Protein 3G4D (pdb70)

Solvent-accessible surface area: 44054 Å² total; per-residue (Å²): 18,104,82,24,55,14,18,15,50,104,87,3,21,111,105,22,180,137,68,124,39,107,134,88,11,126,103,2,47,70,64,0,60,134,53,0,91,44,122,76,85,75,60,34,78,11,1,32,14,0,6,12,0,34,33,4,5,1,31,48,38,0,93,142,29,3,48,55,24,0,77,82,13,72,121,99,65,108,76,78,126,28,80,11,29,8,7,0,2,19,0,6,0,0,9,46,46,1,17,82,10,58,24,77,22,2,82,61,18,50,45,165,130,34,93,22,89,94,78,8,54,91,51,25,131,0,0,6,9,1,4,8,0,0,33,5,17,13,94,71,15,92,14,0,48,71,0,32,76,38,0,55,103,45,0,55,118,21,43,103,98,34,119,113,26,43,22,55,34,0,36,32,2,53,126,19,5,37,10,19,2,4,43,14,33,23,0,57,46,13,3,69,4,10,91,58,53,159,104,24,40,159,26,0,10,74,0,1,28,8,3,4,35,73,8,15,81,39,3,43,83,5,0,5,90,0,20,107,43,23,97,103,35,49,4,91,174,92,0,16,26,2,79,15,33,5,6,6,0,0,3,46,0,11,8,0,1,18,21,52,131,8,32,66,1,0,45,6,1,0,19,0,16,5,0,7,17,0,0,39,14,0,9,106,25,64,2,34,52,125,51,0,79,37,1,2,61,0,0,71,115,31,62,103,159,2,34,104,103,10,33,123,23,0,50,26,0,1,90,3,0,20,61,4,3,90,67,2,41,112,72,6,42,140,115,48,44,73,78,3,4,84,62,0,40,77,14,1,22,105,5,1,63,4,19,33,37,61,7,62,20,44,57,95,85,92,124,12,66,42,131,69,17,134,76,42,15,63,39,24,24,12,15,37,8,12,0,12,3,0,0,1,11,2,33,124,86,4,45,63,99,1,1,128,30,4,67,79,81,1,88,0,1,83,4,1,16,42,0,10,26,41,17,35,12,10,18,136,61,111,167,158,35,38,11,1,71,16,38,40,116,96,122,62,43,73,25,108,78,0,14,62,41,11,61,142,89,10,61,37,3,3,32,53,0,7,81,26,14,13,104,136,53,75,28,52,82,55,1,1,29,3,1,4,10,3,0,24,4,4,7,26,28,74,106,125,197,14,31,153,45,9,45,38,5,0,37,30,10,3,55,96,92,15,95,128,132,94,31,118,25,61,101,82,4,32,102,85,22,136,96,139,8,81,134,35,76,135,86,13,128,107,8,58,75,72,0,51,122,62,0,81,49,119,52,72,78,44,33,75,11,0,31,4,0,5,8,0,38,34,1,4,0,35,47,36,0,86,146,21,4,58,69,22,0,81,78,7,68,138,127,117,85,9,54,12,1,0,2,40,0,7,0,0,16,48,37,1,20,82,9,58,24,90,42,1,78,112,15,68,39,165,57,36,54,3,82,67,88,10,37,94,47,28,156,0,1,4,8,2,5,5,0,0,36,7,22,16,86,74,12,112,11,0,55,42,0,33,28,6,0,29,1,24,0,44,48,22,36,89,98,41,120,110,22,29,24,60,34,0,36,34,2,50,142,22,5,33,8,20,2,5,38,17,37,20,0,72,38,15,7,61,5,7,3,98,60,66,115,67,25,140,31,0,9,70,0,1,37,4,2,3,14,69,6,9,49,36,8,41,72,0,0,0,78,2,16,90,43,36,122,104,31,39,9,124,193,79,0,71,39,5,122,42,45,8,10,32,2,0,3,44,0,18,9,0,1,22,22,52,131,8,21,65,1,0,54,4,0,0,26,0,9,8,0,6,19,2,0,34,12,0,8,101,27,137,1,60,48,123,52,0,80,34,0,7,60,0,1,66,114,32,56,116,150,2,39,106,96,10,34,129,41,0,45,26,0,0,105,3,0,17,67,6,3,107,62,2,42,117,76,7,42,142,116,47,42,74,72,2,3,92,66,0,43,76,13,1,25,103,5,0,64,1,16,27,34,47,7,64,15,52,86,104,118,87,87,15,44,40,143,66,14,64,68,36,3,29,38,15,27,6,14,38,6,12,0,11,3,0,1,1,10,1,34,120,83,4,41,62,96,2,1,124,30,3,66,82,75,3,84,2,1,79,4,0,15,28,0,7,25,0,15,25,5,10,5,76,46,120,152,201,169,31,47,7,0,88,18,14,41,124,94,132,46,35,24,26,30,27,0,21,53,38,0,57,138,51,10,67,44,2,2,32,52,0,9,71,30,13,18,89,134,48,84,29,56,85,57,1,3,30,3,1,4,10,4,0,24,4,6,9,25,0,24,121,135,21,47,30,68,147,23,5,84,38,6,0,31,37,19,5,43,102,88,14,97,111

Organism: Gossypium arboreum (NCBI:txid29729)

Sequence (1028 aa):
ADFQPSIWGDLFLNCPDDAETEKRHQQLKEEVRKMIVAPMANSTQKLAFIDSVQRLGVSYHFTKEIEDELENIYHNNNDAENDLYTTSIRFRLLREHGYNVSCDVFNKFKDEQGNFKSSVTSDVRGLLELYQASYLRVHGEDILDEAISFTTHHLSLAVASLDHPLSEEVSHALKQSIRRGLPRVEARHYLSVYQDIESHNKALLEFAKIDFNMLQFLHRKELSEICRWWKDLDFQRKLPYARDRVVEGYFWISGVYFEPQYSLGRKMLTKVIAMASIVDDTYDSYATYEELIPYTNAIERWDIKCIDEIPEYMKPSYKALLDVYEEMVQLVAEHGRQYRVEYAKNAMIRLAQSYLVEAKWTLQNYKPSFEEFKANALPTCGYAMLAITSFVGMGDIVTPETFKWAASDPKIIQASTIICRFMDDVAEHKFDCSAIECYMEEYGVTAQEAYDVFNKHVESAWKDLNQEFLKPTEMPTEVLNRSLNLARVMDVLYREYVGKAAKGGITSLLIEPIALQPSIWGDLFLNCPDKNIAETEKRHQQLKEEVRKMIVAPMANSTQKLAFIDSVQRLGVSYHFTKEIEDELENIYHNNDLYTTSIRFRLLREHGYNVSCDVFNKFKDEQGNFKSSVTSDVRGLLELYQASYLRVHGEDILDEAISFTTHHLSLAVASLDHPLSEEVSHALKQSIRRGLPRVEARHYLSVYQDIESHNKALLEFAKIDFNMLQFLHRKELSEICRWWKDLDFQRKLPYARDRVVEGYFWISGVYFEPQYSLGRKMLTKVIAMASIVDDTYDSYATYEELIPYTNAIERWDIKCIDEIPEYMKPSYKALLDVYEEMVQLVAEHGRQYRVEYAKNAMIRLAQSYLVEAKWTLQNYKPSFEEFKANALPTCGYAMLAITSFVGMGDIVTPETFKWAASDPKIIQASTIICRFMDDVAEHKFKDCSAIECYMEEYGVTAQEAYDVFNKHVESAWKDLNQEFLKPTEMPTEVLNRSLNLARVMDVLYREGDGGKAAKGGITSLLIEPIAL

InterPro domains:
  IPR001906 Terpene synthase, N-terminal domain [PF01397] (31-201)
  IPR005630 Terpene synthase, metal-binding domain [PF03936] (258-497)
  IPR008930 Terpenoid cyclases/protein prenyltransferase alpha-alpha toroid [SSF48239] (28-226)
  IPR008949 Isoprenoid synthase domain superfamily [G3DSA:1.10.600.10] (49-528)
  IPR008949 Isoprenoid synthase domain superfamily [SSF48576] (227-552)
  IPR034741 Terpene cyclase-like 1, C-terminal domain [SFLDG01019] (227-553)
  IPR036965 Terpene synthase, N-terminal domain superfamily [G3DSA:1.50.10.130] (67-226)
  IPR044814 Terpene cyclases, class 1, plant [cd00684] (22-551)
  IPR050148 Terpene synthase-like [PTHR31225] (21-535)

Structure (mmCIF, N/CA/C/O backbone):
data_3G4D
#
_entry.id   3G4D
#
_cell.length_a   158.195
_cell.length_b   158.195
_cell.length_c   158.195
_cell.angle_alpha   90.00
_cell.angle_beta   90.00
_cell.angle_gamma   90.00
#
_symmetry.space_group_name_H-M   'P 21 3'
#
loop_
_entity.id
_entity.type
_entity.pdbx_description
1 polymer '(+)-delta-cadinene synthase isozyme XC1'
2 non-polymer BETA-MERCAPTOETHANOL
3 non-polymer GLYCEROL
4 water water
#
loop_
_atom_site.group_PDB
_atom_site.id
_atom_site.type_symbol
_atom_site.label_atom_id
_atom_site.label_alt_id
_atom_site.label_comp_id
_atom_site.label_asym_id
_atom_site.label_entity_id
_atom_site.label_seq_id
_atom_site.pdbx_PDB_ins_code
_atom_site.Cartn_x
_atom_site.Cartn_y
_atom_site.Cartn_z
_atom_site.occupancy
_atom_site.B_iso_or_equiv
_atom_site.auth_seq_id
_atom_site.auth_comp_id
_atom_site.auth_asym_id
_atom_site.auth_atom_id
_atom_site.pdbx_PDB_model_num
ATOM 1 N N . ALA A 1 25 ? -9.570 -23.708 28.611 1.00 99.59 25 ALA A N 1
ATOM 2 C CA . ALA A 1 25 ? -9.694 -23.937 30.047 1.00 98.23 25 ALA A CA 1
ATOM 3 C C . ALA A 1 25 ? -9.019 -25.243 30.471 1.00 99.93 25 ALA A C 1
ATOM 4 O O . ALA A 1 25 ? -9.066 -25.631 31.639 1.00 105.13 25 ALA A O 1
ATOM 6 N N . ASP A 1 26 ? -8.382 -25.904 29.511 1.00 100.00 26 ASP A N 1
ATOM 7 C CA . ASP A 1 26 ? -7.803 -27.227 29.716 1.00 98.02 26 ASP A CA 1
ATOM 8 C C . ASP A 1 26 ? -7.068 -27.652 28.448 1.00 101.47 26 ASP A C 1
ATOM 9 O O . ASP A 1 26 ? -7.428 -28.636 27.797 1.00 105.82 26 ASP A O 1
ATOM 14 N N . PHE A 1 27 ? -6.027 -26.893 28.124 1.00 96.80 27 PHE A N 1
ATOM 15 C CA . PHE A 1 27 ? -5.293 -26.981 26.860 1.00 97.07 27 PHE A CA 1
ATOM 16 C C . PHE A 1 27 ? -4.799 -28.366 26.464 1.00 90.76 27 PHE A C 1
ATOM 17 O O . PHE A 1 27 ? -4.618 -29.241 27.310 1.00 91.37 27 PHE A O 1
ATOM 25 N N . GLN A 1 28 ? -4.567 -28.542 25.165 1.00 90.66 28 GLN A N 1
ATOM 26 C CA . GLN A 1 28 ? -3.844 -29.705 24.666 1.00 88.54 28 GLN A CA 1
ATOM 27 C C . GLN A 1 28 ? -4.513 -30.972 25.204 1.00 73.59 28 GLN A C 1
ATOM 28 O O . GLN A 1 28 ? -5.728 -30.975 25.413 1.00 78.98 28 GLN A O 1
ATOM 34 N N . PRO A 1 29 ? -3.751 -32.064 25.396 1.00 69.68 29 PRO A N 1
ATOM 35 C CA . PRO A 1 29 ? -2.422 -32.405 24.883 1.00 60.03 29 PRO A CA 1
ATOM 36 C C . PRO A 1 29 ? -2.580 -33.461 23.815 1.00 56.79 29 PRO A C 1
ATOM 37 O O . PRO A 1 29 ? -3.601 -34.157 23.786 1.00 54.41 29 PRO A O 1
ATOM 41 N N . SER A 1 30 ? -1.591 -33.579 22.942 1.00 54.18 30 SER A N 1
ATOM 42 C CA . SER A 1 30 ? -1.603 -34.630 21.937 1.00 49.15 30 SER A CA 1
ATOM 43 C C . SER A 1 30 ? -1.709 -36.001 22.622 1.00 48.24 30 SER A C 1
ATOM 44 O O . SER A 1 30 ? -1.069 -36.248 23.647 1.00 53.69 30 SER A O 1
ATOM 47 N N . ILE A 1 31 ? -2.535 -36.883 22.078 1.00 42.84 31 ILE A N 1
ATOM 48 C CA . ILE A 1 31 ? -2.608 -38.240 22.603 1.00 52.10 31 ILE A CA 1
ATOM 49 C C . ILE A 1 31 ? -1.309 -38.986 22.332 1.00 47.34 31 ILE A C 1
ATOM 50 O O . ILE A 1 31 ? -1.018 -39.990 22.975 1.00 45.71 31 ILE A O 1
ATOM 55 N N . TRP A 1 32 ? -0.525 -38.473 21.390 1.00 46.25 32 TRP A N 1
ATOM 56 C CA . TRP A 1 32 ? 0.700 -39.135 20.955 1.00 44.54 32 TRP A CA 1
ATOM 57 C C . TRP A 1 32 ? 1.897 -38.792 21.831 1.00 46.29 32 TRP A C 1
ATOM 58 O O . TRP A 1 32 ? 2.962 -39.388 21.692 1.00 49.18 32 TRP A O 1
ATOM 69 N N . GLY A 1 33 ? 1.717 -37.837 22.736 1.00 45.57 33 GLY A N 1
ATOM 70 C CA . GLY A 1 33 ? 2.791 -37.422 23.618 1.00 35.46 33 GLY A CA 1
ATOM 71 C C . GLY A 1 33 ? 3.982 -36.922 22.830 1.00 52.74 33 GLY A C 1
ATOM 72 O O . GLY A 1 33 ? 3.830 -36.095 21.926 1.00 50.14 33 GLY A O 1
ATOM 73 N N . ASP A 1 34 ? 5.162 -37.435 23.171 1.00 46.48 34 ASP A N 1
ATOM 74 C CA . ASP A 1 34 ? 6.403 -37.059 22.504 1.00 51.99 34 ASP A CA 1
ATOM 75 C C . ASP A 1 34 ? 6.871 -38.167 21.580 1.00 43.15 34 ASP A C 1
ATOM 76 O O . ASP A 1 34 ? 8.029 -38.209 21.163 1.00 48.59 34 ASP A O 1
ATOM 81 N N . LEU A 1 35 ? 5.959 -39.070 21.259 1.00 42.41 35 LEU A N 1
ATOM 82 C CA . LEU A 1 35 ? 6.299 -40.202 20.418 1.00 46.26 35 LEU A CA 1
ATOM 83 C C . LEU A 1 35 ? 7.023 -39.810 19.114 1.00 55.42 35 LEU A C 1
ATOM 84 O O . LEU A 1 35 ? 7.891 -40.545 18.643 1.00 57.53 35 LEU A O 1
ATOM 89 N N . PHE A 1 36 ? 6.694 -38.643 18.557 1.00 44.37 36 PHE A N 1
ATOM 90 C CA . PHE A 1 36 ? 7.185 -38.253 17.231 1.00 48.34 36 PHE A CA 1
ATOM 91 C C . PHE A 1 36 ? 8.229 -37.143 17.274 1.00 44.36 36 PHE A C 1
ATOM 92 O O . PHE A 1 36 ? 8.764 -36.730 16.238 1.00 40.12 36 PHE A O 1
ATOM 100 N N . LEU A 1 37 ? 8.501 -36.656 18.477 1.00 35.08 37 LEU A N 1
ATOM 101 C CA . LEU A 1 37 ? 9.352 -35.491 18.673 1.00 41.45 37 LEU A CA 1
ATOM 102 C C . LEU A 1 37 ? 10.785 -35.677 18.149 1.00 48.45 37 LEU A C 1
ATOM 103 O O . LEU A 1 37 ? 11.329 -34.799 17.479 1.00 48.41 37 LEU A O 1
ATOM 108 N N . ASN A 1 38 ? 11.400 -36.811 18.465 1.00 47.15 38 ASN A N 1
ATOM 109 C CA . ASN A 1 38 ? 12.798 -37.034 18.101 1.00 51.83 38 ASN A CA 1
ATOM 110 C C . ASN A 1 38 ? 12.984 -37.462 16.655 1.00 48.05 38 ASN A C 1
ATOM 111 O O . ASN A 1 38 ? 12.121 -38.109 16.068 1.00 55.99 38 ASN A O 1
ATOM 116 N N . CYS A 1 39 ? 14.130 -37.106 16.093 1.00 50.36 39 CYS A N 1
ATOM 117 C CA . CYS A 1 39 ? 14.518 -37.598 14.781 1.00 54.90 39 CYS A CA 1
ATOM 118 C C . CYS A 1 39 ? 14.541 -39.122 14.795 1.00 58.89 39 CYS A C 1
ATOM 119 O O . CYS A 1 39 ? 15.064 -39.735 15.727 1.00 57.01 39 CYS A O 1
ATOM 122 N N . PRO A 1 40 ? 13.951 -39.733 13.763 1.00 60.06 40 PRO A N 1
ATOM 123 C CA . PRO A 1 40 ? 13.815 -41.185 13.590 1.00 64.07 40 PRO A CA 1
ATOM 124 C C . PRO A 1 40 ? 15.168 -41.899 13.561 1.00 73.50 40 PRO A C 1
ATOM 125 O O . PRO A 1 40 ? 16.155 -41.303 13.114 1.00 49.98 40 PRO A O 1
ATOM 129 N N . ASP A 1 41 ? 15.175 -43.158 14.014 1.00 77.26 41 ASP A N 1
ATOM 130 C CA . ASP A 1 41 ? 16.369 -44.005 14.159 1.00 72.46 41 ASP A CA 1
ATOM 131 C C . ASP A 1 41 ? 16.725 -44.228 15.627 1.00 80.80 41 ASP A C 1
ATOM 132 O O . ASP A 1 41 ? 16.213 -45.148 16.268 1.00 86.35 41 ASP A O 1
ATOM 137 N N . ASP A 1 45 ? 20.402 -49.173 6.004 1.00 64.53 45 ASP A N 1
ATOM 138 C CA . ASP A 1 45 ? 21.148 -50.233 5.334 1.00 52.78 45 ASP A CA 1
ATOM 139 C C . ASP A 1 45 ? 21.293 -49.916 3.848 1.00 60.90 45 ASP A C 1
ATOM 140 O O . ASP A 1 45 ? 20.301 -49.790 3.128 1.00 68.12 45 ASP A O 1
ATOM 145 N N . ALA A 1 46 ? 22.536 -49.787 3.396 1.00 58.20 46 ALA A N 1
ATOM 146 C CA . ALA A 1 46 ? 22.829 -49.368 2.028 1.00 60.93 46 ALA A CA 1
ATOM 147 C C . ALA A 1 46 ? 22.590 -50.471 0.999 1.00 56.56 46 ALA A C 1
ATOM 148 O O . ALA A 1 46 ? 22.426 -50.194 -0.191 1.00 58.50 46 ALA A O 1
ATOM 150 N N . GLU A 1 47 ? 22.585 -51.718 1.455 1.00 50.00 47 GLU A N 1
ATOM 151 C CA . GLU A 1 47 ? 22.275 -52.838 0.580 1.00 51.78 47 GLU A CA 1
ATOM 152 C C . GLU A 1 47 ? 20.837 -52.692 0.081 1.00 56.56 47 GLU A C 1
ATOM 153 O O . GLU A 1 47 ? 20.574 -52.721 -1.127 1.00 50.75 47 GLU A O 1
ATOM 159 N N . THR A 1 48 ? 19.907 -52.505 1.012 1.00 48.46 48 THR A N 1
ATOM 160 C CA . THR A 1 48 ? 18.501 -52.382 0.640 1.00 49.40 48 THR A CA 1
ATOM 161 C C . THR A 1 48 ? 18.208 -51.130 -0.200 1.00 54.64 48 THR A C 1
ATOM 162 O O . THR A 1 48 ? 17.258 -51.105 -0.980 1.00 49.18 48 THR A O 1
ATOM 166 N N . GLU A 1 49 ? 19.042 -50.106 -0.076 1.00 44.25 49 GLU A N 1
ATOM 167 C CA . GLU A 1 49 ? 18.882 -48.943 -0.932 1.00 48.11 49 GLU A CA 1
ATOM 168 C C . GLU A 1 49 ? 19.265 -49.258 -2.373 1.00 57.13 49 GLU A C 1
ATOM 169 O O . GLU A 1 49 ? 18.626 -48.777 -3.315 1.00 60.93 49 GLU A O 1
ATOM 175 N N . LYS A 1 50 ? 20.309 -50.064 -2.545 1.00 60.78 50 LYS A N 1
ATOM 176 C CA . LYS A 1 50 ? 20.715 -50.501 -3.877 1.00 51.73 50 LYS A CA 1
ATOM 177 C C . LYS A 1 50 ? 19.647 -51.418 -4.458 1.00 41.34 50 LYS A C 1
ATOM 178 O O . LYS A 1 50 ? 19.312 -51.324 -5.632 1.00 44.17 50 LYS A O 1
ATOM 184 N N . ARG A 1 51 ? 19.122 -52.307 -3.619 1.00 42.77 51 ARG A N 1
ATOM 185 C CA . ARG A 1 51 ? 18.032 -53.195 -4.007 1.00 50.48 51 ARG A CA 1
ATOM 186 C C . ARG A 1 51 ? 16.888 -52.362 -4.584 1.00 53.49 51 ARG A C 1
ATOM 187 O O . ARG A 1 51 ? 16.412 -52.614 -5.693 1.00 50.07 51 ARG A O 1
ATOM 195 N N . HIS A 1 52 ? 16.476 -51.358 -3.817 1.00 46.67 52 HIS A N 1
ATOM 196 C CA . HIS A 1 52 ? 15.386 -50.472 -4.189 1.00 46.18 52 HIS A CA 1
ATOM 197 C C . HIS A 1 52 ? 15.668 -49.831 -5.536 1.00 44.44 52 HIS A C 1
ATOM 198 O O . HIS A 1 52 ? 14.824 -49.859 -6.432 1.00 45.28 52 HIS A O 1
ATOM 205 N N . GLN A 1 53 ? 16.859 -49.264 -5.682 1.00 37.61 53 GLN A N 1
ATOM 206 C CA . GLN A 1 53 ? 17.236 -48.631 -6.943 1.00 44.71 53 GLN A CA 1
ATOM 207 C C . GLN A 1 53 ? 17.159 -49.597 -8.128 1.00 49.01 53 GLN A C 1
ATOM 208 O O . GLN A 1 53 ? 16.776 -49.212 -9.237 1.00 50.13 53 GLN A O 1
ATOM 214 N N . GLN A 1 54 ? 17.520 -50.853 -7.896 1.00 47.06 54 GLN A N 1
ATOM 215 C CA . GLN A 1 54 ? 17.492 -51.847 -8.964 1.00 50.63 54 GLN A CA 1
ATOM 216 C C . GLN A 1 54 ? 16.069 -52.335 -9.236 1.00 46.94 54 GLN A C 1
ATOM 217 O O . GLN A 1 54 ? 15.668 -52.496 -10.387 1.00 49.11 54 GLN A O 1
ATOM 223 N N . LEU A 1 55 ? 15.314 -52.570 -8.169 1.00 44.50 55 LEU A N 1
ATOM 224 C CA . LEU A 1 55 ? 13.929 -53.002 -8.295 1.00 48.54 55 LEU A CA 1
ATOM 225 C C . LEU A 1 55 ? 13.089 -51.990 -9.066 1.00 50.50 55 LEU A C 1
ATOM 226 O O . LEU A 1 55 ? 12.235 -52.365 -9.872 1.00 49.04 55 LEU A O 1
ATOM 231 N N . LYS A 1 56 ? 13.342 -50.709 -8.828 1.00 40.29 56 LYS A N 1
ATOM 232 C CA . LYS A 1 56 ? 12.577 -49.666 -9.487 1.00 46.60 56 LYS A CA 1
ATOM 233 C C . LYS A 1 56 ? 12.665 -49.809 -11.003 1.00 44.93 56 LYS A C 1
ATOM 234 O O . LYS A 1 56 ? 11.655 -49.691 -11.703 1.00 38.91 56 LYS A O 1
ATOM 240 N N . GLU A 1 57 ? 13.870 -50.069 -11.508 1.00 45.92 57 GLU A N 1
ATOM 241 C CA . GLU A 1 57 ? 14.076 -50.222 -12.950 1.00 47.76 57 GLU A CA 1
ATOM 242 C C . GLU A 1 57 ? 13.420 -51.486 -13.507 1.00 42.73 57 GLU A C 1
ATOM 243 O O . GLU A 1 57 ? 12.883 -51.476 -14.612 1.00 44.62 57 GLU A O 1
ATOM 249 N N . GLU A 1 58 ? 13.474 -52.571 -12.738 1.00 40.75 58 GLU A N 1
ATOM 250 C CA . GLU A 1 58 ? 12.845 -53.826 -13.131 1.00 48.13 58 GLU A CA 1
ATOM 251 C C . GLU A 1 58 ? 11.339 -53.653 -13.252 1.00 46.92 58 GLU A C 1
ATOM 252 O O . GLU A 1 58 ? 10.735 -54.117 -14.220 1.00 55.24 58 GLU A O 1
ATOM 258 N N . VAL A 1 59 ? 10.738 -52.991 -12.264 1.00 51.12 59 VAL A N 1
ATOM 259 C CA . VAL A 1 59 ? 9.304 -52.724 -12.291 1.00 41.77 59 VAL A CA 1
ATOM 260 C C . VAL A 1 59 ? 8.968 -51.831 -13.482 1.00 40.42 59 VAL A C 1
ATOM 261 O O . VAL A 1 59 ? 8.004 -52.089 -14.206 1.00 40.14 59 VAL A O 1
ATOM 265 N N . ARG A 1 60 ? 9.787 -50.805 -13.700 1.00 39.53 60 ARG A N 1
ATOM 266 C CA . ARG A 1 60 ? 9.621 -49.921 -14.850 1.00 38.69 60 ARG A CA 1
ATOM 267 C C . ARG A 1 60 ? 9.562 -50.727 -16.149 1.00 51.42 60 ARG A C 1
ATOM 268 O O . ARG A 1 60 ? 8.633 -50.569 -16.951 1.00 44.80 60 ARG A O 1
ATOM 276 N N . LYS A 1 61 ? 10.553 -51.595 -16.346 1.00 46.37 61 LYS A N 1
ATOM 277 C CA . LYS A 1 61 ? 10.620 -52.428 -17.547 1.00 52.61 61 LYS A CA 1
ATOM 278 C C . LYS A 1 61 ? 9.406 -53.340 -17.694 1.00 43.21 61 LYS A C 1
ATOM 279 O O . LYS A 1 61 ? 8.933 -53.565 -18.800 1.00 42.94 61 LYS A O 1
ATOM 285 N N . MET A 1 62 ? 8.909 -53.873 -16.582 1.00 35.68 62 MET A N 1
ATOM 286 C CA . MET A 1 62 ? 7.733 -54.733 -16.641 1.00 47.08 62 MET A CA 1
ATOM 287 C C . MET A 1 62 ? 6.490 -53.969 -17.087 1.00 51.13 62 MET A C 1
ATOM 288 O O . MET A 1 62 ? 5.586 -54.553 -17.672 1.00 41.36 62 MET A O 1
ATOM 293 N N . ILE A 1 63 ? 6.441 -52.667 -16.810 1.00 41.33 63 ILE A N 1
ATOM 294 C CA . ILE A 1 63 ? 5.294 -51.872 -17.231 1.00 48.15 63 ILE A CA 1
ATOM 295 C C . ILE A 1 63 ? 5.317 -51.704 -18.746 1.00 40.49 63 ILE A C 1
ATOM 296 O O . ILE A 1 63 ? 4.295 -51.843 -19.411 1.00 44.50 63 ILE A O 1
ATOM 301 N N . VAL A 1 64 ? 6.497 -51.420 -19.281 1.00 48.18 64 VAL A N 1
ATOM 302 C CA . VAL A 1 64 ? 6.670 -51.166 -20.708 1.00 53.26 64 VAL A CA 1
ATOM 303 C C . VAL A 1 64 ? 6.655 -52.447 -21.541 1.00 57.48 64 VAL A C 1
ATOM 304 O O . VAL A 1 64 ? 6.208 -52.448 -22.691 1.00 48.14 64 VAL A O 1
ATOM 308 N N . ALA A 1 65 ? 7.157 -53.532 -20.958 1.00 43.69 65 ALA A N 1
ATOM 309 C CA . ALA A 1 65 ? 7.213 -54.814 -21.647 1.00 52.56 65 ALA A CA 1
ATOM 310 C C . ALA A 1 65 ? 5.833 -55.460 -21.671 1.00 51.22 65 ALA A C 1
ATOM 311 O O . ALA A 1 65 ? 5.033 -55.257 -20.756 1.00 48.03 65 ALA A O 1
ATOM 313 N N . PRO A 1 66 ? 5.556 -56.249 -22.720 1.00 50.42 66 PRO A N 1
ATOM 314 C CA . PRO A 1 66 ? 4.253 -56.886 -22.916 1.00 44.67 66 PRO A CA 1
ATOM 315 C C . PRO A 1 66 ? 3.936 -57.871 -21.810 1.00 49.77 66 PRO A C 1
ATOM 316 O O . PRO A 1 66 ? 4.841 -58.413 -21.174 1.00 48.94 66 PRO A O 1
ATOM 320 N N . MET A 1 67 ? 2.648 -58.095 -21.592 1.00 44.61 67 MET A N 1
ATOM 321 C CA . MET A 1 67 ? 2.192 -59.211 -20.782 1.00 55.98 67 MET A CA 1
ATOM 322 C C . MET A 1 67 ? 1.240 -60.067 -21.625 1.00 51.03 67 MET A C 1
ATOM 323 O O . MET A 1 67 ? 1.079 -59.807 -22.816 1.00 46.81 67 MET A O 1
ATOM 328 N N . ALA A 1 68 ? 0.637 -61.096 -21.038 1.00 54.47 68 ALA A N 1
ATOM 329 C CA . ALA A 1 68 ? -0.094 -62.075 -21.849 1.00 54.72 68 ALA A CA 1
ATOM 330 C C . ALA A 1 68 ? -1.231 -61.457 -22.673 1.00 54.44 68 ALA A C 1
ATOM 331 O O . ALA A 1 68 ? -1.476 -61.861 -23.809 1.00 48.05 68 ALA A O 1
ATOM 333 N N . ASN A 1 69 ? -1.910 -60.470 -22.099 1.00 56.93 69 ASN A N 1
ATOM 334 C CA . ASN A 1 69 ? -2.946 -59.724 -22.812 1.00 56.58 69 ASN A CA 1
ATOM 335 C C . ASN A 1 69 ? -3.159 -58.337 -22.196 1.00 53.69 69 ASN A C 1
ATOM 336 O O . ASN A 1 69 ? -2.475 -57.970 -21.237 1.00 53.47 69 ASN A O 1
ATOM 341 N N . SER A 1 70 ? -4.104 -57.573 -22.735 1.00 46.76 70 SER A N 1
ATOM 342 C CA . SER A 1 70 ? -4.374 -56.227 -22.228 1.00 45.15 70 SER A CA 1
ATOM 343 C C . SER A 1 70 ? -4.924 -56.260 -20.809 1.00 49.83 70 SER A C 1
ATOM 344 O O . SER A 1 70 ? -4.647 -55.375 -19.997 1.00 51.48 70 SER A O 1
ATOM 347 N N . THR A 1 71 ? -5.701 -57.294 -20.514 1.00 46.01 71 THR A N 1
ATOM 348 C CA . THR A 1 71 ? -6.280 -57.458 -19.190 1.00 45.59 71 THR A CA 1
ATOM 349 C C . THR A 1 71 ? -5.205 -57.634 -18.120 1.00 45.04 71 THR A C 1
ATOM 350 O O . THR A 1 71 ? -5.345 -57.133 -17.005 1.00 52.64 71 THR A O 1
ATOM 354 N N . GLN A 1 72 ? -4.133 -58.341 -18.457 1.00 45.46 72 GLN A N 1
ATOM 355 C CA . GLN A 1 72 ? -3.050 -58.558 -17.503 1.00 51.36 72 GLN A CA 1
ATOM 356 C C . GLN A 1 72 ? -2.232 -57.288 -17.295 1.00 46.44 72 GLN A C 1
ATOM 357 O O . GLN A 1 72 ? -1.879 -56.955 -16.170 1.00 45.02 72 GLN A O 1
ATOM 363 N N . LYS A 1 73 ? -1.925 -56.591 -18.384 1.00 41.39 73 LYS A N 1
ATOM 364 C CA . LYS A 1 73 ? -1.230 -55.313 -18.298 1.00 48.38 73 LYS A CA 1
ATOM 365 C C . LYS A 1 73 ? -2.053 -54.319 -17.463 1.00 54.10 73 LYS A C 1
ATOM 366 O O . LYS A 1 73 ? -1.510 -53.612 -16.612 1.00 42.47 73 LYS A O 1
ATOM 372 N N . LEU A 1 74 ? -3.366 -54.289 -17.688 1.00 44.53 74 LEU A N 1
ATOM 373 C CA . LEU A 1 74 ? -4.251 -53.432 -16.900 1.00 48.70 74 LEU A CA 1
ATOM 374 C C . LEU A 1 74 ? -4.221 -53.821 -15.418 1.00 46.37 74 LEU A C 1
ATOM 375 O O . LEU A 1 74 ? -4.054 -52.977 -14.538 1.00 42.62 74 LEU A O 1
ATOM 380 N N . ALA A 1 75 ? -4.368 -55.110 -15.151 1.00 51.40 75 ALA A N 1
ATOM 381 C CA . ALA A 1 75 ? -4.330 -55.616 -13.789 1.00 41.70 75 ALA A CA 1
ATOM 382 C C . ALA A 1 75 ? -3.015 -55.257 -13.100 1.00 46.22 75 ALA A C 1
ATOM 383 O O . ALA A 1 75 ? -2.986 -54.962 -11.900 1.00 43.26 75 ALA A O 1
ATOM 385 N N . PHE A 1 76 ? -1.928 -55.278 -13.866 1.00 41.70 76 PHE A N 1
ATOM 386 C CA . PHE A 1 76 ? -0.605 -55.023 -13.312 1.00 44.13 76 PHE A CA 1
ATOM 387 C C . PHE A 1 76 ? -0.445 -53.555 -12.951 1.00 42.43 76 PHE A C 1
ATOM 388 O O . PHE A 1 76 ? 0.089 -53.228 -11.893 1.00 46.05 76 PHE A O 1
ATOM 396 N N . ILE A 1 77 ? -0.910 -52.681 -13.840 1.00 41.00 77 ILE A N 1
ATOM 397 C CA . ILE A 1 77 ? -0.913 -51.244 -13.596 1.00 38.93 77 ILE A CA 1
ATOM 398 C C . ILE A 1 77 ? -1.726 -50.929 -12.345 1.00 36.26 77 ILE A C 1
ATOM 399 O O . ILE A 1 77 ? -1.296 -50.164 -11.483 1.00 41.35 77 ILE A O 1
ATOM 404 N N . ASP A 1 78 ? -2.901 -51.538 -12.244 1.00 41.80 78 ASP A N 1
ATOM 405 C CA . ASP A 1 78 ? -3.728 -51.386 -11.057 1.00 41.30 78 ASP A CA 1
ATOM 406 C C . ASP A 1 78 ? -2.920 -51.718 -9.801 1.00 43.60 78 ASP A C 1
ATOM 407 O O . ASP A 1 78 ? -2.964 -50.989 -8.807 1.00 45.35 78 ASP A O 1
ATOM 412 N N . SER A 1 79 ? -2.173 -52.815 -9.855 1.00 37.53 79 SER A N 1
ATOM 413 C CA . SER A 1 79 ? -1.388 -53.252 -8.707 1.00 40.49 79 SER A CA 1
ATOM 414 C C . SER A 1 79 ? -0.278 -52.263 -8.364 1.00 40.79 79 SER A C 1
ATOM 415 O O . SER A 1 79 ? -0.048 -51.959 -7.190 1.00 43.83 79 SER A O 1
ATOM 418 N N . VAL A 1 80 ? 0.405 -51.759 -9.386 1.00 35.89 80 VAL A N 1
ATOM 419 C CA . VAL A 1 80 ? 1.416 -50.728 -9.189 1.00 38.93 80 VAL A CA 1
ATOM 420 C C . VAL A 1 80 ? 0.814 -49.494 -8.509 1.00 41.05 80 VAL A C 1
ATOM 421 O O . VAL A 1 80 ? 1.419 -48.919 -7.599 1.00 42.47 80 VAL A O 1
ATOM 425 N N . GLN A 1 81 ? -0.379 -49.092 -8.943 1.00 34.98 81 GLN A N 1
ATOM 426 C CA . GLN A 1 81 ? -1.050 -47.945 -8.330 1.00 37.89 81 GLN A CA 1
ATOM 427 C C . GLN A 1 81 ? -1.499 -48.260 -6.909 1.00 40.04 81 GLN A C 1
ATOM 428 O O . GLN A 1 81 ? -1.311 -47.468 -5.988 1.00 36.53 81 GLN A O 1
ATOM 434 N N . ARG A 1 82 ? -2.083 -49.432 -6.720 1.00 40.41 82 ARG A N 1
ATOM 435 C CA . ARG A 1 82 ? -2.618 -49.772 -5.411 1.00 41.87 82 ARG A CA 1
ATOM 436 C C . ARG A 1 82 ? -1.551 -50.065 -4.353 1.00 40.61 82 ARG A C 1
ATOM 437 O O . ARG A 1 82 ? -1.817 -49.977 -3.158 1.00 43.74 82 ARG A O 1
ATOM 445 N N . LEU A 1 83 ? -0.346 -50.412 -4.791 1.00 38.28 83 LEU A N 1
ATOM 446 C CA . LEU A 1 83 ? 0.764 -50.609 -3.859 1.00 40.34 83 LEU A CA 1
ATOM 447 C C . LEU A 1 83 ? 1.437 -49.284 -3.490 1.00 48.49 83 LEU A C 1
ATOM 448 O O . LEU A 1 83 ? 2.312 -49.234 -2.618 1.00 45.39 83 LEU A O 1
ATOM 453 N N . GLY A 1 84 ? 1.018 -48.214 -4.158 1.00 37.88 84 GLY A N 1
ATOM 454 C CA . GLY A 1 84 ? 1.447 -46.877 -3.803 1.00 37.08 84 GLY A CA 1
ATOM 455 C C . GLY A 1 84 ? 2.752 -46.407 -4.420 1.00 39.11 84 GLY A C 1
ATOM 456 O O . GLY A 1 84 ? 3.337 -45.438 -3.940 1.00 35.98 84 GLY A O 1
ATOM 457 N N . VAL A 1 85 ? 3.206 -47.069 -5.483 1.00 36.99 85 VAL A N 1
ATOM 458 C CA . VAL A 1 85 ? 4.472 -46.694 -6.109 1.00 35.97 85 VAL A CA 1
ATOM 459 C C . VAL A 1 85 ? 4.328 -46.202 -7.545 1.00 38.34 85 VAL A C 1
ATOM 460 O O . VAL A 1 85 ? 5.321 -46.077 -8.255 1.00 39.00 85 VAL A O 1
ATOM 464 N N . SER A 1 86 ? 3.104 -45.926 -7.982 1.00 33.83 86 SER A N 1
ATOM 465 C CA . SER A 1 86 ? 2.905 -45.485 -9.359 1.00 40.73 86 SER A CA 1
ATOM 466 C C . SER A 1 86 ? 3.593 -44.141 -9.639 1.00 39.26 86 SER A C 1
ATOM 467 O O . SER A 1 86 ? 3.918 -43.821 -10.784 1.00 38.34 86 SER A O 1
ATOM 470 N N . TYR A 1 87 ? 3.845 -43.366 -8.590 1.00 34.82 87 TYR A N 1
ATOM 471 C CA . TYR A 1 87 ? 4.503 -42.070 -8.766 1.00 34.62 87 TYR A CA 1
ATOM 472 C C . TYR A 1 87 ? 5.912 -42.172 -9.391 1.00 43.92 87 TYR A C 1
ATOM 473 O O . TYR A 1 87 ? 6.427 -41.198 -9.935 1.00 35.45 87 TYR A O 1
ATOM 482 N N . HIS A 1 88 ? 6.524 -43.352 -9.327 1.00 35.11 88 HIS A N 1
ATOM 483 C CA . HIS A 1 88 ? 7.823 -43.561 -9.963 1.00 35.68 88 HIS A CA 1
ATOM 484 C C . HIS A 1 88 ? 7.689 -43.767 -11.468 1.00 39.72 88 HIS A C 1
ATOM 485 O O . HIS A 1 88 ? 8.667 -43.637 -12.201 1.00 36.36 88 HIS A O 1
ATOM 492 N N . PHE A 1 89 ? 6.483 -44.081 -11.930 1.00 37.53 89 PHE A N 1
ATOM 493 C CA . PHE A 1 89 ? 6.312 -44.601 -13.287 1.00 39.52 89 PHE A CA 1
ATOM 494 C C . PHE A 1 89 ? 5.188 -43.915 -14.055 1.00 38.36 89 PHE A C 1
ATOM 495 O O . PHE A 1 89 ? 4.454 -44.562 -14.800 1.00 43.49 89 PHE A O 1
ATOM 503 N N . THR A 1 90 ? 5.061 -42.608 -13.877 1.00 39.29 90 THR A N 1
ATOM 504 C CA . THR A 1 90 ? 3.937 -41.854 -14.436 1.00 39.85 90 THR A CA 1
ATOM 505 C C . THR A 1 90 ? 3.834 -41.909 -15.963 1.00 40.39 90 THR A C 1
ATOM 506 O O . THR A 1 90 ? 2.767 -42.175 -16.513 1.00 41.79 90 THR A O 1
ATOM 510 N N . LYS A 1 91 ? 4.939 -41.640 -16.648 1.00 34.33 91 LYS A N 1
ATOM 511 C CA . LYS A 1 91 ? 4.941 -41.643 -18.108 1.00 38.55 91 LYS A CA 1
ATOM 512 C C . LYS A 1 91 ? 4.737 -43.047 -18.691 1.00 39.67 91 LYS A C 1
ATOM 513 O O . LYS A 1 91 ? 4.053 -43.208 -19.703 1.00 45.93 91 LYS A O 1
ATOM 519 N N . GLU A 1 92 ? 5.329 -44.054 -18.049 1.00 29.45 92 GLU A N 1
ATOM 520 C CA . GLU A 1 92 ? 5.209 -45.441 -18.498 1.00 44.33 92 GLU A CA 1
ATOM 521 C C . GLU A 1 92 ? 3.784 -45.967 -18.353 1.00 42.81 92 GLU A C 1
ATOM 522 O O . GLU A 1 92 ? 3.261 -46.623 -19.250 1.00 39.59 92 GLU A O 1
ATOM 528 N N . ILE A 1 93 ? 3.164 -45.684 -17.216 1.00 43.13 93 ILE A N 1
ATOM 529 C CA . ILE A 1 93 ? 1.770 -46.047 -17.018 1.00 35.82 93 ILE A CA 1
ATOM 530 C C . ILE A 1 93 ? 0.889 -45.327 -18.029 1.00 44.46 93 ILE A C 1
ATOM 531 O O . ILE A 1 93 ? 0.004 -45.930 -18.643 1.00 44.95 93 ILE A O 1
ATOM 536 N N . GLU A 1 94 ? 1.155 -44.041 -18.217 1.00 36.05 94 GLU A N 1
ATOM 537 C CA . GLU A 1 94 ? 0.377 -43.237 -19.147 1.00 48.08 94 GLU A CA 1
ATOM 538 C C . GLU A 1 94 ? 0.479 -43.770 -20.579 1.00 47.10 94 GLU A C 1
ATOM 539 O O . GLU A 1 94 ? -0.540 -43.984 -21.242 1.00 46.00 94 GLU A O 1
ATOM 545 N N . ASP A 1 95 ? 1.703 -43.993 -21.048 1.00 43.15 95 ASP A N 1
ATOM 546 C CA . ASP A 1 95 ? 1.922 -44.565 -22.379 1.00 45.39 95 ASP A CA 1
ATOM 547 C C . ASP A 1 95 ? 1.122 -45.847 -22.610 1.00 49.95 95 ASP A C 1
ATOM 548 O O . ASP A 1 95 ? 0.578 -46.068 -23.691 1.00 49.87 95 ASP A O 1
ATOM 553 N N . GLU A 1 96 ? 1.054 -46.688 -21.588 1.00 48.01 96 GLU A N 1
ATOM 554 C CA . GLU A 1 96 ? 0.382 -47.972 -21.706 1.00 49.23 96 GLU A CA 1
ATOM 555 C C . GLU A 1 96 ? -1.138 -47.790 -21.748 1.00 52.95 96 GLU A C 1
ATOM 556 O O . GLU A 1 96 ? -1.835 -48.475 -22.497 1.00 51.07 96 GLU A O 1
ATOM 562 N N . LEU A 1 97 ? -1.648 -46.854 -20.952 1.00 50.68 97 LEU A N 1
ATOM 563 C CA . LEU A 1 97 ? -3.082 -46.592 -20.933 1.00 49.08 97 LEU A CA 1
ATOM 564 C C . LEU A 1 97 ? -3.539 -45.938 -22.226 1.00 45.86 97 LEU A C 1
ATOM 565 O O . LEU A 1 97 ? -4.661 -46.150 -22.666 1.00 49.11 97 LEU A O 1
ATOM 570 N N . GLU A 1 98 ? -2.670 -45.154 -22.848 1.00 52.20 98 GLU A N 1
ATOM 571 C CA . GLU A 1 98 ? -3.021 -44.563 -24.130 1.00 54.51 98 GLU A CA 1
ATOM 572 C C . GLU A 1 98 ? -3.148 -45.624 -25.223 1.00 54.03 98 GLU A C 1
ATOM 573 O O . GLU A 1 98 ? -4.072 -45.573 -26.029 1.00 59.26 98 GLU A O 1
ATOM 579 N N . ASN A 1 99 ? -2.219 -46.577 -25.253 1.00 54.12 99 ASN A N 1
ATOM 580 C CA . ASN A 1 99 ? -2.305 -47.691 -26.200 1.00 62.02 99 ASN A CA 1
ATOM 581 C C . ASN A 1 99 ? -3.621 -48.446 -26.058 1.00 53.74 99 ASN A C 1
ATOM 582 O O . ASN A 1 99 ? -4.292 -48.739 -27.042 1.00 53.76 99 ASN A O 1
ATOM 587 N N . ILE A 1 100 ? -3.974 -48.752 -24.815 1.00 50.08 100 ILE A N 1
ATOM 588 C CA . ILE A 1 100 ? -5.188 -49.492 -24.486 1.00 47.34 100 ILE A CA 1
ATOM 589 C C . ILE A 1 100 ? -6.484 -48.717 -24.791 1.00 53.74 100 ILE A C 1
ATOM 590 O O . ILE A 1 100 ? -7.552 -49.309 -24.956 1.00 54.62 100 ILE A O 1
ATOM 595 N N . TYR A 1 101 ? -6.390 -47.395 -24.865 1.00 44.19 101 TYR A N 1
ATOM 596 C CA . TYR A 1 101 ? -7.551 -46.585 -25.196 1.00 58.92 101 TYR A CA 1
ATOM 597 C C . TYR A 1 101 ? -7.853 -46.669 -26.688 1.00 59.77 101 TYR A C 1
ATOM 598 O O . TYR A 1 101 ? -8.975 -46.980 -27.086 1.00 55.43 101 TYR A O 1
ATOM 607 N N . HIS A 1 102 ? -6.842 -46.397 -27.505 1.00 56.02 102 HIS A N 1
ATOM 608 C CA . HIS A 1 102 ? -7.009 -46.366 -28.956 1.00 70.02 102 HIS A CA 1
ATOM 609 C C . HIS A 1 102 ? -7.062 -47.747 -29.578 1.00 67.11 102 HIS A C 1
ATOM 610 O O . HIS A 1 102 ? -7.471 -47.901 -30.726 1.00 80.20 102 HIS A O 1
ATOM 617 N N . ASN A 1 103 ? -6.643 -48.751 -28.821 1.00 65.41 103 ASN A N 1
ATOM 618 C CA . ASN A 1 103 ? -6.568 -50.103 -29.348 1.00 65.74 103 ASN A CA 1
ATOM 619 C C . ASN A 1 103 ? -7.359 -51.072 -28.489 1.00 77.27 103 ASN A C 1
ATOM 620 O O . ASN A 1 103 ? -6.835 -51.653 -27.536 1.00 84.00 103 ASN A O 1
ATOM 625 N N . ASN A 1 104 ? -8.631 -51.234 -28.829 1.00 71.18 104 ASN A N 1
ATOM 626 C CA . ASN A 1 104 ? -9.509 -52.102 -28.061 1.00 75.62 104 ASN A CA 1
ATOM 627 C C . ASN A 1 104 ? -10.660 -52.682 -28.875 1.00 78.52 104 ASN A C 1
ATOM 628 O O . ASN A 1 104 ? -11.285 -51.990 -29.680 1.00 79.99 104 ASN A O 1
ATOM 633 N N . ASN A 1 105 ? -10.927 -53.964 -28.652 1.00 71.55 105 ASN A N 1
ATOM 634 C CA . ASN A 1 105 ? -12.097 -54.618 -29.203 1.00 86.83 105 ASN A CA 1
ATOM 635 C C . ASN A 1 105 ? -13.107 -54.823 -28.082 1.00 79.23 105 ASN A C 1
ATOM 636 O O . ASN A 1 105 ? -13.036 -55.799 -27.338 1.00 81.68 105 ASN A O 1
ATOM 641 N N . ASP A 1 106 ? -14.041 -53.891 -27.958 1.00 80.02 106 ASP A N 1
ATOM 642 C CA . ASP A 1 106 ? -15.028 -53.931 -26.886 1.00 78.77 106 ASP A CA 1
ATOM 643 C C . ASP A 1 106 ? -15.990 -55.101 -27.067 1.00 65.78 106 ASP A C 1
ATOM 644 O O . ASP A 1 106 ? -16.692 -55.467 -26.119 1.00 86.00 106 ASP A O 1
ATOM 649 N N . ALA A 1 107 ? -16.017 -55.671 -28.263 1.00 97.33 107 ALA A N 1
ATOM 650 C CA . ALA A 1 107 ? -16.914 -56.784 -28.584 1.00 100.53 107 ALA A CA 1
ATOM 651 C C . ALA A 1 107 ? -16.166 -58.099 -28.833 1.00 115.07 107 ALA A C 1
ATOM 652 O O . ALA A 1 107 ? -16.018 -58.539 -29.975 1.00 130.46 107 ALA A O 1
ATOM 654 N N . GLU A 1 108 ? -15.706 -58.722 -27.754 1.00 93.53 108 GLU A N 1
ATOM 655 C CA . GLU A 1 108 ? -15.919 -58.155 -26.436 1.00 91.08 108 GLU A CA 1
ATOM 656 C C . GLU A 1 108 ? -14.860 -58.538 -25.422 1.00 86.19 108 GLU A C 1
ATOM 657 O O . GLU A 1 108 ? -13.999 -59.381 -25.680 1.00 73.53 108 GLU A O 1
ATOM 663 N N . ASN A 1 109 ? -14.943 -57.888 -24.266 1.00 74.89 109 ASN A N 1
ATOM 664 C CA . ASN A 1 109 ? -14.115 -58.207 -23.123 1.00 72.63 109 ASN A CA 1
ATOM 665 C C . ASN A 1 109 ? -15.007 -58.767 -22.023 1.00 58.36 109 ASN A C 1
ATOM 666 O O . ASN A 1 109 ? -16.225 -58.639 -22.090 1.00 59.66 109 ASN A O 1
ATOM 671 N N . ASP A 1 110 ? -14.398 -59.386 -21.016 1.00 71.77 110 ASP A N 1
ATOM 672 C CA . ASP A 1 110 ? -15.105 -59.800 -19.809 1.00 67.64 110 ASP A CA 1
ATOM 673 C C . ASP A 1 110 ? -15.951 -58.662 -19.256 1.00 61.93 110 ASP A C 1
ATOM 674 O O . ASP A 1 110 ? -15.904 -57.538 -19.752 1.00 62.68 110 ASP A O 1
ATOM 679 N N . LEU A 1 111 ? -16.700 -58.945 -18.197 1.00 53.95 111 LEU A N 1
ATOM 680 C CA . LEU A 1 111 ? -17.190 -57.872 -17.352 1.00 61.63 111 LEU A CA 1
ATOM 681 C C . LEU A 1 111 ? -15.980 -57.313 -16.608 1.00 58.62 111 LEU A C 1
ATOM 682 O O . LEU A 1 111 ? -15.827 -56.103 -16.471 1.00 57.93 111 LEU A O 1
ATOM 687 N N . TYR A 1 112 ? -15.117 -58.213 -16.145 1.00 58.52 112 TYR A N 1
ATOM 688 C CA . TYR A 1 112 ? -13.897 -57.835 -15.440 1.00 56.45 112 TYR A CA 1
ATOM 689 C C . TYR A 1 112 ? -13.037 -56.900 -16.296 1.00 56.18 112 TYR A C 1
ATOM 690 O O . TYR A 1 112 ? -12.716 -55.786 -15.889 1.00 51.87 112 TYR A O 1
ATOM 699 N N . THR A 1 113 ? -12.679 -57.356 -17.488 1.00 51.55 113 THR A N 1
ATOM 700 C CA . THR A 1 113 ? -11.857 -56.557 -18.387 1.00 53.01 113 THR A CA 1
ATOM 701 C C . THR A 1 113 ? -12.500 -55.218 -18.763 1.00 61.64 113 THR A C 1
ATOM 702 O O . THR A 1 113 ? -11.826 -54.187 -18.782 1.00 53.49 113 THR A O 1
ATOM 706 N N . THR A 1 114 ? -13.797 -55.229 -19.058 1.00 58.03 114 THR A N 1
ATOM 707 C CA . THR A 1 114 ? -14.496 -53.994 -19.420 1.00 61.55 114 THR A CA 1
ATOM 708 C C . THR A 1 114 ? -14.440 -52.971 -18.281 1.00 60.78 114 THR A C 1
ATOM 709 O O . THR A 1 114 ? -14.166 -51.781 -18.496 1.00 50.03 114 THR A O 1
ATOM 713 N N . SER A 1 115 ? -14.704 -53.454 -17.071 1.00 47.52 115 SER A N 1
ATOM 714 C CA . SER A 1 115 ? -14.787 -52.615 -15.884 1.00 45.13 115 SER A CA 1
ATOM 715 C C . SER A 1 115 ? -13.447 -52.003 -15.494 1.00 56.77 115 SER A C 1
ATOM 716 O O . SER A 1 115 ? -13.351 -50.801 -15.263 1.00 52.47 115 SER A O 1
ATOM 719 N N . ILE A 1 116 ? -12.414 -52.832 -15.402 1.00 50.77 116 ILE A N 1
ATOM 720 C CA . ILE A 1 116 ? -11.109 -52.338 -14.991 1.00 45.83 116 ILE A CA 1
ATOM 721 C C . ILE A 1 116 ? -10.529 -51.395 -16.045 1.00 51.12 116 ILE A C 1
ATOM 722 O O . ILE A 1 116 ? -9.821 -50.446 -15.713 1.00 47.98 116 ILE A O 1
ATOM 727 N N . ARG A 1 117 ? -10.848 -51.645 -17.311 1.00 44.23 117 ARG A N 1
ATOM 728 C CA . ARG A 1 117 ? -10.391 -50.774 -18.381 1.00 41.47 117 ARG A CA 1
ATOM 729 C C . ARG A 1 117 ? -11.063 -49.414 -18.266 1.00 50.39 117 ARG A C 1
ATOM 730 O O . ARG A 1 117 ? -10.414 -48.370 -18.372 1.00 51.17 117 ARG A O 1
ATOM 738 N N . PHE A 1 118 ? -12.370 -49.437 -18.041 1.00 51.87 118 PHE A N 1
ATOM 739 C CA . PHE A 1 118 ? -13.139 -48.219 -17.839 1.00 48.12 118 PHE A CA 1
ATOM 740 C C . PHE A 1 118 ? -12.603 -47.444 -16.628 1.00 45.93 118 PHE A C 1
ATOM 741 O O . PHE A 1 118 ? -12.406 -46.232 -16.697 1.00 39.89 118 PHE A O 1
ATOM 749 N N . ARG A 1 119 ? -12.360 -48.148 -15.526 1.00 42.70 119 ARG A N 1
ATOM 750 C CA . ARG A 1 119 ? -11.930 -47.498 -14.292 1.00 45.11 119 ARG A CA 1
ATOM 751 C C . ARG A 1 119 ? -10.589 -46.793 -14.446 1.00 47.14 119 ARG A C 1
ATOM 752 O O . ARG A 1 119 ? -10.471 -45.605 -14.152 1.00 44.93 119 ARG A O 1
ATOM 760 N N . LEU A 1 120 ? -9.582 -47.529 -14.897 1.00 41.48 120 LEU A N 1
ATOM 761 C CA . LEU A 1 120 ? -8.248 -46.967 -15.038 1.00 41.81 120 LEU A CA 1
ATOM 762 C C . LEU A 1 120 ? -8.189 -45.847 -16.064 1.00 43.40 120 LEU A C 1
ATOM 763 O O . LEU A 1 120 ? -7.596 -44.795 -15.797 1.00 44.94 120 LEU A O 1
ATOM 768 N N . LEU A 1 121 ? -8.806 -46.062 -17.225 1.00 41.04 121 LEU A N 1
ATOM 769 C CA . LEU A 1 121 ? -8.788 -45.055 -18.289 1.00 41.15 121 LEU A CA 1
ATOM 770 C C . LEU A 1 121 ? -9.496 -43.763 -17.869 1.00 43.18 121 LEU A C 1
ATOM 771 O O . LEU A 1 121 ? -9.001 -42.659 -18.120 1.00 41.43 121 LEU A O 1
ATOM 776 N N . ARG A 1 122 ? -10.644 -43.901 -17.215 1.00 44.74 122 ARG A N 1
ATOM 777 C CA . ARG A 1 122 ? -11.418 -42.736 -16.784 1.00 49.15 122 ARG A CA 1
ATOM 778 C C . ARG A 1 122 ? -10.721 -42.003 -15.636 1.00 44.20 122 ARG A C 1
ATOM 779 O O . ARG A 1 122 ? -10.757 -40.776 -15.556 1.00 43.56 122 ARG A O 1
ATOM 787 N N . GLU A 1 123 ? -10.082 -42.760 -14.751 1.00 42.07 123 GLU A N 1
ATOM 788 C CA . GLU A 1 123 ? -9.265 -42.162 -13.700 1.00 40.66 123 GLU A CA 1
ATOM 789 C C . GLU A 1 123 ? -8.221 -41.252 -14.324 1.00 47.10 123 GLU A C 1
ATOM 790 O O . GLU A 1 123 ? -7.955 -40.158 -13.825 1.00 41.34 123 GLU A O 1
ATOM 796 N N . HIS A 1 124 ? -7.646 -41.716 -15.429 1.00 39.04 124 HIS A N 1
ATOM 797 C CA . HIS A 1 124 ? -6.585 -40.993 -16.116 1.00 32.16 124 HIS A CA 1
ATOM 798 C C . HIS A 1 124 ? -7.085 -40.039 -17.200 1.00 36.38 124 HIS A C 1
ATOM 799 O O . HIS A 1 124 ? -6.288 -39.480 -17.947 1.00 40.72 124 HIS A O 1
ATOM 806 N N . GLY A 1 125 ? -8.401 -39.852 -17.274 1.00 40.12 125 GLY A N 1
ATOM 807 C CA . GLY A 1 125 ? -8.965 -38.771 -18.061 1.00 42.82 125 GLY A CA 1
ATOM 808 C C . GLY A 1 125 ? -9.515 -39.110 -19.433 1.00 45.78 125 GLY A C 1
ATOM 809 O O . GLY A 1 125 ? -10.037 -38.229 -20.111 1.00 51.70 125 GLY A O 1
ATOM 810 N N . TYR A 1 126 ? -9.407 -40.369 -19.850 1.00 39.18 126 TYR A N 1
ATOM 811 C CA . TYR A 1 126 ? -9.910 -40.783 -21.160 1.00 43.98 126 TYR A CA 1
ATOM 812 C C . TYR A 1 126 ? -11.435 -40.880 -21.172 1.00 52.40 126 TYR A C 1
ATOM 813 O O . TYR A 1 126 ? -12.037 -41.443 -20.254 1.00 47.34 126 TYR A O 1
ATOM 822 N N . ASN A 1 127 ? -12.052 -40.331 -22.216 1.00 47.40 127 ASN A N 1
ATOM 823 C CA . ASN A 1 127 ? -13.510 -40.266 -22.302 1.00 50.56 127 ASN A CA 1
ATOM 824 C C . ASN A 1 127 ? -14.157 -41.554 -22.795 1.00 52.21 127 ASN A C 1
ATOM 825 O O . ASN A 1 127 ? -14.731 -41.591 -23.879 1.00 56.52 127 ASN A O 1
ATOM 830 N N . VAL A 1 128 ? -14.056 -42.605 -21.989 1.00 43.28 128 VAL A N 1
ATOM 831 C CA . VAL A 1 128 ? -14.723 -43.866 -22.271 1.00 53.54 128 VAL A CA 1
ATOM 832 C C . VAL A 1 128 ? -16.204 -43.758 -21.916 1.00 57.97 128 VAL A C 1
ATOM 833 O O . VAL A 1 128 ? -16.562 -43.348 -20.811 1.00 58.07 128 VAL A O 1
ATOM 837 N N . SER A 1 129 ? -17.062 -44.126 -22.858 1.00 49.61 129 SER A N 1
ATOM 838 C CA . SER A 1 129 ? -18.496 -44.094 -22.628 1.00 58.39 129 SER A CA 1
ATOM 839 C C . SER A 1 129 ? -18.934 -45.242 -21.732 1.00 50.51 129 SER A C 1
ATOM 840 O O . SER A 1 129 ? -18.398 -46.348 -21.813 1.00 48.06 129 SER A O 1
ATOM 843 N N . CYS A 1 130 ? -19.916 -44.970 -20.883 1.00 52.36 130 CYS A N 1
ATOM 844 C CA . CYS A 1 130 ? -20.486 -45.994 -20.020 1.00 56.51 130 CYS A CA 1
ATOM 845 C C . CYS A 1 130 ? -21.254 -47.026 -20.845 1.00 60.43 130 CYS A C 1
ATOM 846 O O . CYS A 1 130 ? -21.767 -48.003 -20.305 1.00 55.35 130 CYS A O 1
ATOM 849 N N . ASP A 1 131 ? -21.326 -46.807 -22.156 1.00 59.68 131 ASP A N 1
ATOM 850 C CA . ASP A 1 131 ? -22.051 -47.713 -23.041 1.00 64.09 131 ASP A CA 1
ATOM 851 C C . ASP A 1 131 ? -21.378 -49.081 -23.114 1.00 72.80 131 ASP A C 1
ATOM 852 O O . ASP A 1 131 ? -22.005 -50.075 -23.492 1.00 74.08 131 ASP A O 1
ATOM 857 N N . VAL A 1 132 ? -20.098 -49.123 -22.755 1.00 60.98 132 VAL A N 1
ATOM 858 C CA . VAL A 1 132 ? -19.336 -50.365 -22.772 1.00 49.26 132 VAL A CA 1
ATOM 859 C C . VAL A 1 132 ? -19.945 -51.364 -21.796 1.00 53.80 132 VAL A C 1
ATOM 860 O O . VAL A 1 132 ? -19.555 -52.533 -21.755 1.00 67.92 132 VAL A O 1
ATOM 864 N N . PHE A 1 133 ? -20.904 -50.898 -21.006 1.00 50.27 133 PHE A N 1
ATOM 865 C CA . PHE A 1 133 ? -21.605 -51.767 -20.072 1.00 62.60 133 PHE A CA 1
ATOM 866 C C . PHE A 1 133 ? -22.979 -52.215 -20.582 1.00 62.42 133 PHE A C 1
ATOM 867 O O . PHE A 1 133 ? -23.673 -52.983 -19.911 1.00 61.93 133 PHE A O 1
ATOM 875 N N . ASN A 1 134 ? -23.370 -51.737 -21.760 1.00 63.21 134 ASN A N 1
ATOM 876 C CA . ASN A 1 134 ? -24.685 -52.074 -22.311 1.00 73.64 134 ASN A CA 1
ATOM 877 C C . ASN A 1 134 ? -24.831 -53.554 -22.651 1.00 70.78 134 ASN A C 1
ATOM 878 O O . ASN A 1 134 ? -25.847 -54.171 -22.337 1.00 78.92 134 ASN A O 1
ATOM 883 N N . LYS A 1 135 ? -23.807 -54.114 -23.283 1.00 67.91 135 LYS A N 1
ATOM 884 C CA . LYS A 1 135 ? -23.774 -55.535 -23.616 1.00 64.70 135 LYS A CA 1
ATOM 885 C C . LYS A 1 135 ? -24.070 -56.453 -22.429 1.00 71.35 135 LYS A C 1
ATOM 886 O O . LYS A 1 135 ? -24.363 -57.630 -22.616 1.00 84.00 135 LYS A O 1
ATOM 892 N N . PHE A 1 136 ? -23.994 -55.927 -21.211 1.00 65.43 136 PHE A N 1
ATOM 893 C CA . PHE A 1 136 ? -24.206 -56.756 -20.026 1.00 67.61 136 PHE A CA 1
ATOM 894 C C . PHE A 1 136 ? -25.645 -56.702 -19.500 1.00 75.42 136 PHE A C 1
ATOM 895 O O . PHE A 1 136 ? -25.955 -57.282 -18.456 1.00 68.56 136 PHE A O 1
ATOM 903 N N . LYS A 1 137 ? -26.520 -56.013 -20.230 1.00 77.79 137 LYS A N 1
ATOM 904 C CA . LYS A 1 137 ? -27.939 -55.949 -19.876 1.00 86.18 137 LYS A CA 1
ATOM 905 C C . LYS A 1 137 ? -28.818 -56.751 -20.834 1.00 91.70 137 LYS A C 1
ATOM 906 O O . LYS A 1 137 ? -28.652 -56.672 -22.053 1.00 90.12 137 LYS A O 1
ATOM 912 N N . ASP A 1 138 ? -29.758 -57.515 -20.278 1.00 99.93 138 ASP A N 1
ATOM 913 C CA . ASP A 1 138 ? -30.727 -58.254 -21.088 1.00 102.66 138 ASP A CA 1
ATOM 914 C C . ASP A 1 138 ? -31.735 -57.309 -21.744 1.00 100.28 138 ASP A C 1
ATOM 915 O O . ASP A 1 138 ? -31.882 -56.161 -21.324 1.00 97.24 138 ASP A O 1
ATOM 920 N N . GLU A 1 139 ? -32.419 -57.794 -22.777 1.00 107.65 139 GLU A N 1
ATOM 921 C CA . GLU A 1 139 ? -33.414 -56.996 -23.493 1.00 112.39 139 GLU A CA 1
ATOM 922 C C . GLU A 1 139 ? -34.391 -56.309 -22.536 1.00 105.67 139 GLU A C 1
ATOM 923 O O . GLU A 1 139 ? -34.843 -55.188 -22.783 1.00 90.14 139 GLU A O 1
ATOM 929 N N . GLN A 1 140 ? -34.703 -56.992 -21.440 1.00 110.61 140 GLN A N 1
ATOM 930 C CA . GLN A 1 140 ? -35.637 -56.479 -20.444 1.00 111.47 140 GLN A CA 1
ATOM 931 C C . GLN A 1 140 ? -35.102 -55.231 -19.747 1.00 105.32 140 GLN A C 1
ATOM 932 O O . GLN A 1 140 ? -35.870 -54.444 -19.189 1.00 98.02 140 GLN A O 1
ATOM 938 N N . GLY A 1 141 ? -33.785 -55.054 -19.784 1.00 102.47 141 GLY A N 1
ATOM 939 C CA . GLY A 1 141 ? -33.150 -53.901 -19.172 1.00 93.56 141 GLY A CA 1
ATOM 940 C C . GLY A 1 141 ? -32.476 -54.240 -17.857 1.00 85.30 141 GLY A C 1
ATOM 941 O O . GLY A 1 141 ? -32.009 -53.357 -17.141 1.00 90.20 141 GLY A O 1
ATOM 942 N N . ASN A 1 142 ? -32.427 -55.527 -17.538 1.00 83.99 142 ASN A N 1
ATOM 943 C CA . ASN A 1 142 ? -31.804 -55.980 -16.303 1.00 86.97 142 ASN A CA 1
ATOM 944 C C . ASN A 1 142 ? -30.424 -56.578 -16.554 1.00 89.39 142 ASN A C 1
ATOM 945 O O . ASN A 1 142 ? -30.131 -57.053 -17.650 1.00 85.63 142 ASN A O 1
ATOM 950 N N . PHE A 1 143 ? -29.576 -56.555 -15.533 1.00 83.11 143 PHE A N 1
ATOM 951 C CA . PHE A 1 143 ? -28.271 -57.188 -15.637 1.00 88.42 143 PHE A CA 1
ATOM 952 C C . PHE A 1 143 ? -28.438 -58.693 -15.824 1.00 85.25 143 PHE A C 1
ATOM 953 O O . PHE A 1 143 ? -29.119 -59.353 -15.037 1.00 81.45 143 PHE A O 1
ATOM 961 N N . LYS A 1 144 ? -27.817 -59.227 -16.871 1.00 77.41 144 LYS A N 1
ATOM 962 C CA . LYS A 1 144 ? -27.875 -60.656 -17.153 1.00 75.11 144 LYS A CA 1
ATOM 963 C C . LYS A 1 144 ? -27.603 -61.494 -15.906 1.00 84.76 144 LYS A C 1
ATOM 964 O O . LYS A 1 144 ? -26.981 -61.027 -14.954 1.00 83.23 144 LYS A O 1
ATOM 970 N N . SER A 1 145 ? -28.078 -62.734 -15.919 1.00 83.72 145 SER A N 1
ATOM 971 C CA . SER A 1 145 ? -27.936 -63.620 -14.771 1.00 88.29 145 SER A CA 1
ATOM 972 C C . SER A 1 145 ? -26.507 -64.120 -14.632 1.00 78.79 145 SER A C 1
ATOM 973 O O . SER A 1 145 ? -26.034 -64.379 -13.526 1.00 84.77 145 SER A O 1
ATOM 976 N N . SER A 1 146 ? -25.828 -64.263 -15.763 1.00 81.15 146 SER A N 1
ATOM 977 C CA . SER A 1 146 ? -24.430 -64.668 -15.765 1.00 74.30 146 SER A CA 1
ATOM 978 C C . SER A 1 146 ? -23.612 -63.738 -14.878 1.00 85.54 146 SER A C 1
ATOM 979 O O . SER A 1 146 ? -22.738 -64.184 -14.132 1.00 89.37 146 SER A O 1
ATOM 982 N N . VAL A 1 147 ? -23.918 -62.445 -14.963 1.00 76.32 147 VAL A N 1
ATOM 983 C CA . VAL A 1 147 ? -23.230 -61.407 -14.203 1.00 70.65 147 VAL A CA 1
ATOM 984 C C . VAL A 1 147 ? -23.174 -61.692 -12.703 1.00 77.72 147 VAL A C 1
ATOM 985 O O . VAL A 1 147 ? -22.134 -61.507 -12.069 1.00 81.63 147 VAL A O 1
ATOM 989 N N . THR A 1 148 ? -24.289 -62.144 -12.139 1.00 68.96 148 THR A N 1
ATOM 990 C CA . THR A 1 148 ? -24.389 -62.323 -10.692 1.00 72.27 148 THR A CA 1
ATOM 991 C C . THR A 1 148 ? -23.485 -63.440 -10.177 1.00 75.10 148 THR A C 1
ATOM 992 O O . THR A 1 148 ? -23.191 -63.512 -8.981 1.00 71.89 148 THR A O 1
ATOM 996 N N . SER A 1 149 ? -23.043 -64.302 -11.088 1.00 78.86 149 SER A N 1
ATOM 997 C CA . SER A 1 149 ? -22.207 -65.448 -10.740 1.00 82.70 149 SER A CA 1
ATOM 998 C C . SER A 1 149 ? -20.733 -65.075 -10.784 1.00 81.35 149 SER A C 1
ATOM 999 O O . SER A 1 149 ? -19.878 -65.815 -10.299 1.00 78.84 149 SER A O 1
ATOM 1002 N N . ASP A 1 150 ? -20.442 -63.928 -11.383 1.00 72.54 150 ASP A N 1
ATOM 1003 C CA . ASP A 1 150 ? -19.068 -63.500 -11.586 1.00 68.94 150 ASP A CA 1
ATOM 1004 C C . ASP A 1 150 ? -18.636 -62.519 -10.506 1.00 63.47 150 ASP A C 1
ATOM 1005 O O . ASP A 1 150 ? -18.739 -61.309 -10.688 1.00 61.42 150 ASP A O 1
ATOM 1010 N N . VAL A 1 151 ? -18.153 -63.045 -9.387 1.00 66.95 151 VAL A N 1
ATOM 1011 C CA . VAL A 1 151 ? -17.766 -62.204 -8.262 1.00 69.35 151 VAL A CA 1
ATOM 1012 C C . VAL A 1 151 ? -16.656 -61.244 -8.672 1.00 72.35 151 VAL A C 1
ATOM 1013 O O . VAL A 1 151 ? -16.744 -60.043 -8.415 1.00 66.23 151 VAL A O 1
ATOM 1017 N N . ARG A 1 152 ? -15.620 -6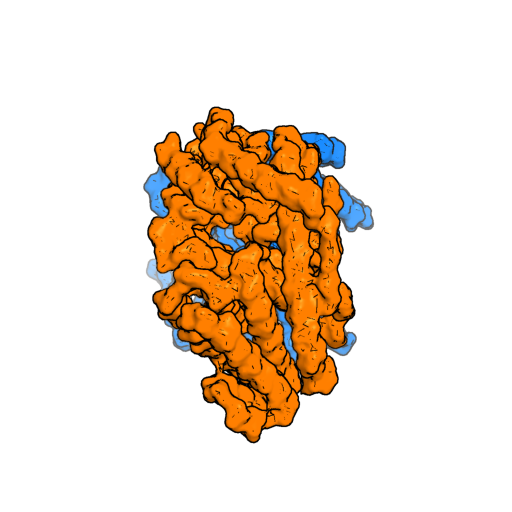1.776 -9.315 1.00 70.32 152 ARG A N 1
ATOM 1018 C CA . ARG A 1 152 ? -14.504 -60.957 -9.782 1.00 64.39 152 ARG A CA 1
ATOM 1019 C C . ARG A 1 152 ? -14.998 -59.830 -10.678 1.00 62.40 152 ARG A C 1
ATOM 1020 O O . ARG A 1 152 ? -14.611 -58.676 -10.515 1.00 59.30 152 ARG A O 1
ATOM 1028 N N . GLY A 1 153 ? -15.858 -60.178 -11.628 1.00 61.86 153 GLY A N 1
ATOM 1029 C CA . GLY A 1 153 ? -16.440 -59.198 -12.521 1.00 55.75 153 GLY A CA 1
ATOM 1030 C C . GLY A 1 153 ? -17.269 -58.187 -11.758 1.00 58.04 153 GLY A C 1
ATOM 1031 O O . GLY A 1 153 ? -17.232 -56.991 -12.051 1.00 57.33 153 GLY A O 1
ATOM 1032 N N . LEU A 1 154 ? -18.012 -58.673 -10.768 1.00 60.89 154 LEU A N 1
ATOM 1033 C CA . LEU A 1 154 ? -18.866 -57.818 -9.956 1.00 58.98 154 LEU A CA 1
ATOM 1034 C C . LEU A 1 154 ? -18.038 -56.817 -9.157 1.00 53.96 154 LEU A C 1
ATOM 1035 O O . LEU A 1 154 ? -18.446 -55.673 -8.965 1.00 57.92 154 LEU A O 1
ATOM 1040 N N . LEU A 1 155 ? -16.877 -57.260 -8.690 1.00 53.51 155 LEU A N 1
ATOM 1041 C CA . LEU A 1 155 ? -15.984 -56.403 -7.924 1.00 57.67 155 LEU A CA 1
ATOM 1042 C C . LEU A 1 155 ? -15.453 -55.255 -8.790 1.00 58.42 155 LEU A C 1
ATOM 1043 O O . LEU A 1 155 ? -15.507 -54.091 -8.395 1.00 50.13 155 LEU A O 1
ATOM 1048 N N . GLU A 1 156 ? -14.956 -55.582 -9.978 1.00 46.58 156 GLU A N 1
ATOM 1049 C CA . GLU A 1 156 ? -14.445 -54.554 -10.872 1.00 46.70 156 GLU A CA 1
ATOM 1050 C C . GLU A 1 156 ? -15.541 -53.589 -11.314 1.00 52.30 156 GLU A C 1
ATOM 1051 O O . GLU A 1 156 ? -15.297 -52.390 -11.434 1.00 49.70 156 GLU A O 1
ATOM 1057 N N . LEU A 1 157 ? -16.746 -54.107 -11.543 1.00 55.54 157 LEU A N 1
ATOM 1058 C CA . LEU A 1 157 ? -17.883 -53.255 -11.891 1.00 46.44 157 LEU A CA 1
ATOM 1059 C C . LEU A 1 157 ? -18.208 -52.297 -10.747 1.00 49.34 157 LEU A C 1
ATOM 1060 O O . LEU A 1 157 ? -18.457 -51.116 -10.970 1.00 46.54 157 LEU A O 1
ATOM 1065 N N . TYR A 1 158 ? -18.213 -52.821 -9.524 1.00 40.24 158 TYR A N 1
ATOM 1066 C CA . TYR A 1 158 ? -18.425 -52.005 -8.335 1.00 42.28 158 TYR A CA 1
ATOM 1067 C C . TYR A 1 158 ? -17.385 -50.875 -8.242 1.00 59.57 158 TYR A C 1
ATOM 1068 O O . TYR A 1 158 ? -17.746 -49.717 -8.024 1.00 53.84 158 TYR A O 1
ATOM 1077 N N . GLN A 1 159 ? -16.103 -51.204 -8.423 1.00 50.71 159 GLN A N 1
ATOM 1078 C CA . GLN A 1 159 ? -15.047 -50.188 -8.363 1.00 52.78 159 GLN A CA 1
ATOM 1079 C C . GLN A 1 159 ? -15.182 -49.170 -9.494 1.00 45.38 159 GLN A C 1
ATOM 1080 O O . GLN A 1 159 ? -14.994 -47.972 -9.287 1.00 46.08 159 GLN A O 1
ATOM 1086 N N . ALA A 1 160 ? -15.513 -49.645 -10.690 1.00 41.03 160 ALA A N 1
ATOM 1087 C CA . ALA A 1 160 ? -15.614 -48.758 -11.847 1.00 35.20 160 ALA A CA 1
ATOM 1088 C C . ALA A 1 160 ? -16.766 -47.778 -11.711 1.00 46.29 160 ALA A C 1
ATOM 1089 O O . ALA A 1 160 ? -16.717 -46.683 -12.264 1.00 52.91 160 ALA A O 1
ATOM 1091 N N . SER A 1 161 ? -17.800 -48.169 -10.972 1.00 49.24 161 SER A N 1
ATOM 1092 C CA . SER A 1 161 ? -18.973 -47.320 -10.812 1.00 47.36 161 SER A CA 1
ATOM 1093 C C . SER A 1 161 ? -18.646 -46.078 -9.984 1.00 48.25 161 SER A C 1
ATOM 1094 O O . SER A 1 161 ? -19.328 -45.060 -10.086 1.00 50.03 161 SER A O 1
ATOM 1097 N N . TYR A 1 162 ? -17.596 -46.152 -9.171 1.00 45.14 162 TYR A N 1
ATOM 1098 C CA . TYR A 1 162 ? -17.157 -44.968 -8.430 1.00 49.30 162 TYR A CA 1
ATOM 1099 C C . TYR A 1 162 ? -16.482 -43.942 -9.345 1.00 46.02 162 TYR A C 1
ATOM 1100 O O . TYR A 1 162 ? -16.077 -42.869 -8.904 1.00 45.97 162 TYR A O 1
ATOM 1109 N N . LEU A 1 163 ? -16.361 -44.273 -10.624 1.00 44.05 163 LEU A N 1
ATOM 1110 C CA . LEU A 1 163 ? -15.826 -43.317 -11.575 1.00 41.74 163 LEU A CA 1
ATOM 1111 C C . LEU A 1 163 ? -16.880 -42.644 -12.448 1.00 42.81 163 LEU A C 1
ATOM 1112 O O . LEU A 1 163 ? -16.544 -41.870 -13.347 1.00 43.29 163 LEU A O 1
ATOM 1117 N N . ARG A 1 164 ? -18.148 -42.926 -12.168 1.00 45.35 164 ARG A N 1
ATOM 1118 C CA . ARG A 1 164 ? -19.241 -42.392 -12.971 1.00 48.50 164 ARG A CA 1
ATOM 1119 C C . ARG A 1 164 ? -19.394 -40.873 -12.812 1.00 46.52 164 ARG A C 1
ATOM 1120 O O . ARG A 1 164 ? -19.105 -40.308 -11.753 1.00 42.62 164 ARG A O 1
ATOM 1128 N N . VAL A 1 165 ? -19.834 -40.219 -13.881 1.00 52.24 165 VAL A N 1
ATOM 1129 C CA . VAL A 1 165 ? -20.203 -38.805 -13.833 1.00 49.17 165 VAL A CA 1
ATOM 1130 C C . VAL A 1 165 ? -21.714 -38.688 -14.040 1.00 50.62 165 VAL A C 1
ATOM 1131 O O . VAL A 1 165 ? -22.434 -39.682 -13.938 1.00 52.23 165 VAL A O 1
ATOM 1135 N N . HIS A 1 166 ? -22.198 -37.484 -14.330 1.00 53.65 166 HIS A N 1
ATOM 1136 C CA . HIS A 1 166 ? -23.632 -37.284 -14.528 1.00 52.87 166 HIS A CA 1
ATOM 1137 C C . HIS A 1 166 ? -24.117 -37.899 -15.835 1.00 56.37 166 HIS A C 1
ATOM 1138 O O . HIS A 1 166 ? -23.397 -37.899 -16.837 1.00 53.09 166 HIS A O 1
ATOM 1145 N N . GLY A 1 167 ? -25.341 -38.425 -15.812 1.00 57.93 167 GLY A N 1
ATOM 1146 C CA . GLY A 1 167 ? -25.990 -38.921 -17.015 1.00 57.13 167 GLY A CA 1
ATOM 1147 C C . GLY A 1 167 ? -25.537 -40.310 -17.413 1.00 51.45 167 GLY A C 1
ATOM 1148 O O . GLY A 1 167 ? -25.551 -40.671 -18.588 1.00 64.06 167 GLY A O 1
ATOM 1149 N N . GLU A 1 168 ? -25.131 -41.091 -16.422 1.00 56.24 168 GLU A N 1
ATOM 1150 C CA . GLU A 1 168 ? -24.658 -42.443 -16.663 1.00 61.45 168 GLU A CA 1
ATOM 1151 C C . GLU A 1 168 ? -25.441 -43.405 -15.782 1.00 56.62 168 GLU A C 1
ATOM 1152 O O . GLU A 1 168 ? -24.881 -44.044 -14.890 1.00 57.22 168 GLU A O 1
ATOM 1158 N N . ASP A 1 169 ? -26.744 -43.505 -16.039 1.00 59.31 169 ASP A N 1
ATOM 1159 C CA . ASP A 1 169 ? -27.633 -44.251 -15.150 1.00 59.13 169 ASP A CA 1
ATOM 1160 C C . ASP A 1 169 ? -27.306 -45.739 -15.044 1.00 59.93 169 ASP A C 1
ATOM 1161 O O . ASP A 1 169 ? -27.581 -46.367 -14.018 1.00 53.22 169 ASP A O 1
ATOM 1166 N N . ILE A 1 170 ? -26.697 -46.299 -16.082 1.00 54.45 170 ILE A N 1
ATOM 1167 C CA . ILE A 1 170 ? -26.279 -47.693 -16.017 1.00 60.52 170 ILE A CA 1
ATOM 1168 C C . ILE A 1 170 ? -25.325 -47.929 -14.845 1.00 60.96 170 ILE A C 1
ATOM 1169 O O . ILE A 1 170 ? -25.371 -48.980 -14.203 1.00 63.70 170 ILE A O 1
ATOM 1174 N N . LEU A 1 171 ? -24.480 -46.943 -14.550 1.00 62.16 171 LEU A N 1
ATOM 1175 C CA . LEU A 1 171 ? -23.560 -47.047 -13.414 1.00 53.71 171 LEU A CA 1
ATOM 1176 C C . LEU A 1 171 ? -24.242 -46.657 -12.103 1.00 54.78 171 LEU A C 1
ATOM 1177 O O . LEU A 1 171 ? -23.871 -47.140 -11.030 1.00 52.46 171 LEU A O 1
ATOM 1182 N N . ASP A 1 172 ? -25.238 -45.778 -12.190 1.00 53.94 172 ASP A N 1
ATOM 1183 C CA . ASP A 1 172 ? -26.089 -45.488 -11.037 1.00 57.55 172 ASP A CA 1
ATOM 1184 C C . ASP A 1 172 ? -26.761 -46.777 -10.563 1.00 59.09 172 ASP A C 1
ATOM 1185 O O . ASP A 1 172 ? -26.948 -46.998 -9.367 1.00 59.75 172 ASP A O 1
ATOM 1190 N N . GLU A 1 173 ? -27.120 -47.629 -11.516 1.00 47.19 173 GLU A N 1
ATOM 1191 C CA . GLU A 1 173 ? -27.690 -48.929 -11.197 1.00 65.50 173 GLU A CA 1
ATOM 1192 C C . GLU A 1 173 ? -26.603 -49.881 -10.713 1.00 62.94 173 GLU A C 1
ATOM 1193 O O . GLU A 1 173 ? -26.778 -50.581 -9.716 1.00 59.01 173 GLU A O 1
ATOM 1199 N N . ALA A 1 174 ? -25.474 -49.895 -11.415 1.00 61.10 174 ALA A N 1
ATOM 1200 C CA . ALA A 1 174 ? -24.401 -50.835 -11.102 1.00 55.07 174 ALA A CA 1
ATOM 1201 C C . ALA A 1 174 ? -23.942 -50.745 -9.646 1.00 55.08 174 ALA A C 1
ATOM 1202 O O . ALA A 1 174 ? -23.661 -51.767 -9.020 1.00 57.25 174 ALA A O 1
ATOM 1204 N N . ILE A 1 175 ? -23.875 -49.531 -9.105 1.00 54.42 175 ILE A N 1
ATOM 1205 C CA . ILE A 1 175 ? -23.442 -49.350 -7.715 1.00 58.39 175 ILE A CA 1
ATOM 1206 C C . ILE A 1 175 ? -24.392 -50.032 -6.730 1.00 60.66 175 ILE A C 1
ATOM 1207 O O . ILE A 1 175 ? -23.951 -50.662 -5.768 1.00 57.55 175 ILE A O 1
ATOM 1212 N N . SER A 1 176 ? -25.693 -49.916 -6.979 1.00 64.63 176 SER A N 1
ATOM 1213 C CA . SER A 1 176 ? -26.696 -50.589 -6.153 1.00 63.81 176 SER A CA 1
ATOM 1214 C C . SER A 1 176 ? -26.686 -52.098 -6.408 1.00 59.14 176 SER A C 1
ATOM 1215 O O . SER A 1 176 ? -26.615 -52.901 -5.476 1.00 55.19 176 SER A O 1
ATOM 1218 N N . PHE A 1 177 ? -26.762 -52.471 -7.681 1.00 54.90 177 PHE A N 1
ATOM 1219 C CA . PHE A 1 177 ? -26.722 -53.870 -8.087 1.00 55.95 177 PHE A CA 1
ATOM 1220 C C . PHE A 1 177 ? -25.558 -54.613 -7.435 1.00 67.05 177 PHE A C 1
ATOM 1221 O O . PHE A 1 177 ? -25.760 -55.599 -6.721 1.00 66.43 177 PHE A O 1
ATOM 1229 N N . THR A 1 178 ? -24.341 -54.131 -7.681 1.00 58.17 178 THR A N 1
ATOM 1230 C CA . THR A 1 178 ? -23.138 -54.821 -7.221 1.00 60.89 178 THR A CA 1
ATOM 1231 C C . THR A 1 178 ? -23.021 -54.853 -5.699 1.00 58.59 178 THR A C 1
ATOM 1232 O O . THR A 1 178 ? -22.623 -55.868 -5.128 1.00 59.71 178 THR A O 1
ATOM 1236 N N . THR A 1 179 ? -23.363 -53.747 -5.044 1.00 56.72 179 THR A N 1
ATOM 1237 C CA . THR A 1 179 ? -23.292 -53.692 -3.585 1.00 64.28 179 THR A CA 1
ATOM 1238 C C . THR A 1 179 ? -24.090 -54.840 -3.000 1.00 63.24 179 THR A C 1
ATOM 1239 O O . THR A 1 179 ? -23.701 -55.439 -1.999 1.00 64.01 179 THR A O 1
ATOM 1243 N N . HIS A 1 180 ? -25.209 -55.148 -3.648 1.00 64.75 180 HIS A N 1
ATOM 1244 C CA . HIS A 1 180 ? -26.125 -56.170 -3.163 1.00 70.77 180 HIS A CA 1
ATOM 1245 C C . HIS A 1 180 ? -25.552 -57.574 -3.298 1.00 68.58 180 HIS A C 1
ATOM 1246 O O . HIS A 1 180 ? -25.406 -58.295 -2.311 1.00 73.17 180 HIS A O 1
ATOM 1253 N N . HIS A 1 181 ? -25.226 -57.960 -4.525 1.00 66.39 181 HIS A N 1
ATOM 1254 C CA . HIS A 1 181 ? -24.752 -59.312 -4.778 1.00 68.86 181 HIS A CA 1
ATOM 1255 C C . HIS A 1 181 ? -23.375 -59.598 -4.177 1.00 80.90 181 HIS A C 1
ATOM 1256 O O . HIS A 1 181 ? -23.075 -60.739 -3.825 1.00 74.23 181 HIS A O 1
ATOM 1263 N N . LEU A 1 182 ? -22.546 -58.565 -4.044 1.00 77.85 182 LEU A N 1
ATOM 1264 C CA . LEU A 1 182 ? -21.239 -58.733 -3.418 1.00 67.26 182 LEU A CA 1
ATOM 1265 C C . LEU A 1 182 ? -21.383 -59.031 -1.930 1.00 69.55 182 LEU A C 1
ATOM 1266 O O . LEU A 1 182 ? -20.629 -59.830 -1.376 1.00 65.44 182 LEU A O 1
ATOM 1271 N N . SER A 1 183 ? -22.350 -58.386 -1.286 1.00 70.18 183 SER A N 1
ATOM 1272 C CA . SER A 1 183 ? -22.611 -58.633 0.130 1.00 76.26 183 SER A CA 1
ATOM 1273 C C . SER A 1 183 ? -23.010 -60.088 0.385 1.00 83.69 183 SER A C 1
ATOM 1274 O O . SER A 1 183 ? -22.520 -60.723 1.320 1.00 91.72 183 SER A O 1
ATOM 1277 N N . LEU A 1 184 ? -23.897 -60.610 -0.458 1.00 78.54 184 LEU A N 1
ATOM 1278 C CA . LEU A 1 184 ? -24.403 -61.973 -0.313 1.00 77.34 184 LEU A CA 1
ATOM 1279 C C . LEU A 1 184 ? -23.334 -63.021 -0.602 1.00 81.01 184 LEU A C 1
ATOM 1280 O O . LEU A 1 184 ? -23.378 -64.129 -0.066 1.00 83.43 184 LEU A O 1
ATOM 1285 N N . ALA A 1 185 ? -22.376 -62.670 -1.453 1.00 77.39 185 ALA A N 1
ATOM 1286 C CA . ALA A 1 185 ? -21.367 -63.623 -1.903 1.00 67.13 185 ALA A CA 1
ATOM 1287 C C . ALA A 1 185 ? -20.173 -63.728 -0.958 1.00 77.58 185 ALA A C 1
ATOM 1288 O O . ALA A 1 185 ? -19.334 -64.615 -1.109 1.00 79.34 185 ALA A O 1
ATOM 1290 N N . VAL A 1 186 ? -20.101 -62.826 0.015 1.00 74.26 186 VAL A N 1
ATOM 1291 C CA . VAL A 1 186 ? -18.940 -62.760 0.898 1.00 84.50 186 VAL A CA 1
ATOM 1292 C C . VAL A 1 186 ? -18.707 -64.063 1.657 1.00 86.27 186 VAL A C 1
ATOM 1293 O O . VAL A 1 186 ? -17.616 -64.633 1.603 1.00 87.70 186 VAL A O 1
ATOM 1297 N N . ALA A 1 187 ? -19.739 -64.525 2.358 1.00 92.50 187 ALA A N 1
ATOM 1298 C CA . ALA A 1 187 ? -19.644 -65.711 3.209 1.00 87.77 187 ALA A CA 1
ATOM 1299 C C . ALA A 1 187 ? -18.973 -66.902 2.529 1.00 81.12 187 ALA A C 1
ATOM 1300 O O . ALA A 1 187 ? -18.197 -67.624 3.152 1.00 84.66 187 ALA A O 1
ATOM 1302 N N . SER A 1 188 ? -19.270 -67.102 1.250 1.00 78.06 188 SER A N 1
ATOM 1303 C CA . SER A 1 188 ? -18.817 -68.293 0.540 1.00 85.35 188 SER A CA 1
ATOM 1304 C C . SER A 1 188 ? -17.522 -68.090 -0.246 1.00 88.35 188 SER A C 1
ATOM 1305 O O . SER A 1 188 ? -17.132 -68.949 -1.040 1.00 88.31 188 SER A O 1
ATOM 1308 N N . LEU A 1 189 ? -16.857 -66.961 -0.026 1.00 88.32 189 LEU A N 1
ATOM 1309 C CA . LEU A 1 189 ? -15.657 -66.634 -0.793 1.00 86.52 189 LEU A CA 1
ATOM 1310 C C . LEU A 1 189 ? -14.373 -67.037 -0.082 1.00 79.83 189 LEU A C 1
ATOM 1311 O O . LEU A 1 189 ? -14.318 -67.089 1.145 1.00 80.32 189 LEU A O 1
ATOM 1316 N N . ASP A 1 190 ? -13.338 -67.313 -0.870 1.00 86.17 190 ASP A N 1
ATOM 1317 C CA . ASP A 1 190 ? -12.044 -67.713 -0.332 1.00 83.43 190 ASP A CA 1
ATOM 1318 C C . ASP A 1 190 ? -11.022 -66.583 -0.368 1.00 76.70 190 ASP A C 1
ATOM 1319 O O . ASP A 1 190 ? -11.011 -65.767 -1.289 1.00 71.97 190 ASP A O 1
ATOM 1324 N N . HIS A 1 191 ? -10.162 -66.558 0.643 1.00 74.72 191 HIS A N 1
ATOM 1325 C CA . HIS A 1 191 ? -9.099 -65.570 0.752 1.00 72.62 191 HIS A CA 1
ATOM 1326 C C . HIS A 1 191 ? -8.134 -65.697 -0.421 1.00 72.62 191 HIS A C 1
ATOM 1327 O O . HIS A 1 191 ? -7.823 -66.807 -0.847 1.00 80.34 191 HIS A O 1
ATOM 1334 N N . PRO A 1 192 ? -7.638 -64.562 -0.941 1.00 80.45 192 PRO A N 1
ATOM 1335 C CA . PRO A 1 192 ? -7.865 -63.193 -0.461 1.00 73.57 192 PRO A CA 1
ATOM 1336 C C . PRO A 1 192 ? -9.077 -62.497 -1.081 1.00 64.87 192 PRO A C 1
ATOM 1337 O O . PRO A 1 192 ? -9.410 -61.394 -0.651 1.00 73.09 192 PRO A O 1
ATOM 1341 N N . LEU A 1 193 ? -9.715 -63.111 -2.073 1.00 66.24 193 LEU A N 1
ATOM 1342 C CA . LEU A 1 193 ? -10.825 -62.456 -2.766 1.00 72.37 193 LEU A CA 1
ATOM 1343 C C . LEU A 1 193 ? -11.918 -62.024 -1.797 1.00 60.77 193 LEU A C 1
ATOM 1344 O O . LEU A 1 193 ? -12.544 -60.980 -1.974 1.00 69.85 193 LEU A O 1
ATOM 1349 N N . SER A 1 194 ? -12.141 -62.833 -0.770 1.00 66.03 194 SER A N 1
ATOM 1350 C CA . SER A 1 194 ? -13.117 -62.504 0.256 1.00 66.68 194 SER A CA 1
ATOM 1351 C C . SER A 1 194 ? -12.756 -61.174 0.903 1.00 58.99 194 SER A C 1
ATOM 1352 O O . SER A 1 194 ? -13.584 -60.271 0.994 1.00 60.29 194 SER A O 1
ATOM 1355 N N . GLU A 1 195 ? -11.510 -61.071 1.354 1.00 63.68 195 GLU A N 1
ATOM 1356 C CA . GLU A 1 195 ? -11.022 -59.873 2.018 1.00 64.83 195 GLU A CA 1
ATOM 1357 C C . GLU A 1 195 ? -11.146 -58.655 1.108 1.00 58.17 195 GLU A C 1
ATOM 1358 O O . GLU A 1 195 ? -11.633 -57.606 1.524 1.00 58.34 195 GLU A O 1
ATOM 1364 N N . GLU A 1 196 ? -10.720 -58.805 -0.140 1.00 51.50 196 GLU A N 1
ATOM 1365 C CA . GLU A 1 196 ? -10.791 -57.707 -1.089 1.00 56.88 196 GLU A CA 1
ATOM 1366 C C . GLU A 1 196 ? -12.218 -57.192 -1.214 1.00 54.34 196 GLU A C 1
ATOM 1367 O O . GLU A 1 196 ? -12.449 -55.988 -1.207 1.00 61.36 196 GLU A O 1
ATOM 1373 N N . VAL A 1 197 ? -13.172 -58.111 -1.316 1.00 63.95 197 VAL A N 1
ATOM 1374 C CA . VAL A 1 197 ? -14.582 -57.747 -1.444 1.00 62.19 197 VAL A CA 1
ATOM 1375 C C . VAL A 1 197 ? -15.111 -56.992 -0.228 1.00 57.11 197 VAL A C 1
ATOM 1376 O O . VAL A 1 197 ? -15.695 -55.919 -0.367 1.00 57.58 197 VAL A O 1
ATOM 1380 N N . SER A 1 198 ? -14.918 -57.547 0.964 1.00 54.73 198 SER A N 1
ATOM 1381 C CA . SER A 1 198 ? -15.448 -56.905 2.163 1.00 61.06 198 SER A CA 1
ATOM 1382 C C . SER A 1 198 ? -14.850 -55.510 2.353 1.00 55.73 198 SER A C 1
ATOM 1383 O O . SER A 1 198 ? -15.543 -54.573 2.754 1.00 54.30 198 SER A O 1
ATOM 1386 N N . HIS A 1 199 ? -13.564 -55.376 2.046 1.00 56.65 199 HIS A N 1
ATOM 1387 C CA . HIS A 1 199 ? -12.880 -54.095 2.155 1.00 56.83 199 HIS A CA 1
ATOM 1388 C C . HIS A 1 199 ? -13.440 -53.093 1.146 1.00 51.39 199 HIS A C 1
ATOM 1389 O O . HIS A 1 199 ? -13.713 -51.948 1.490 1.00 46.48 199 HIS A O 1
ATOM 1396 N N . ALA A 1 200 ? -13.610 -53.533 -0.097 1.00 46.75 200 ALA A N 1
ATOM 1397 C CA . ALA A 1 200 ? -14.218 -52.700 -1.129 1.00 49.44 200 ALA A CA 1
ATOM 1398 C C . ALA A 1 200 ? -15.551 -52.140 -0.654 1.00 61.49 200 ALA A C 1
ATOM 1399 O O . ALA A 1 200 ? -15.836 -50.953 -0.817 1.00 58.89 200 ALA A O 1
ATOM 1401 N N . LEU A 1 201 ? -16.368 -53.006 -0.064 1.00 56.69 201 LEU A N 1
ATOM 1402 C CA . LEU A 1 201 ? -17.677 -52.602 0.427 1.00 55.77 201 LEU A CA 1
ATOM 1403 C C . LEU A 1 201 ? -17.568 -51.467 1.436 1.00 43.48 201 LEU A C 1
ATOM 1404 O O . LEU A 1 201 ? -18.435 -50.603 1.496 1.00 46.75 201 LEU A O 1
ATOM 1409 N N . LYS A 1 202 ? -16.496 -51.466 2.222 1.00 48.90 202 LYS A N 1
ATOM 1410 C CA . LYS A 1 202 ? -16.288 -50.420 3.219 1.00 47.81 202 LYS A CA 1
ATOM 1411 C C . LYS A 1 202 ? -15.564 -49.200 2.639 1.00 51.85 202 LYS A C 1
ATOM 1412 O O . LYS A 1 202 ? -15.752 -48.078 3.103 1.00 48.84 202 LYS A O 1
ATOM 1418 N N . GLN A 1 203 ? -14.731 -49.425 1.628 1.00 54.54 203 GLN A N 1
ATOM 1419 C CA . GLN A 1 203 ? -13.875 -48.370 1.099 1.00 50.68 203 GLN A CA 1
ATOM 1420 C C . GLN A 1 203 ? -13.497 -48.640 -0.350 1.00 44.84 203 GLN A C 1
ATOM 1421 O O . GLN A 1 203 ? -12.756 -49.579 -0.645 1.00 52.26 203 GLN A O 1
ATOM 1427 N N . SER A 1 204 ? -14.014 -47.818 -1.253 1.00 35.60 204 SER A N 1
ATOM 1428 C CA . SER A 1 204 ? -13.685 -47.932 -2.665 1.00 47.24 204 SER A CA 1
ATOM 1429 C C . SER A 1 204 ? -12.256 -47.466 -2.916 1.00 40.34 204 SER A C 1
ATOM 1430 O O . SER A 1 204 ? -11.691 -46.707 -2.135 1.00 41.27 204 SER A O 1
ATOM 1433 N N . ILE A 1 205 ? -11.684 -47.926 -4.017 1.00 40.69 205 ILE A N 1
ATOM 1434 C CA . ILE A 1 205 ? -10.371 -47.480 -4.435 1.00 44.13 205 ILE A CA 1
ATOM 1435 C C . ILE A 1 205 ? -10.377 -45.986 -4.780 1.00 48.09 205 ILE A C 1
ATOM 1436 O O . ILE A 1 205 ? -9.497 -45.254 -4.334 1.00 43.78 205 ILE A O 1
ATOM 1441 N N . ARG A 1 206 ? -11.366 -45.539 -5.563 1.00 42.50 206 ARG A N 1
ATOM 1442 C CA . ARG A 1 206 ? -11.422 -44.140 -6.017 1.00 45.52 206 ARG A CA 1
ATOM 1443 C C . ARG A 1 206 ? -11.465 -43.113 -4.874 1.00 41.30 206 ARG A C 1
ATOM 1444 O O . ARG A 1 206 ? -10.909 -42.023 -4.990 1.00 43.87 206 ARG A O 1
ATOM 1452 N N . ARG A 1 207 ? -12.114 -43.462 -3.770 1.00 38.91 207 ARG A N 1
ATOM 1453 C CA . ARG A 1 207 ? -12.322 -42.502 -2.693 1.00 38.08 207 ARG A CA 1
ATOM 1454 C C . ARG A 1 207 ? -11.381 -42.707 -1.517 1.00 39.73 207 ARG A C 1
ATOM 1455 O O . ARG A 1 207 ? -11.408 -41.936 -0.558 1.00 41.75 207 ARG A O 1
ATOM 1463 N N . GLY A 1 208 ? -10.544 -43.739 -1.595 1.00 39.82 208 GLY A N 1
ATOM 1464 C CA . GLY A 1 208 ? -9.577 -44.005 -0.547 1.00 40.58 208 GLY A CA 1
ATOM 1465 C C . GLY A 1 208 ? -8.337 -43.140 -0.683 1.00 36.97 208 GLY A C 1
ATOM 1466 O O . GLY A 1 208 ? -7.991 -42.715 -1.784 1.00 37.55 208 GLY A O 1
ATOM 1467 N N . LEU A 1 209 ? -7.691 -42.852 0.443 1.00 33.99 209 LEU A N 1
ATOM 1468 C CA . LEU A 1 209 ? -6.389 -42.196 0.428 1.00 42.11 209 LEU A CA 1
ATOM 1469 C C . LEU A 1 209 ? -5.346 -43.193 -0.066 1.00 41.64 209 LEU A C 1
ATOM 1470 O O . LEU A 1 209 ? -5.249 -44.310 0.449 1.00 42.46 209 LEU A O 1
ATOM 1475 N N . PRO A 1 210 ? -4.564 -42.790 -1.076 1.00 46.62 210 PRO A N 1
ATOM 1476 C CA . PRO A 1 210 ? -3.586 -43.645 -1.756 1.00 43.17 210 PRO A CA 1
ATOM 1477 C C . PRO A 1 210 ? -2.719 -44.432 -0.782 1.00 42.24 210 PRO A C 1
ATOM 1478 O O . PRO A 1 210 ? -2.535 -45.634 -0.940 1.00 41.72 210 PRO A O 1
ATOM 1482 N N . ARG A 1 211 ? -2.196 -43.749 0.222 1.00 39.67 211 ARG A N 1
ATOM 1483 C CA . ARG A 1 211 ? -1.263 -44.374 1.137 1.00 49.28 211 ARG A CA 1
ATOM 1484 C C . ARG A 1 211 ? -1.923 -45.264 2.180 1.00 46.22 211 ARG A C 1
ATOM 1485 O O . ARG A 1 211 ? -1.325 -46.241 2.616 1.00 44.59 211 ARG A O 1
ATOM 1493 N N . VAL A 1 212 ? -3.145 -44.930 2.586 1.00 45.38 212 VAL A N 1
ATOM 1494 C CA . VAL A 1 212 ? -3.865 -45.769 3.537 1.00 44.10 212 VAL A CA 1
ATOM 1495 C C . VAL A 1 212 ? -4.293 -47.058 2.843 1.00 43.40 212 VAL A C 1
ATOM 1496 O O . VAL A 1 212 ? -4.163 -48.145 3.401 1.00 48.73 212 VAL A O 1
ATOM 1500 N N . GLU A 1 213 ? -4.789 -46.932 1.616 1.00 40.96 213 GLU A N 1
ATOM 1501 C CA . GLU A 1 213 ? -5.114 -48.105 0.810 1.00 42.97 213 GLU A CA 1
ATOM 1502 C C . GLU A 1 213 ? -3.869 -48.918 0.440 1.00 44.01 213 GLU A C 1
ATOM 1503 O O . GLU A 1 213 ? -3.927 -50.145 0.372 1.00 48.56 213 GLU A O 1
ATOM 1509 N N . ALA A 1 214 ? -2.751 -48.235 0.193 1.00 39.54 214 ALA A N 1
ATOM 1510 C CA . ALA A 1 214 ? -1.511 -48.918 -0.163 1.00 38.54 214 ALA A CA 1
ATOM 1511 C C . ALA A 1 214 ? -1.072 -49.848 0.954 1.00 43.51 214 ALA A C 1
ATOM 1512 O O . ALA A 1 214 ? -0.778 -51.007 0.705 1.00 41.76 214 ALA A O 1
ATOM 1514 N N . ARG A 1 215 ? -1.023 -49.338 2.182 1.00 38.63 215 ARG A N 1
ATOM 1515 C CA . ARG A 1 215 ? -0.633 -50.156 3.325 1.00 49.09 215 ARG A CA 1
ATOM 1516 C C . ARG A 1 215 ? -1.496 -51.421 3.426 1.00 56.47 215 ARG A C 1
ATOM 1517 O O . ARG A 1 215 ? -0.981 -52.532 3.596 1.00 54.05 215 ARG A O 1
ATOM 1525 N N . HIS A 1 216 ? -2.807 -51.252 3.297 1.00 44.74 216 HIS A N 1
ATOM 1526 C CA . HIS A 1 216 ? -3.716 -52.389 3.329 1.00 52.34 216 HIS A CA 1
ATOM 1527 C C . HIS A 1 216 ? -3.467 -53.345 2.169 1.00 46.27 216 HIS A C 1
ATOM 1528 O O . HIS A 1 216 ? -3.396 -54.552 2.356 1.00 52.59 216 HIS A O 1
ATOM 1535 N N . TYR A 1 217 ? -3.340 -52.800 0.968 1.00 41.76 217 TYR A N 1
ATOM 1536 C CA . TYR A 1 217 ? -3.180 -53.637 -0.206 1.00 48.42 217 TYR A CA 1
ATOM 1537 C C . TYR A 1 217 ? -1.862 -54.407 -0.174 1.00 52.36 217 TYR A C 1
ATOM 1538 O O . TYR A 1 217 ? -1.746 -55.463 -0.789 1.00 59.06 217 TYR A O 1
ATOM 1547 N N . LEU A 1 218 ? -0.874 -53.869 0.537 1.00 47.94 218 LEU A N 1
ATOM 1548 C CA . LEU A 1 218 ? 0.414 -54.533 0.702 1.00 59.66 218 LEU A CA 1
ATOM 1549 C C . LEU A 1 218 ? 0.270 -55.855 1.446 1.00 65.08 218 LEU A C 1
ATOM 1550 O O . LEU A 1 218 ? 1.118 -56.742 1.313 1.00 64.68 218 LEU A O 1
ATOM 1555 N N . SER A 1 219 ? -0.798 -55.983 2.232 1.00 53.16 219 SER A N 1
ATOM 1556 C CA . SER A 1 219 ? -1.085 -57.238 2.931 1.00 65.42 219 SER A CA 1
ATOM 1557 C C . SER A 1 219 ? -1.741 -58.264 2.011 1.00 62.13 219 SER A C 1
ATOM 1558 O O . SER A 1 219 ? -1.232 -59.369 1.827 1.00 78.79 219 SER A O 1
ATOM 1561 N N . VAL A 1 220 ? -2.870 -57.892 1.428 1.00 54.05 220 VAL A N 1
ATOM 1562 C CA . VAL A 1 220 ? -3.607 -58.807 0.576 1.00 64.85 220 VAL A CA 1
ATOM 1563 C C . VAL A 1 220 ? -2.783 -59.245 -0.633 1.00 66.06 220 VAL A C 1
ATOM 1564 O O . VAL A 1 220 ? -2.877 -60.390 -1.079 1.00 64.66 220 VAL A O 1
ATOM 1568 N N . TYR A 1 221 ? -1.959 -58.341 -1.147 1.00 56.81 221 TYR A N 1
ATOM 1569 C CA . TYR A 1 221 ? -1.203 -58.627 -2.356 1.00 52.40 221 TYR A CA 1
ATOM 1570 C C . TYR A 1 221 ? -0.280 -59.831 -2.204 1.00 60.61 221 TYR A C 1
ATOM 1571 O O . TYR A 1 221 ? -0.138 -60.617 -3.141 1.00 53.51 221 TYR A O 1
ATOM 1580 N N . GLN A 1 222 ? 0.353 -59.961 -1.039 1.00 55.33 222 GLN A N 1
ATOM 1581 C CA . GLN A 1 222 ? 1.295 -61.051 -0.799 1.00 62.70 222 GLN A CA 1
ATOM 1582 C C . GLN A 1 222 ? 0.619 -62.412 -0.895 1.00 65.30 222 GLN A C 1
ATOM 1583 O O . GLN A 1 222 ? 1.204 -63.381 -1.384 1.00 63.26 222 GLN A O 1
ATOM 1589 N N . ASP A 1 223 ? -0.614 -62.487 -0.414 1.00 66.90 223 ASP A N 1
ATOM 1590 C CA . ASP A 1 223 ? -1.454 -63.614 -0.749 1.00 63.57 223 ASP A CA 1
ATOM 1591 C C . ASP A 1 223 ? -1.628 -63.478 -2.252 1.00 66.32 223 ASP A C 1
ATOM 1592 O O . ASP A 1 223 ? -0.681 -63.102 -2.932 1.00 78.76 223 ASP A O 1
ATOM 1597 N N . ILE A 1 224 ? -2.801 -63.746 -2.801 1.00 58.43 224 ILE A N 1
ATOM 1598 C CA . ILE A 1 224 ? -2.895 -63.716 -4.256 1.00 71.17 224 ILE A CA 1
ATOM 1599 C C . ILE A 1 224 ? -1.696 -64.446 -4.849 1.00 72.34 224 ILE A C 1
ATOM 1600 O O . ILE A 1 224 ? -0.706 -63.813 -5.244 1.00 65.89 224 ILE A O 1
ATOM 1605 N N . GLU A 1 225 ? -1.754 -65.771 -4.893 1.00 81.80 225 GLU A N 1
ATOM 1606 C CA . GLU A 1 225 ? -0.711 -66.506 -5.591 1.00 81.22 225 GLU A CA 1
ATOM 1607 C C . GLU A 1 225 ? -0.671 -65.994 -7.030 1.00 72.93 225 GLU A C 1
ATOM 1608 O O . GLU A 1 225 ? -1.723 -65.743 -7.625 1.00 71.92 225 GLU A O 1
ATOM 1614 N N . SER A 1 226 ? 0.538 -65.815 -7.561 1.00 57.58 226 SER A N 1
ATOM 1615 C CA . SER A 1 226 ? 0.766 -65.196 -8.876 1.00 68.54 226 SER A CA 1
ATOM 1616 C C . SER A 1 226 ? 1.046 -63.684 -8.795 1.00 61.45 226 SER A C 1
ATOM 1617 O O . SER A 1 226 ? 1.272 -63.031 -9.818 1.00 58.56 226 SER A O 1
ATOM 1620 N N . HIS A 1 227 ? 1.034 -63.132 -7.585 1.00 52.63 227 HIS A N 1
ATOM 1621 C CA . HIS A 1 227 ? 1.427 -61.740 -7.387 1.00 64.36 227 HIS A CA 1
ATOM 1622 C C . HIS A 1 227 ? 2.892 -61.569 -7.771 1.00 57.41 227 HIS A C 1
ATOM 1623 O O . HIS A 1 227 ? 3.704 -62.456 -7.515 1.00 63.69 227 HIS A O 1
ATOM 1630 N N . ASN A 1 228 ? 3.233 -60.441 -8.386 1.00 55.82 228 ASN A N 1
ATOM 1631 C CA . ASN A 1 228 ? 4.622 -60.190 -8.772 1.00 53.47 228 ASN A CA 1
ATOM 1632 C C . ASN A 1 228 ? 5.545 -59.975 -7.570 1.00 50.94 228 ASN A C 1
ATOM 1633 O O . ASN A 1 228 ? 5.369 -59.038 -6.794 1.00 57.79 228 ASN A O 1
ATOM 1638 N N . LYS A 1 229 ? 6.537 -60.849 -7.439 1.00 63.30 229 LYS A N 1
ATOM 1639 C CA . LYS A 1 229 ? 7.434 -60.873 -6.287 1.00 54.48 229 LYS A CA 1
ATOM 1640 C C . LYS A 1 229 ? 8.230 -59.579 -6.172 1.00 52.31 229 LYS A C 1
ATOM 1641 O O . LYS A 1 229 ? 8.299 -58.963 -5.109 1.00 57.76 229 LYS A O 1
ATOM 1647 N N . ALA A 1 230 ? 8.838 -59.179 -7.281 1.00 45.82 230 ALA A N 1
ATOM 1648 C CA . ALA A 1 230 ? 9.664 -57.986 -7.324 1.00 51.49 230 ALA A CA 1
ATOM 1649 C C . ALA A 1 230 ? 8.856 -56.714 -7.013 1.00 53.68 230 ALA A C 1
ATOM 1650 O O . ALA A 1 230 ? 9.293 -55.859 -6.240 1.00 47.59 230 ALA A O 1
ATOM 1652 N N . LEU A 1 231 ? 7.673 -56.602 -7.606 1.00 51.65 231 LEU A N 1
ATOM 1653 C CA . LEU A 1 231 ? 6.790 -55.477 -7.331 1.00 48.76 231 LEU A CA 1
ATOM 1654 C C . LEU A 1 231 ? 6.553 -55.373 -5.833 1.00 44.76 231 LEU A C 1
ATOM 1655 O O . LEU A 1 231 ? 6.713 -54.298 -5.255 1.00 43.77 231 LEU A O 1
ATOM 1660 N N . LEU A 1 232 ? 6.177 -56.490 -5.206 1.00 41.77 232 LEU A N 1
ATOM 1661 C CA . LEU A 1 232 ? 5.824 -56.487 -3.780 1.00 42.48 232 LEU A CA 1
ATOM 1662 C C . LEU A 1 232 ? 6.993 -56.085 -2.877 1.00 49.02 232 LEU A C 1
ATOM 1663 O O . LEU A 1 232 ? 6.815 -55.339 -1.910 1.00 53.15 232 LEU A O 1
ATOM 1668 N N . GLU A 1 233 ? 8.187 -56.569 -3.203 1.00 43.98 233 GLU A N 1
ATOM 1669 C CA . GLU A 1 233 ? 9.401 -56.203 -2.469 1.00 44.27 233 GLU A CA 1
ATOM 1670 C C . GLU A 1 233 ? 9.754 -54.721 -2.650 1.00 40.95 233 GLU A C 1
ATOM 1671 O O . GLU A 1 233 ? 10.107 -54.033 -1.687 1.00 41.67 233 GLU A O 1
ATOM 1677 N N . PHE A 1 234 ? 9.662 -54.235 -3.887 1.00 37.52 234 PHE A N 1
ATOM 1678 C CA . PHE A 1 234 ? 9.935 -52.830 -4.169 1.00 41.17 234 PHE A CA 1
ATOM 1679 C C . PHE A 1 234 ? 8.978 -51.942 -3.381 1.00 42.26 234 PHE A C 1
ATOM 1680 O O . PHE A 1 234 ? 9.399 -50.963 -2.768 1.00 38.71 234 PHE A O 1
ATOM 1688 N N . ALA A 1 235 ? 7.698 -52.307 -3.375 1.00 37.50 235 ALA A N 1
ATOM 1689 C CA . ALA A 1 235 ? 6.684 -51.518 -2.679 1.00 40.63 235 ALA A CA 1
ATOM 1690 C C . ALA A 1 235 ? 6.927 -51.465 -1.167 1.00 41.18 235 ALA A C 1
ATOM 1691 O O . ALA A 1 235 ? 6.816 -50.399 -0.559 1.00 44.34 235 ALA A O 1
ATOM 1693 N N . LYS A 1 236 ? 7.270 -52.603 -0.562 1.00 41.03 236 LYS A N 1
ATOM 1694 C CA . LYS A 1 236 ? 7.570 -52.633 0.874 1.00 38.73 236 LYS A CA 1
ATOM 1695 C C . LYS A 1 236 ? 8.740 -51.709 1.198 1.00 42.64 236 LYS A C 1
ATOM 1696 O O . LYS A 1 236 ? 8.664 -50.884 2.104 1.00 50.97 236 LYS A O 1
ATOM 1702 N N . ILE A 1 237 ? 9.830 -51.855 0.457 1.00 44.74 237 ILE A N 1
ATOM 1703 C CA . ILE A 1 237 ? 11.011 -51.029 0.688 1.00 43.37 237 ILE A CA 1
ATOM 1704 C C . ILE A 1 237 ? 10.684 -49.559 0.479 1.00 42.05 237 ILE A C 1
ATOM 1705 O O . ILE A 1 237 ? 11.106 -48.705 1.261 1.00 44.49 237 ILE A O 1
ATOM 1710 N N . ASP A 1 238 ? 9.947 -49.266 -0.590 1.00 38.80 238 ASP A N 1
ATOM 1711 C CA . ASP A 1 238 ? 9.556 -47.894 -0.867 1.00 44.81 238 ASP A CA 1
ATOM 1712 C C . ASP A 1 238 ? 8.759 -47.335 0.300 1.00 41.20 238 ASP A C 1
ATOM 1713 O O . ASP A 1 238 ? 9.020 -46.224 0.768 1.00 37.16 238 ASP A O 1
ATOM 1718 N N . PHE A 1 239 ? 7.800 -48.120 0.780 1.00 32.45 239 PHE A N 1
ATOM 1719 C CA . PHE A 1 239 ? 6.942 -47.673 1.870 1.00 38.97 239 PHE A CA 1
ATOM 1720 C C . PHE A 1 239 ? 7.764 -47.253 3.092 1.00 46.63 239 PHE A C 1
ATOM 1721 O O . PHE A 1 239 ? 7.479 -46.228 3.720 1.00 44.40 239 PHE A O 1
ATOM 1729 N N . ASN A 1 240 ? 8.782 -48.043 3.426 1.00 37.44 240 ASN A N 1
ATOM 1730 C CA . ASN A 1 240 ? 9.614 -47.759 4.595 1.00 35.72 240 ASN A CA 1
ATOM 1731 C C . ASN A 1 240 ? 10.478 -46.527 4.391 1.00 32.77 240 ASN A C 1
ATOM 1732 O O . ASN A 1 240 ? 10.697 -45.765 5.322 1.00 39.51 240 ASN A O 1
ATOM 1737 N N . MET A 1 241 ? 10.979 -46.344 3.173 1.00 33.56 241 MET A N 1
ATOM 1738 C CA . MET A 1 241 ? 11.771 -45.162 2.853 1.00 41.90 241 MET A CA 1
ATOM 1739 C C . MET A 1 241 ? 10.923 -43.901 3.019 1.00 43.22 241 MET A C 1
ATOM 1740 O O . MET A 1 241 ? 11.379 -42.914 3.592 1.00 39.15 241 MET A O 1
ATOM 1745 N N . LEU A 1 242 ? 9.688 -43.940 2.520 1.00 37.35 242 LEU A N 1
ATOM 1746 C CA . LEU A 1 242 ? 8.791 -42.791 2.627 1.00 45.07 242 LEU A CA 1
ATOM 1747 C C . LEU A 1 242 ? 8.407 -42.533 4.080 1.00 44.19 242 LEU A C 1
ATOM 1748 O O . LEU A 1 242 ? 8.370 -41.385 4.533 1.00 35.18 242 LEU A O 1
ATOM 1753 N N . GLN A 1 243 ? 8.133 -43.605 4.814 1.00 40.48 243 GLN A N 1
ATOM 1754 C CA . GLN A 1 243 ? 7.826 -43.475 6.235 1.00 39.18 243 GLN A CA 1
ATOM 1755 C C . GLN A 1 243 ? 8.953 -42.730 6.951 1.00 47.43 243 GLN A C 1
ATOM 1756 O O . GLN A 1 243 ? 8.713 -41.823 7.756 1.00 42.45 243 GLN A O 1
ATOM 1762 N N . PHE A 1 244 ? 10.186 -43.117 6.646 1.00 37.69 244 PHE A N 1
ATOM 1763 C CA . PHE A 1 244 ? 11.345 -42.486 7.250 1.00 36.84 244 PHE A CA 1
ATOM 1764 C C . PHE A 1 244 ? 11.369 -40.992 6.953 1.00 38.02 244 PHE A C 1
ATOM 1765 O O . PHE A 1 244 ? 11.608 -40.180 7.847 1.00 41.21 244 PHE A O 1
ATOM 1773 N N . LEU A 1 245 ? 11.120 -40.637 5.694 1.00 37.10 245 LEU A N 1
ATOM 1774 C CA . LEU A 1 245 ? 11.061 -39.234 5.286 1.00 39.13 245 LEU A CA 1
ATOM 1775 C C . LEU A 1 245 ? 9.974 -38.484 6.059 1.00 36.95 245 LEU A C 1
ATOM 1776 O O . LEU A 1 245 ? 10.199 -37.377 6.555 1.00 40.26 245 LEU A O 1
ATOM 1781 N N . HIS A 1 246 ? 8.802 -39.101 6.171 1.00 37.20 246 HIS A N 1
ATOM 1782 C CA . HIS A 1 246 ? 7.664 -38.477 6.832 1.00 31.43 246 HIS A CA 1
ATOM 1783 C C . HIS A 1 246 ? 7.940 -38.272 8.316 1.00 45.99 246 HIS A C 1
ATOM 1784 O O . HIS A 1 246 ? 7.595 -37.229 8.882 1.00 42.75 246 HIS A O 1
ATOM 1791 N N . ARG A 1 247 ? 8.565 -39.266 8.944 1.00 36.30 247 ARG A N 1
ATOM 1792 C CA . ARG A 1 247 ? 8.912 -39.172 10.361 1.00 38.93 247 ARG A CA 1
ATOM 1793 C C . ARG A 1 247 ? 9.910 -38.041 10.615 1.00 34.24 247 ARG A C 1
ATOM 1794 O O . ARG A 1 247 ? 9.811 -37.329 11.615 1.00 40.08 247 ARG A O 1
ATOM 1802 N N . LYS A 1 248 ? 10.857 -37.864 9.701 1.00 33.82 248 LYS A N 1
ATOM 1803 C CA . LYS A 1 248 ? 11.771 -36.728 9.787 1.00 44.12 248 LYS A CA 1
ATOM 1804 C C . LYS A 1 248 ? 11.009 -35.397 9.723 1.00 43.93 248 LYS A C 1
ATOM 1805 O O . LYS A 1 248 ? 11.229 -34.506 10.538 1.00 43.60 248 LYS A O 1
ATOM 1811 N N . GLU A 1 249 ? 10.110 -35.281 8.748 1.00 36.72 249 GLU A N 1
ATOM 1812 C CA . GLU A 1 249 ? 9.306 -34.076 8.558 1.00 37.19 249 GLU A CA 1
ATOM 1813 C C . GLU A 1 249 ? 8.494 -33.760 9.801 1.00 34.80 249 GLU A C 1
ATOM 1814 O O . GLU A 1 249 ? 8.444 -32.613 10.240 1.00 38.47 249 GLU A O 1
ATOM 1820 N N . LEU A 1 250 ? 7.850 -34.786 10.352 1.00 35.71 250 LEU A N 1
ATOM 1821 C CA . LEU A 1 250 ? 6.936 -34.613 11.476 1.00 34.44 250 LEU A CA 1
ATOM 1822 C C . LEU A 1 250 ? 7.714 -34.233 12.731 1.00 40.52 250 LEU A C 1
ATOM 1823 O O . LEU A 1 250 ? 7.237 -33.463 13.561 1.00 43.51 250 LEU A O 1
ATOM 1828 N N . SER A 1 251 ? 8.926 -34.759 12.845 1.00 39.45 251 SER A N 1
ATOM 1829 C CA . SER A 1 251 ? 9.808 -34.404 13.945 1.00 46.37 251 SER A CA 1
ATOM 1830 C C . SER A 1 251 ? 10.117 -32.904 13.955 1.00 36.25 251 SER A C 1
ATOM 1831 O O . SER A 1 251 ? 10.034 -32.257 14.995 1.00 36.05 251 SER A O 1
ATOM 1834 N N . GLU A 1 252 ? 10.466 -32.352 12.797 1.00 37.54 252 GLU A N 1
ATOM 1835 C CA . GLU A 1 252 ? 10.775 -30.922 12.703 1.00 42.12 252 GLU A CA 1
ATOM 1836 C C . GLU A 1 252 ? 9.561 -30.048 13.040 1.00 38.12 252 GLU A C 1
ATOM 1837 O O . GLU A 1 252 ? 9.681 -29.033 13.721 1.00 49.99 252 GLU A O 1
ATOM 1843 N N . ILE A 1 253 ? 8.391 -30.460 12.566 1.00 35.02 253 ILE A N 1
ATOM 1844 C CA . ILE A 1 253 ? 7.147 -29.772 12.873 1.00 41.12 253 ILE A CA 1
ATOM 1845 C C . ILE A 1 253 ? 6.844 -29.818 14.368 1.00 42.35 253 ILE A C 1
ATOM 1846 O O . ILE A 1 253 ? 6.472 -28.810 14.967 1.00 42.15 253 ILE A O 1
ATOM 1851 N N . CYS A 1 254 ? 7.000 -30.997 14.961 1.00 41.76 254 CYS A N 1
ATOM 1852 C CA . CYS A 1 254 ? 6.743 -31.182 16.385 1.00 40.14 254 CYS A CA 1
ATOM 1853 C C . CYS A 1 254 ? 7.641 -30.289 17.222 1.00 43.62 254 CYS A C 1
ATOM 1854 O O . CYS A 1 254 ? 7.191 -29.675 18.187 1.00 47.00 254 CYS A O 1
ATOM 1857 N N . ARG A 1 255 ? 8.911 -30.202 16.838 1.00 42.20 255 ARG A N 1
ATOM 1858 C CA . ARG A 1 255 ? 9.836 -29.303 17.508 1.00 42.84 255 ARG A CA 1
ATOM 1859 C C . ARG A 1 255 ? 9.390 -27.845 17.348 1.00 52.68 255 ARG A C 1
ATOM 1860 O O . ARG A 1 255 ? 9.422 -27.069 18.305 1.00 44.38 255 ARG A O 1
ATOM 1868 N N . TRP A 1 256 ? 8.970 -27.478 16.138 1.00 49.68 256 TRP A N 1
ATOM 1869 C CA . TRP A 1 256 ? 8.413 -26.146 15.893 1.00 50.22 256 TRP A CA 1
ATOM 1870 C C . TRP A 1 256 ? 7.231 -25.866 16.810 1.00 46.55 256 TRP A C 1
ATOM 1871 O O . TRP A 1 256 ? 7.127 -24.787 17.388 1.00 42.78 256 TRP A O 1
ATOM 1882 N N . TRP A 1 257 ? 6.338 -26.843 16.926 1.00 38.58 257 TRP A N 1
ATOM 1883 C CA . TRP A 1 257 ? 5.127 -26.697 17.725 1.00 49.30 257 TRP A CA 1
ATOM 1884 C C . TRP A 1 257 ? 5.472 -26.676 19.208 1.00 51.76 257 TRP A C 1
ATOM 1885 O O . TRP A 1 257 ? 4.856 -25.958 19.998 1.00 46.70 257 TRP A O 1
ATOM 1896 N N . LYS A 1 258 ? 6.465 -27.474 19.580 1.00 49.34 258 LYS A N 1
ATOM 1897 C CA . LYS A 1 258 ? 6.881 -27.561 20.968 1.00 53.36 258 LYS A CA 1
ATOM 1898 C C . LYS A 1 258 ? 7.337 -26.186 21.439 1.00 52.61 258 LYS A C 1
ATOM 1899 O O . LYS A 1 258 ? 7.024 -25.764 22.550 1.00 45.27 258 LYS A O 1
ATOM 1905 N N . ASP A 1 259 ? 8.052 -25.478 20.572 1.00 46.50 259 ASP A N 1
ATOM 1906 C CA . ASP A 1 259 ? 8.570 -24.160 20.916 1.00 47.43 259 ASP A CA 1
ATOM 1907 C C . ASP A 1 259 ? 7.496 -23.075 21.017 1.00 57.46 259 ASP A C 1
ATOM 1908 O O . ASP A 1 259 ? 7.682 -22.102 21.741 1.00 65.42 259 ASP A O 1
ATOM 1913 N N . LEU A 1 260 ? 6.384 -23.234 20.299 1.00 56.25 260 LEU A N 1
ATOM 1914 C CA . LEU A 1 260 ? 5.267 -22.296 20.419 1.00 51.49 260 LEU A CA 1
ATOM 1915 C C . LEU A 1 260 ? 4.755 -22.286 21.851 1.00 52.41 260 LEU A C 1
ATOM 1916 O O . LEU A 1 260 ? 4.326 -21.252 22.366 1.00 49.35 260 LEU A O 1
ATOM 1921 N N . ASP A 1 261 ? 4.796 -23.455 22.482 1.00 52.05 261 ASP A N 1
ATOM 1922 C CA . ASP A 1 261 ? 4.416 -23.600 23.883 1.00 53.62 261 ASP A CA 1
ATOM 1923 C C . ASP A 1 261 ? 2.984 -23.147 24.146 1.00 54.12 261 ASP A C 1
ATOM 1924 O O . ASP A 1 261 ? 2.683 -22.583 25.203 1.00 54.86 261 ASP A O 1
ATOM 1929 N N . PHE A 1 262 ? 2.105 -23.404 23.180 1.00 53.41 262 PHE A N 1
ATOM 1930 C CA . PHE A 1 262 ? 0.686 -23.105 23.332 1.00 58.89 262 PHE A CA 1
ATOM 1931 C C . PHE A 1 262 ? 0.095 -23.865 24.520 1.00 66.80 262 PHE A C 1
ATOM 1932 O O . PHE A 1 262 ? -0.952 -23.493 25.051 1.00 52.84 262 PHE A O 1
ATOM 1940 N N . GLN A 1 263 ? 0.780 -24.926 24.938 1.00 67.99 263 GLN A N 1
ATOM 1941 C CA . GLN A 1 263 ? 0.309 -25.754 26.043 1.00 68.79 263 GLN A CA 1
ATOM 1942 C C . GLN A 1 263 ? 0.108 -24.942 27.324 1.00 67.16 263 GLN A C 1
ATOM 1943 O O . GLN A 1 263 ? -0.863 -25.142 28.040 1.00 63.28 263 GLN A O 1
ATOM 1949 N N . ARG A 1 264 ? 1.020 -24.026 27.619 1.00 55.36 264 ARG A N 1
ATOM 1950 C CA . ARG A 1 264 ? 0.833 -23.164 28.777 1.00 75.65 264 ARG A CA 1
ATOM 1951 C C . ARG A 1 264 ? 0.253 -21.805 28.391 1.00 74.96 264 ARG A C 1
ATOM 1952 O O . ARG A 1 264 ? -0.467 -21.187 29.174 1.00 76.04 264 ARG A O 1
ATOM 1960 N N . LYS A 1 265 ? 0.562 -21.349 27.182 1.00 67.31 265 LYS A N 1
ATOM 1961 C CA . LYS A 1 265 ? 0.128 -20.027 26.741 1.00 64.46 265 LYS A CA 1
ATOM 1962 C C . LYS A 1 265 ? -1.328 -19.993 26.259 1.00 61.44 265 LYS A C 1
ATOM 1963 O O . LYS A 1 265 ? -1.987 -18.962 26.352 1.00 68.20 265 LYS A O 1
ATOM 1969 N N . LEU A 1 266 ? -1.830 -21.122 25.764 1.00 67.14 266 LEU A N 1
ATOM 1970 C CA . LEU A 1 266 ? -3.198 -21.195 25.248 1.00 58.38 266 LEU A CA 1
ATOM 1971 C C . LEU A 1 266 ? -4.020 -22.293 25.914 1.00 70.13 266 LEU A C 1
ATOM 1972 O O . LEU A 1 266 ? -4.059 -23.426 25.434 1.00 82.72 266 LEU A O 1
ATOM 1977 N N . PRO A 1 267 ? -4.704 -21.948 27.009 1.00 75.99 267 PRO A N 1
ATOM 1978 C CA . PRO A 1 267 ? -5.544 -22.856 27.798 1.00 81.99 267 PRO A CA 1
ATOM 1979 C C . PRO A 1 267 ? -6.638 -23.535 26.981 1.00 80.58 267 PRO A C 1
ATOM 1980 O O . PRO A 1 267 ? -6.978 -24.681 27.256 1.00 79.59 267 PRO A O 1
ATOM 1984 N N . TYR A 1 268 ? -7.185 -22.836 25.992 1.00 75.58 268 TYR A N 1
ATOM 1985 C CA . TYR A 1 268 ? -8.385 -23.305 25.300 1.00 70.99 268 TYR A CA 1
ATOM 1986 C C . TYR A 1 268 ? -8.111 -24.198 24.093 1.00 63.34 268 TYR A C 1
ATOM 1987 O O . TYR A 1 268 ? -9.009 -24.882 23.607 1.00 66.73 268 TYR A O 1
ATOM 1996 N N . ALA A 1 269 ? -6.878 -24.192 23.606 1.00 59.09 269 ALA A N 1
ATOM 1997 C CA . ALA A 1 269 ? -6.578 -24.868 22.349 1.00 62.89 269 ALA A CA 1
ATOM 1998 C C . ALA A 1 269 ? -6.348 -26.378 22.506 1.00 65.14 269 ALA A C 1
ATOM 1999 O O . ALA A 1 269 ? -5.999 -26.860 23.585 1.00 61.97 269 ALA A O 1
ATOM 2001 N N . ARG A 1 270 ? -6.566 -27.115 21.421 1.00 56.94 270 ARG A N 1
ATOM 2002 C CA . ARG A 1 270 ? -6.254 -28.538 21.366 1.00 63.08 270 ARG A CA 1
ATOM 2003 C C . ARG A 1 270 ? -4.951 -28.748 20.609 1.00 64.92 270 ARG A C 1
ATOM 2004 O O . ARG A 1 270 ? -4.561 -27.923 19.784 1.00 60.18 270 ARG A O 1
ATOM 2012 N N . ASP A 1 271 ? -4.288 -29.865 20.873 1.00 59.53 271 ASP A N 1
ATOM 2013 C CA . ASP A 1 271 ? -3.125 -30.236 20.088 1.00 52.03 271 ASP A CA 1
ATOM 2014 C C . ASP A 1 271 ? -3.512 -31.261 19.033 1.00 49.45 271 ASP A C 1
ATOM 2015 O O . ASP A 1 271 ? -3.805 -32.412 19.344 1.00 54.85 271 ASP A O 1
ATOM 2020 N N . ARG A 1 272 ? -3.501 -30.837 17.779 1.00 51.77 272 ARG A N 1
ATOM 2021 C CA . ARG A 1 272 ? -3.857 -31.715 16.674 1.00 43.47 272 ARG A CA 1
ATOM 2022 C C . ARG A 1 272 ? -2.801 -31.685 15.573 1.00 41.63 272 ARG A C 1
ATOM 2023 O O . ARG A 1 272 ? -3.125 -31.868 14.403 1.00 46.99 272 ARG A O 1
ATOM 2031 N N . VAL A 1 273 ? -1.545 -31.452 15.947 1.00 39.32 273 VAL A N 1
ATOM 2032 C CA . VAL A 1 273 ? -0.461 -31.366 14.976 1.00 43.43 273 VAL A CA 1
ATOM 2033 C C . VAL A 1 273 ? -0.309 -32.657 14.187 1.00 44.38 273 VAL A C 1
ATOM 2034 O O . VAL A 1 273 ? -0.230 -32.638 12.963 1.00 39.85 273 VAL A O 1
ATOM 2038 N N . VAL A 1 274 ? -0.262 -33.774 14.899 1.00 35.50 274 VAL A N 1
ATOM 2039 C CA . VAL A 1 274 ? -0.058 -35.075 14.279 1.00 39.04 274 VAL A CA 1
ATOM 2040 C C . VAL A 1 274 ? -1.233 -35.408 13.365 1.00 48.15 274 VAL A C 1
ATOM 2041 O O . VAL A 1 274 ? -1.051 -35.854 12.227 1.00 40.64 274 VAL A O 1
ATOM 2045 N N . GLU A 1 275 ? -2.440 -35.181 13.873 1.00 35.29 275 GLU A N 1
ATOM 2046 C CA . GLU A 1 275 ? -3.649 -35.378 13.085 1.00 41.38 275 GLU A CA 1
ATOM 2047 C C . GLU A 1 275 ? -3.646 -34.458 11.862 1.00 44.58 275 GLU A C 1
ATOM 2048 O O . GLU A 1 275 ? -4.010 -34.871 10.765 1.00 34.69 275 GLU A O 1
ATOM 2054 N N . GLY A 1 276 ? -3.225 -33.212 12.058 1.00 37.47 276 GLY A N 1
ATOM 2055 C CA . GLY A 1 276 ? -3.047 -32.287 10.959 1.00 32.50 276 GLY A CA 1
ATOM 2056 C C . GLY A 1 276 ? -2.059 -32.823 9.942 1.00 41.28 276 GLY A C 1
ATOM 2057 O O . GLY A 1 276 ? -2.351 -32.883 8.745 1.00 35.84 276 GLY A O 1
ATOM 2058 N N . TYR A 1 277 ? -0.886 -33.229 10.418 1.00 36.78 277 TYR A N 1
ATOM 2059 C CA . TYR A 1 277 ? 0.134 -33.758 9.526 1.00 38.24 277 TYR A CA 1
ATOM 2060 C C . TYR A 1 277 ? -0.438 -34.922 8.722 1.00 38.26 277 TYR A C 1
ATOM 2061 O O . TYR A 1 277 ? -0.235 -35.026 7.514 1.00 37.80 277 TYR A O 1
ATOM 2070 N N . PHE A 1 278 ? -1.174 -35.793 9.397 1.00 39.03 278 PHE A N 1
ATOM 2071 C CA . PHE A 1 278 ? -1.782 -36.925 8.724 1.00 43.84 278 PHE A CA 1
ATOM 2072 C C . PHE A 1 278 ? -2.752 -36.517 7.599 1.00 45.74 278 PHE A C 1
ATOM 2073 O O . PHE A 1 278 ? -2.729 -37.108 6.521 1.00 38.82 278 PHE A O 1
ATOM 2081 N N . TRP A 1 279 ? -3.605 -35.523 7.856 1.00 40.89 279 TRP A N 1
ATOM 2082 C CA . TRP A 1 279 ? -4.464 -34.956 6.812 1.00 42.73 279 TRP A CA 1
ATOM 2083 C C . TRP A 1 279 ? -3.603 -34.495 5.627 1.00 44.81 279 TRP A C 1
ATOM 2084 O O . TRP A 1 279 ? -3.880 -34.815 4.467 1.00 39.22 279 TRP A O 1
ATOM 2095 N N . ILE A 1 280 ? -2.557 -33.732 5.943 1.00 36.66 280 ILE A N 1
ATOM 2096 C CA . ILE A 1 280 ? -1.701 -33.108 4.943 1.00 32.59 280 ILE A CA 1
ATOM 2097 C C . ILE A 1 280 ? -0.932 -34.118 4.090 1.00 41.52 280 ILE A C 1
ATOM 2098 O O . ILE A 1 280 ? -0.727 -33.896 2.898 1.00 34.96 280 ILE A O 1
ATOM 2103 N N . SER A 1 281 ? -0.512 -35.222 4.703 1.00 32.51 281 SER A N 1
ATOM 2104 C CA . SER A 1 281 ? 0.165 -36.283 3.976 1.00 43.34 281 SER A CA 1
ATOM 2105 C C . SER A 1 281 ? -0.840 -36.979 3.070 1.00 38.33 281 SER A C 1
ATOM 2106 O O . SER A 1 281 ? -0.455 -37.654 2.115 1.00 34.43 281 SER A O 1
ATOM 2109 N N . GLY A 1 282 ? -2.125 -36.804 3.381 1.00 31.94 282 GLY A N 1
ATOM 2110 C CA . GLY A 1 282 ? -3.201 -37.201 2.488 1.00 29.00 282 GLY A CA 1
ATOM 2111 C C . GLY A 1 282 ? -3.271 -36.296 1.259 1.00 32.91 282 GLY A C 1
ATOM 2112 O O . GLY A 1 282 ? -3.505 -36.764 0.140 1.00 34.38 282 GLY A O 1
ATOM 2113 N N . VAL A 1 283 ? -3.063 -34.996 1.448 1.00 35.63 283 VAL A N 1
ATOM 2114 C CA . VAL A 1 283 ? -3.007 -34.092 0.295 1.00 38.97 283 VAL A CA 1
ATOM 2115 C C . VAL A 1 283 ? -1.854 -34.481 -0.639 1.00 32.89 283 VAL A C 1
ATOM 2116 O O . VAL A 1 283 ? -2.011 -34.531 -1.862 1.00 33.30 283 VAL A O 1
ATOM 2120 N N . TYR A 1 284 ? -0.695 -34.770 -0.064 1.00 32.34 284 TYR A N 1
ATOM 2121 C CA . TYR A 1 284 ? 0.366 -35.432 -0.832 1.00 33.14 284 TYR A CA 1
ATOM 2122 C C . TYR A 1 284 ? 1.379 -36.144 0.035 1.00 37.66 284 TYR A C 1
ATOM 2123 O O . TYR A 1 284 ? 1.834 -35.610 1.051 1.00 39.19 284 TYR A O 1
ATOM 2132 N N . PHE A 1 285 ? 1.734 -37.355 -0.381 1.00 38.85 285 PHE A N 1
ATOM 2133 C CA . PHE A 1 285 ? 2.671 -38.177 0.373 1.00 37.01 285 PHE A CA 1
ATOM 2134 C C . PHE A 1 285 ? 4.040 -38.245 -0.310 1.00 42.04 285 PHE A C 1
ATOM 2135 O O . PHE A 1 285 ? 5.040 -38.593 0.322 1.00 34.17 285 PHE A O 1
ATOM 2143 N N . GLU A 1 286 ? 4.083 -37.926 -1.601 1.00 35.19 286 GLU A N 1
ATOM 2144 C CA . GLU A 1 286 ? 5.299 -38.142 -2.390 1.00 34.91 286 GLU A CA 1
ATOM 2145 C C . GLU A 1 286 ? 6.485 -37.338 -1.871 1.00 30.86 286 GLU A C 1
ATOM 2146 O O . GLU A 1 286 ? 6.310 -36.242 -1.337 1.00 37.36 286 GLU A O 1
ATOM 2152 N N . PRO A 1 287 ? 7.699 -37.888 -2.028 1.00 34.61 287 PRO A N 1
ATOM 2153 C CA . PRO A 1 287 ? 8.964 -37.234 -1.651 1.00 40.44 287 PRO A CA 1
ATOM 2154 C C . PRO A 1 287 ? 9.114 -35.800 -2.187 1.00 33.42 287 PRO A C 1
ATOM 2155 O O . PRO A 1 287 ? 9.592 -34.931 -1.460 1.00 36.27 287 PRO A O 1
ATOM 2159 N N . GLN A 1 288 ? 8.726 -35.561 -3.438 1.00 32.93 288 GLN A N 1
ATOM 2160 C CA . GLN A 1 288 ? 8.876 -34.231 -4.050 1.00 37.42 288 GLN A CA 1
ATOM 2161 C C . GLN A 1 288 ? 8.034 -33.151 -3.359 1.00 30.21 288 GLN A C 1
ATOM 2162 O O . GLN A 1 288 ? 8.252 -31.948 -3.545 1.00 36.21 288 GLN A O 1
ATOM 2168 N N . TYR A 1 289 ? 7.073 -33.582 -2.554 1.00 31.55 289 TYR A N 1
ATOM 2169 C CA . TYR A 1 289 ? 6.177 -32.640 -1.903 1.00 38.93 289 TYR A CA 1
ATOM 2170 C C . TYR A 1 289 ? 6.524 -32.419 -0.433 1.00 40.90 289 TYR A C 1
ATOM 2171 O O . TYR A 1 289 ? 5.673 -32.012 0.349 1.00 40.18 289 TYR A O 1
ATOM 2180 N N . SER A 1 290 ? 7.781 -32.673 -0.071 1.00 38.80 290 SER A N 1
ATOM 2181 C CA . SER A 1 290 ? 8.244 -32.531 1.311 1.00 43.97 290 SER A CA 1
ATOM 2182 C C . SER A 1 290 ? 8.144 -31.106 1.877 1.00 34.69 290 SER A C 1
ATOM 2183 O O . SER A 1 290 ? 7.623 -30.905 2.976 1.00 34.63 290 SER A O 1
ATOM 2186 N N . LEU A 1 291 ? 8.670 -30.126 1.149 1.00 33.70 291 LEU A N 1
ATOM 2187 C CA . LEU A 1 291 ? 8.550 -28.736 1.583 1.00 36.44 291 LEU A CA 1
ATOM 2188 C C . LEU A 1 291 ? 7.070 -28.427 1.766 1.00 35.71 291 LEU A C 1
ATOM 2189 O O . LEU A 1 291 ? 6.670 -27.809 2.753 1.00 34.00 291 LEU A O 1
ATOM 2194 N N . GLY A 1 292 ? 6.266 -28.877 0.804 1.00 37.57 292 GLY A N 1
ATOM 2195 C CA . GLY A 1 292 ? 4.831 -28.656 0.819 1.00 37.79 292 GLY A CA 1
ATOM 2196 C C . GLY A 1 292 ? 4.127 -29.176 2.060 1.00 32.65 292 GLY A C 1
ATOM 2197 O O . GLY A 1 292 ? 3.287 -28.486 2.641 1.00 34.42 292 GLY A O 1
ATOM 2198 N N . ARG A 1 293 ? 4.455 -30.395 2.470 1.00 32.45 293 ARG A N 1
ATOM 2199 C CA . ARG A 1 293 ? 3.811 -30.974 3.646 1.00 32.58 293 ARG A CA 1
ATOM 2200 C C . ARG A 1 293 ? 4.193 -30.159 4.868 1.00 37.85 293 ARG A C 1
ATOM 2201 O O . ARG A 1 293 ? 3.392 -29.965 5.771 1.00 38.04 293 ARG A O 1
ATOM 2209 N N . LYS A 1 294 ? 5.432 -29.681 4.877 1.00 35.64 294 LYS A N 1
ATOM 2210 C CA . LYS A 1 294 ? 5.955 -28.907 5.987 1.00 39.27 294 LYS A CA 1
ATOM 2211 C C . LYS A 1 294 ? 5.158 -27.615 6.191 1.00 41.52 294 LYS A C 1
ATOM 2212 O O . LYS A 1 294 ? 4.666 -27.334 7.285 1.00 41.23 294 LYS A O 1
ATOM 2218 N N . MET A 1 295 ? 5.044 -26.829 5.127 1.00 35.26 295 MET A N 1
ATOM 2219 C CA . MET A 1 295 ? 4.365 -25.542 5.191 1.00 39.54 295 MET A CA 1
ATOM 2220 C C . MET A 1 295 ? 2.874 -25.744 5.448 1.00 36.75 295 MET A C 1
ATOM 2221 O O . MET A 1 295 ? 2.297 -25.125 6.340 1.00 36.95 295 MET A O 1
ATOM 2226 N N . LEU A 1 296 ? 2.266 -26.638 4.679 1.00 33.77 296 LEU A N 1
ATOM 2227 C CA . LEU A 1 296 ? 0.845 -26.940 4.816 1.00 38.57 296 LEU A CA 1
ATOM 2228 C C . LEU A 1 296 ? 0.462 -27.453 6.219 1.00 40.64 296 LEU A C 1
ATOM 2229 O O . LEU A 1 296 ? -0.636 -27.165 6.717 1.00 38.99 296 LEU A O 1
ATOM 2234 N N . THR A 1 297 ? 1.362 -28.206 6.852 1.00 34.46 297 THR A N 1
ATOM 2235 C CA . THR A 1 297 ? 1.088 -28.742 8.184 1.00 32.49 297 THR A CA 1
ATOM 2236 C C . THR A 1 297 ? 1.054 -27.620 9.215 1.00 32.41 297 THR A C 1
ATOM 2237 O O . THR A 1 297 ? 0.172 -27.579 10.065 1.00 35.64 297 THR A O 1
ATOM 2241 N N . LYS A 1 298 ? 2.013 -26.706 9.127 1.00 32.21 298 LYS A N 1
ATOM 2242 C CA . LYS A 1 298 ? 2.025 -25.536 9.994 1.00 36.26 298 LYS A CA 1
ATOM 2243 C C . LYS A 1 298 ? 0.774 -24.709 9.753 1.00 40.48 298 LYS A C 1
ATOM 2244 O O . LYS A 1 298 ? 0.175 -24.180 10.689 1.00 37.94 298 LYS A O 1
ATOM 2250 N N . VAL A 1 299 ? 0.376 -24.607 8.491 1.00 34.14 299 VAL A N 1
ATOM 2251 C CA . VAL A 1 299 ? -0.826 -23.871 8.153 1.00 33.82 299 VAL A CA 1
ATOM 2252 C C . VAL A 1 299 ? -2.059 -24.506 8.788 1.00 36.17 299 VAL A C 1
ATOM 2253 O O . VAL A 1 299 ? -2.855 -23.813 9.415 1.00 33.04 299 VAL A O 1
ATOM 2257 N N . ILE A 1 300 ? -2.224 -25.820 8.639 1.00 32.74 300 ILE A N 1
ATOM 2258 C CA . ILE A 1 300 ? -3.412 -26.460 9.206 1.00 35.83 300 ILE A CA 1
ATOM 2259 C C . ILE A 1 300 ? -3.393 -26.428 10.738 1.00 41.25 300 ILE A C 1
ATOM 2260 O O . ILE A 1 300 ? -4.440 -26.270 11.368 1.00 39.52 300 ILE A O 1
ATOM 2265 N N . ALA A 1 301 ? -2.206 -26.546 11.332 1.00 35.15 301 ALA A N 1
ATOM 2266 C CA . ALA A 1 301 ? -2.081 -26.437 12.787 1.00 40.10 301 ALA A CA 1
ATOM 2267 C C . ALA A 1 301 ? -2.546 -25.069 13.270 1.00 36.49 301 ALA A C 1
ATOM 2268 O O . ALA A 1 301 ? -3.411 -24.979 14.141 1.00 42.96 301 ALA A O 1
ATOM 2270 N N . MET A 1 302 ? -1.983 -24.007 12.697 1.00 37.10 302 MET A N 1
ATOM 2271 C CA . MET A 1 302 ? -2.405 -22.647 13.047 1.00 38.27 302 MET A CA 1
ATOM 2272 C C . MET A 1 302 ? -3.879 -22.379 12.742 1.00 42.04 302 MET A C 1
ATOM 2273 O O . MET A 1 302 ? -4.547 -21.657 13.480 1.00 40.07 302 MET A O 1
ATOM 2278 N N . ALA A 1 303 ? -4.390 -22.972 11.668 1.00 34.60 303 ALA A N 1
ATOM 2279 C CA . ALA A 1 303 ? -5.802 -22.814 11.331 1.00 39.26 303 ALA A CA 1
ATOM 2280 C C . ALA A 1 303 ? -6.691 -23.423 12.421 1.00 38.93 303 ALA A C 1
ATOM 2281 O O . ALA A 1 303 ? -7.750 -22.893 12.730 1.00 36.34 303 ALA A O 1
ATOM 2283 N N . SER A 1 304 ? -6.241 -24.521 13.019 1.00 39.15 304 SER A N 1
ATOM 2284 C CA . SER A 1 304 ? -6.987 -25.168 14.100 1.00 35.95 304 SER A CA 1
ATOM 2285 C C . SER A 1 304 ? -6.935 -24.347 15.384 1.00 37.70 304 SER A C 1
ATOM 2286 O O . SER A 1 304 ? -7.909 -24.278 16.123 1.00 36.98 304 SER A O 1
ATOM 2289 N N . ILE A 1 305 ? -5.784 -23.746 15.662 1.00 33.54 305 ILE A N 1
ATOM 2290 C CA . ILE A 1 305 ? -5.683 -22.817 16.783 1.00 42.91 305 ILE A CA 1
ATOM 2291 C C . ILE A 1 305 ? -6.624 -21.616 16.594 1.00 45.70 305 ILE A C 1
ATOM 2292 O O . ILE A 1 305 ? -7.332 -21.224 17.526 1.00 42.40 305 ILE A O 1
ATOM 2297 N N . VAL A 1 306 ? -6.635 -21.038 15.391 1.00 40.48 306 VAL A N 1
ATOM 2298 C CA . VAL A 1 306 ? -7.539 -19.925 15.104 1.00 39.82 306 VAL A CA 1
ATOM 2299 C C . VAL A 1 306 ? -8.978 -20.362 15.313 1.00 41.45 306 VAL A C 1
ATOM 2300 O O . VAL A 1 306 ? -9.763 -19.680 15.980 1.00 42.29 306 VAL A O 1
ATOM 2304 N N . ASP A 1 307 ? -9.299 -21.526 14.762 1.00 37.82 307 ASP A N 1
ATOM 2305 C CA . ASP A 1 307 ? -10.625 -22.109 14.878 1.00 39.72 307 ASP A CA 1
ATOM 2306 C C . ASP A 1 307 ? -11.045 -22.279 16.344 1.00 50.36 307 ASP A C 1
ATOM 2307 O O . ASP A 1 307 ? -12.163 -21.917 16.722 1.00 46.81 307 ASP A O 1
ATOM 2312 N N . ASP A 1 308 ? -10.147 -22.833 17.156 1.00 39.19 308 ASP A N 1
ATOM 2313 C CA . ASP A 1 308 ? -10.413 -23.053 18.574 1.00 42.80 308 ASP A CA 1
ATOM 2314 C C . ASP A 1 308 ? -10.686 -21.734 19.280 1.00 54.69 308 ASP A C 1
ATOM 2315 O O . ASP A 1 308 ? -11.531 -21.674 20.164 1.00 50.44 308 ASP A O 1
ATOM 2320 N N . THR A 1 309 ? -9.954 -20.687 18.902 1.00 42.75 309 THR A N 1
ATOM 2321 C CA . THR A 1 309 ? -10.152 -19.372 19.500 1.00 42.95 309 THR A CA 1
ATOM 2322 C C . THR A 1 309 ? -11.570 -18.852 19.234 1.00 42.90 309 THR A C 1
ATOM 2323 O O . THR A 1 309 ? -12.173 -18.212 20.085 1.00 44.74 309 THR A O 1
ATOM 2327 N N . TYR A 1 310 ? -12.101 -19.128 18.049 1.00 38.32 310 TYR A N 1
ATOM 2328 C CA . TYR A 1 310 ? -13.473 -18.740 17.742 1.00 52.43 310 TYR A CA 1
ATOM 2329 C C . TYR A 1 310 ? -14.486 -19.587 18.514 1.00 52.32 310 TYR A C 1
ATOM 2330 O O . TYR A 1 310 ? -15.576 -19.118 18.827 1.00 53.55 310 TYR A O 1
ATOM 2339 N N . ASP A 1 311 ? -14.109 -20.827 18.821 1.00 52.25 311 ASP A N 1
ATOM 2340 C CA . ASP A 1 311 ? -14.976 -21.763 19.536 1.00 47.80 311 ASP A CA 1
ATOM 2341 C C . ASP A 1 311 ? -14.718 -21.779 21.047 1.00 58.09 311 ASP A C 1
ATOM 2342 O O . ASP A 1 311 ? -15.174 -22.685 21.745 1.00 51.90 311 ASP A O 1
ATOM 2347 N N . SER A 1 312 ? -13.978 -20.799 21.552 1.00 47.51 312 SER A N 1
ATOM 2348 C CA . SER A 1 312 ? -13.640 -20.772 22.965 1.00 51.68 312 SER A CA 1
ATOM 2349 C C . SER A 1 312 ? -14.627 -19.916 23.760 1.00 56.88 312 SER A C 1
ATOM 2350 O O . SER A 1 312 ? -15.767 -19.691 23.342 1.00 65.61 312 SER A O 1
ATOM 2353 N N . TYR A 1 313 ? -14.181 -19.442 24.914 1.00 44.99 313 TYR A N 1
ATOM 2354 C CA . TYR A 1 313 ? -15.013 -18.581 25.741 1.00 66.73 313 TYR A CA 1
ATOM 2355 C C . TYR A 1 313 ? -14.841 -17.128 25.319 1.00 60.70 313 TYR A C 1
ATOM 2356 O O . TYR A 1 313 ? -15.250 -16.203 26.026 1.00 53.55 313 TYR A O 1
ATOM 2365 N N . ALA A 1 314 ? -14.226 -16.941 24.156 1.00 58.05 314 ALA A N 1
ATOM 2366 C CA . ALA A 1 314 ? -14.118 -15.621 23.557 1.00 53.17 314 ALA A CA 1
ATOM 2367 C C . ALA A 1 314 ? -15.517 -15.042 23.387 1.00 47.18 314 ALA A C 1
ATOM 2368 O O . ALA A 1 314 ? -16.460 -15.761 23.066 1.00 48.89 314 ALA A O 1
ATOM 2370 N N . THR A 1 315 ? -15.654 -13.745 23.628 1.00 44.53 315 THR A N 1
ATOM 2371 C CA . THR A 1 315 ? -16.910 -13.065 23.369 1.00 46.69 315 THR A CA 1
ATOM 2372 C C . THR A 1 315 ? -16.866 -12.456 21.975 1.00 49.56 315 THR A C 1
ATOM 2373 O O . THR A 1 315 ? -15.792 -12.205 21.433 1.00 43.24 315 THR A O 1
ATOM 2377 N N . TYR A 1 316 ? -18.037 -12.236 21.393 1.00 50.23 316 TYR A N 1
ATOM 2378 C CA . TYR A 1 316 ? -18.127 -11.607 20.089 1.00 49.09 316 TYR A CA 1
ATOM 2379 C C . TYR A 1 316 ? -17.255 -10.361 20.055 1.00 50.47 316 TYR A C 1
ATOM 2380 O O . TYR A 1 316 ? -16.518 -10.126 19.095 1.00 49.75 316 TYR A O 1
ATOM 2389 N N . GLU A 1 317 ? -17.331 -9.573 21.119 1.00 44.91 317 GLU A N 1
ATOM 2390 C CA . GLU A 1 317 ? -16.662 -8.280 21.151 1.00 44.92 317 GLU A CA 1
ATOM 2391 C C . GLU A 1 317 ? -15.145 -8.420 21.167 1.00 45.67 317 GLU A C 1
ATOM 2392 O O . GLU A 1 317 ? -14.429 -7.468 20.864 1.00 47.15 317 GLU A O 1
ATOM 2398 N N . GLU A 1 318 ? -14.655 -9.604 21.523 1.00 45.19 318 GLU A N 1
ATOM 2399 C CA . GLU A 1 318 ? -13.220 -9.889 21.431 1.00 49.88 318 GLU A CA 1
ATOM 2400 C C . GLU A 1 318 ? -12.885 -10.474 20.065 1.00 40.36 318 GLU A C 1
ATOM 2401 O O . GLU A 1 318 ? -11.793 -10.274 19.542 1.00 43.22 318 GLU A O 1
ATOM 2407 N N . LEU A 1 319 ? -13.842 -11.190 19.492 1.00 38.96 319 LEU A N 1
ATOM 2408 C CA . LEU A 1 319 ? -13.629 -11.864 18.229 1.00 43.22 319 LEU A CA 1
ATOM 2409 C C . LEU A 1 319 ? -13.553 -10.883 17.061 1.00 47.78 319 LEU A C 1
ATOM 2410 O O . LEU A 1 319 ? -12.783 -11.101 16.128 1.00 42.27 319 LEU A O 1
ATOM 2415 N N . ILE A 1 320 ? -14.311 -9.790 17.113 1.00 36.38 320 ILE A N 1
ATOM 2416 C CA . ILE A 1 320 ? -14.242 -8.844 16.002 1.00 41.00 320 ILE A CA 1
ATOM 2417 C C . ILE A 1 320 ? -12.847 -8.197 15.839 1.00 42.75 320 ILE A C 1
ATOM 2418 O O . ILE A 1 320 ? -12.303 -8.202 14.735 1.00 46.65 320 ILE A O 1
ATOM 2423 N N . PRO A 1 321 ? -12.246 -7.685 16.934 1.00 46.90 321 PRO A N 1
ATOM 2424 C CA . PRO A 1 321 ? -10.876 -7.157 16.829 1.00 44.12 321 PRO A CA 1
ATOM 2425 C C . PRO A 1 321 ? -9.900 -8.225 16.336 1.00 41.06 321 PRO A C 1
ATOM 2426 O O . PRO A 1 321 ? -8.947 -7.925 15.620 1.00 44.42 321 PRO A O 1
ATOM 2430 N N . TYR A 1 322 ? -10.145 -9.467 16.732 1.00 43.12 322 TYR A N 1
ATOM 2431 C CA . TYR A 1 322 ? -9.324 -10.590 16.303 1.00 37.96 322 TYR A CA 1
ATOM 2432 C C . TYR A 1 322 ? -9.420 -10.778 14.798 1.00 37.54 322 TYR A C 1
ATOM 2433 O O . TYR A 1 322 ? -8.407 -10.867 14.104 1.00 40.76 322 TYR A O 1
ATOM 2442 N N . THR A 1 323 ? -10.651 -10.854 14.309 1.00 39.01 323 THR A N 1
ATOM 2443 C CA . THR A 1 323 ? -10.920 -11.009 12.891 1.00 37.24 323 THR A CA 1
ATOM 2444 C C . THR A 1 323 ? -10.366 -9.825 12.105 1.00 44.91 323 THR A C 1
ATOM 2445 O O . THR A 1 323 ? -9.790 -9.989 11.027 1.00 41.64 323 THR A O 1
ATOM 2449 N N . ASN A 1 324 ? -10.546 -8.628 12.652 1.00 42.48 324 ASN A N 1
ATOM 2450 C CA . ASN A 1 324 ? -10.047 -7.426 12.008 1.00 41.08 324 ASN A CA 1
ATOM 2451 C C . ASN A 1 324 ? -8.522 -7.423 11.878 1.00 40.87 324 ASN A C 1
ATOM 2452 O O . ASN A 1 324 ? -7.978 -7.003 10.854 1.00 40.77 324 ASN A O 1
ATOM 2457 N N . ALA A 1 325 ? -7.834 -7.895 12.914 1.00 37.82 325 ALA A N 1
ATOM 2458 C CA . ALA A 1 325 ? -6.381 -7.957 12.873 1.00 39.26 325 ALA A CA 1
ATOM 2459 C C . ALA A 1 325 ? -5.939 -8.971 11.819 1.00 48.35 325 ALA A C 1
ATOM 2460 O O . ALA A 1 325 ? -4.964 -8.750 11.095 1.00 35.42 325 ALA A O 1
ATOM 2462 N N . ILE A 1 326 ? -6.661 -10.084 11.732 1.00 36.64 326 ILE A N 1
ATOM 2463 C CA . ILE A 1 326 ? -6.352 -11.087 10.727 1.00 36.55 326 ILE A CA 1
ATOM 2464 C C . ILE A 1 326 ? -6.565 -10.528 9.316 1.00 38.84 326 ILE A C 1
ATOM 2465 O O . ILE A 1 326 ? -5.747 -10.745 8.422 1.00 36.10 326 ILE A O 1
ATOM 2470 N N . GLU A 1 327 ? -7.654 -9.794 9.121 1.00 40.07 327 GLU A N 1
ATOM 2471 C CA . GLU A 1 327 ? -7.909 -9.170 7.826 1.00 45.00 327 GLU A CA 1
ATOM 2472 C C . GLU A 1 327 ? -6.814 -8.175 7.419 1.00 41.41 327 GLU A C 1
ATOM 2473 O O . GLU A 1 327 ? -6.383 -8.184 6.267 1.00 46.36 327 GLU A O 1
ATOM 2479 N N . ARG A 1 328 ? -6.376 -7.323 8.349 1.00 35.35 328 ARG A N 1
ATOM 2480 C CA . ARG A 1 328 ? -5.324 -6.343 8.049 1.00 44.41 328 ARG A CA 1
ATOM 2481 C C . ARG A 1 328 ? -3.952 -7.005 7.923 1.00 42.37 328 ARG A C 1
ATOM 2482 O O . ARG A 1 328 ? -3.118 -6.565 7.138 1.00 45.21 328 ARG A O 1
ATOM 2490 N N . TRP A 1 329 ? -3.721 -8.046 8.717 1.00 45.81 329 TRP A N 1
ATOM 2491 C CA . TRP A 1 329 ? -2.516 -8.873 8.617 1.00 36.84 329 TRP A CA 1
ATOM 2492 C C . TRP A 1 329 ? -1.190 -8.096 8.658 1.00 39.55 329 TRP A C 1
ATOM 2493 O O . TRP A 1 329 ? -0.536 -7.907 7.632 1.00 43.49 329 TRP A O 1
ATOM 2504 N N . ASP A 1 330 ? -0.788 -7.670 9.848 1.00 47.63 330 ASP A N 1
ATOM 2505 C CA . ASP A 1 330 ? 0.474 -6.954 10.034 1.00 43.78 330 ASP A CA 1
ATOM 2506 C C . ASP A 1 330 ? 0.841 -7.039 11.508 1.00 47.02 330 ASP A C 1
ATOM 2507 O O . ASP A 1 330 ? -0.037 -6.996 12.372 1.00 44.56 330 ASP A O 1
ATOM 2512 N N . ILE A 1 331 ? 2.132 -7.158 11.799 1.00 50.68 331 ILE A N 1
ATOM 2513 C CA . ILE A 1 331 ? 2.580 -7.291 13.177 1.00 52.11 331 ILE A CA 1
ATOM 2514 C C . ILE A 1 331 ? 2.104 -6.139 14.074 1.00 49.43 331 ILE A C 1
ATOM 2515 O O . ILE A 1 331 ? 1.946 -6.314 15.282 1.00 59.89 331 ILE A O 1
ATOM 2520 N N . LYS A 1 332 ? 1.856 -4.976 13.481 1.00 51.16 332 LYS A N 1
ATOM 2521 C CA . LYS A 1 332 ? 1.326 -3.829 14.224 1.00 56.14 332 LYS A CA 1
ATOM 2522 C C . LYS A 1 332 ? -0.072 -4.064 14.799 1.00 62.16 332 LYS A C 1
ATOM 2523 O O . LYS A 1 332 ? -0.490 -3.373 15.728 1.00 59.94 332 LYS A O 1
ATOM 2529 N N . CYS A 1 333 ? -0.797 -5.029 14.243 1.00 54.69 333 CYS A N 1
ATOM 2530 C CA . CYS A 1 333 ? -2.144 -5.330 14.722 1.00 47.70 333 CYS A CA 1
ATOM 2531 C C . CYS A 1 333 ? -2.121 -6.103 16.031 1.00 48.78 333 CYS A C 1
ATOM 2532 O O . CYS A 1 333 ? -3.138 -6.206 16.719 1.00 49.84 333 CYS A O 1
ATOM 2535 N N . ILE A 1 334 ? -0.960 -6.652 16.371 1.00 39.15 334 ILE A N 1
ATOM 2536 C CA . ILE A 1 334 ? -0.842 -7.473 17.563 1.00 47.41 334 ILE A CA 1
ATOM 2537 C C . ILE A 1 334 ? -1.167 -6.651 18.802 1.00 53.12 334 ILE A C 1
ATOM 2538 O O . ILE A 1 334 ? -1.632 -7.189 19.802 1.00 63.73 334 ILE A O 1
ATOM 2543 N N . ASP A 1 335 ? -0.947 -5.344 18.717 1.00 49.02 335 ASP A N 1
ATOM 2544 C CA . ASP A 1 335 ? -1.257 -4.444 19.822 1.00 64.44 335 ASP A CA 1
ATOM 2545 C C . ASP A 1 335 ? -2.748 -4.120 19.889 1.00 65.65 335 ASP A C 1
ATOM 2546 O O . ASP A 1 335 ? -3.223 -3.571 20.880 1.00 60.11 335 ASP A O 1
ATOM 2551 N N . GLU A 1 336 ? -3.488 -4.465 18.840 1.00 57.90 336 GLU A N 1
ATOM 2552 C CA . GLU A 1 336 ? -4.902 -4.105 18.778 1.00 60.93 336 GLU A CA 1
ATOM 2553 C C . GLU A 1 336 ? -5.848 -5.212 19.238 1.00 58.33 336 GLU A C 1
ATOM 2554 O O . GLU A 1 336 ? -7.061 -5.063 19.134 1.00 61.82 336 GLU A O 1
ATOM 2560 N N . ILE A 1 337 ? -5.304 -6.315 19.747 1.00 51.84 337 ILE A N 1
ATOM 2561 C CA . ILE A 1 337 ? -6.142 -7.456 20.126 1.00 54.15 337 ILE A CA 1
ATOM 2562 C C . ILE A 1 337 ? -5.980 -7.852 21.597 1.00 45.92 337 ILE A C 1
ATOM 2563 O O . ILE A 1 337 ? -4.952 -7.566 22.206 1.00 46.30 337 ILE A O 1
ATOM 2568 N N . PRO A 1 338 ? -7.003 -8.510 22.169 1.00 46.88 338 PRO A N 1
ATOM 2569 C CA . PRO A 1 338 ? -6.922 -8.984 23.559 1.00 41.69 338 PRO A CA 1
ATOM 2570 C C . PRO A 1 338 ? -5.640 -9.767 23.792 1.00 48.09 338 PRO A C 1
ATOM 2571 O O . PRO A 1 338 ? -5.241 -10.563 22.939 1.00 55.79 338 PRO A O 1
ATOM 2575 N N . GLU A 1 339 ? -5.014 -9.536 24.940 1.00 45.77 339 GLU A N 1
ATOM 2576 C CA . GLU A 1 339 ? -3.702 -10.087 25.254 1.00 45.44 339 GLU A CA 1
ATOM 2577 C C . GLU A 1 339 ? -3.598 -11.585 25.004 1.00 43.55 339 GLU A C 1
ATOM 2578 O O . GLU A 1 339 ? -2.598 -12.074 24.484 1.00 50.44 339 GLU A O 1
ATOM 2584 N N . TYR A 1 340 ? -4.632 -12.316 25.388 1.00 46.17 340 TYR A N 1
ATOM 2585 C CA . TYR A 1 340 ? -4.575 -13.764 25.317 1.00 52.25 340 TYR A CA 1
ATOM 2586 C C . TYR A 1 340 ? -4.643 -14.296 23.881 1.00 49.49 340 TYR A C 1
ATOM 2587 O O . TYR A 1 340 ? -4.452 -15.484 23.648 1.00 45.85 340 TYR A O 1
ATOM 2596 N N . MET A 1 341 ? -4.896 -13.414 22.921 1.00 48.36 341 MET A N 1
ATOM 2597 C CA . MET A 1 341 ? -4.954 -13.817 21.516 1.00 47.84 341 MET A CA 1
ATOM 2598 C C . MET A 1 341 ? -3.639 -13.563 20.779 1.00 43.54 341 MET A C 1
ATOM 2599 O O . MET A 1 341 ? -3.401 -14.108 19.697 1.00 44.73 341 MET A O 1
ATOM 2604 N N . LYS A 1 342 ? -2.787 -12.739 21.377 1.00 41.23 342 LYS A N 1
ATOM 2605 C CA . LYS A 1 342 ? -1.518 -12.369 20.766 1.00 42.06 342 LYS A CA 1
ATOM 2606 C C . LYS A 1 342 ? -0.640 -13.559 20.361 1.00 45.89 342 LYS A C 1
ATOM 2607 O O . LYS A 1 342 ? -0.057 -13.554 19.286 1.00 48.78 342 LYS A O 1
ATOM 2613 N N . PRO A 1 343 ? -0.536 -14.580 21.221 1.00 50.94 343 PRO A N 1
ATOM 2614 C CA . PRO A 1 343 ? 0.306 -15.719 20.852 1.00 42.33 343 PRO A CA 1
ATOM 2615 C C . PRO A 1 343 ? -0.110 -16.405 19.549 1.00 49.18 343 PRO A C 1
ATOM 2616 O O . PRO A 1 343 ? 0.768 -16.815 18.778 1.00 42.15 343 PRO A O 1
ATOM 2620 N N . SER A 1 344 ? -1.410 -16.543 19.301 1.00 39.07 344 SER A N 1
ATOM 2621 C CA . SER A 1 344 ? -1.835 -17.212 18.078 1.00 37.34 344 SER A CA 1
ATOM 2622 C C . SER A 1 344 ? -1.599 -16.299 16.892 1.00 43.15 344 SER A C 1
ATOM 2623 O O . SER A 1 344 ? -1.213 -16.753 15.812 1.00 40.79 344 SER A O 1
ATOM 2626 N N . TYR A 1 345 ? -1.810 -15.005 17.102 1.00 37.45 345 TYR A N 1
ATOM 2627 C CA . TYR A 1 345 ? -1.680 -14.044 16.020 1.00 43.16 345 TYR A CA 1
ATOM 2628 C C . TYR A 1 345 ? -0.233 -13.974 15.542 1.00 47.23 345 TYR A C 1
ATOM 2629 O O . TYR A 1 345 ? 0.048 -14.087 14.340 1.00 44.23 345 TYR A O 1
ATOM 2638 N N . LYS A 1 346 ? 0.680 -13.807 16.493 1.00 35.02 346 LYS A N 1
ATOM 2639 C CA . LYS A 1 346 ? 2.103 -13.750 16.189 1.00 41.27 346 LYS A CA 1
ATOM 2640 C C . LYS A 1 346 ? 2.564 -15.036 15.500 1.00 42.34 346 LYS A C 1
ATOM 2641 O O . LYS A 1 346 ? 3.248 -14.985 14.479 1.00 45.63 346 LYS A O 1
ATOM 2647 N N . ALA A 1 347 ? 2.171 -16.186 16.045 1.00 39.56 347 ALA A N 1
ATOM 2648 C CA . ALA A 1 347 ? 2.510 -17.465 15.426 1.00 43.28 347 ALA A CA 1
ATOM 2649 C C . ALA A 1 347 ? 1.911 -17.606 14.022 1.00 45.39 347 ALA A C 1
ATOM 2650 O O . ALA A 1 347 ? 2.545 -18.182 13.138 1.00 42.28 347 ALA A O 1
ATOM 2652 N N . LEU A 1 348 ? 0.696 -17.093 13.823 1.00 36.47 348 LEU A N 1
ATOM 2653 C CA . LEU A 1 348 ? 0.067 -17.112 12.499 1.00 40.51 348 LEU A CA 1
ATOM 2654 C C . LEU A 1 348 ? 0.900 -16.321 11.486 1.00 39.94 348 LEU A C 1
ATOM 2655 O O . LEU A 1 348 ? 1.296 -16.856 10.452 1.00 42.13 348 LEU A O 1
ATOM 2660 N N . LEU A 1 349 ? 1.178 -15.057 11.791 1.00 36.89 349 LEU A N 1
ATOM 2661 C CA . LEU A 1 349 ? 1.997 -14.245 10.899 1.00 40.82 349 LEU A CA 1
ATOM 2662 C C . LEU A 1 349 ? 3.340 -14.909 10.608 1.00 46.07 349 LEU A C 1
ATOM 2663 O O . LEU A 1 349 ? 3.821 -14.867 9.477 1.00 46.87 349 LEU A O 1
ATOM 2668 N N . ASP A 1 350 ? 3.940 -15.523 11.625 1.00 36.43 350 ASP A N 1
ATOM 2669 C CA . ASP A 1 350 ? 5.255 -16.145 11.464 1.00 38.52 350 ASP A CA 1
ATOM 2670 C C . ASP A 1 350 ? 5.268 -17.285 10.447 1.00 37.42 350 ASP A C 1
ATOM 2671 O O . ASP A 1 350 ? 6.203 -17.409 9.654 1.00 37.66 350 ASP A O 1
ATOM 2676 N N . VAL A 1 351 ? 4.230 -18.118 10.476 1.00 33.23 351 VAL A N 1
ATOM 2677 C CA . VAL A 1 351 ? 4.119 -19.213 9.527 1.00 39.63 351 VAL A CA 1
ATOM 2678 C C . VAL A 1 351 ? 4.127 -18.733 8.065 1.00 39.74 351 VAL A C 1
ATOM 2679 O O . VAL A 1 351 ? 4.841 -19.289 7.226 1.00 44.01 351 VAL A O 1
ATOM 2683 N N . TYR A 1 352 ? 3.358 -17.692 7.761 1.00 34.51 352 TYR A N 1
ATOM 2684 C CA . TYR A 1 352 ? 3.285 -17.200 6.379 1.00 36.87 352 TYR A CA 1
ATOM 2685 C C . TYR A 1 352 ? 4.524 -16.412 5.962 1.00 36.95 352 TYR A C 1
ATOM 2686 O O . TYR A 1 352 ? 4.930 -16.436 4.800 1.00 41.54 352 TYR A O 1
ATOM 2695 N N . GLU A 1 353 ? 5.131 -15.719 6.916 1.00 37.91 353 GLU A N 1
ATOM 2696 C CA . GLU A 1 353 ? 6.409 -15.079 6.668 1.00 35.10 353 GLU A CA 1
ATOM 2697 C C . GLU A 1 353 ? 7.477 -16.127 6.384 1.00 42.47 353 GLU A C 1
ATOM 2698 O O . GLU A 1 353 ? 8.321 -15.931 5.517 1.00 42.25 353 GLU A O 1
ATOM 2704 N N . GLU A 1 354 ? 7.441 -17.245 7.107 1.00 41.51 354 GLU A N 1
ATOM 2705 C CA . GLU A 1 354 ? 8.408 -18.315 6.854 1.00 48.29 354 GLU A CA 1
ATOM 2706 C C . GLU A 1 354 ? 8.206 -18.919 5.464 1.00 40.85 354 GLU A C 1
ATOM 2707 O O . GLU A 1 354 ? 9.176 -19.234 4.770 1.00 34.95 354 GLU A O 1
ATOM 2713 N N . MET A 1 355 ? 6.946 -19.068 5.063 1.00 42.16 355 MET A N 1
ATOM 2714 C CA . MET A 1 355 ? 6.623 -19.589 3.739 1.00 40.09 355 MET A CA 1
ATOM 2715 C C . MET A 1 355 ? 7.276 -18.718 2.673 1.00 40.75 355 MET A C 1
ATOM 2716 O O . MET A 1 355 ? 7.859 -19.224 1.719 1.00 38.53 355 MET A O 1
ATOM 2721 N N . VAL A 1 356 ? 7.173 -17.404 2.837 1.00 37.84 356 VAL A N 1
ATOM 2722 C CA . VAL A 1 356 ? 7.765 -16.479 1.876 1.00 33.51 356 VAL A CA 1
ATOM 2723 C C . VAL A 1 356 ? 9.275 -16.701 1.739 1.00 40.49 356 VAL A C 1
ATOM 2724 O O . VAL A 1 356 ? 9.798 -16.761 0.626 1.00 42.43 356 VAL A O 1
ATOM 2728 N N . GLN A 1 357 ? 9.972 -16.827 2.867 1.00 41.36 357 GLN A N 1
ATOM 2729 C CA . GLN A 1 357 ? 11.412 -17.101 2.847 1.00 43.18 357 GLN A CA 1
ATOM 2730 C C . GLN A 1 357 ? 11.789 -18.453 2.237 1.00 40.92 357 GLN A C 1
ATOM 2731 O O . GLN A 1 357 ? 12.748 -18.543 1.472 1.00 46.32 357 GLN A O 1
ATOM 2737 N N . LEU A 1 358 ? 11.031 -19.498 2.573 1.00 44.23 358 LEU A N 1
ATOM 2738 C CA . LEU A 1 358 ? 11.330 -20.861 2.118 1.00 39.32 358 LEU A CA 1
ATOM 2739 C C . LEU A 1 358 ? 11.140 -21.017 0.624 1.00 48.64 358 LEU A C 1
ATOM 2740 O O . LEU A 1 358 ? 11.675 -21.933 0.012 1.00 50.57 358 LEU A O 1
ATOM 2745 N N . VAL A 1 359 ? 10.371 -20.111 0.040 1.00 43.96 359 VAL A N 1
ATOM 2746 C CA . VAL A 1 359 ? 9.926 -20.259 -1.330 1.00 34.37 359 VAL A CA 1
ATOM 2747 C C . VAL A 1 359 ? 10.594 -19.194 -2.220 1.00 47.09 359 VAL A C 1
ATOM 2748 O O . VAL A 1 359 ? 10.493 -19.216 -3.449 1.00 38.76 359 VAL A O 1
ATOM 2752 N N . ALA A 1 360 ? 11.308 -18.278 -1.576 1.00 37.15 360 ALA A N 1
ATOM 2753 C CA . ALA A 1 360 ? 12.035 -17.217 -2.275 1.00 43.93 360 ALA A CA 1
ATOM 2754 C C . ALA A 1 360 ? 13.232 -17.693 -3.109 1.00 45.23 360 ALA A C 1
ATOM 2755 O O . ALA A 1 360 ? 13.650 -17.005 -4.046 1.00 50.85 360 ALA A O 1
ATOM 2757 N N . GLU A 1 361 ? 13.789 -18.856 -2.782 1.00 42.16 361 GLU A N 1
ATOM 2758 C CA . GLU A 1 361 ? 14.924 -19.365 -3.548 1.00 43.28 361 GLU A CA 1
ATOM 2759 C C . GLU A 1 361 ? 14.555 -19.726 -4.989 1.00 48.94 361 GLU A C 1
ATOM 2760 O O . GLU A 1 361 ? 15.427 -19.970 -5.812 1.00 50.82 361 GLU A O 1
ATOM 2766 N N . HIS A 1 362 ? 13.261 -19.769 -5.289 1.00 55.57 362 HIS A N 1
ATOM 2767 C CA . HIS A 1 362 ? 12.816 -19.939 -6.671 1.00 50.03 362 HIS A CA 1
ATOM 2768 C C . HIS A 1 362 ? 11.858 -18.837 -7.093 1.00 38.51 362 HIS A C 1
ATOM 2769 O O . HIS A 1 362 ? 11.162 -18.969 -8.097 1.00 42.76 362 HIS A O 1
ATOM 2776 N N . GLY A 1 363 ? 11.843 -17.751 -6.325 1.00 35.04 363 GLY A N 1
ATOM 2777 C CA . GLY A 1 363 ? 11.062 -16.575 -6.664 1.00 37.74 363 GLY A CA 1
ATOM 2778 C C . GLY A 1 363 ? 9.566 -16.826 -6.670 1.00 44.29 363 GLY A C 1
ATOM 2779 O O . GLY A 1 363 ? 8.828 -16.214 -7.444 1.00 40.41 363 GLY A O 1
ATOM 2780 N N . ARG A 1 364 ? 9.109 -17.721 -5.801 1.00 40.89 364 ARG A N 1
ATOM 2781 C CA . ARG A 1 364 ? 7.702 -18.108 -5.806 1.00 36.93 364 ARG A CA 1
ATOM 2782 C C . ARG A 1 364 ? 6.920 -17.454 -4.672 1.00 39.19 364 ARG A C 1
ATOM 2783 O O . ARG A 1 364 ? 5.873 -17.957 -4.256 1.00 37.19 364 ARG A O 1
ATOM 2791 N N . GLN A 1 365 ? 7.423 -16.312 -4.198 1.00 31.75 365 GLN A N 1
ATOM 2792 C CA . GLN A 1 365 ? 6.753 -15.538 -3.151 1.00 41.68 365 GLN A CA 1
ATOM 2793 C C . GLN A 1 365 ? 5.334 -15.110 -3.515 1.00 45.92 365 GLN A C 1
ATOM 2794 O O . GLN A 1 365 ? 4.482 -14.975 -2.632 1.00 44.13 365 GLN A O 1
ATOM 2800 N N . TYR A 1 366 ? 5.081 -14.882 -4.802 1.00 39.08 366 TYR A N 1
ATOM 2801 C CA . TYR A 1 366 ? 3.767 -14.412 -5.240 1.00 45.98 366 TYR A CA 1
ATOM 2802 C C . TYR A 1 366 ? 2.690 -15.404 -4.779 1.00 36.55 366 TYR A C 1
ATOM 2803 O O . TYR A 1 366 ? 1.537 -15.023 -4.542 1.00 37.02 366 TYR A O 1
ATOM 2812 N N . ARG A 1 367 ? 3.073 -16.675 -4.648 1.00 34.99 367 ARG A N 1
ATOM 2813 C CA . ARG A 1 367 ? 2.127 -17.722 -4.262 1.00 32.37 367 ARG A CA 1
ATOM 2814 C C . ARG A 1 367 ? 1.554 -17.558 -2.850 1.00 37.42 367 ARG A C 1
ATOM 2815 O O . ARG A 1 367 ? 0.414 -17.959 -2.592 1.00 39.05 367 ARG A O 1
ATOM 2823 N N . VAL A 1 368 ? 2.335 -16.971 -1.942 1.00 38.04 368 VAL A N 1
ATOM 2824 C CA . VAL A 1 368 ? 1.956 -16.927 -0.528 1.00 31.55 368 VAL A CA 1
ATOM 2825 C C . VAL A 1 368 ? 0.766 -16.009 -0.270 1.00 37.82 368 VAL A C 1
ATOM 2826 O O . VAL A 1 368 ? -0.084 -16.302 0.584 1.00 32.19 368 VAL A O 1
ATOM 2830 N N . GLU A 1 369 ? 0.690 -14.919 -1.031 1.00 29.72 369 GLU A N 1
ATOM 2831 C CA . GLU A 1 369 ? -0.356 -13.917 -0.842 1.00 33.74 369 GLU A CA 1
ATOM 2832 C C . GLU A 1 369 ? -1.730 -14.540 -1.040 1.00 43.45 369 GLU A C 1
ATOM 2833 O O . GLU A 1 369 ? -2.687 -14.185 -0.350 1.00 34.90 369 GLU A O 1
ATOM 2839 N N . TYR A 1 370 ? -1.812 -15.486 -1.975 1.00 37.70 370 TYR A N 1
ATOM 2840 C CA . TYR A 1 370 ? -3.061 -16.191 -2.238 1.00 40.54 370 TYR A CA 1
ATOM 2841 C C . TYR A 1 370 ? -3.445 -17.095 -1.082 1.00 37.14 370 TYR A C 1
ATOM 2842 O O . TYR A 1 370 ? -4.619 -17.236 -0.767 1.00 37.88 370 TYR A O 1
ATOM 2851 N N . ALA A 1 371 ? -2.457 -17.722 -0.457 1.00 33.91 371 ALA A N 1
ATOM 2852 C CA . ALA A 1 371 ? -2.745 -18.616 0.655 1.00 37.86 371 ALA A CA 1
ATOM 2853 C C . ALA A 1 371 ? -3.198 -17.766 1.835 1.00 35.49 371 ALA A C 1
ATOM 2854 O O . ALA A 1 371 ? -4.143 -18.111 2.534 1.00 30.34 371 ALA A O 1
ATOM 2856 N N . LYS A 1 372 ? -2.523 -16.637 2.031 1.00 31.22 372 LYS A N 1
ATOM 2857 C CA . LYS A 1 372 ? -2.910 -15.691 3.060 1.00 35.27 372 LYS A CA 1
ATOM 2858 C C . LYS A 1 372 ? -4.367 -15.266 2.884 1.00 37.36 372 LYS A C 1
ATOM 2859 O O . LYS A 1 372 ? -5.144 -15.279 3.844 1.00 32.89 372 LYS A O 1
ATOM 2865 N N . ASN A 1 373 ? -4.739 -14.898 1.658 1.00 35.55 373 ASN A N 1
ATOM 2866 C CA . ASN A 1 373 ? -6.100 -14.423 1.403 1.00 39.10 373 ASN A CA 1
ATOM 2867 C C . ASN A 1 373 ? -7.138 -15.498 1.674 1.00 39.23 373 ASN A C 1
ATOM 2868 O O . ASN A 1 373 ? -8.244 -15.193 2.101 1.00 38.60 373 ASN A O 1
ATOM 2873 N N . ALA A 1 374 ? -6.780 -16.755 1.437 1.00 33.77 374 ALA A N 1
ATOM 2874 C CA . ALA A 1 374 ? -7.694 -17.851 1.726 1.00 35.13 374 ALA A CA 1
ATOM 2875 C C . ALA A 1 374 ? -7.893 -18.015 3.245 1.00 36.87 374 ALA A C 1
ATOM 2876 O O . ALA A 1 374 ? -9.007 -18.254 3.711 1.00 35.46 374 ALA A O 1
ATOM 2878 N N . MET A 1 375 ? -6.816 -17.855 4.012 1.00 31.00 375 MET A N 1
ATOM 2879 C CA . MET A 1 375 ? -6.897 -17.943 5.471 1.00 36.66 375 MET A CA 1
ATOM 28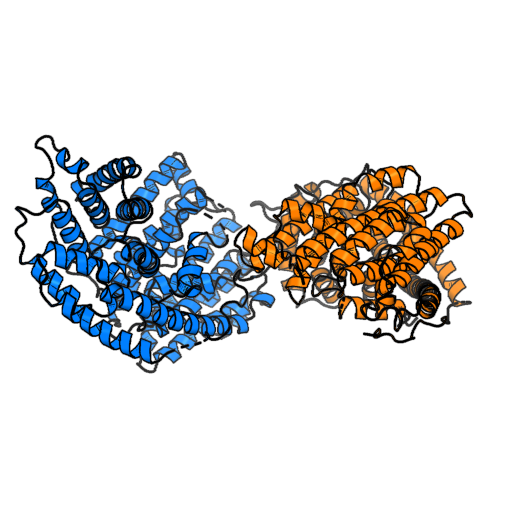80 C C . MET A 1 375 ? -7.785 -16.839 6.032 1.00 44.25 375 MET A C 1
ATOM 2881 O O . MET A 1 375 ? -8.604 -17.078 6.922 1.00 41.17 375 MET A O 1
ATOM 2886 N N . ILE A 1 376 ? -7.616 -15.633 5.497 1.00 38.52 376 ILE A N 1
ATOM 2887 C CA . ILE A 1 376 ? -8.451 -14.492 5.862 1.00 37.24 376 ILE A CA 1
ATOM 2888 C C . ILE A 1 376 ? -9.945 -14.736 5.602 1.00 35.63 376 ILE A C 1
ATOM 2889 O O . ILE A 1 376 ? -10.780 -14.512 6.482 1.00 41.59 376 ILE A O 1
ATOM 2894 N N . ARG A 1 377 ? -10.279 -15.208 4.405 1.00 36.50 377 ARG A N 1
ATOM 2895 C CA . ARG A 1 377 ? -11.660 -15.548 4.088 1.00 36.11 377 ARG A CA 1
ATOM 2896 C C . ARG A 1 377 ? -12.215 -16.511 5.129 1.00 37.04 377 ARG A C 1
ATOM 2897 O O . ARG A 1 377 ? -13.353 -16.360 5.580 1.00 35.44 377 ARG A O 1
ATOM 2905 N N . LEU A 1 378 ? -11.397 -17.501 5.495 1.00 37.11 378 LEU A N 1
ATOM 2906 C CA . LEU A 1 378 ? -11.759 -18.512 6.494 1.00 35.30 378 LEU A CA 1
ATOM 2907 C C . LEU A 1 378 ? -12.095 -17.861 7.841 1.00 33.43 378 LEU A C 1
ATOM 2908 O O . LEU A 1 378 ? -13.134 -18.147 8.441 1.00 33.80 378 LEU A O 1
ATOM 2913 N N . ALA A 1 379 ? -11.212 -16.978 8.306 1.00 28.28 379 ALA A N 1
ATOM 2914 C CA . ALA A 1 379 ? -11.426 -16.270 9.566 1.00 34.59 379 ALA A CA 1
ATOM 2915 C C . ALA A 1 379 ? -12.703 -15.421 9.536 1.00 38.93 379 ALA A C 1
ATOM 2916 O O . ALA A 1 379 ? -13.413 -15.321 10.538 1.00 39.18 379 ALA A O 1
ATOM 2918 N N . GLN A 1 380 ? -12.997 -14.823 8.382 1.00 41.26 380 GLN A N 1
ATOM 2919 C CA . GLN A 1 380 ? -14.240 -14.073 8.214 1.00 38.86 380 GLN A CA 1
ATOM 2920 C C . GLN A 1 380 ? -15.457 -14.969 8.414 1.00 41.00 380 GLN A C 1
ATOM 2921 O O . GLN A 1 380 ? -16.432 -14.548 9.034 1.00 38.08 380 GLN A O 1
ATOM 2927 N N . SER A 1 381 ? -15.403 -16.199 7.898 1.00 35.16 381 SER A N 1
ATOM 2928 C CA . SER A 1 381 ? -16.542 -17.113 8.033 1.00 37.59 381 SER A CA 1
ATOM 2929 C C . SER A 1 381 ? -16.676 -17.616 9.475 1.00 33.47 381 SER A C 1
ATOM 2930 O O . SER A 1 381 ? -17.782 -17.856 9.952 1.00 40.85 381 SER A O 1
ATOM 2933 N N . TYR A 1 382 ? -15.556 -17.755 10.175 1.00 33.59 382 TYR A N 1
ATOM 2934 C CA . TYR A 1 382 ? -15.606 -18.143 11.591 1.00 43.40 382 TYR A CA 1
ATOM 2935 C C . TYR A 1 382 ? -16.339 -17.092 12.427 1.00 40.71 382 TYR A C 1
ATOM 2936 O O . TYR A 1 382 ? -17.050 -17.421 13.369 1.00 42.35 382 TYR A O 1
ATOM 2945 N N . LEU A 1 383 ? -16.119 -15.824 12.092 1.00 42.19 383 LEU A N 1
ATOM 2946 C CA . LEU A 1 383 ? -16.719 -14.709 12.807 1.00 37.73 383 LEU A CA 1
ATOM 2947 C C . LEU A 1 383 ? -18.229 -14.836 12.745 1.00 46.74 383 LEU A C 1
ATOM 2948 O O . LEU A 1 383 ? -18.915 -14.675 13.751 1.00 42.89 383 LEU A O 1
ATOM 2953 N N . VAL A 1 384 ? -18.746 -15.115 11.554 1.00 39.03 384 VAL A N 1
ATOM 2954 C CA . VAL A 1 384 ? -20.187 -15.176 11.365 1.00 39.79 384 VAL A CA 1
ATOM 2955 C C . VAL A 1 384 ? -20.756 -16.366 12.117 1.00 43.11 384 VAL A C 1
ATOM 2956 O O . VAL A 1 384 ? -21.758 -16.248 12.819 1.00 42.04 384 VAL A O 1
ATOM 2960 N N . GLU A 1 385 ? -20.108 -17.515 11.973 1.00 39.15 385 GLU A N 1
ATOM 2961 C CA . GLU A 1 385 ? -20.547 -18.712 12.669 1.00 45.74 385 GLU A CA 1
ATOM 2962 C C . GLU A 1 385 ? -20.585 -18.477 14.184 1.00 55.49 385 GLU A C 1
ATOM 2963 O O . GLU A 1 385 ? -21.566 -18.831 14.841 1.00 48.01 385 GLU A O 1
ATOM 2969 N N . ALA A 1 386 ? -19.525 -17.874 14.728 1.00 41.55 386 ALA A N 1
ATOM 2970 C CA . ALA A 1 386 ? -19.449 -17.589 16.160 1.00 42.97 386 ALA A CA 1
ATOM 2971 C C . ALA A 1 386 ? -20.580 -16.675 16.623 1.00 53.42 386 ALA A C 1
ATOM 2972 O O . ALA A 1 386 ? -21.176 -16.910 17.670 1.00 51.82 386 ALA A O 1
ATOM 2974 N N . LYS A 1 387 ? -20.869 -15.634 15.848 1.00 42.98 387 LYS A N 1
ATOM 2975 C CA . LYS A 1 387 ? -21.922 -14.698 16.206 1.00 43.82 387 LYS A CA 1
ATOM 2976 C C . LYS A 1 387 ? -23.265 -15.410 16.327 1.00 51.28 387 LYS A C 1
ATOM 2977 O O . LYS A 1 387 ? -24.063 -15.118 17.219 1.00 52.15 387 LYS A O 1
ATOM 2983 N N . TRP A 1 388 ? -23.513 -16.340 15.415 1.00 42.18 388 TRP A N 1
ATOM 2984 C CA . TRP A 1 388 ? -24.769 -17.065 15.406 1.00 48.83 388 TRP A CA 1
ATOM 2985 C C . TRP A 1 388 ? -24.953 -17.920 16.654 1.00 58.65 388 TRP A C 1
ATOM 2986 O O . TRP A 1 388 ? -26.032 -17.930 17.236 1.00 49.65 388 TRP A O 1
ATOM 2997 N N . THR A 1 389 ? -23.910 -18.642 17.058 1.00 47.49 389 THR A N 1
ATOM 2998 C CA . THR A 1 389 ? -23.999 -19.473 18.253 1.00 51.93 389 THR A CA 1
ATOM 2999 C C . THR A 1 389 ? -24.112 -18.603 19.504 1.00 55.14 389 THR A C 1
ATOM 3000 O O . THR A 1 389 ? -24.967 -18.838 20.359 1.00 63.85 389 THR A O 1
ATOM 3004 N N . LEU A 1 390 ? -23.265 -17.581 19.586 1.00 58.11 390 LEU A N 1
ATOM 3005 C CA . LEU A 1 390 ? -23.226 -16.685 20.742 1.00 61.82 390 LEU A CA 1
ATOM 3006 C C . LEU A 1 390 ? -24.518 -15.902 20.960 1.00 65.44 390 LEU A C 1
ATOM 3007 O O . LEU A 1 390 ? -24.999 -15.799 22.084 1.00 71.92 390 LEU A O 1
ATOM 3012 N N . GLN A 1 391 ? -25.068 -15.340 19.890 1.00 63.19 391 GLN A N 1
ATOM 3013 C CA . GLN A 1 391 ? -26.277 -14.528 19.998 1.00 67.70 391 GLN A CA 1
ATOM 3014 C C . GLN A 1 391 ? -27.524 -15.373 19.752 1.00 61.59 391 GLN A C 1
ATOM 3015 O O . GLN A 1 391 ? -28.630 -14.850 19.622 1.00 72.65 391 GLN A O 1
ATOM 3021 N N . ASN A 1 392 ? -27.325 -16.686 19.719 1.00 66.93 392 ASN A N 1
ATOM 3022 C CA . ASN A 1 392 ? -28.377 -17.640 19.381 1.00 79.23 392 ASN A CA 1
ATOM 3023 C C . ASN A 1 392 ? -29.328 -17.102 18.319 1.00 86.52 392 ASN A C 1
ATOM 3024 O O . ASN A 1 392 ? -30.500 -16.825 18.587 1.00 87.22 392 ASN A O 1
ATOM 3029 N N . TYR A 1 393 ? -28.801 -16.964 17.108 1.00 79.01 393 TYR A N 1
ATOM 3030 C CA . TYR A 1 393 ? -29.522 -16.363 15.998 1.00 81.25 393 TYR A CA 1
ATOM 3031 C C . TYR A 1 393 ? -29.913 -17.420 14.975 1.00 84.79 393 TYR A C 1
ATOM 3032 O O . TYR A 1 393 ? -29.064 -17.940 14.252 1.00 89.17 393 TYR A O 1
ATOM 3041 N N . LYS A 1 394 ? -31.199 -17.742 14.915 1.00 78.24 394 LYS A N 1
ATOM 3042 C CA . LYS A 1 394 ? -31.673 -18.692 13.921 1.00 94.70 394 LYS A CA 1
ATOM 3043 C C . LYS A 1 394 ? -31.815 -17.982 12.578 1.00 89.27 394 LYS A C 1
ATOM 3044 O O . LYS A 1 394 ? -32.683 -17.125 12.414 1.00 75.45 394 LYS A O 1
ATOM 3050 N N . PRO A 1 395 ? -30.950 -18.334 11.615 1.00 74.71 395 PRO A N 1
ATOM 3051 C CA . PRO A 1 395 ? -30.937 -17.684 10.303 1.00 74.13 395 PRO A CA 1
ATOM 3052 C C . PRO A 1 395 ? -32.103 -18.162 9.458 1.00 64.26 395 PRO A C 1
ATOM 3053 O O . PRO A 1 395 ? -32.747 -19.150 9.809 1.00 67.54 395 PRO A O 1
ATOM 3057 N N . SER A 1 396 ? -32.381 -17.467 8.363 1.00 51.77 396 SER A N 1
ATOM 3058 C CA . SER A 1 396 ? -33.297 -18.006 7.375 1.00 68.09 396 SER A CA 1
ATOM 3059 C C . SER A 1 396 ? -32.540 -19.132 6.691 1.00 63.68 396 SER A C 1
ATOM 3060 O O . SER A 1 396 ? -31.387 -19.404 7.028 1.00 61.05 396 SER A O 1
ATOM 3063 N N . PHE A 1 397 ? -33.172 -19.787 5.730 1.00 61.28 397 PHE A N 1
ATOM 3064 C CA . PHE A 1 397 ? -32.520 -20.895 5.055 1.00 69.16 397 PHE A CA 1
ATOM 3065 C C . PHE A 1 397 ? -31.346 -20.437 4.195 1.00 71.24 397 PHE A C 1
ATOM 3066 O O . PHE A 1 397 ? -30.245 -20.974 4.309 1.00 62.91 397 PHE A O 1
ATOM 3074 N N . GLU A 1 398 ? -31.568 -19.446 3.335 1.00 66.35 398 GLU A N 1
ATOM 3075 C CA . GLU A 1 398 ? -30.492 -19.028 2.439 1.00 77.89 398 GLU A CA 1
ATOM 3076 C C . GLU A 1 398 ? -29.471 -18.079 3.075 1.00 60.31 398 GLU A C 1
ATOM 3077 O O . GLU A 1 398 ? -28.436 -17.785 2.482 1.00 62.28 398 GLU A O 1
ATOM 3083 N N . GLU A 1 399 ? -29.757 -17.628 4.289 1.00 54.47 399 GLU A N 1
ATOM 3084 C CA . GLU A 1 399 ? -28.767 -16.926 5.091 1.00 53.66 399 GLU A CA 1
ATOM 3085 C C . GLU A 1 399 ? -27.739 -17.966 5.527 1.00 55.73 399 GLU A C 1
ATOM 3086 O O . GLU A 1 399 ? -26.528 -17.770 5.408 1.00 48.52 399 GLU A O 1
ATOM 3092 N N . PHE A 1 400 ? -28.251 -19.085 6.026 1.00 56.15 400 PHE A N 1
ATOM 3093 C CA . PHE A 1 400 ? -27.437 -20.224 6.415 1.00 58.04 400 PHE A CA 1
ATOM 3094 C C . PHE A 1 400 ? -26.728 -20.782 5.184 1.00 54.63 400 PHE A C 1
ATOM 3095 O O . PHE A 1 400 ? -25.536 -21.094 5.213 1.00 46.18 400 PHE A O 1
ATOM 3103 N N . LYS A 1 401 ? -27.488 -20.897 4.102 1.00 51.57 401 LYS A N 1
ATOM 3104 C CA . LYS A 1 401 ? -26.996 -21.417 2.840 1.00 53.45 401 LYS A CA 1
ATOM 3105 C C . LYS A 1 401 ? -25.840 -20.576 2.286 1.00 57.58 401 LYS A C 1
ATOM 3106 O O . LYS A 1 401 ? -24.872 -21.116 1.752 1.00 58.69 401 LYS A O 1
ATOM 3112 N N . ALA A 1 402 ? -25.934 -19.255 2.428 1.00 52.73 402 ALA A N 1
ATOM 3113 C CA . ALA A 1 402 ? -24.911 -18.352 1.892 1.00 47.03 402 ALA A CA 1
ATOM 3114 C C . ALA A 1 402 ? -23.617 -18.315 2.711 1.00 51.53 402 ALA A C 1
ATOM 3115 O O . ALA A 1 402 ? -22.578 -17.890 2.205 1.00 55.95 402 ALA A O 1
ATOM 3117 N N . ASN A 1 403 ? -23.670 -18.758 3.967 1.00 43.71 403 ASN A N 1
ATOM 3118 C CA . ASN A 1 403 ? -22.499 -18.672 4.849 1.00 47.92 403 ASN A CA 1
ATOM 3119 C C . ASN A 1 403 ? -21.846 -20.015 5.205 1.00 51.70 403 ASN A C 1
ATOM 3120 O O . ASN A 1 403 ? -20.765 -20.046 5.792 1.00 52.71 403 ASN A O 1
ATOM 3125 N N . ALA A 1 404 ? -22.491 -21.117 4.840 1.00 47.15 404 ALA A N 1
ATOM 3126 C CA . ALA A 1 404 ? -22.069 -22.437 5.304 1.00 55.09 404 ALA A CA 1
ATOM 3127 C C . ALA A 1 404 ? -20.767 -22.957 4.682 1.00 58.02 404 ALA A C 1
ATOM 3128 O O . ALA A 1 404 ? -19.838 -23.353 5.401 1.00 48.84 404 ALA A O 1
ATOM 3130 N N . LEU A 1 405 ? -20.714 -22.970 3.351 1.00 53.27 405 LEU A N 1
ATOM 3131 C CA . LEU A 1 405 ? -19.572 -23.527 2.613 1.00 52.72 405 LEU A CA 1
ATOM 3132 C C . LEU A 1 405 ? -18.185 -22.957 2.969 1.00 49.67 405 LEU A C 1
ATOM 3133 O O . LEU A 1 405 ? -17.199 -23.695 2.995 1.00 46.92 405 LEU A O 1
ATOM 3138 N N . PRO A 1 406 ? -18.101 -21.643 3.236 1.00 54.60 406 PRO A N 1
ATOM 3139 C CA . PRO A 1 406 ? -16.789 -21.031 3.491 1.00 50.12 406 PRO A CA 1
ATOM 3140 C C . PRO A 1 406 ? -16.101 -21.436 4.807 1.00 57.49 406 PRO A C 1
ATOM 3141 O O . PRO A 1 406 ? -14.948 -21.058 4.984 1.00 63.78 406 PRO A O 1
ATOM 3145 N N . THR A 1 407 ? -16.763 -22.174 5.698 1.00 54.73 407 THR A N 1
ATOM 3146 C CA . THR A 1 407 ? -16.110 -22.612 6.940 1.00 50.59 407 THR A CA 1
ATOM 3147 C C . THR A 1 407 ? -15.357 -23.932 6.765 1.00 51.56 407 THR A C 1
ATOM 3148 O O . THR A 1 407 ? -14.669 -24.391 7.682 1.00 52.73 407 THR A O 1
ATOM 3152 N N . CYS A 1 408 ? -15.489 -24.535 5.586 1.00 55.06 408 CYS A N 1
ATOM 3153 C CA . CYS A 1 408 ? -14.890 -25.839 5.316 1.00 53.49 408 CYS A CA 1
ATOM 3154 C C . CYS A 1 408 ? -13.360 -25.828 5.412 1.00 55.57 408 CYS A C 1
ATOM 3155 O O . CYS A 1 408 ? -12.762 -26.724 6.016 1.00 74.85 408 CYS A O 1
ATOM 3158 N N . GLY A 1 409 ? -12.728 -24.816 4.828 1.00 40.08 409 GLY A N 1
ATOM 3159 C CA . GLY A 1 409 ? -11.276 -24.730 4.840 1.00 52.04 409 GLY A CA 1
ATOM 3160 C C . GLY A 1 409 ? -10.563 -25.472 3.712 1.00 48.36 409 GLY A C 1
ATOM 3161 O O . GLY A 1 409 ? -9.340 -25.480 3.653 1.00 51.83 409 GLY A O 1
ATOM 3162 N N . TYR A 1 410 ? -11.327 -26.071 2.804 1.00 38.49 410 TYR A N 1
ATOM 3163 C CA . TYR A 1 410 ? -10.771 -26.886 1.730 1.00 45.59 410 TYR A CA 1
ATOM 3164 C C . TYR A 1 410 ? -10.268 -26.088 0.528 1.00 49.27 410 TYR A C 1
ATOM 3165 O O . TYR A 1 410 ? -9.419 -26.565 -0.228 1.00 45.99 410 TYR A O 1
ATOM 3174 N N . ALA A 1 411 ? -10.802 -24.888 0.332 1.00 39.40 411 ALA A N 1
ATOM 3175 C CA . ALA A 1 411 ? -10.256 -24.016 -0.693 1.00 49.91 411 ALA A CA 1
ATOM 3176 C C . ALA A 1 411 ? -8.925 -23.509 -0.163 1.00 41.17 411 ALA A C 1
ATOM 3177 O O . ALA A 1 411 ? -7.937 -23.422 -0.892 1.00 42.56 411 ALA A O 1
ATOM 3179 N N . MET A 1 412 ? -8.904 -23.196 1.126 1.00 38.60 412 MET A N 1
ATOM 3180 C CA . MET A 1 412 ? -7.684 -22.723 1.768 1.00 45.36 412 MET A CA 1
ATOM 3181 C C . MET A 1 412 ? -6.572 -23.776 1.697 1.00 41.79 412 MET A C 1
ATOM 3182 O O . MET A 1 412 ? -5.422 -23.454 1.412 1.00 42.06 412 MET A O 1
ATOM 3187 N N . LEU A 1 413 ? -6.913 -25.037 1.929 1.00 40.10 413 LEU A N 1
ATOM 3188 C CA . LEU A 1 413 ? -5.892 -26.080 1.895 1.00 49.10 413 LEU A CA 1
ATOM 3189 C C . LEU A 1 413 ? -5.394 -26.375 0.478 1.00 40.58 413 LEU A C 1
ATOM 3190 O O . LEU A 1 413 ? -4.190 -26.529 0.268 1.00 37.62 413 LEU A O 1
ATOM 3195 N N . ALA A 1 414 ? -6.298 -26.445 -0.496 1.00 33.89 414 ALA A N 1
ATOM 3196 C CA . ALA A 1 414 ? -5.853 -26.705 -1.870 1.00 34.30 414 ALA A CA 1
ATOM 3197 C C . ALA A 1 414 ? -4.950 -25.586 -2.367 1.00 39.90 414 ALA A C 1
ATOM 3198 O O . ALA A 1 414 ? -3.849 -25.841 -2.862 1.00 37.66 414 ALA A O 1
ATOM 3200 N N . ILE A 1 415 ? -5.419 -24.348 -2.225 1.00 33.28 415 ILE A N 1
ATOM 3201 C CA . ILE A 1 415 ? -4.632 -23.186 -2.611 1.00 34.36 415 ILE A CA 1
ATOM 3202 C C . ILE A 1 415 ? -3.279 -23.181 -1.916 1.00 36.33 415 ILE A C 1
ATOM 3203 O O . ILE A 1 415 ? -2.243 -22.931 -2.541 1.00 34.04 415 ILE A O 1
ATOM 3208 N N . THR A 1 416 ? -3.284 -23.455 -0.617 1.00 36.88 416 THR A N 1
ATOM 3209 C CA . THR A 1 416 ? -2.036 -23.442 0.136 1.00 38.61 416 THR A CA 1
ATOM 3210 C C . THR A 1 416 ? -1.096 -24.577 -0.305 1.00 42.19 416 THR A C 1
ATOM 3211 O O . THR A 1 416 ? 0.129 -24.420 -0.318 1.00 30.90 416 THR A O 1
ATOM 3215 N N . SER A 1 417 ? -1.674 -25.714 -0.683 1.00 29.58 417 SER A N 1
ATOM 3216 C CA . SER A 1 417 ? -0.859 -26.868 -1.055 1.00 33.60 417 SER A CA 1
ATOM 3217 C C . SER A 1 417 ? -0.112 -26.587 -2.355 1.00 32.21 417 SER A C 1
ATOM 3218 O O . SER A 1 417 ? 0.925 -27.182 -2.602 1.00 36.42 417 SER A O 1
ATOM 3221 N N . PHE A 1 418 ? -0.642 -25.678 -3.180 1.00 35.72 418 PHE A N 1
ATOM 3222 C CA . PHE A 1 418 ? 0.025 -25.303 -4.423 1.00 33.96 418 PHE A CA 1
ATOM 3223 C C . PHE A 1 418 ? 1.304 -24.532 -4.131 1.00 31.32 418 PHE A C 1
ATOM 3224 O O . PHE A 1 418 ? 2.215 -24.510 -4.958 1.00 37.56 418 PHE A O 1
ATOM 3232 N N . VAL A 1 419 ? 1.369 -23.889 -2.965 1.00 30.86 419 VAL A N 1
ATOM 3233 C CA . VAL A 1 419 ? 2.520 -23.042 -2.644 1.00 32.17 419 VAL A CA 1
ATOM 3234 C C . VAL A 1 419 ? 3.831 -23.824 -2.710 1.00 37.06 419 VAL A C 1
ATOM 3235 O O . VAL A 1 419 ? 4.820 -23.336 -3.233 1.00 35.61 419 VAL A O 1
ATOM 3239 N N . GLY A 1 420 ? 3.819 -25.052 -2.200 1.00 42.05 420 GLY A N 1
ATOM 3240 C CA . GLY A 1 420 ? 5.030 -25.845 -2.113 1.00 33.81 420 GLY A CA 1
ATOM 3241 C C . GLY A 1 420 ? 5.301 -26.750 -3.300 1.00 45.34 420 GLY A C 1
ATOM 3242 O O . GLY A 1 420 ? 6.234 -27.551 -3.271 1.00 40.64 420 GLY A O 1
ATOM 3243 N N . MET A 1 421 ? 4.491 -26.634 -4.347 1.00 38.85 421 MET A N 1
ATOM 3244 C CA . MET A 1 421 ? 4.685 -27.463 -5.523 1.00 33.88 421 MET A CA 1
ATOM 3245 C C . MET A 1 421 ? 5.722 -26.852 -6.464 1.00 35.80 421 MET A C 1
ATOM 3246 O O . MET A 1 421 ? 6.251 -25.762 -6.209 1.00 34.53 421 MET A O 1
ATOM 3251 N N . GLY A 1 422 ? 6.037 -27.570 -7.536 1.00 37.72 422 GLY A N 1
ATOM 3252 C CA . GLY A 1 422 ? 7.042 -27.112 -8.478 1.00 34.15 422 GLY A CA 1
ATOM 3253 C C . GLY A 1 422 ? 6.491 -26.179 -9.545 1.00 47.79 422 GLY A C 1
ATOM 3254 O O . GLY A 1 422 ? 5.499 -25.466 -9.325 1.00 40.79 422 GLY A O 1
ATOM 3255 N N . ASP A 1 423 ? 7.133 -26.193 -10.710 1.00 39.87 423 ASP A N 1
ATOM 3256 C CA . ASP A 1 423 ? 6.750 -25.311 -11.810 1.00 42.58 423 ASP A CA 1
ATOM 3257 C C . ASP A 1 423 ? 5.409 -25.664 -12.443 1.00 43.00 423 ASP A C 1
ATOM 3258 O O . ASP A 1 423 ? 4.837 -24.843 -13.157 1.00 43.19 423 ASP A O 1
ATOM 3263 N N . ILE A 1 424 ? 4.906 -26.871 -12.198 1.00 38.30 424 ILE A N 1
ATOM 3264 C CA . ILE A 1 424 ? 3.586 -27.231 -12.715 1.00 34.61 424 ILE A CA 1
ATOM 3265 C C . ILE A 1 424 ? 2.573 -26.200 -12.228 1.00 39.31 424 ILE A C 1
ATOM 3266 O O . ILE A 1 424 ? 1.560 -25.954 -12.875 1.00 31.96 424 ILE A O 1
ATOM 3271 N N . VAL A 1 425 ? 2.860 -25.605 -11.073 1.00 37.81 425 VAL A N 1
ATOM 3272 C CA . VAL A 1 425 ? 2.031 -24.543 -10.532 1.00 35.38 425 VAL A CA 1
ATOM 3273 C C . VAL A 1 425 ? 2.536 -23.180 -11.003 1.00 46.57 425 VAL A C 1
ATOM 3274 O O . VAL A 1 425 ? 3.739 -22.906 -11.018 1.00 36.05 425 VAL A O 1
ATOM 3278 N N . THR A 1 426 ? 1.592 -22.322 -11.360 1.00 43.20 426 THR A N 1
ATOM 3279 C CA . THR A 1 426 ? 1.904 -21.098 -12.062 1.00 38.71 426 THR A CA 1
ATOM 3280 C C . THR A 1 426 ? 1.021 -19.958 -11.550 1.00 37.53 426 THR A C 1
ATOM 3281 O O . THR A 1 426 ? 0.035 -20.199 -10.854 1.00 39.65 426 THR A O 1
ATOM 3285 N N . PRO A 1 427 ? 1.377 -18.706 -11.871 1.00 42.71 427 PRO A N 1
ATOM 3286 C CA . PRO A 1 427 ? 0.497 -17.591 -11.492 1.00 38.07 427 PRO A CA 1
ATOM 3287 C C . PRO A 1 427 ? -0.951 -17.771 -11.972 1.00 34.80 427 PRO A C 1
ATOM 3288 O O . PRO A 1 427 ? -1.869 -17.317 -11.289 1.00 36.64 427 PRO A O 1
ATOM 3292 N N . GLU A 1 428 ? -1.156 -18.434 -13.108 1.00 35.66 428 GLU A N 1
ATOM 3293 C CA . GLU A 1 428 ? -2.517 -18.712 -13.592 1.00 40.51 428 GLU A CA 1
ATOM 3294 C C . GLU A 1 428 ? -3.266 -19.706 -12.706 1.00 40.72 428 GLU A C 1
ATOM 3295 O O . GLU A 1 428 ? -4.487 -19.640 -12.602 1.00 37.06 428 GLU A O 1
ATOM 3301 N N . THR A 1 429 ? -2.536 -20.628 -12.079 1.00 37.39 429 THR A N 1
ATOM 3302 C CA . THR A 1 429 ? -3.152 -21.614 -11.198 1.00 33.27 429 THR A CA 1
ATOM 3303 C C . THR A 1 429 ? -3.869 -20.888 -10.070 1.00 33.53 429 THR A C 1
ATOM 3304 O O . THR A 1 429 ? -4.997 -21.222 -9.697 1.00 37.82 429 THR A O 1
ATOM 3308 N N . PHE A 1 430 ? -3.207 -19.876 -9.534 1.00 30.24 430 PHE A N 1
ATOM 3309 C CA . PHE A 1 430 ? -3.761 -19.134 -8.413 1.00 38.47 430 PHE A CA 1
ATOM 3310 C C . PHE A 1 430 ? -4.930 -18.237 -8.805 1.00 42.93 430 PHE A C 1
ATOM 3311 O O . PHE A 1 430 ? -5.857 -18.028 -8.015 1.00 40.89 430 PHE A O 1
ATOM 3319 N N . LYS A 1 431 ? -4.911 -17.739 -10.036 1.00 35.14 431 LYS A N 1
ATOM 3320 C CA . LYS A 1 431 ? -6.034 -16.951 -10.517 1.00 41.62 431 LYS A CA 1
ATOM 3321 C C . LYS A 1 431 ? -7.253 -17.860 -10.662 1.00 45.88 431 LYS A C 1
ATOM 3322 O O . LYS A 1 431 ? -8.371 -17.496 -10.293 1.00 45.73 431 LYS A O 1
ATOM 3328 N N . TRP A 1 432 ? -7.016 -19.053 -11.197 1.00 35.78 432 TRP A N 1
ATOM 3329 C CA . TRP A 1 432 ? -8.049 -20.063 -11.378 1.00 32.58 432 TRP A CA 1
ATOM 3330 C C . TRP A 1 432 ? -8.665 -20.502 -10.041 1.00 40.99 432 TRP A C 1
ATOM 3331 O O . TRP A 1 432 ? -9.888 -20.542 -9.895 1.00 51.68 432 TRP A O 1
ATOM 3342 N N . ALA A 1 433 ? -7.822 -20.814 -9.064 1.00 36.61 433 ALA A N 1
ATOM 3343 C CA . ALA A 1 433 ? -8.300 -21.290 -7.768 1.00 41.74 433 ALA A CA 1
ATOM 3344 C C . ALA A 1 433 ? -9.047 -20.211 -6.991 1.00 46.43 433 ALA A C 1
ATOM 3345 O O . ALA A 1 433 ? -10.004 -20.507 -6.280 1.00 53.20 433 ALA A O 1
ATOM 3347 N N . ALA A 1 434 ? -8.608 -18.963 -7.121 1.00 42.89 434 ALA A N 1
ATOM 3348 C CA . ALA A 1 434 ? -9.263 -17.850 -6.433 1.00 46.01 434 ALA A CA 1
ATOM 3349 C C . ALA A 1 434 ? -10.615 -17.503 -7.063 1.00 54.90 434 ALA A C 1
ATOM 3350 O O . ALA A 1 434 ? -11.430 -16.804 -6.462 1.00 55.49 434 ALA A O 1
ATOM 3352 N N . SER A 1 435 ? -10.844 -17.989 -8.277 1.00 44.91 435 SER A N 1
ATOM 3353 C CA . SER A 1 435 ? -12.113 -17.783 -8.958 1.00 48.54 435 SER A CA 1
ATOM 3354 C C . SER A 1 435 ? -13.107 -18.884 -8.597 1.00 53.87 435 SER A C 1
ATOM 3355 O O . SER A 1 435 ? -14.137 -19.029 -9.253 1.00 50.62 435 SER A O 1
ATOM 3358 N N . ASP A 1 436 ? -12.781 -19.671 -7.575 1.00 55.72 436 ASP A N 1
ATOM 3359 C CA . ASP A 1 436 ? -13.662 -20.739 -7.091 1.00 50.52 436 ASP A CA 1
ATOM 3360 C C . ASP A 1 436 ? -14.049 -21.776 -8.153 1.00 49.72 436 ASP A C 1
ATOM 3361 O O . ASP A 1 436 ? -15.212 -21.872 -8.534 1.00 54.06 436 ASP A O 1
ATOM 3366 N N . PRO A 1 437 ? -13.082 -22.580 -8.616 1.00 40.54 437 PRO A N 1
ATOM 3367 C CA . PRO A 1 437 ? -13.358 -23.476 -9.745 1.00 38.21 437 PRO A CA 1
ATOM 3368 C C . PRO A 1 437 ? -14.199 -24.687 -9.338 1.00 40.95 437 PRO A C 1
ATOM 3369 O O . PRO A 1 437 ? -14.321 -24.988 -8.147 1.00 36.20 437 PRO A O 1
ATOM 3373 N N . LYS A 1 438 ? -14.753 -25.381 -10.330 1.00 41.01 438 LYS A N 1
ATOM 3374 C CA . LYS A 1 438 ? -15.649 -26.509 -10.092 1.00 47.50 438 LYS A CA 1
ATOM 3375 C C . LYS A 1 438 ? -15.056 -27.569 -9.173 1.00 45.31 438 LYS A C 1
ATOM 3376 O O . LYS A 1 438 ? -15.724 -28.033 -8.253 1.00 47.32 438 LYS A O 1
ATOM 3382 N N . ILE A 1 439 ? -13.810 -27.966 -9.421 1.00 40.51 439 ILE A N 1
ATOM 3383 C CA . ILE A 1 439 ? -13.251 -29.095 -8.678 1.00 45.56 439 ILE A CA 1
ATOM 3384 C C . ILE A 1 439 ? -13.116 -28.745 -7.210 1.00 31.45 439 ILE A C 1
ATOM 3385 O O . ILE A 1 439 ? -13.322 -29.592 -6.349 1.00 37.98 439 ILE A O 1
ATOM 3390 N N . ILE A 1 440 ? -12.779 -27.488 -6.936 1.00 37.45 440 ILE A N 1
ATOM 3391 C CA . ILE A 1 440 ? -12.673 -27.006 -5.565 1.00 42.55 440 ILE A CA 1
ATOM 3392 C C . ILE A 1 440 ? -14.064 -26.894 -4.945 1.00 46.41 440 ILE A C 1
ATOM 3393 O O . ILE A 1 440 ? -14.254 -27.231 -3.774 1.00 46.70 440 ILE A O 1
ATOM 3398 N N . GLN A 1 441 ? -15.033 -26.429 -5.736 1.00 38.41 441 GLN A N 1
ATOM 3399 C CA . GLN A 1 441 ? -16.431 -26.407 -5.295 1.00 51.39 441 GLN A CA 1
ATOM 3400 C C . GLN A 1 441 ? -16.890 -27.792 -4.858 1.00 44.79 441 GLN A C 1
ATOM 3401 O O . GLN A 1 441 ? -17.404 -27.962 -3.756 1.00 43.34 441 GLN A O 1
ATOM 3407 N N . ALA A 1 442 ? -16.706 -28.779 -5.731 1.00 40.79 442 ALA A N 1
ATOM 3408 C CA . ALA A 1 442 ? -17.167 -30.134 -5.447 1.00 42.76 442 ALA A CA 1
ATOM 3409 C C . ALA A 1 442 ? -16.573 -30.643 -4.143 1.00 45.13 442 ALA A C 1
ATOM 3410 O O . ALA A 1 442 ? -17.276 -31.269 -3.347 1.00 43.20 442 ALA A O 1
ATOM 3412 N N . SER A 1 443 ? -15.290 -30.358 -3.914 1.00 41.77 443 SER A N 1
ATOM 3413 C CA . SER A 1 443 ? -14.625 -30.808 -2.691 1.00 46.86 443 SER A CA 1
ATOM 3414 C C . SER A 1 443 ? -15.156 -30.061 -1.470 1.00 39.20 443 SER A C 1
ATOM 3415 O O . SER A 1 443 ? -15.125 -30.569 -0.348 1.00 39.39 443 SER A O 1
ATOM 3418 N N . THR A 1 444 ? -15.645 -28.848 -1.690 1.00 42.81 444 THR A N 1
ATOM 3419 C CA . THR A 1 444 ? -16.218 -28.072 -0.596 1.00 46.99 444 THR A CA 1
ATOM 3420 C C . THR A 1 444 ? -17.605 -28.614 -0.223 1.00 37.00 444 THR A C 1
ATOM 3421 O O . THR A 1 444 ? -17.916 -28.757 0.950 1.00 39.63 444 THR A O 1
ATOM 3425 N N . ILE A 1 445 ? -18.421 -28.936 -1.224 1.00 38.67 445 ILE A N 1
ATOM 3426 C CA . ILE A 1 445 ? -19.683 -29.621 -0.980 1.00 42.82 445 ILE A CA 1
ATOM 3427 C C . ILE A 1 445 ? -19.443 -30.898 -0.181 1.00 47.84 445 ILE A C 1
ATOM 3428 O O . ILE A 1 445 ? -20.084 -31.125 0.850 1.00 52.08 445 ILE A O 1
ATOM 3433 N N . ILE A 1 446 ? -18.509 -31.722 -0.655 1.00 43.67 446 ILE A N 1
ATOM 3434 C CA . ILE A 1 446 ? -18.182 -32.974 0.018 1.00 37.15 446 ILE A CA 1
ATOM 3435 C C . ILE A 1 446 ? -17.758 -32.733 1.457 1.00 47.99 446 ILE A C 1
ATOM 3436 O O . ILE A 1 446 ? -18.256 -33.383 2.380 1.00 50.35 446 ILE A O 1
ATOM 3441 N N . CYS A 1 447 ? -16.831 -31.801 1.652 1.00 43.42 447 CYS A N 1
ATOM 3442 C CA . CYS A 1 447 ? -16.392 -31.467 3.000 1.00 43.50 447 CYS A CA 1
ATOM 3443 C C . CYS A 1 447 ? -17.564 -31.024 3.880 1.00 44.15 447 CYS A C 1
ATOM 3444 O O . CYS A 1 447 ? -17.834 -31.619 4.923 1.00 48.52 447 CYS A O 1
ATOM 3447 N N . ARG A 1 448 ? -18.261 -29.980 3.444 1.00 41.36 448 ARG A N 1
ATOM 3448 C CA . ARG A 1 448 ? -19.352 -29.390 4.220 1.00 40.85 448 ARG A CA 1
ATOM 3449 C C . ARG A 1 448 ? -20.493 -30.362 4.548 1.00 48.01 448 ARG A C 1
ATOM 3450 O O . ARG A 1 448 ? -20.920 -30.458 5.695 1.00 45.77 448 ARG A O 1
ATOM 3458 N N . PHE A 1 449 ? -20.981 -31.076 3.541 1.00 43.95 449 PHE A N 1
ATOM 3459 C CA . PHE A 1 449 ? -22.149 -31.936 3.715 1.00 53.09 449 PHE A CA 1
ATOM 3460 C C . PHE A 1 449 ? -21.853 -33.232 4.477 1.00 61.10 449 PHE A C 1
ATOM 3461 O O . PHE A 1 449 ? -22.678 -33.693 5.261 1.00 54.84 449 PHE A O 1
ATOM 3469 N N . MET A 1 450 ? -20.684 -33.820 4.253 1.00 63.50 450 MET A N 1
ATOM 3470 C CA . MET A 1 450 ? -20.297 -35.000 5.018 1.00 52.74 450 MET A CA 1
ATOM 3471 C C . MET A 1 450 ? -20.117 -34.624 6.481 1.00 52.67 450 MET A C 1
ATOM 3472 O O . MET A 1 450 ? -20.448 -35.395 7.378 1.00 57.72 450 MET A O 1
ATOM 3477 N N . ASP A 1 451 ? -19.592 -33.430 6.714 1.00 49.87 451 ASP A N 1
ATOM 3478 C CA . ASP A 1 451 ? -19.374 -32.950 8.069 1.00 48.55 451 ASP A CA 1
ATOM 3479 C C . ASP A 1 451 ? -20.698 -32.638 8.776 1.00 58.67 451 ASP A C 1
ATOM 3480 O O . ASP A 1 451 ? -20.827 -32.827 9.986 1.00 62.72 451 ASP A O 1
ATOM 3485 N N . ASP A 1 452 ? -21.682 -32.159 8.020 1.00 55.71 452 ASP A N 1
ATOM 3486 C CA . ASP A 1 452 ? -22.995 -31.857 8.585 1.00 60.93 452 ASP A CA 1
ATOM 3487 C C . ASP A 1 452 ? -23.723 -33.128 9.007 1.00 66.15 452 ASP A C 1
ATOM 3488 O O . ASP A 1 452 ? -24.113 -33.280 10.166 1.00 67.97 452 ASP A O 1
ATOM 3493 N N . VAL A 1 453 ? -23.909 -34.031 8.048 1.00 59.98 453 VAL A N 1
ATOM 3494 C CA . VAL A 1 453 ? -24.483 -35.342 8.308 1.00 55.54 453 VAL A CA 1
ATOM 3495 C C . VAL A 1 453 ? -23.836 -36.000 9.523 1.00 64.74 453 VAL A C 1
ATOM 3496 O O . VAL A 1 453 ? -24.524 -36.505 10.406 1.00 61.53 453 VAL A O 1
ATOM 3500 N N . ALA A 1 454 ? -22.508 -35.979 9.570 1.00 60.23 454 ALA A N 1
ATOM 3501 C CA . ALA A 1 454 ? -21.772 -36.650 10.633 1.00 58.31 454 ALA A CA 1
ATOM 3502 C C . ALA A 1 454 ? -22.015 -36.022 12.001 1.00 69.57 454 ALA A C 1
ATOM 3503 O O . ALA A 1 454 ? -22.318 -36.725 12.960 1.00 83.52 454 ALA A O 1
ATOM 3505 N N . GLU A 1 455 ? -21.885 -34.703 12.089 1.00 74.03 455 GLU A N 1
ATOM 3506 C CA . GLU A 1 455 ? -22.066 -34.005 13.360 1.00 69.79 455 GLU A CA 1
ATOM 3507 C C . GLU A 1 455 ? -23.463 -34.187 13.952 1.00 69.70 455 GLU A C 1
ATOM 3508 O O . GLU A 1 455 ? -23.627 -34.195 15.170 1.00 78.20 455 GLU A O 1
ATOM 3514 N N . HIS A 1 456 ? -24.470 -34.317 13.095 1.00 65.87 456 HIS A N 1
ATOM 3515 C CA . HIS A 1 456 ? -25.825 -34.585 13.564 1.00 74.53 456 HIS A CA 1
ATOM 3516 C C . HIS A 1 456 ? -25.930 -36.050 13.983 1.00 84.66 456 HIS A C 1
ATOM 3517 O O . HIS A 1 456 ? -26.053 -36.366 15.167 1.00 87.15 456 HIS A O 1
ATOM 3524 N N . LYS A 1 457 ? -25.880 -36.942 13.000 1.00 77.66 457 LYS A N 1
ATOM 3525 C CA . LYS A 1 457 ? -25.967 -38.375 13.259 1.00 75.29 457 LYS A CA 1
ATOM 3526 C C . LYS A 1 457 ? -25.092 -38.774 14.443 1.00 81.90 457 LYS A C 1
ATOM 3527 O O . LYS A 1 457 ? -25.540 -38.763 15.590 1.00 81.28 457 LYS A O 1
ATOM 3533 N N . PHE A 1 458 ? -23.843 -39.127 14.157 1.00 90.53 458 PHE A N 1
ATOM 3534 C CA . PHE A 1 458 ? -22.904 -39.531 15.196 1.00 92.99 458 PHE A CA 1
ATOM 3535 C C . PHE A 1 458 ? -22.689 -38.413 16.210 1.00 86.63 458 PHE A C 1
ATOM 3536 O O . PHE A 1 458 ? -23.530 -38.180 17.079 1.00 84.27 458 PHE A O 1
ATOM 3544 N N . ASP A 1 465 ? -24.869 -26.655 18.311 0.00 71.66 465 ASP A N 1
ATOM 3545 C CA . ASP A 1 465 ? -25.185 -25.301 17.870 0.00 70.86 465 ASP A CA 1
ATOM 3546 C C . ASP A 1 465 ? -25.049 -25.143 16.358 0.00 70.51 465 ASP A C 1
ATOM 3547 O O . ASP A 1 465 ? -24.072 -25.589 15.756 0.00 71.01 465 ASP A O 1
ATOM 3552 N N . CYS A 1 466 ? -26.042 -24.494 15.761 1.00 65.65 466 CYS A N 1
ATOM 3553 C CA . CYS A 1 466 ? -26.129 -24.306 14.310 1.00 75.67 466 CYS A CA 1
ATOM 3554 C C . CYS A 1 466 ? -25.865 -25.571 13.497 1.00 73.49 466 CYS A C 1
ATOM 3555 O O . CYS A 1 466 ? -24.751 -25.822 13.038 1.00 72.52 466 CYS A O 1
ATOM 3558 N N . SER A 1 467 ? -26.923 -26.356 13.325 1.00 75.31 467 SER A N 1
ATOM 3559 C CA . SER A 1 467 ? -26.862 -27.608 12.591 1.00 66.89 467 SER A CA 1
ATOM 3560 C C . SER A 1 467 ? -27.546 -27.459 11.247 1.00 65.03 467 SER A C 1
ATOM 3561 O O . SER A 1 467 ? -28.715 -27.086 11.179 1.00 74.46 467 SER A O 1
ATOM 3564 N N . ALA A 1 468 ? -26.820 -27.760 10.178 1.00 67.75 468 ALA A N 1
ATOM 3565 C CA . ALA A 1 468 ? -27.382 -27.663 8.837 1.00 62.81 468 ALA A CA 1
ATOM 3566 C C . ALA A 1 468 ? -28.498 -28.678 8.621 1.00 49.46 468 ALA A C 1
ATOM 3567 O O . ALA A 1 468 ? -29.486 -28.382 7.955 1.00 55.55 468 ALA A O 1
ATOM 3569 N N . ILE A 1 469 ? -28.337 -29.878 9.169 1.00 58.36 469 ILE A N 1
ATOM 3570 C CA . ILE A 1 469 ? -29.388 -30.882 9.064 1.00 60.88 469 ILE A CA 1
ATOM 3571 C C . ILE A 1 469 ? -30.635 -30.377 9.784 1.00 56.43 469 ILE A C 1
ATOM 3572 O O . ILE A 1 469 ? -31.731 -30.384 9.230 1.00 56.51 469 ILE A O 1
ATOM 3577 N N . GLU A 1 470 ? -30.455 -29.922 11.017 1.00 62.93 470 GLU A N 1
ATOM 3578 C CA . GLU A 1 470 ? -31.559 -29.384 11.792 1.00 68.63 470 GLU A CA 1
ATOM 3579 C C . GLU A 1 470 ? -32.255 -28.293 10.979 1.00 72.56 470 GLU A C 1
ATOM 3580 O O . GLU A 1 470 ? -33.482 -28.290 10.838 1.00 68.13 470 GLU A O 1
ATOM 3586 N N . CYS A 1 471 ? -31.456 -27.388 10.418 1.00 67.26 471 CYS A N 1
ATOM 3587 C CA . CYS A 1 471 ? -31.975 -26.294 9.602 1.00 54.57 471 CYS A CA 1
ATOM 3588 C C . CYS A 1 471 ? -32.817 -26.811 8.443 1.00 66.94 471 CYS A C 1
ATOM 3589 O O . CYS A 1 471 ? -33.931 -26.335 8.213 1.00 70.42 471 CYS A O 1
ATOM 3592 N N . TYR A 1 472 ? -32.281 -27.782 7.710 1.00 62.10 472 TYR A N 1
ATOM 3593 C CA . TYR A 1 472 ? -32.986 -28.344 6.566 1.00 62.49 472 TYR A CA 1
ATOM 3594 C C . TYR A 1 472 ? -34.309 -28.988 6.994 1.00 70.20 472 TYR A C 1
ATOM 3595 O O . TYR A 1 472 ? -35.333 -28.832 6.322 1.00 67.14 472 TYR A O 1
ATOM 3604 N N . MET A 1 473 ? -34.278 -29.717 8.108 1.00 66.06 473 MET A N 1
ATOM 3605 C CA . MET A 1 473 ? -35.477 -30.361 8.638 1.00 74.20 473 MET A CA 1
ATOM 3606 C C . MET A 1 473 ? -36.593 -29.338 8.819 1.00 75.29 473 MET A C 1
ATOM 3607 O O . MET A 1 473 ? -37.711 -29.535 8.345 1.00 67.01 473 MET A O 1
ATOM 3612 N N . GLU A 1 474 ? -36.282 -28.241 9.503 1.00 78.41 474 GLU A N 1
ATOM 3613 C CA . GLU A 1 474 ? -37.253 -27.175 9.705 1.00 65.51 474 GLU A CA 1
ATOM 3614 C C . GLU A 1 474 ? -37.720 -26.597 8.376 1.00 66.69 474 GLU A C 1
ATOM 3615 O O . GLU A 1 474 ? -38.914 -26.567 8.091 1.00 77.42 474 GLU A O 1
ATOM 3621 N N . GLU A 1 475 ? -36.776 -26.138 7.563 1.00 62.24 475 GLU A N 1
ATOM 3622 C CA . GLU A 1 475 ? -37.112 -25.456 6.317 1.00 65.55 475 GLU A CA 1
ATOM 3623 C C . GLU A 1 475 ? -38.029 -26.266 5.404 1.00 74.84 475 GLU A C 1
ATOM 3624 O O . GLU A 1 475 ? -38.943 -25.717 4.787 1.00 71.51 475 GLU A O 1
ATOM 3630 N N . TYR A 1 476 ? -37.777 -27.567 5.310 1.00 68.51 476 TYR A N 1
ATOM 3631 C CA . TYR A 1 476 ? -38.531 -28.412 4.388 1.00 74.91 476 TYR A CA 1
ATOM 3632 C C . TYR A 1 476 ? -39.514 -29.350 5.097 1.00 75.49 476 TYR A C 1
ATOM 3633 O O . TYR A 1 476 ? -40.307 -30.038 4.451 1.00 86.02 476 TYR A O 1
ATOM 3642 N N . GLY A 1 477 ? -39.460 -29.366 6.424 1.00 72.02 477 GLY A N 1
ATOM 3643 C CA . GLY A 1 477 ? -40.351 -30.196 7.214 1.00 73.62 477 GLY A CA 1
ATOM 3644 C C . GLY A 1 477 ? -40.147 -31.682 6.993 1.00 83.58 477 GLY A C 1
ATOM 3645 O O . GLY A 1 477 ? -41.048 -32.373 6.516 1.00 87.63 477 GLY A O 1
ATOM 3646 N N . VAL A 1 478 ? -38.962 -32.175 7.342 1.00 82.63 478 VAL A N 1
ATOM 3647 C CA . VAL A 1 478 ? -38.648 -33.596 7.213 1.00 66.18 478 VAL A CA 1
ATOM 3648 C C . VAL A 1 478 ? -37.900 -34.102 8.444 1.00 69.84 478 VAL A C 1
ATOM 3649 O O . VAL A 1 478 ? -37.594 -33.332 9.357 1.00 65.59 478 VAL A O 1
ATOM 3653 N N . THR A 1 479 ? -37.610 -35.399 8.465 1.00 69.81 479 THR A N 1
ATOM 3654 C CA . THR A 1 479 ? -36.893 -36.001 9.583 1.00 73.63 479 THR A CA 1
ATOM 3655 C C . THR A 1 479 ? -35.400 -35.975 9.323 1.00 77.40 479 THR A C 1
ATOM 3656 O O . THR A 1 479 ? -34.958 -35.706 8.203 1.00 75.18 479 THR A O 1
ATOM 3660 N N . ALA A 1 480 ? -34.623 -36.267 10.359 1.00 68.44 480 ALA A N 1
ATOM 3661 C CA . ALA A 1 480 ? -33.186 -36.400 10.207 1.00 71.43 480 ALA A CA 1
ATOM 3662 C C . ALA A 1 480 ? -32.869 -37.297 9.012 1.00 77.53 480 ALA A C 1
ATOM 3663 O O . ALA A 1 480 ? -32.155 -36.890 8.095 1.00 75.83 480 ALA A O 1
ATOM 3665 N N . GLN A 1 481 ? -33.423 -38.506 9.011 1.00 71.94 481 GLN A N 1
ATOM 3666 C CA . GLN A 1 481 ? -33.106 -39.482 7.972 1.00 76.93 481 GLN A CA 1
ATOM 3667 C C . GLN A 1 481 ? -33.356 -38.948 6.562 1.00 74.47 481 GLN A C 1
ATOM 3668 O O . GLN A 1 481 ? -32.555 -39.171 5.657 1.00 69.51 481 GLN A O 1
ATOM 3674 N N . GLU A 1 482 ? -34.466 -38.243 6.375 1.00 72.51 482 GLU A N 1
ATOM 3675 C CA . GLU A 1 482 ? -34.774 -37.671 5.071 1.00 75.86 482 GLU A CA 1
ATOM 3676 C C . GLU A 1 482 ? -33.754 -36.594 4.703 1.00 72.22 482 GLU A C 1
ATOM 3677 O O . GLU A 1 482 ? -33.390 -36.444 3.537 1.00 71.61 482 GLU A O 1
ATOM 3683 N N . ALA A 1 483 ? -33.302 -35.853 5.712 1.00 63.54 483 ALA A N 1
ATOM 3684 C CA . ALA A 1 483 ? -32.284 -34.825 5.538 1.00 72.59 483 ALA A CA 1
ATOM 3685 C C . ALA A 1 483 ? -30.960 -35.464 5.127 1.00 65.56 483 ALA A C 1
ATOM 3686 O O . ALA A 1 483 ? -30.337 -35.046 4.152 1.00 50.61 483 ALA A O 1
ATOM 3688 N N . TYR A 1 484 ? -30.542 -36.479 5.879 1.00 60.43 484 TYR A N 1
ATOM 3689 C CA . TYR A 1 484 ? -29.374 -37.273 5.520 1.00 63.72 484 TYR A CA 1
ATOM 3690 C C . TYR A 1 484 ? -29.415 -37.676 4.048 1.00 68.49 484 TYR A C 1
ATOM 3691 O O . TYR A 1 484 ? -28.446 -37.478 3.308 1.00 64.65 484 TYR A O 1
ATOM 3700 N N . ASP A 1 485 ? -30.542 -38.246 3.628 1.00 59.25 485 ASP A N 1
ATOM 3701 C CA . ASP A 1 485 ? -30.672 -38.758 2.270 1.00 56.21 485 ASP A CA 1
ATOM 3702 C C . ASP A 1 485 ? -30.412 -37.669 1.240 1.00 62.68 485 ASP A C 1
ATOM 3703 O O . ASP A 1 485 ? -29.756 -37.905 0.227 1.00 58.83 485 ASP A O 1
ATOM 3708 N N . VAL A 1 486 ? -30.929 -36.474 1.506 1.00 62.04 486 VAL A N 1
ATOM 3709 C CA . VAL A 1 486 ? -30.747 -35.354 0.595 1.00 60.78 486 VAL A CA 1
ATOM 3710 C C . VAL A 1 486 ? -29.282 -34.931 0.559 1.00 60.96 486 VAL A C 1
ATOM 3711 O O . VAL A 1 486 ? -28.711 -34.724 -0.513 1.00 49.55 486 VAL A O 1
ATOM 3715 N N . PHE A 1 487 ? -28.685 -34.812 1.742 1.00 54.55 487 PHE A N 1
ATOM 3716 C CA . PHE A 1 487 ? -27.291 -34.405 1.875 1.00 57.71 487 PHE A CA 1
ATOM 3717 C C . PHE A 1 487 ? -26.332 -35.370 1.184 1.00 63.55 487 PHE A C 1
ATOM 3718 O O . PHE A 1 487 ? -25.471 -34.947 0.406 1.00 56.55 487 PHE A O 1
ATOM 3726 N N . ASN A 1 488 ? -26.479 -36.660 1.477 1.00 56.70 488 ASN A N 1
ATOM 3727 C CA . ASN A 1 488 ? -25.645 -37.685 0.856 1.00 52.89 488 ASN A CA 1
ATOM 3728 C C . ASN A 1 488 ? -25.811 -37.707 -0.657 1.00 55.51 488 ASN A C 1
ATOM 3729 O O . ASN A 1 488 ? -24.860 -37.997 -1.385 1.00 54.65 488 ASN A O 1
ATOM 3734 N N . LYS A 1 489 ? -27.017 -37.395 -1.126 1.00 50.57 489 LYS A N 1
ATOM 3735 C CA . LYS A 1 489 ? -27.268 -37.306 -2.559 1.00 56.20 489 LYS A CA 1
ATOM 3736 C C . LYS A 1 489 ? -26.415 -36.202 -3.154 1.00 51.40 489 LYS A C 1
ATOM 3737 O O . LYS A 1 489 ? -25.947 -36.305 -4.292 1.00 53.54 489 LYS A O 1
ATOM 3743 N N . HIS A 1 490 ? -26.220 -35.140 -2.380 1.00 43.40 490 HIS A N 1
ATOM 3744 C CA . HIS A 1 490 ? -25.414 -34.017 -2.834 1.00 49.30 490 HIS A CA 1
ATOM 3745 C C . HIS A 1 490 ? -23.937 -34.360 -2.828 1.00 46.79 490 HIS A C 1
ATOM 3746 O O . HIS A 1 490 ? -23.182 -33.907 -3.687 1.00 50.52 490 HIS A O 1
ATOM 3753 N N . VAL A 1 491 ? -23.537 -35.177 -1.861 1.00 41.07 491 VAL A N 1
ATOM 3754 C CA . VAL A 1 491 ? -22.174 -35.658 -1.794 1.00 45.72 491 VAL A CA 1
ATOM 3755 C C . VAL A 1 491 ? -21.878 -36.510 -3.025 1.00 49.21 491 VAL A C 1
ATOM 3756 O O . VAL A 1 491 ? -20.849 -36.329 -3.682 1.00 46.60 491 VAL A O 1
ATOM 3760 N N . GLU A 1 492 ? -22.796 -37.421 -3.343 1.00 45.76 492 GLU A N 1
ATOM 3761 C CA . GLU A 1 492 ? -22.654 -38.282 -4.511 1.00 38.59 492 GLU A CA 1
ATOM 3762 C C . GLU A 1 492 ? -22.562 -37.463 -5.792 1.00 45.54 492 GLU A C 1
ATOM 3763 O O . GLU A 1 492 ? -21.768 -37.779 -6.677 1.00 42.99 492 GLU A O 1
ATOM 3769 N N . SER A 1 493 ? -23.371 -36.410 -5.889 1.00 41.06 493 SER A N 1
ATOM 3770 C CA . SER A 1 493 ? -23.360 -35.555 -7.075 1.00 47.84 493 SER A CA 1
ATOM 3771 C C . SER A 1 493 ? -22.091 -34.687 -7.153 1.00 46.65 493 SER A C 1
ATOM 3772 O O . SER A 1 493 ? -21.594 -34.384 -8.240 1.00 38.31 493 SER A O 1
ATOM 3775 N N . ALA A 1 494 ? -21.566 -34.298 -5.997 1.00 42.76 494 ALA A N 1
ATOM 3776 C CA . ALA A 1 494 ? -20.274 -33.620 -5.954 1.00 47.31 494 ALA A CA 1
ATOM 3777 C C . ALA A 1 494 ? -19.146 -34.558 -6.422 1.00 46.01 494 ALA A C 1
ATOM 3778 O O . ALA A 1 494 ? -18.248 -34.135 -7.150 1.00 41.69 494 ALA A O 1
ATOM 3780 N N . TRP A 1 495 ? -19.208 -35.833 -6.037 1.00 37.79 495 TRP A N 1
ATOM 3781 C CA . TRP A 1 495 ? -18.219 -36.802 -6.524 1.00 44.50 495 TRP A CA 1
ATOM 3782 C C . TRP A 1 495 ? -18.269 -36.953 -8.028 1.00 46.12 495 TRP A C 1
ATOM 3783 O O . TRP A 1 495 ? -17.238 -37.156 -8.662 1.00 47.08 495 TRP A O 1
ATOM 3794 N N . LYS A 1 496 ? -19.467 -36.864 -8.602 1.00 41.34 496 LYS A N 1
ATOM 3795 C CA . LYS A 1 496 ? -19.607 -36.956 -10.050 1.00 42.80 496 LYS A CA 1
ATOM 3796 C C . LYS A 1 496 ? -18.938 -35.763 -10.733 1.00 44.54 496 LYS A C 1
ATOM 3797 O O . LYS A 1 496 ? -18.210 -35.923 -11.717 1.00 40.16 496 LYS A O 1
ATOM 3803 N N . ASP A 1 497 ? 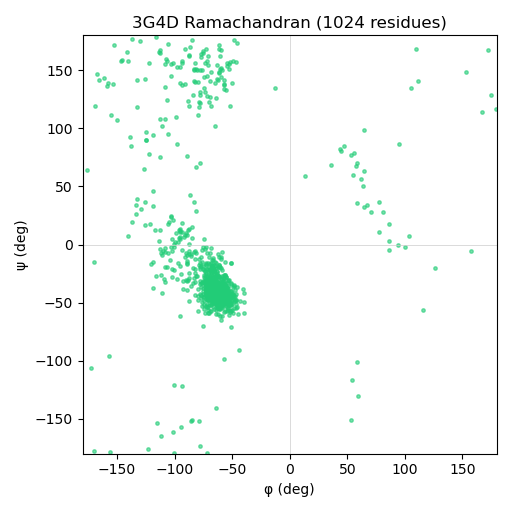-19.188 -34.571 -10.202 1.00 41.76 497 ASP A N 1
ATOM 3804 C CA . ASP A 1 497 ? -18.558 -33.350 -10.701 1.00 46.67 497 ASP A CA 1
ATOM 3805 C C . ASP A 1 497 ? -17.041 -33.461 -10.658 1.00 41.29 497 ASP A C 1
ATOM 3806 O O . ASP A 1 497 ? -16.345 -33.093 -11.602 1.00 45.53 497 ASP A O 1
ATOM 3811 N N . LEU A 1 498 ? -16.539 -33.972 -9.542 1.00 45.05 498 LEU A N 1
ATOM 3812 C CA . LEU A 1 498 ? -15.112 -34.126 -9.338 1.00 47.64 498 LEU A CA 1
ATOM 3813 C C . LEU A 1 498 ? -14.518 -35.055 -10.401 1.00 49.49 498 LEU A C 1
ATOM 3814 O O . LEU A 1 498 ? -13.531 -34.712 -11.042 1.00 41.65 498 LEU A O 1
ATOM 3819 N N . ASN A 1 499 ? -15.131 -36.220 -10.594 1.00 39.01 499 ASN A N 1
ATOM 3820 C CA . ASN A 1 499 ? -14.690 -37.146 -11.634 1.00 41.68 499 ASN A CA 1
ATOM 3821 C C . ASN A 1 499 ? -14.687 -36.465 -12.993 1.00 47.32 499 ASN A C 1
ATOM 3822 O O . ASN A 1 499 ? -13.755 -36.633 -13.784 1.00 40.91 499 ASN A O 1
ATOM 3827 N N . GLN A 1 500 ? -15.742 -35.694 -13.252 1.00 41.08 500 GLN A N 1
ATOM 3828 C CA . GLN A 1 500 ? -15.903 -34.996 -14.525 1.00 39.71 500 GLN A CA 1
ATOM 3829 C C . GLN A 1 500 ? -14.748 -34.024 -14.775 1.00 39.72 500 GLN A C 1
ATOM 3830 O O . GLN A 1 500 ? -14.302 -33.859 -15.912 1.00 41.17 500 GLN A O 1
ATOM 3836 N N . GLU A 1 501 ? -14.261 -33.391 -13.711 1.00 34.77 501 GLU A N 1
ATOM 3837 C CA . GLU A 1 501 ? -13.137 -32.463 -13.826 1.00 41.42 501 GLU A CA 1
ATOM 3838 C C . GLU A 1 501 ? -11.832 -33.104 -14.311 1.00 47.56 501 GLU A C 1
ATOM 3839 O O . GLU A 1 501 ? -10.941 -32.396 -14.784 1.00 39.40 501 GLU A O 1
ATOM 3845 N N . PHE A 1 502 ? -11.715 -34.428 -14.205 1.00 35.15 502 PHE A N 1
ATOM 3846 C CA . PHE A 1 502 ? -10.503 -35.121 -14.664 1.00 34.10 502 PHE A CA 1
ATOM 3847 C C . PHE A 1 502 ? -10.546 -35.542 -16.134 1.00 41.87 502 PHE A C 1
ATOM 3848 O O . PHE A 1 502 ? -9.515 -35.852 -16.727 1.00 43.10 502 PHE A O 1
ATOM 3856 N N . LEU A 1 503 ? -11.737 -35.554 -16.720 1.00 43.35 503 LEU A N 1
ATOM 3857 C CA . LEU A 1 503 ? -11.882 -35.965 -18.113 1.00 49.09 503 LEU A CA 1
ATOM 3858 C C . LEU A 1 503 ? -11.349 -34.890 -19.058 1.00 45.82 503 LEU A C 1
ATOM 3859 O O . LEU A 1 503 ? -11.678 -33.711 -18.923 1.00 45.60 503 LEU A O 1
ATOM 3864 N N . LYS A 1 504 ? -10.517 -35.299 -20.008 1.00 41.26 504 LYS A N 1
ATOM 3865 C CA . LYS A 1 504 ? -9.866 -34.358 -20.913 1.00 47.50 504 LYS A CA 1
ATOM 3866 C C . LYS A 1 504 ? -10.851 -33.704 -21.883 1.00 52.57 504 LYS A C 1
ATOM 3867 O O . LYS A 1 504 ? -11.768 -34.358 -22.379 1.00 56.26 504 LYS A O 1
ATOM 3873 N N . PRO A 1 505 ? -10.665 -32.403 -22.156 1.00 58.11 505 PRO A N 1
ATOM 3874 C CA . PRO A 1 505 ? -9.593 -31.553 -21.627 1.00 51.95 505 PRO A CA 1
ATOM 3875 C C . PRO A 1 505 ? -9.928 -31.001 -20.239 1.00 50.72 505 PRO A C 1
ATOM 3876 O O . PRO A 1 505 ? -11.104 -30.801 -19.927 1.00 45.45 505 PRO A O 1
ATOM 3880 N N . THR A 1 506 ? -8.905 -30.746 -19.427 1.00 47.11 506 THR A N 1
ATOM 3881 C CA . THR A 1 506 ? -9.110 -30.234 -18.071 1.00 48.70 506 THR A CA 1
ATOM 3882 C C . THR A 1 506 ? -8.706 -28.758 -17.927 1.00 43.21 506 THR A C 1
ATOM 3883 O O . THR A 1 506 ? -7.944 -28.232 -18.730 1.00 49.32 506 THR A O 1
ATOM 3887 N N . GLU A 1 507 ? -9.224 -28.100 -16.898 1.00 45.42 507 GLU A N 1
ATOM 3888 C CA . GLU A 1 507 ? -8.920 -26.692 -16.644 1.00 49.75 507 GLU A CA 1
ATOM 3889 C C . GLU A 1 507 ? -7.506 -26.488 -16.110 1.00 46.41 507 GLU A C 1
ATOM 3890 O O . GLU A 1 507 ? -6.931 -25.413 -16.255 1.00 51.23 507 GLU A O 1
ATOM 3896 N N . MET A 1 508 ? -6.964 -27.519 -15.470 1.00 37.75 508 MET A N 1
ATOM 3897 C CA . MET A 1 508 ? -5.646 -27.447 -14.853 1.00 35.70 508 MET A CA 1
ATOM 3898 C C . MET A 1 508 ? -4.936 -28.796 -14.956 1.00 45.39 508 MET A C 1
ATOM 3899 O O . MET A 1 508 ? -5.584 -29.831 -15.128 1.00 36.30 508 MET A O 1
ATOM 3904 N N . PRO A 1 509 ? -3.598 -28.791 -14.850 1.00 44.06 509 PRO A N 1
ATOM 3905 C CA . PRO A 1 509 ? -2.825 -30.040 -14.841 1.00 41.14 509 PRO A CA 1
ATOM 3906 C C . PRO A 1 509 ? -3.295 -31.032 -13.771 1.00 37.68 509 PRO A C 1
ATOM 3907 O O . PRO A 1 509 ? -3.847 -30.644 -12.738 1.00 36.23 509 PRO A O 1
ATOM 3911 N N . THR A 1 510 ? -3.053 -32.309 -14.031 1.00 34.30 510 THR A N 1
ATOM 3912 C CA . THR A 1 510 ? -3.442 -33.379 -13.128 1.00 32.82 510 THR A CA 1
ATOM 3913 C C . THR A 1 510 ? -2.947 -33.199 -11.692 1.00 41.26 510 THR A C 1
ATOM 3914 O O . THR A 1 510 ? -3.680 -33.475 -10.742 1.00 39.06 510 THR A O 1
ATOM 3918 N N . GLU A 1 511 ? -1.706 -32.756 -11.525 1.00 38.22 511 GLU A N 1
ATOM 3919 C CA . GLU A 1 511 ? -1.147 -32.649 -10.182 1.00 33.87 511 GLU A CA 1
ATOM 3920 C C . GLU A 1 511 ? -1.793 -31.525 -9.380 1.00 36.76 511 GLU A C 1
ATOM 3921 O O . GLU A 1 511 ? -1.759 -31.527 -8.150 1.00 36.39 511 GLU A O 1
ATOM 3927 N N . VAL A 1 512 ? -2.385 -30.568 -10.084 1.00 29.21 512 VAL A N 1
ATOM 3928 C CA . VAL A 1 512 ? -3.148 -29.525 -9.423 1.00 36.26 512 VAL A CA 1
ATOM 3929 C C . VAL A 1 512 ? -4.497 -30.094 -8.984 1.00 34.02 512 VAL A C 1
ATOM 3930 O O . VAL A 1 512 ? -4.907 -29.943 -7.829 1.00 29.64 512 VAL A O 1
ATOM 3934 N N . LEU A 1 513 ? -5.169 -30.766 -9.911 1.00 29.71 513 LEU A N 1
ATOM 3935 C CA . LEU A 1 513 ? -6.459 -31.383 -9.640 1.00 27.53 513 LEU A CA 1
ATOM 3936 C C . LEU A 1 513 ? -6.391 -32.418 -8.510 1.00 38.82 513 LEU A C 1
ATOM 3937 O O . LEU A 1 513 ? -7.309 -32.506 -7.690 1.00 36.92 513 LEU A O 1
ATOM 3942 N N . ASN A 1 514 ? -5.306 -33.194 -8.468 1.00 35.87 514 ASN A N 1
ATOM 3943 C CA . ASN A 1 514 ? -5.148 -34.243 -7.457 1.00 33.78 514 ASN A CA 1
ATOM 3944 C C . ASN A 1 514 ? -5.241 -33.724 -6.030 1.00 33.46 514 ASN A C 1
ATOM 3945 O O . ASN A 1 514 ? -5.684 -34.433 -5.135 1.00 36.60 514 ASN A O 1
ATOM 3950 N N . ARG A 1 515 ? -4.820 -32.482 -5.823 1.00 36.15 515 ARG A N 1
ATOM 3951 C CA . ARG A 1 515 ? -4.905 -31.867 -4.511 1.00 35.44 515 ARG A CA 1
ATOM 3952 C C . ARG A 1 515 ? -6.340 -31.841 -4.001 1.00 34.96 515 ARG A C 1
ATOM 3953 O O . ARG A 1 515 ? -6.590 -32.119 -2.821 1.00 33.25 515 ARG A O 1
ATOM 3961 N N . SER A 1 516 ? -7.277 -31.504 -4.888 1.00 34.12 516 SER A N 1
ATOM 3962 C CA . SER A 1 516 ? -8.684 -31.415 -4.502 1.00 40.02 516 SER A CA 1
ATOM 3963 C C . SER A 1 516 ? -9.306 -32.796 -4.384 1.00 36.42 516 SER A C 1
ATOM 3964 O O . SER A 1 516 ? -10.117 -33.032 -3.503 1.00 31.83 516 SER A O 1
ATOM 3967 N N . LEU A 1 517 ? -8.909 -33.708 -5.265 1.00 36.26 517 LEU A N 1
ATOM 3968 C CA . LEU A 1 517 ? -9.342 -35.097 -5.172 1.00 37.82 517 LEU A CA 1
ATOM 3969 C C . LEU A 1 517 ? -8.928 -35.689 -3.820 1.00 44.54 517 LEU A C 1
ATOM 3970 O O . LEU A 1 517 ? -9.730 -36.315 -3.128 1.00 40.18 517 LEU A O 1
ATOM 3975 N N . ASN A 1 518 ? -7.677 -35.473 -3.432 1.00 34.36 518 ASN A N 1
ATOM 3976 C CA . ASN A 1 518 ? -7.200 -36.033 -2.175 1.00 42.12 518 ASN A CA 1
ATOM 3977 C C . ASN A 1 518 ? -7.878 -35.436 -0.933 1.00 39.90 518 ASN A C 1
ATOM 3978 O O . ASN A 1 518 ? -8.065 -36.126 0.067 1.00 39.51 518 ASN A O 1
ATOM 3983 N N . LEU A 1 519 ? -8.239 -34.159 -0.991 1.00 34.18 519 LEU A N 1
ATOM 3984 C CA . LEU A 1 519 ? -8.963 -33.548 0.124 1.00 38.14 519 LEU A CA 1
ATOM 3985 C C . LEU A 1 519 ? -10.347 -34.178 0.270 1.00 37.76 519 LEU A C 1
ATOM 3986 O O . LEU A 1 519 ? -10.793 -34.457 1.378 1.00 40.30 519 LEU A O 1
ATOM 3991 N N . ALA A 1 520 ? -11.016 -34.413 -0.854 1.00 33.31 520 ALA A N 1
ATOM 3992 C CA . ALA A 1 520 ? -12.280 -35.135 -0.848 1.00 36.62 520 ALA A CA 1
ATOM 3993 C C . ALA A 1 520 ? -12.078 -36.533 -0.246 1.00 44.41 520 ALA A C 1
ATOM 3994 O O . ALA A 1 520 ? -12.909 -37.014 0.526 1.00 42.35 520 ALA A O 1
ATOM 3996 N N . ARG A 1 521 ? -10.961 -37.167 -0.595 1.00 33.54 521 ARG A N 1
ATOM 3997 C CA . ARG A 1 521 ? -10.640 -38.502 -0.107 1.00 34.50 521 ARG A CA 1
ATOM 3998 C C . ARG A 1 521 ? -10.380 -38.467 1.393 1.00 43.16 521 ARG A C 1
ATOM 3999 O O . ARG A 1 521 ? -10.678 -39.428 2.097 1.00 39.38 521 ARG A O 1
ATOM 4007 N N . VAL A 1 522 ? -9.814 -37.365 1.884 1.00 41.19 522 VAL A N 1
ATOM 4008 C CA . VAL A 1 522 ? -9.611 -37.218 3.320 1.00 34.14 522 VAL A CA 1
ATOM 4009 C C . VAL A 1 522 ? -10.969 -37.260 4.035 1.00 49.03 522 VAL A C 1
ATOM 4010 O O . VAL A 1 522 ? -11.113 -37.893 5.085 1.00 39.78 522 VAL A O 1
ATOM 4014 N N . MET A 1 523 ? -11.968 -36.606 3.448 1.00 35.81 523 MET A N 1
ATOM 4015 C CA . MET A 1 523 ? -13.321 -36.648 3.997 1.00 50.31 523 MET A CA 1
ATOM 4016 C C . MET A 1 523 ? -13.894 -38.067 4.008 1.00 49.22 523 MET A C 1
ATOM 4017 O O . MET A 1 523 ? -14.412 -38.527 5.023 1.00 49.22 523 MET A O 1
ATOM 4022 N N . ASP A 1 524 ? -13.800 -38.759 2.879 1.00 41.48 524 ASP A N 1
ATOM 4023 C CA . ASP A 1 524 ? -14.400 -40.080 2.767 1.00 53.28 524 ASP A CA 1
ATOM 4024 C C . ASP A 1 524 ? -13.779 -41.097 3.718 1.00 53.50 524 ASP A C 1
ATOM 4025 O O . ASP A 1 524 ? -14.419 -42.073 4.094 1.00 59.99 524 ASP A O 1
ATOM 4030 N N . VAL A 1 525 ? -12.531 -40.875 4.105 1.00 51.82 525 VAL A N 1
ATOM 4031 C CA . VAL A 1 525 ? -11.849 -41.820 4.978 1.00 55.06 525 VAL A CA 1
ATOM 4032 C C . VAL A 1 525 ? -12.005 -41.457 6.456 1.00 51.80 525 VAL A C 1
ATOM 4033 O O . VAL A 1 525 ? -12.167 -42.335 7.309 1.00 61.35 525 VAL A O 1
ATOM 4037 N N . LEU A 1 526 ? -11.973 -40.163 6.754 1.00 42.46 526 LEU A N 1
ATOM 4038 C CA . LEU A 1 526 ? -11.892 -39.719 8.144 1.00 60.40 526 LEU A CA 1
ATOM 4039 C C . LEU A 1 526 ? -13.208 -39.232 8.734 1.00 66.14 526 LEU A C 1
ATOM 4040 O O . LEU A 1 526 ? -13.417 -39.329 9.940 1.00 76.71 526 LEU A O 1
ATOM 4045 N N . TYR A 1 527 ? -14.093 -38.717 7.890 1.00 73.57 527 TYR A N 1
ATOM 4046 C CA . TYR A 1 527 ? -15.278 -38.039 8.391 1.00 75.49 527 TYR A CA 1
ATOM 4047 C C . TYR A 1 527 ? -16.581 -38.684 7.967 1.00 65.32 527 TYR A C 1
ATOM 4048 O O . TYR A 1 527 ? -17.505 -38.001 7.530 1.00 91.33 527 TYR A O 1
ATOM 4057 N N . ARG A 1 528 ? -16.656 -40.001 8.093 1.00 76.01 528 ARG A N 1
ATOM 4058 C CA . ARG A 1 528 ? -17.948 -40.671 8.017 1.00 90.11 528 ARG A CA 1
ATOM 4059 C C . ARG A 1 528 ? -18.062 -41.756 9.090 1.00 109.31 528 ARG A C 1
ATOM 4060 O O . ARG A 1 528 ? -17.796 -42.930 8.842 1.00 108.74 528 ARG A O 1
ATOM 4068 N N . GLU A 1 529 ? -18.460 -41.334 10.285 1.00 118.21 529 GLU A N 1
ATOM 4069 C CA . GLU A 1 529 ? -18.626 -42.229 11.415 1.00 125.23 529 GLU A CA 1
ATOM 4070 C C . GLU A 1 529 ? -19.582 -41.652 12.452 1.00 125.73 529 GLU A C 1
ATOM 4071 O O . GLU A 1 529 ? -20.758 -41.411 12.175 1.00 110.43 529 GLU A O 1
ATOM 4077 N N . TYR A 1 535 ? -10.023 -36.811 19.787 1.00 113.67 535 TYR A N 1
ATOM 4078 C CA . TYR A 1 535 ? -10.834 -38.007 19.988 1.00 119.18 535 TYR A CA 1
ATOM 4079 C C . TYR A 1 535 ? -9.991 -39.295 19.934 1.00 128.90 535 TYR A C 1
ATOM 4080 O O . TYR A 1 535 ? -10.000 -40.075 20.889 1.00 131.51 535 TYR A O 1
ATOM 4089 N N . VAL A 1 536 ? -9.258 -39.523 18.842 1.00 114.95 536 VAL A N 1
ATOM 4090 C CA . VAL A 1 536 ? -9.225 -38.637 17.681 1.00 105.06 536 VAL A CA 1
ATOM 4091 C C . VAL A 1 536 ? -9.859 -39.326 16.475 1.00 108.32 536 VAL A C 1
ATOM 4092 O O . VAL A 1 536 ? -9.741 -38.858 15.340 1.00 113.27 536 VAL A O 1
ATOM 4096 N N . GLY A 1 537 ? -10.535 -40.441 16.730 1.00 96.68 537 GLY A N 1
ATOM 4097 C CA . GLY A 1 537 ? -11.156 -41.217 15.674 1.00 77.80 537 GLY A CA 1
ATOM 4098 C C . GLY A 1 537 ? -10.366 -42.477 15.388 1.00 80.95 537 GLY A C 1
ATOM 4099 O O . GLY A 1 537 ? -9.135 -42.439 15.295 1.00 66.04 537 GLY A O 1
ATOM 4100 N N . LYS A 1 538 ? -11.068 -43.598 15.252 1.00 69.69 538 LYS A N 1
ATOM 4101 C CA . LYS A 1 538 ? -10.411 -44.867 14.968 1.00 80.93 538 LYS A CA 1
ATOM 4102 C C . LYS A 1 538 ? -9.640 -44.793 13.652 1.00 70.72 538 LYS A C 1
ATOM 4103 O O . LYS A 1 538 ? -8.548 -45.348 13.529 1.00 63.97 538 LYS A O 1
ATOM 4109 N N . ALA A 1 539 ? -10.207 -44.092 12.675 1.00 66.45 539 ALA A N 1
ATOM 4110 C CA . ALA A 1 539 ? -9.602 -43.989 11.351 1.00 67.37 539 ALA A CA 1
ATOM 4111 C C . ALA A 1 539 ? -8.278 -43.217 11.385 1.00 61.05 539 ALA A C 1
ATOM 4112 O O . ALA A 1 539 ? -7.288 -43.640 10.787 1.00 53.52 539 ALA A O 1
ATOM 4114 N N . ALA A 1 540 ? -8.267 -42.090 12.090 1.00 48.53 540 ALA A N 1
ATOM 4115 C CA . ALA A 1 540 ? -7.052 -41.296 12.244 1.00 56.46 540 ALA A CA 1
ATOM 4116 C C . ALA A 1 540 ? -5.993 -42.082 13.008 1.00 52.89 540 ALA A C 1
ATOM 4117 O O . ALA A 1 540 ? -4.882 -42.280 12.521 1.00 53.45 540 ALA A O 1
ATOM 4119 N N . LYS A 1 541 ? -6.351 -42.532 14.204 1.00 49.41 541 LYS A N 1
ATOM 4120 C CA . LYS A 1 541 ? -5.445 -43.308 15.039 1.00 52.33 541 LYS A CA 1
ATOM 4121 C C . LYS A 1 541 ? -4.869 -44.501 14.276 1.00 50.81 541 LYS A C 1
ATOM 4122 O O . LYS A 1 541 ? -3.664 -44.757 14.322 1.00 47.45 541 LYS A O 1
ATOM 4128 N N . GLY A 1 542 ? -5.726 -45.222 13.564 1.00 43.51 542 GLY A N 1
ATOM 4129 C CA . GLY A 1 542 ? -5.280 -46.364 12.783 1.00 40.68 542 GLY A CA 1
ATOM 4130 C C . GLY A 1 542 ? -4.376 -45.968 11.627 1.00 52.37 542 GLY A C 1
ATOM 4131 O O . GLY A 1 542 ? -3.356 -46.609 11.368 1.00 48.92 542 GLY A O 1
ATOM 4132 N N . GLY A 1 543 ? -4.747 -44.902 10.925 1.00 44.38 543 GLY A N 1
ATOM 4133 C CA . GLY A 1 543 ? -3.952 -44.437 9.806 1.00 41.69 543 GLY A CA 1
ATOM 4134 C C . GLY A 1 543 ? -2.616 -43.882 10.248 1.00 43.21 543 GLY A C 1
ATOM 4135 O O . GLY A 1 543 ? -1.597 -44.084 9.597 1.00 44.87 543 GLY A O 1
ATOM 4136 N N . ILE A 1 544 ? -2.627 -43.173 11.369 1.00 42.62 544 ILE A N 1
ATOM 4137 C CA . ILE A 1 544 ? -1.412 -42.617 11.929 1.00 42.94 544 ILE A CA 1
ATOM 4138 C C . ILE A 1 544 ? -0.450 -43.731 12.331 1.00 48.69 544 ILE A C 1
ATOM 4139 O O . ILE A 1 544 ? 0.748 -43.652 12.057 1.00 45.55 544 ILE A O 1
ATOM 4144 N N . THR A 1 545 ? -0.981 -44.776 12.959 1.00 43.86 545 THR A N 1
ATOM 4145 C CA . THR A 1 545 ? -0.158 -45.897 13.407 1.00 43.63 545 THR A CA 1
ATOM 4146 C C . THR A 1 545 ? 0.416 -46.677 12.233 1.00 44.38 545 THR A C 1
ATOM 4147 O O . THR A 1 545 ? 1.606 -47.000 12.214 1.00 50.44 545 THR A O 1
ATOM 4151 N N . SER A 1 546 ? -0.426 -46.992 11.255 1.00 50.51 546 SER A N 1
ATOM 4152 C CA . SER A 1 546 ? 0.032 -47.790 10.116 1.00 51.64 546 SER A CA 1
ATOM 4153 C C . SER A 1 546 ? 1.024 -47.043 9.215 1.00 53.64 546 SER A C 1
ATOM 4154 O O . SER A 1 546 ? 1.999 -47.625 8.746 1.00 47.73 546 SER A O 1
ATOM 4157 N N . LEU A 1 547 ? 0.800 -45.752 8.991 1.00 46.53 547 LEU A N 1
ATOM 4158 C CA . LEU A 1 547 ? 1.686 -45.010 8.097 1.00 45.68 547 LEU A CA 1
ATOM 4159 C C . LEU A 1 547 ? 2.913 -44.398 8.777 1.00 40.97 547 LEU A C 1
ATOM 4160 O O . LEU A 1 547 ? 3.965 -44.267 8.158 1.00 38.03 547 LEU A O 1
ATOM 4165 N N . LEU A 1 548 ? 2.794 -44.025 10.045 1.00 49.34 548 LEU A N 1
ATOM 4166 C CA . LEU A 1 548 ? 3.888 -43.305 10.692 1.00 45.30 548 LEU A CA 1
ATOM 4167 C C . LEU A 1 548 ? 4.609 -44.090 11.796 1.00 50.14 548 LEU A C 1
ATOM 4168 O O . LEU A 1 548 ? 5.782 -43.839 12.076 1.00 46.92 548 LEU A O 1
ATOM 4173 N N . ILE A 1 549 ? 3.923 -45.042 12.421 1.00 48.45 549 ILE A N 1
ATOM 4174 C CA . ILE A 1 549 ? 4.543 -45.776 13.526 1.00 50.95 549 ILE A CA 1
ATOM 4175 C C . ILE A 1 549 ? 5.200 -47.106 13.144 1.00 52.18 549 ILE A C 1
ATOM 4176 O O . ILE A 1 549 ? 6.404 -47.276 13.317 1.00 51.33 549 ILE A O 1
ATOM 4181 N N . GLU A 1 550 ? 4.413 -48.043 12.629 1.00 45.34 550 GLU A N 1
ATOM 4182 C CA . GLU A 1 550 ? 4.913 -49.382 12.334 1.00 49.17 550 GLU A CA 1
ATOM 4183 C C . GLU A 1 550 ? 5.533 -49.497 10.937 1.00 53.93 550 GLU A C 1
ATOM 4184 O O . GLU A 1 550 ? 4.862 -49.277 9.934 1.00 53.54 550 GLU A O 1
ATOM 4190 N N . PRO A 1 551 ? 6.825 -49.842 10.869 1.00 58.14 551 PRO A N 1
ATOM 4191 C CA . PRO A 1 551 ? 7.472 -50.134 9.585 1.00 57.86 551 PRO A CA 1
ATOM 4192 C C . PRO A 1 551 ? 6.995 -51.475 9.049 1.00 49.07 551 PRO A C 1
ATOM 4193 O O . PRO A 1 551 ? 6.352 -52.227 9.772 1.00 56.69 551 PRO A O 1
ATOM 4197 N N . ILE A 1 552 ? 7.294 -51.770 7.792 1.00 53.61 552 ILE A N 1
ATOM 4198 C CA . ILE A 1 552 ? 6.972 -53.079 7.240 1.00 55.81 552 ILE A CA 1
ATOM 4199 C C . ILE A 1 552 ? 8.165 -54.009 7.384 1.00 66.49 552 ILE A C 1
ATOM 4200 O O . ILE A 1 552 ? 9.307 -53.612 7.136 1.00 64.60 552 ILE A O 1
ATOM 4205 N N . ALA A 1 553 ? 7.897 -55.250 7.775 1.00 67.79 553 ALA A N 1
ATOM 4206 C CA . ALA A 1 553 ? 8.951 -56.249 7.908 1.00 65.38 553 ALA A CA 1
ATOM 4207 C C . ALA A 1 553 ? 9.340 -56.810 6.548 1.00 64.60 553 ALA A C 1
ATOM 4208 O O . ALA A 1 553 ? 8.512 -57.408 5.860 1.00 61.54 553 ALA A O 1
ATOM 4210 N N . LEU A 1 554 ? 10.598 -56.609 6.162 1.00 57.42 554 LEU A N 1
ATOM 4211 C CA . LEU A 1 554 ? 11.111 -57.174 4.918 1.00 81.25 554 LEU A CA 1
ATOM 4212 C C . LEU A 1 554 ? 11.474 -58.653 5.079 1.00 99.28 554 LEU A C 1
ATOM 4213 O O . LEU A 1 554 ? 11.371 -59.435 4.131 1.00 86.50 554 LEU A O 1
ATOM 4218 N N . GLN B 1 28 ? 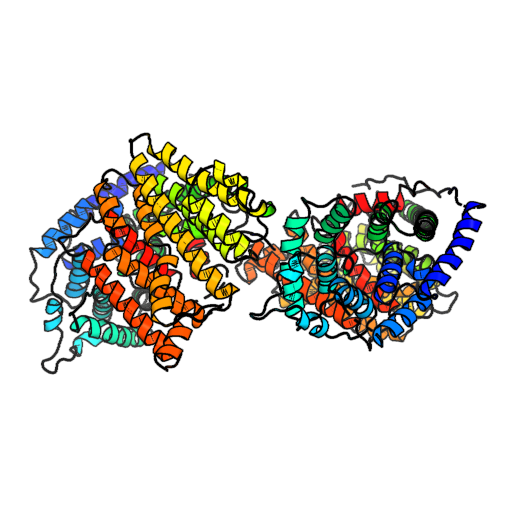20.544 -44.154 50.324 1.00 132.16 28 GLN B N 1
ATOM 4219 C CA . GLN B 1 28 ? 19.531 -44.875 51.091 1.00 140.84 28 GLN B CA 1
ATOM 4220 C C . GLN B 1 28 ? 18.982 -44.081 52.283 1.00 150.13 28 GLN B C 1
ATOM 4221 O O . GLN B 1 28 ? 17.770 -44.031 52.483 1.00 150.57 28 GLN B O 1
ATOM 4227 N N . PRO B 1 29 ? 19.868 -43.463 53.084 1.00 150.02 29 PRO B N 1
ATOM 4228 C CA . PRO B 1 29 ? 19.397 -42.710 54.255 1.00 137.85 29 PRO B CA 1
ATOM 4229 C C . PRO B 1 29 ? 18.484 -41.533 53.904 1.00 135.82 29 PRO B C 1
ATOM 4230 O O . PRO B 1 29 ? 18.322 -41.188 52.732 1.00 138.10 29 PRO B O 1
ATOM 4234 N N . SER B 1 30 ? 17.897 -40.924 54.930 1.00 129.94 30 SER B N 1
ATOM 4235 C CA . SER B 1 30 ? 16.981 -39.804 54.747 1.00 123.38 30 SER B CA 1
ATOM 4236 C C . SER B 1 30 ? 17.731 -38.511 54.441 1.00 128.39 30 SER B C 1
ATOM 4237 O O . SER B 1 30 ? 18.941 -38.419 54.655 1.00 124.54 30 SER B O 1
ATOM 4240 N N . ILE B 1 31 ? 17.006 -37.513 53.944 1.00 121.14 31 ILE B N 1
ATOM 4241 C CA . ILE B 1 31 ? 17.604 -36.230 53.596 1.00 113.83 31 ILE B CA 1
ATOM 4242 C C . ILE B 1 31 ? 17.465 -35.219 54.731 1.00 113.44 31 ILE B C 1
ATOM 4243 O O . ILE B 1 31 ? 17.806 -34.046 54.572 1.00 106.31 31 ILE B O 1
ATOM 4248 N N . TRP B 1 32 ? 16.960 -35.676 55.874 1.00 115.53 32 TRP B N 1
ATOM 4249 C CA . TRP B 1 32 ? 16.728 -34.792 57.014 1.00 118.62 32 TRP B CA 1
ATOM 4250 C C . TRP B 1 32 ? 17.692 -35.080 58.162 1.00 110.52 32 TRP B C 1
ATOM 4251 O O . TRP B 1 32 ? 17.710 -34.361 59.164 1.00 99.69 32 TRP B O 1
ATOM 4262 N N . GLY B 1 33 ? 18.489 -36.134 58.008 1.00 106.89 33 GLY B N 1
ATOM 4263 C CA . GLY B 1 33 ? 19.470 -36.501 59.012 1.00 110.21 33 GLY B CA 1
ATOM 4264 C C . GLY B 1 33 ? 18.860 -36.678 60.389 1.00 119.55 33 GLY B C 1
ATOM 4265 O O . GLY B 1 33 ? 18.030 -37.563 60.597 1.00 123.41 33 GLY B O 1
ATOM 4266 N N . ASP B 1 34 ? 19.273 -35.835 61.331 1.00 116.76 34 ASP B N 1
ATOM 4267 C CA . ASP B 1 34 ? 18.761 -35.899 62.698 1.00 111.12 34 ASP B CA 1
ATOM 4268 C C . ASP B 1 34 ? 18.207 -34.545 63.144 1.00 102.29 34 ASP B C 1
ATOM 4269 O O . ASP B 1 34 ? 18.341 -34.161 64.306 1.00 101.67 34 ASP B O 1
ATOM 4274 N N . LEU B 1 35 ? 17.575 -33.834 62.214 1.00 100.77 35 LEU B N 1
ATOM 4275 C CA . LEU B 1 35 ? 17.068 -32.488 62.474 1.00 90.36 35 LEU B CA 1
ATOM 4276 C C . LEU B 1 35 ? 16.033 -32.450 63.598 1.00 93.99 35 LEU B C 1
ATOM 4277 O O . LEU B 1 35 ? 16.176 -31.688 64.553 1.00 91.40 35 LEU B O 1
ATOM 4282 N N . PHE B 1 36 ? 14.989 -33.268 63.476 1.00 100.65 36 PHE B N 1
ATOM 4283 C CA . PHE B 1 36 ? 13.905 -33.283 64.456 1.00 98.35 36 PHE B CA 1
ATOM 4284 C C . PHE B 1 36 ? 14.101 -34.361 65.518 1.00 100.90 36 PHE B C 1
ATOM 4285 O O . PHE B 1 36 ? 13.178 -34.651 66.279 1.00 103.67 36 PHE B O 1
ATOM 4293 N N . LEU B 1 37 ? 15.289 -34.958 65.569 1.00 99.07 37 LEU B N 1
ATOM 4294 C CA . LEU B 1 37 ? 15.539 -36.060 66.496 1.00 107.39 37 LEU B CA 1
ATOM 4295 C C . LEU B 1 37 ? 15.477 -35.612 67.961 1.00 102.90 37 LEU B C 1
ATOM 4296 O O . LEU B 1 37 ? 15.334 -36.438 68.863 1.00 106.84 37 LEU B O 1
ATOM 4301 N N . ASN B 1 38 ? 15.578 -34.306 68.192 1.00 97.61 38 ASN B N 1
ATOM 4302 C CA . ASN B 1 38 ? 15.565 -33.758 69.547 1.00 98.49 38 ASN B CA 1
ATOM 4303 C C . ASN B 1 38 ? 14.313 -32.933 69.829 1.00 104.76 38 ASN B C 1
ATOM 4304 O O . ASN B 1 38 ? 13.598 -32.545 68.907 1.00 113.04 38 ASN B O 1
ATOM 4309 N N . CYS B 1 39 ? 14.052 -32.662 71.105 1.00 98.18 39 CYS B N 1
ATOM 4310 C CA . CYS B 1 39 ? 12.942 -31.794 71.488 1.00 102.04 39 CYS B CA 1
ATOM 4311 C C . CYS B 1 39 ? 13.121 -30.392 70.910 1.00 109.85 39 CYS B C 1
ATOM 4312 O O . CYS B 1 39 ? 14.187 -30.060 70.393 1.00 118.19 39 CYS B O 1
ATOM 4315 N N . PRO B 1 40 ? 12.064 -29.572 70.975 1.00 112.77 40 PRO B N 1
ATOM 4316 C CA . PRO B 1 40 ? 12.117 -28.190 70.496 1.00 117.34 40 PRO B CA 1
ATOM 4317 C C . PRO B 1 40 ? 11.988 -27.180 71.635 1.00 120.32 40 PRO B C 1
ATOM 4318 O O . PRO B 1 40 ? 11.621 -27.551 72.751 1.00 123.97 40 PRO B O 1
ATOM 4322 N N . ASP B 1 41 ? 12.283 -25.916 71.346 1.00 109.31 41 ASP B N 1
ATOM 4323 C CA . ASP B 1 41 ? 11.994 -24.829 72.275 1.00 118.36 41 ASP B CA 1
ATOM 4324 C C . ASP B 1 41 ? 10.734 -24.119 71.806 1.00 118.83 41 ASP B C 1
ATOM 4325 O O . ASP B 1 41 ? 9.968 -24.672 71.017 1.00 129.60 41 ASP B O 1
ATOM 4330 N N . LYS B 1 42 ? 10.524 -22.896 72.283 1.00 117.44 42 LYS B N 1
ATOM 4331 C CA . LYS B 1 42 ? 9.397 -22.083 71.830 1.00 121.13 42 LYS B CA 1
ATOM 4332 C C . LYS B 1 42 ? 9.274 -20.772 72.609 1.00 123.00 42 LYS B C 1
ATOM 4333 O O . LYS B 1 42 ? 9.271 -20.763 73.840 1.00 122.83 42 LYS B O 1
ATOM 4339 N N . ASN B 1 43 ? 9.179 -19.666 71.878 1.00 121.22 43 ASN B N 1
ATOM 4340 C CA . ASN B 1 43 ? 9.015 -18.354 72.493 1.00 128.15 43 ASN B CA 1
ATOM 4341 C C . ASN B 1 43 ? 7.568 -18.099 72.869 1.00 131.40 43 ASN B C 1
ATOM 4342 O O . ASN B 1 43 ? 7.117 -16.953 72.892 1.00 139.29 43 ASN B O 1
ATOM 4347 N N . ILE B 1 44 ? 6.840 -19.171 73.160 1.00 124.09 44 ILE B N 1
ATOM 4348 C CA . ILE B 1 44 ? 5.415 -19.065 73.427 1.00 125.43 44 ILE B CA 1
ATOM 4349 C C . ILE B 1 44 ? 5.002 -19.963 74.587 1.00 124.99 44 ILE B C 1
ATOM 4350 O O . ILE B 1 44 ? 5.183 -19.606 75.751 1.00 120.96 44 ILE B O 1
ATOM 4355 N N . ALA B 1 46 ? 5.430 -17.056 77.584 1.00 121.92 46 ALA B N 1
ATOM 4356 C CA . ALA B 1 46 ? 4.210 -17.233 78.365 1.00 123.55 46 ALA B CA 1
ATOM 4357 C C . ALA B 1 46 ? 3.338 -15.984 78.311 1.00 122.88 46 ALA B C 1
ATOM 4358 O O . ALA B 1 46 ? 2.119 -16.060 78.460 1.00 116.21 46 ALA B O 1
ATOM 4360 N N . GLU B 1 47 ? 3.969 -14.835 78.103 1.00 124.00 47 GLU B N 1
ATOM 4361 C CA . GLU B 1 47 ? 3.237 -13.583 77.976 1.00 136.20 47 GLU B CA 1
ATOM 4362 C C . GLU B 1 47 ? 2.455 -13.594 76.675 1.00 137.17 47 GLU B C 1
ATOM 4363 O O . GLU B 1 47 ? 1.402 -12.965 76.558 1.00 135.12 47 GLU B O 1
ATOM 4369 N N . THR B 1 48 ? 2.983 -14.321 75.697 1.00 134.45 48 THR B N 1
ATOM 4370 C CA . THR B 1 48 ? 2.316 -14.485 74.415 1.00 130.80 48 THR B CA 1
ATOM 4371 C C . THR B 1 48 ? 1.278 -15.607 74.475 1.00 128.75 48 THR B C 1
ATOM 4372 O O . THR B 1 48 ? 0.361 -15.658 73.656 1.00 126.89 48 THR B O 1
ATOM 4376 N N . GLU B 1 49 ? 1.417 -16.498 75.453 1.00 127.58 49 GLU B N 1
ATOM 4377 C CA . GLU B 1 49 ? 0.428 -17.553 75.658 1.00 123.97 49 GLU B CA 1
ATOM 4378 C C . GLU B 1 49 ? -0.853 -16.992 76.260 1.00 119.27 49 GLU B C 1
ATOM 4379 O O . GLU B 1 49 ? -1.948 -17.473 75.974 1.00 115.25 49 GLU B O 1
ATOM 4385 N N . LYS B 1 50 ? -0.709 -15.977 77.104 1.00 125.83 50 LYS B N 1
ATOM 4386 C CA . LYS B 1 50 ? -1.862 -15.273 77.643 1.00 132.92 50 LYS B CA 1
ATOM 4387 C C . LYS B 1 50 ? -2.551 -14.538 76.502 1.00 127.56 50 LYS B C 1
ATOM 4388 O O . LYS B 1 50 ? -3.763 -14.316 76.524 1.00 122.47 50 LYS B O 1
ATOM 4394 N N . ARG B 1 51 ? -1.755 -14.167 75.503 1.00 120.37 51 ARG B N 1
ATOM 4395 C CA . ARG B 1 51 ? -2.239 -13.439 74.338 1.00 124.63 51 ARG B CA 1
ATOM 4396 C C . ARG B 1 51 ? -3.101 -14.336 73.457 1.00 123.38 51 ARG B C 1
ATOM 4397 O O . ARG B 1 51 ? -4.198 -13.956 73.040 1.00 115.95 51 ARG B O 1
ATOM 4405 N N . HIS B 1 52 ? -2.592 -15.532 73.180 1.00 119.63 52 HIS B N 1
ATOM 4406 C CA . HIS B 1 52 ? -3.292 -16.502 72.349 1.00 114.71 52 HIS B CA 1
ATOM 4407 C C . HIS B 1 52 ? -4.581 -16.979 73.018 1.00 113.42 52 HIS B C 1
ATOM 4408 O O . HIS B 1 52 ? -5.592 -17.207 72.353 1.00 104.00 52 HIS B O 1
ATOM 4415 N N . GLN B 1 53 ? -4.537 -17.127 74.338 1.00 120.79 53 GLN B N 1
ATOM 4416 C CA . GLN B 1 53 ? -5.711 -17.524 75.104 1.00 120.59 53 GLN B CA 1
ATOM 4417 C C . GLN B 1 53 ? -6.759 -16.420 75.059 1.00 115.68 53 GLN B C 1
ATOM 4418 O O . GLN B 1 53 ? -7.953 -16.685 74.918 1.00 111.56 53 GLN B O 1
ATOM 4424 N N . GLN B 1 54 ? -6.298 -15.178 75.174 1.00 120.50 54 GLN B N 1
ATOM 4425 C CA . GLN B 1 54 ? -7.190 -14.027 75.179 1.00 121.52 54 GLN B CA 1
ATOM 4426 C C . GLN B 1 54 ? -7.834 -13.830 73.814 1.00 115.71 54 GLN B C 1
ATOM 4427 O O . GLN B 1 54 ? -9.056 -13.723 73.705 1.00 118.35 54 GLN B O 1
ATOM 4433 N N . LEU B 1 55 ? -7.003 -13.786 72.777 1.00 107.02 55 LEU B N 1
ATOM 4434 C CA . LEU B 1 55 ? -7.486 -13.625 71.409 1.00 107.83 55 LEU B CA 1
ATOM 4435 C C . LEU B 1 55 ? -8.467 -14.726 71.023 1.00 106.88 55 LEU B C 1
ATOM 4436 O O . LEU B 1 55 ? -9.467 -14.469 70.353 1.00 98.31 55 LEU B O 1
ATOM 4441 N N . LYS B 1 56 ? -8.176 -15.951 71.450 1.00 107.04 56 LYS B N 1
ATOM 4442 C CA . LYS B 1 56 ? -9.005 -17.098 71.095 1.00 109.03 56 LYS B CA 1
ATOM 4443 C C . LYS B 1 56 ? -10.475 -16.830 71.393 1.00 105.19 56 LYS B C 1
ATOM 4444 O O . LYS B 1 56 ? -11.353 -17.200 70.615 1.00 102.30 56 LYS B O 1
ATOM 4450 N N . GLU B 1 57 ? -10.739 -16.179 72.519 1.00 113.15 57 GLU B N 1
ATOM 4451 C CA . GLU B 1 57 ? -12.112 -15.908 72.923 1.00 119.30 57 GLU B CA 1
ATOM 4452 C C . GLU B 1 57 ? -12.697 -14.727 72.148 1.00 114.30 57 GLU B C 1
ATOM 4453 O O . GLU B 1 57 ? -13.917 -14.582 72.044 1.00 110.64 57 GLU B O 1
ATOM 4459 N N . GLU B 1 58 ? -11.820 -13.890 71.601 1.00 100.25 58 GLU B N 1
ATOM 4460 C CA . GLU B 1 58 ? -12.254 -12.741 70.817 1.00 108.07 58 GLU B CA 1
ATOM 4461 C C . GLU B 1 58 ? -12.838 -13.178 69.478 1.00 110.26 58 GLU B C 1
ATOM 4462 O O . GLU B 1 58 ? -13.982 -12.850 69.153 1.00 101.95 58 GLU B O 1
ATOM 4468 N N . VAL B 1 59 ? -12.043 -13.916 68.705 1.00 108.59 59 VAL B N 1
ATOM 4469 C CA . VAL B 1 59 ? -12.493 -14.451 67.424 1.00 100.65 59 VAL B CA 1
ATOM 4470 C C . VAL B 1 59 ? -13.824 -15.160 67.611 1.00 98.46 59 VAL B C 1
ATOM 4471 O O . VAL B 1 59 ? -14.746 -15.002 66.810 1.00 94.17 59 VAL B O 1
ATOM 4475 N N . ARG B 1 60 ? -13.909 -15.938 68.685 1.00 95.98 60 ARG B N 1
ATOM 4476 C CA . ARG B 1 60 ? -15.120 -16.668 69.027 1.00 99.97 60 ARG B CA 1
ATOM 4477 C C . ARG B 1 60 ? -16.333 -15.747 68.992 1.00 98.34 60 ARG B C 1
ATOM 4478 O O . ARG B 1 60 ? -17.378 -16.099 68.448 1.00 95.76 60 ARG B O 1
ATOM 4486 N N . LYS B 1 61 ? -16.179 -14.560 69.566 1.00 104.13 61 LYS B N 1
ATOM 4487 C CA . LYS B 1 61 ? -17.290 -13.626 69.706 1.00 107.84 61 LYS B CA 1
ATOM 4488 C C . LYS B 1 61 ? -17.729 -12.992 68.384 1.00 102.63 61 LYS B C 1
ATOM 4489 O O . LYS B 1 61 ? -18.924 -12.800 68.157 1.00 92.95 61 LYS B O 1
ATOM 4495 N N . MET B 1 62 ? -16.770 -12.668 67.520 1.00 101.62 62 MET B N 1
ATOM 4496 C CA . MET B 1 62 ? -17.089 -12.155 66.187 1.00 103.05 62 MET B CA 1
ATOM 4497 C C . MET B 1 62 ? -17.873 -13.182 65.381 1.00 102.82 62 MET B C 1
ATOM 4498 O O . MET B 1 62 ? -18.794 -12.837 64.641 1.00 102.36 62 MET B O 1
ATOM 4503 N N . ILE B 1 63 ? -17.498 -14.446 65.529 1.00 98.38 63 ILE B N 1
ATOM 4504 C CA . ILE B 1 63 ? -18.173 -15.523 64.825 1.00 96.42 63 ILE B CA 1
ATOM 4505 C C . ILE B 1 63 ? -19.628 -15.610 65.260 1.00 95.80 63 ILE B C 1
ATOM 4506 O O . ILE B 1 63 ? -20.511 -15.880 64.449 1.00 97.22 63 ILE B O 1
ATOM 4511 N N . VAL B 1 64 ? -19.875 -15.375 66.545 1.00 100.36 64 VAL B N 1
ATOM 4512 C CA . VAL B 1 64 ? -21.229 -15.456 67.081 1.00 103.02 64 VAL B CA 1
ATOM 4513 C C . VAL B 1 64 ? -21.982 -14.150 66.870 1.00 98.62 64 VAL B C 1
ATOM 4514 O O . VAL B 1 64 ? -23.199 -14.146 66.671 1.00 92.73 64 VAL B O 1
ATOM 4518 N N . ALA B 1 65 ? -21.248 -13.044 66.918 1.00 89.46 65 ALA B N 1
ATOM 4519 C CA . ALA B 1 65 ? -21.834 -11.725 66.735 1.00 106.81 65 ALA B CA 1
ATOM 4520 C C . ALA B 1 65 ? -22.071 -11.445 65.260 1.00 113.10 65 ALA B C 1
ATOM 4521 O O . ALA B 1 65 ? -21.134 -11.489 64.460 1.00 116.14 65 ALA B O 1
ATOM 4523 N N . PRO B 1 66 ? -23.329 -11.155 64.893 1.00 110.69 66 PRO B N 1
ATOM 4524 C CA . PRO B 1 66 ? -23.667 -10.821 63.507 1.00 118.92 66 PRO B CA 1
ATOM 4525 C C . PRO B 1 66 ? -22.788 -9.693 62.968 1.00 120.95 66 PRO B C 1
ATOM 4526 O O . PRO B 1 66 ? -22.326 -8.846 63.737 1.00 110.10 66 PRO B O 1
ATOM 4530 N N . MET B 1 67 ? -22.553 -9.695 61.659 1.00 122.56 67 MET B N 1
ATOM 4531 C CA . MET B 1 67 ? -21.748 -8.661 61.018 1.00 120.63 67 MET B CA 1
ATOM 4532 C C . MET B 1 67 ? -22.608 -7.857 60.051 1.00 120.91 67 MET B C 1
ATOM 4533 O O . MET B 1 67 ? -23.823 -7.764 60.227 1.00 117.25 67 MET B O 1
ATOM 4538 N N . ALA B 1 68 ? -21.973 -7.279 59.033 1.00 120.65 68 ALA B N 1
ATOM 4539 C CA . ALA B 1 68 ? -22.685 -6.525 58.006 1.00 112.02 68 ALA B CA 1
ATOM 4540 C C . ALA B 1 68 ? -23.934 -7.279 57.556 1.00 119.76 68 ALA B C 1
ATOM 4541 O O . ALA B 1 68 ? -25.056 -6.779 57.674 1.00 110.86 68 ALA B O 1
ATOM 4543 N N . ASN B 1 69 ? -23.727 -8.488 57.045 1.00 120.93 69 ASN B N 1
ATOM 4544 C CA . ASN B 1 69 ? -24.823 -9.362 56.643 1.00 111.58 69 ASN B CA 1
ATOM 4545 C C . ASN B 1 69 ? -24.312 -10.759 56.326 1.00 104.26 69 ASN B C 1
ATOM 4546 O O . ASN B 1 69 ? -23.116 -11.032 56.455 1.00 96.95 69 ASN B O 1
ATOM 4551 N N . SER B 1 70 ? -25.222 -11.635 55.908 1.00 106.77 70 SER B N 1
ATOM 4552 C CA . SER B 1 70 ? -24.883 -13.019 55.587 1.00 103.58 70 SER B CA 1
ATOM 4553 C C . SER B 1 70 ? -23.543 -13.130 54.866 1.00 100.55 70 SER B C 1
ATOM 4554 O O . SER B 1 70 ? -22.685 -13.923 55.253 1.00 96.66 70 SER B O 1
ATOM 4557 N N . THR B 1 71 ? -23.365 -12.320 53.827 1.00 99.12 71 THR B N 1
ATOM 4558 C CA . THR B 1 71 ? -22.177 -12.406 52.982 1.00 94.98 71 THR B CA 1
ATOM 4559 C C . THR B 1 71 ? -20.877 -12.035 53.709 1.00 89.10 71 THR B C 1
ATOM 4560 O O . THR B 1 71 ? -19.837 -12.651 53.476 1.00 84.03 71 THR B O 1
ATOM 4564 N N . GLN B 1 72 ? -20.927 -11.042 54.591 1.00 91.57 72 GLN B N 1
ATOM 4565 C CA . GLN B 1 72 ? -19.715 -10.629 55.295 1.00 98.88 72 GLN B CA 1
ATOM 4566 C C . GLN B 1 72 ? -19.370 -11.582 56.434 1.00 94.06 72 GLN B C 1
ATOM 4567 O O . GLN B 1 72 ? -18.230 -11.611 56.909 1.00 81.65 72 GLN B O 1
ATOM 4573 N N . LYS B 1 73 ? -20.363 -12.356 56.865 1.00 87.46 73 LYS B N 1
ATOM 4574 C CA . LYS B 1 73 ? -20.157 -13.398 57.865 1.00 94.56 73 LYS B CA 1
ATOM 4575 C C . LYS B 1 73 ? -19.433 -14.579 57.230 1.00 94.75 73 LYS B C 1
ATOM 4576 O O . LYS B 1 73 ? -18.377 -15.009 57.701 1.00 81.91 73 LYS B O 1
ATOM 4582 N N . LEU B 1 74 ? -20.020 -15.091 56.153 1.00 96.56 74 LEU B N 1
ATOM 4583 C CA . LEU B 1 74 ? -19.429 -16.160 55.363 1.00 81.37 74 LEU B CA 1
ATOM 4584 C C . LEU B 1 74 ? -17.945 -15.916 55.137 1.00 79.62 74 LEU B C 1
ATOM 4585 O O . LEU B 1 74 ? -17.126 -16.808 55.334 1.00 88.78 74 LEU B O 1
ATOM 4590 N N . ALA B 1 75 ? -17.604 -14.702 54.722 1.00 76.23 75 ALA B N 1
ATOM 4591 C CA . ALA B 1 75 ? -16.220 -14.359 54.426 1.00 83.31 75 ALA B CA 1
ATOM 4592 C C . ALA B 1 75 ? -15.350 -14.486 55.667 1.00 86.71 75 ALA B C 1
ATOM 4593 O O . ALA B 1 75 ? -14.217 -14.970 55.600 1.00 81.90 75 ALA B O 1
ATOM 4595 N N . PHE B 1 76 ? -15.884 -14.044 56.801 1.00 92.70 76 PHE B N 1
ATOM 4596 C CA . PHE B 1 76 ? -15.152 -14.127 58.057 1.00 86.58 76 PHE B CA 1
ATOM 4597 C C . PHE B 1 76 ? -14.969 -15.588 58.477 1.00 81.92 76 PHE B C 1
ATOM 4598 O O . PHE B 1 76 ? -13.863 -16.016 58.806 1.00 78.95 76 PHE B O 1
ATOM 4606 N N . ILE B 1 77 ? -16.056 -16.352 58.450 1.00 71.93 77 ILE B N 1
ATOM 4607 C CA . ILE B 1 77 ? -15.985 -17.783 58.725 1.00 82.95 77 ILE B CA 1
ATOM 4608 C C . ILE B 1 77 ? -14.943 -18.467 57.844 1.00 78.74 77 ILE B C 1
ATOM 4609 O O . ILE B 1 77 ? -14.164 -19.291 58.320 1.00 73.72 77 ILE B O 1
ATOM 4614 N N . ASP B 1 78 ? -14.932 -18.115 56.561 1.00 77.20 78 ASP B N 1
ATOM 4615 C CA . ASP B 1 78 ? -13.999 -18.706 55.605 1.00 76.99 78 ASP B CA 1
ATOM 4616 C C . ASP B 1 78 ? -12.559 -18.349 55.954 1.00 73.22 78 ASP B C 1
ATOM 4617 O O . ASP B 1 78 ? -11.653 -19.164 55.788 1.00 73.80 78 ASP B O 1
ATOM 4622 N N . SER B 1 79 ? -12.351 -17.129 56.440 1.00 75.97 79 SER B N 1
ATOM 4623 C CA . SER B 1 79 ? -11.024 -16.708 56.877 1.00 76.14 79 SER B CA 1
ATOM 4624 C C . SER B 1 79 ? -10.575 -17.573 58.047 1.00 67.90 79 SER B C 1
ATOM 4625 O O . SER B 1 79 ? -9.413 -17.965 58.137 1.00 73.10 79 SER B O 1
ATOM 4628 N N . VAL B 1 80 ? -11.511 -17.869 58.941 1.00 71.32 80 VAL B N 1
ATOM 4629 C CA . VAL B 1 80 ? -11.228 -18.710 60.100 1.00 86.87 80 VAL B CA 1
ATOM 4630 C C . VAL B 1 80 ? -10.819 -20.115 59.672 1.00 72.28 80 VAL B C 1
ATOM 4631 O O . VAL B 1 80 ? -9.756 -20.605 60.057 1.00 69.12 80 VAL B O 1
ATOM 4635 N N . GLN B 1 81 ? -11.668 -20.753 58.871 1.00 76.25 81 GLN B N 1
ATOM 4636 C CA . GLN B 1 81 ? -11.380 -22.082 58.341 1.00 67.20 81 GLN B CA 1
ATOM 4637 C C . GLN B 1 81 ? -10.041 -22.122 57.613 1.00 69.56 81 GLN B C 1
ATOM 4638 O O . GLN B 1 81 ? -9.244 -23.036 57.816 1.00 74.54 81 GLN B O 1
ATOM 4644 N N . ARG B 1 82 ? -9.791 -21.123 56.774 1.00 71.71 82 ARG B N 1
ATOM 4645 C CA . ARG B 1 82 ? -8.585 -21.109 55.952 1.00 74.50 82 ARG B CA 1
ATOM 4646 C C . ARG B 1 82 ? -7.321 -20.768 56.738 1.00 73.35 82 ARG B C 1
ATOM 4647 O O . ARG B 1 82 ? -6.209 -21.094 56.314 1.00 72.91 82 ARG B O 1
ATOM 4655 N N . LEU B 1 83 ? -7.491 -20.112 57.880 1.00 81.33 83 LEU B N 1
ATOM 4656 C CA . LEU B 1 83 ? -6.349 -19.794 58.735 1.00 86.31 83 LEU B CA 1
ATOM 4657 C C . LEU B 1 83 ? -5.975 -20.983 59.616 1.00 86.61 83 LEU B C 1
ATOM 4658 O O . LEU B 1 83 ? -4.971 -20.948 60.329 1.00 85.62 83 LEU B O 1
ATOM 4663 N N . GLY B 1 84 ? -6.790 -22.033 59.554 1.00 85.54 84 GLY B N 1
ATOM 4664 C CA . GLY B 1 84 ? -6.485 -23.293 60.210 1.00 91.13 84 GLY B CA 1
ATOM 4665 C C . GLY B 1 84 ? -6.737 -23.307 61.704 1.00 75.70 84 GLY B C 1
ATOM 4666 O O . GLY B 1 84 ? -5.989 -23.935 62.450 1.00 76.87 84 GLY B O 1
ATOM 4667 N N . VAL B 1 85 ? -7.792 -22.621 62.137 1.00 69.08 85 VAL B N 1
ATOM 4668 C CA . VAL B 1 85 ? -8.122 -22.515 63.556 1.00 74.86 85 VAL B CA 1
ATOM 4669 C C . VAL B 1 85 ? -9.616 -22.679 63.793 1.00 76.26 85 VAL B C 1
ATOM 4670 O O . VAL B 1 85 ? -10.135 -22.282 64.836 1.00 77.10 85 VAL B O 1
ATOM 4674 N N . SER B 1 86 ? -10.307 -23.264 62.821 1.00 78.74 86 SER B N 1
ATOM 4675 C CA . SER B 1 86 ? -11.750 -23.450 62.921 1.00 77.00 86 SER B CA 1
ATOM 4676 C C . SER B 1 86 ? -12.135 -24.449 64.014 1.00 72.75 86 SER B C 1
ATOM 4677 O O . SER B 1 86 ? -13.301 -24.534 64.403 1.00 72.43 86 SER B O 1
ATOM 4680 N N . TYR B 1 87 ? -11.157 -25.198 64.513 1.00 80.19 87 TYR B N 1
ATOM 4681 C CA . TYR B 1 87 ? -11.431 -26.215 65.529 1.00 88.56 87 TYR B CA 1
ATOM 4682 C C . TYR B 1 87 ? -11.717 -25.618 66.908 1.00 82.70 87 TYR B C 1
ATOM 4683 O O . TYR B 1 87 ? -12.365 -26.249 67.741 1.00 81.74 87 TYR B O 1
ATOM 4692 N N . HIS B 1 88 ? -11.241 -24.399 67.136 1.00 77.81 88 HIS B N 1
ATOM 4693 C CA . HIS B 1 88 ? -11.517 -23.689 68.379 1.00 76.37 88 HIS B CA 1
ATOM 4694 C C . HIS B 1 88 ? -12.961 -23.206 68.421 1.00 79.07 88 HIS B C 1
ATOM 4695 O O . HIS B 1 88 ? -13.481 -22.871 69.486 1.00 84.08 88 HIS B O 1
ATOM 4702 N N . PHE B 1 89 ? -13.606 -23.169 67.259 1.00 83.05 89 PHE B N 1
ATOM 4703 C CA . PHE B 1 89 ? -14.934 -22.573 67.145 1.00 75.82 89 PHE B CA 1
ATOM 4704 C C . PHE B 1 89 ? -15.885 -23.459 66.358 1.00 74.98 89 PHE B C 1
ATOM 4705 O O . PHE B 1 89 ? -16.848 -22.973 65.764 1.00 81.63 89 PHE B O 1
ATOM 4713 N N . THR B 1 90 ? -15.614 -24.761 66.366 1.00 76.14 90 THR B N 1
ATOM 4714 C CA . THR B 1 90 ? -16.409 -25.726 65.611 1.00 69.64 90 THR B CA 1
ATOM 4715 C C . THR B 1 90 ? -17.919 -25.536 65.751 1.00 75.66 90 THR B C 1
ATOM 4716 O O . THR B 1 90 ? -18.628 -25.435 64.751 1.00 74.37 90 THR B O 1
ATOM 4720 N N . LYS B 1 91 ? -18.409 -25.501 66.988 1.00 84.01 91 LYS B N 1
ATOM 4721 C CA . LYS B 1 91 ? -19.843 -25.357 67.235 1.00 89.72 91 LYS B CA 1
ATOM 4722 C C . LYS B 1 91 ? -20.338 -23.968 66.858 1.00 83.90 91 LYS B C 1
ATOM 4723 O O . LYS B 1 91 ? -21.457 -23.808 66.376 1.00 79.50 91 LYS B O 1
ATOM 4729 N N . GLU B 1 92 ? -19.498 -22.966 67.094 1.00 88.25 92 GLU B N 1
ATOM 4730 C CA . GLU B 1 92 ? -19.844 -21.582 66.799 1.00 87.98 92 GLU B CA 1
ATOM 4731 C C . GLU B 1 92 ? -20.093 -21.385 65.308 1.00 90.72 92 GLU B C 1
ATOM 4732 O O . GLU B 1 92 ? -20.907 -20.555 64.905 1.00 95.65 92 GLU B O 1
ATOM 4738 N N . ILE B 1 93 ? -19.379 -22.152 64.493 1.00 84.91 93 ILE B N 1
ATOM 4739 C CA . ILE B 1 93 ? -19.490 -22.037 63.047 1.00 76.63 93 ILE B CA 1
ATOM 4740 C C . ILE B 1 93 ? -20.683 -22.819 62.506 1.00 78.33 93 ILE B C 1
ATOM 4741 O O . ILE B 1 93 ? -21.425 -22.325 61.658 1.00 83.44 93 ILE B O 1
ATOM 4746 N N . GLU B 1 94 ? -20.877 -24.032 63.012 1.00 79.71 94 GLU B N 1
ATOM 4747 C CA . GLU B 1 94 ? -21.888 -24.933 62.469 1.00 82.26 94 GLU B CA 1
ATOM 4748 C C . GLU B 1 94 ? -23.298 -24.354 62.528 1.00 91.53 94 GLU B C 1
ATOM 4749 O O . GLU B 1 94 ? -24.017 -24.354 61.527 1.00 96.51 94 GLU B O 1
ATOM 4755 N N . ASP B 1 95 ? -23.696 -23.872 63.701 1.00 96.06 95 ASP B N 1
ATOM 4756 C CA . ASP B 1 95 ? -25.031 -23.304 63.865 1.00 93.54 95 ASP B CA 1
ATOM 4757 C C . ASP B 1 95 ? -25.146 -21.965 63.144 1.00 88.72 95 ASP B C 1
ATOM 4758 O O . ASP B 1 95 ? -26.222 -21.593 62.672 1.00 95.56 95 ASP B O 1
ATOM 4763 N N . GLU B 1 96 ? -24.031 -21.250 63.052 1.00 82.57 96 GLU B N 1
ATOM 4764 C CA . GLU B 1 96 ? -23.991 -20.005 62.299 1.00 85.45 96 GLU B CA 1
ATOM 4765 C C . GLU B 1 96 ? -24.348 -20.281 60.837 1.00 90.27 96 GLU B C 1
ATOM 4766 O O . GLU B 1 96 ? -25.164 -19.577 60.248 1.00 92.00 96 GLU B O 1
ATOM 4772 N N . LEU B 1 97 ? -23.746 -21.321 60.265 1.00 87.98 97 LEU B N 1
ATOM 4773 C CA . LEU B 1 97 ? -24.038 -21.721 58.888 1.00 92.57 97 LEU B CA 1
ATOM 4774 C C . LEU B 1 97 ? -25.451 -22.274 58.759 1.00 89.76 97 LEU B C 1
ATOM 4775 O O . LEU B 1 97 ? -26.105 -22.102 57.731 1.00 88.92 97 LEU B O 1
ATOM 4780 N N . GLU B 1 98 ? -25.911 -22.952 59.804 1.00 90.70 98 GLU B N 1
ATOM 4781 C CA . GLU B 1 98 ? -27.255 -23.512 59.814 1.00 89.16 98 GLU B CA 1
ATOM 4782 C C . GLU B 1 98 ? -28.283 -22.391 59.726 1.00 94.48 98 GLU B C 1
ATOM 4783 O O . GLU B 1 98 ? -29.392 -22.591 59.232 1.00 92.18 98 GLU B O 1
ATOM 4789 N N . ASN B 1 99 ? -27.903 -21.212 60.211 1.00 87.34 99 ASN B N 1
ATOM 4790 C CA . ASN B 1 99 ? -28.741 -20.026 60.096 1.00 94.25 99 ASN B CA 1
ATOM 4791 C C . ASN B 1 99 ? -28.750 -19.510 58.662 1.00 97.89 99 ASN B C 1
ATOM 4792 O O . ASN B 1 99 ? -29.809 -19.319 58.060 1.00 94.80 99 ASN B O 1
ATOM 4797 N N . ILE B 1 100 ? -27.552 -19.297 58.126 1.00 97.99 100 ILE B N 1
ATOM 4798 C CA . ILE B 1 100 ? -27.366 -18.821 56.761 1.00 82.98 100 ILE B CA 1
ATOM 4799 C C . ILE B 1 100 ? -27.931 -19.803 55.739 1.00 83.81 100 ILE B C 1
ATOM 4800 O O . ILE B 1 100 ? -28.047 -19.482 54.558 1.00 89.24 100 ILE B O 1
ATOM 4805 N N . TYR B 1 101 ? -28.287 -21.000 56.195 1.00 81.20 101 TYR B N 1
ATOM 4806 C CA . TYR B 1 101 ? -28.888 -21.995 55.313 1.00 83.15 101 TYR B CA 1
ATOM 4807 C C . TYR B 1 101 ? -30.411 -21.891 55.297 1.00 91.39 101 TYR B C 1
ATOM 4808 O O . TYR B 1 101 ? -31.081 -22.511 54.472 1.00 83.13 101 TYR B O 1
ATOM 4817 N N . HIS B 1 102 ? -30.956 -21.106 56.219 1.00 104.75 102 HIS B N 1
ATOM 4818 C CA . HIS B 1 102 ? -32.395 -20.899 56.279 1.00 98.88 102 HIS B CA 1
ATOM 4819 C C . HIS B 1 102 ? -32.742 -19.451 55.948 1.00 105.65 102 HIS B C 1
ATOM 4820 O O . HIS B 1 102 ? -33.907 -19.057 55.997 1.00 109.77 102 HIS B O 1
ATOM 4827 N N . ASN B 1 103 ? -31.722 -18.668 55.603 1.00 110.05 103 ASN B N 1
ATOM 4828 C CA . ASN B 1 103 ? -31.903 -17.247 55.314 1.00 109.26 103 ASN B CA 1
ATOM 4829 C C . ASN B 1 103 ? -32.125 -16.919 53.837 1.00 113.85 103 ASN B C 1
ATOM 4830 O O . ASN B 1 103 ? -32.711 -15.886 53.512 1.00 124.44 103 ASN B O 1
ATOM 4835 N N . ASN B 1 109 ? -28.785 -11.823 45.985 1.00 85.83 109 ASN B N 1
ATOM 4836 C CA . ASN B 1 109 ? -27.531 -12.542 46.196 1.00 90.40 109 ASN B CA 1
ATOM 4837 C C . ASN B 1 109 ? -26.528 -12.453 45.048 1.00 87.50 109 ASN B C 1
ATOM 4838 O O . ASN B 1 109 ? -26.756 -12.966 43.951 1.00 72.72 109 ASN B O 1
ATOM 4843 N N . ASP B 1 110 ? -25.414 -11.794 45.343 1.00 93.97 110 ASP B N 1
ATOM 4844 C CA . ASP B 1 110 ? -24.269 -11.660 44.454 1.00 84.06 110 ASP B CA 1
ATOM 4845 C C . ASP B 1 110 ? -23.895 -12.997 43.817 1.00 87.47 110 ASP B C 1
ATOM 4846 O O . ASP B 1 110 ? -24.458 -14.038 44.158 1.00 77.83 110 ASP B O 1
ATOM 4851 N N . LEU B 1 111 ? -22.944 -12.972 42.888 1.00 88.68 111 LEU B N 1
ATOM 4852 C CA . LEU B 1 111 ? -22.324 -14.210 42.440 1.00 88.64 111 LEU B CA 1
ATOM 4853 C C . LEU B 1 111 ? -21.466 -14.676 43.598 1.00 76.87 111 LEU B C 1
ATOM 4854 O O . LEU B 1 111 ? -21.596 -15.801 44.073 1.00 76.33 111 LEU B O 1
ATOM 4859 N N . TYR B 1 112 ? -20.598 -13.778 44.051 1.00 68.90 112 TYR B N 1
ATOM 4860 C CA . TYR B 1 112 ? -19.730 -14.017 45.192 1.00 80.09 112 TYR B CA 1
ATOM 4861 C C . TYR B 1 112 ? -20.513 -14.581 46.368 1.00 86.02 112 TYR B C 1
ATOM 4862 O O . TYR B 1 112 ? -20.075 -15.524 47.024 1.00 83.10 112 TYR B O 1
ATOM 4871 N N . THR B 1 113 ? -21.669 -13.987 46.634 1.00 82.91 113 THR B N 1
ATOM 4872 C CA . THR B 1 113 ? -22.514 -14.417 47.735 1.00 79.06 113 THR B CA 1
ATOM 4873 C C . THR B 1 113 ? -23.056 -15.819 47.486 1.00 76.52 113 THR B C 1
ATOM 4874 O O . THR B 1 113 ? -22.878 -16.716 48.309 1.00 76.43 113 THR B O 1
ATOM 4878 N N . THR B 1 114 ? -23.717 -15.998 46.349 1.00 74.04 114 THR B N 1
ATOM 4879 C CA . THR B 1 114 ? -24.278 -17.292 45.979 1.00 78.99 114 THR B CA 1
ATOM 4880 C C . THR B 1 114 ? -23.231 -18.399 46.091 1.00 82.37 114 THR B C 1
ATOM 4881 O O . THR B 1 114 ? -23.505 -19.481 46.614 1.00 78.21 114 THR B O 1
ATOM 4885 N N . SER B 1 115 ? -22.031 -18.107 45.600 1.00 73.96 115 SER B N 1
ATOM 4886 C CA . SER B 1 115 ? -20.956 -19.088 45.512 1.00 76.90 115 SER B CA 1
ATOM 4887 C C . SER B 1 115 ? -20.380 -19.472 46.872 1.00 74.37 115 SER B C 1
ATOM 4888 O O . SER B 1 115 ? -20.384 -20.643 47.246 1.00 71.16 115 SER B O 1
ATOM 4891 N N . ILE B 1 116 ? -19.875 -18.484 47.603 1.00 70.29 116 ILE B N 1
ATOM 4892 C CA . ILE B 1 116 ? -19.245 -18.742 48.889 1.00 71.22 116 ILE B CA 1
ATOM 4893 C C . ILE B 1 116 ? -20.238 -19.362 49.868 1.00 70.31 116 ILE B C 1
ATOM 4894 O O . ILE B 1 116 ? -19.853 -20.104 50.766 1.00 68.96 116 ILE B O 1
ATOM 4899 N N . ARG B 1 117 ? -21.519 -19.061 49.686 1.00 73.75 117 ARG B N 1
ATOM 4900 C CA . ARG B 1 117 ? -22.560 -19.681 50.493 1.00 68.09 117 ARG B CA 1
ATOM 4901 C C . ARG B 1 117 ? -22.731 -21.141 50.087 1.00 76.34 117 ARG B C 1
ATOM 4902 O O . ARG B 1 117 ? -22.944 -22.014 50.930 1.00 76.01 117 ARG B O 1
ATOM 4910 N N . PHE B 1 118 ? -22.635 -21.399 48.789 1.00 73.12 118 PHE B N 1
ATOM 4911 C CA . PHE B 1 118 ? -22.748 -22.753 48.272 1.00 63.56 118 PHE B CA 1
ATOM 4912 C C . PHE B 1 118 ? -21.602 -23.627 48.773 1.00 57.06 118 PHE B C 1
ATOM 4913 O O . PHE B 1 118 ? -21.806 -24.781 49.148 1.00 57.89 118 PHE B O 1
ATOM 4921 N N . ARG B 1 119 ? -20.395 -23.070 48.775 1.00 54.22 119 ARG B N 1
ATOM 4922 C CA . ARG B 1 119 ? -19.210 -23.822 49.170 1.00 64.12 119 ARG B CA 1
ATOM 4923 C C . ARG B 1 119 ? -19.261 -24.249 50.642 1.00 68.88 119 ARG B C 1
ATOM 4924 O O . ARG B 1 119 ? -19.226 -25.442 50.947 1.00 57.84 119 ARG B O 1
ATOM 4932 N N . LEU B 1 120 ? -19.347 -23.274 51.544 1.00 56.11 120 LEU B N 1
ATOM 4933 C CA . LEU B 1 120 ? -19.407 -23.548 52.978 1.00 58.41 120 LEU B CA 1
ATOM 4934 C C . LEU B 1 120 ? -20.531 -24.508 53.356 1.00 62.53 120 LEU B C 1
ATOM 4935 O O . LEU B 1 120 ? -20.284 -25.522 54.009 1.00 59.04 120 LEU B O 1
ATOM 4940 N N . LEU B 1 121 ? -21.758 -24.192 52.949 1.00 54.93 121 LEU B N 1
ATOM 4941 C CA . LEU B 1 121 ? -22.905 -25.031 53.291 1.00 53.01 121 LEU B CA 1
ATOM 4942 C C . LEU B 1 121 ? -22.741 -26.449 52.751 1.00 70.70 121 LEU B C 1
ATOM 4943 O O . LEU B 1 121 ? -23.013 -27.429 53.452 1.00 70.07 121 LEU B O 1
ATOM 4948 N N . ARG B 1 122 ? -22.297 -26.553 51.502 1.00 65.48 122 ARG B N 1
ATOM 4949 C CA . ARG B 1 122 ? -22.074 -27.852 50.881 1.00 61.91 122 ARG B CA 1
ATOM 4950 C C . ARG B 1 122 ? -20.990 -28.636 51.615 1.00 56.44 122 ARG B C 1
ATOM 4951 O O . ARG B 1 122 ? -21.096 -29.848 51.789 1.00 52.76 122 ARG B O 1
ATOM 4959 N N . GLU B 1 123 ? -19.945 -27.932 52.037 1.00 52.20 123 GLU B N 1
ATOM 4960 C CA . GLU B 1 123 ? -18.865 -28.545 52.792 1.00 53.66 123 GLU B CA 1
ATOM 4961 C C . GLU B 1 123 ? -19.399 -29.129 54.094 1.00 64.31 123 GLU B C 1
ATOM 4962 O O . GLU B 1 123 ? -18.958 -30.192 54.531 1.00 63.97 123 GLU B O 1
ATOM 4968 N N . HIS B 1 124 ? -20.363 -28.439 54.696 1.00 57.02 124 HIS B N 1
ATOM 4969 C CA . HIS B 1 124 ? -20.909 -28.850 55.983 1.00 58.53 124 HIS B CA 1
ATOM 4970 C C . HIS B 1 124 ? -22.148 -29.725 55.844 1.00 58.04 124 HIS B C 1
ATOM 4971 O O . HIS B 1 124 ? -22.916 -29.883 56.788 1.00 68.05 124 HIS B O 1
ATOM 4978 N N . GLY B 1 125 ? -22.337 -30.292 54.658 1.00 58.19 125 GLY B N 1
ATOM 4979 C CA . GLY B 1 125 ? -23.352 -31.310 54.464 1.00 60.60 125 GLY B CA 1
ATOM 4980 C C . GLY B 1 125 ? -24.747 -30.807 54.154 1.00 58.82 125 GLY B C 1
ATOM 4981 O O . GLY B 1 125 ? -25.655 -31.604 53.897 1.00 55.19 125 GLY B O 1
ATOM 4982 N N . TYR B 1 126 ? -24.926 -29.491 54.178 1.00 55.69 126 TYR B N 1
ATOM 4983 C CA . TYR B 1 126 ? -26.213 -28.897 53.820 1.00 68.07 126 TYR B CA 1
ATOM 4984 C C . TYR B 1 126 ? -26.514 -29.058 52.320 1.00 68.40 126 TYR B C 1
ATOM 4985 O O . TYR B 1 126 ? -25.697 -28.683 51.473 1.00 62.96 126 TYR B O 1
ATOM 4994 N N . ASN B 1 127 ? -27.684 -29.617 52.008 1.00 63.80 127 ASN B N 1
ATOM 4995 C CA . ASN B 1 127 ? -28.067 -29.935 50.630 1.00 53.94 127 ASN B CA 1
ATOM 4996 C C . ASN B 1 127 ? -28.544 -28.737 49.800 1.00 72.80 127 ASN B C 1
ATOM 4997 O O . ASN B 1 127 ? -29.727 -28.637 49.470 1.00 74.90 127 ASN B O 1
ATOM 5002 N N . VAL B 1 128 ? -27.629 -27.838 49.455 1.00 68.35 128 VAL B N 1
ATOM 5003 C CA . VAL B 1 128 ? -27.959 -26.714 48.582 1.00 64.88 128 VAL B CA 1
ATOM 5004 C C . VAL B 1 128 ? -28.024 -27.173 47.116 1.00 76.77 128 VAL B C 1
ATOM 5005 O O . VAL B 1 128 ? -27.127 -27.869 46.636 1.00 63.66 128 VAL B O 1
ATOM 5009 N N . SER B 1 129 ? -29.090 -26.798 46.411 1.00 79.33 129 SER B N 1
ATOM 5010 C CA . SER B 1 129 ? -29.258 -27.193 45.011 1.00 76.30 129 SER B CA 1
ATOM 5011 C C . SER B 1 129 ? -28.392 -26.328 44.098 1.00 79.72 129 SER B C 1
ATOM 5012 O O . SER B 1 129 ? -28.122 -25.170 44.413 1.00 73.29 129 SER B O 1
ATOM 5015 N N . CYS B 1 130 ? -27.954 -26.888 42.973 1.00 79.22 130 CYS B N 1
ATOM 5016 C CA . CYS B 1 130 ? -27.164 -26.119 42.013 1.00 85.37 130 CYS B CA 1
ATOM 5017 C C . CYS B 1 130 ? -28.043 -25.121 41.261 1.00 84.38 130 CYS B C 1
ATOM 5018 O O . CYS B 1 130 ? -27.547 -24.314 40.476 1.00 85.08 130 CYS B O 1
ATOM 5021 N N . ASP B 1 131 ? -29.347 -25.173 41.525 1.00 86.48 131 ASP B N 1
ATOM 5022 C CA . ASP B 1 131 ? -30.293 -24.203 40.974 1.00 86.85 131 ASP B CA 1
ATOM 5023 C C . ASP B 1 131 ? -29.877 -22.779 41.311 1.00 80.57 131 ASP B C 1
ATOM 5024 O O . ASP B 1 131 ? -30.192 -21.846 40.580 1.00 82.53 131 ASP B O 1
ATOM 5029 N N . VAL B 1 132 ? -29.170 -22.623 42.426 1.00 84.76 132 VAL B N 1
ATOM 5030 C CA . VAL B 1 132 ? -28.750 -21.312 42.911 1.00 88.73 132 VAL B CA 1
ATOM 5031 C C . VAL B 1 132 ? -27.862 -20.580 41.906 1.00 85.22 132 VAL B C 1
ATOM 5032 O O . VAL B 1 132 ? -27.597 -19.385 42.047 1.00 82.08 132 VAL B O 1
ATOM 5036 N N . PHE B 1 133 ? -27.404 -21.303 40.891 1.00 81.66 133 PHE B N 1
ATOM 5037 C CA . PHE B 1 133 ? -26.541 -20.716 39.874 1.00 86.70 133 PHE B CA 1
ATOM 5038 C C . PHE B 1 133 ? -27.283 -20.449 38.565 1.00 88.26 133 PHE B C 1
ATOM 5039 O O . PHE B 1 133 ? -26.778 -19.744 37.696 1.00 88.74 133 PHE B O 1
ATOM 5047 N N . ASN B 1 134 ? -28.481 -21.009 38.430 1.00 92.81 134 ASN B N 1
ATOM 5048 C CA . ASN B 1 134 ? -29.269 -20.857 37.210 1.00 82.94 134 ASN B CA 1
ATOM 5049 C C . ASN B 1 134 ? -29.480 -19.402 36.794 1.00 92.71 134 ASN B C 1
ATOM 5050 O O . ASN B 1 134 ? -29.427 -19.073 35.609 1.00 93.31 134 ASN B O 1
ATOM 5055 N N . LYS B 1 135 ? -29.716 -18.535 37.773 1.00 93.61 135 LYS B N 1
ATOM 5056 C CA . LYS B 1 135 ? -29.936 -17.117 37.513 1.00 82.10 135 LYS B CA 1
ATOM 5057 C C . LYS B 1 135 ? -28.746 -16.473 36.810 1.00 90.69 135 LYS B C 1
ATOM 5058 O O . LYS B 1 135 ? -28.807 -15.309 36.413 1.00 100.50 135 LYS B O 1
ATOM 5064 N N . PHE B 1 136 ? -27.663 -17.229 36.661 1.00 84.23 136 PHE B N 1
ATOM 5065 C CA . PHE B 1 136 ? -26.444 -16.704 36.057 1.00 80.76 136 PHE B CA 1
ATOM 5066 C C . PHE B 1 136 ? -26.245 -17.227 34.636 1.00 97.17 136 PHE B C 1
ATOM 5067 O O . PHE B 1 136 ? -25.327 -16.801 33.933 1.00 99.99 136 PHE B O 1
ATOM 5075 N N . LYS B 1 137 ? -27.095 -18.162 34.222 1.00 95.58 137 LYS B N 1
ATOM 5076 C CA . LYS B 1 137 ? -27.058 -18.660 32.850 1.00 109.57 137 LYS B CA 1
ATOM 5077 C C . LYS B 1 137 ? -27.941 -17.806 31.946 1.00 117.91 137 LYS B C 1
ATOM 5078 O O . LYS B 1 137 ? -29.136 -17.638 32.201 1.00 108.01 137 LYS B O 1
ATOM 5084 N N . ASP B 1 138 ? -27.340 -17.270 30.887 1.00 121.24 138 ASP B N 1
ATOM 5085 C CA . ASP B 1 138 ? -28.009 -16.298 30.027 1.00 126.88 138 ASP B CA 1
ATOM 5086 C C . ASP B 1 138 ? -28.996 -16.923 29.044 1.00 125.78 138 ASP B C 1
ATOM 5087 O O . ASP B 1 138 ? -29.265 -18.125 29.088 1.00 122.22 138 ASP B O 1
ATOM 5092 N N . GLU B 1 139 ? -29.523 -16.080 28.162 1.00 123.95 139 GLU B N 1
ATOM 5093 C CA . GLU B 1 139 ? -30.466 -16.483 27.126 1.00 121.86 139 GLU B CA 1
ATOM 5094 C C . GLU B 1 139 ? -30.099 -17.832 26.514 1.00 120.62 139 GLU B C 1
ATOM 5095 O O . GLU B 1 139 ? -30.881 -18.784 26.555 1.00 111.89 139 GLU B O 1
ATOM 5101 N N . GLN B 1 140 ? -28.897 -17.898 25.951 1.00 123.06 140 GLN B N 1
ATOM 5102 C CA . GLN B 1 140 ? -28.453 -19.056 25.180 1.00 124.60 140 GLN B CA 1
ATOM 5103 C C . GLN B 1 140 ? -28.374 -20.340 26.000 1.00 119.28 140 GLN B C 1
ATOM 5104 O O . GLN B 1 140 ? -29.040 -21.325 25.680 1.00 112.31 140 GLN B O 1
ATOM 5110 N N . GLY B 1 141 ? -27.559 -20.331 27.050 1.00 120.64 141 GLY B N 1
ATOM 5111 C CA . GLY B 1 141 ? -27.412 -21.504 27.894 1.00 129.10 141 GLY B CA 1
ATOM 5112 C C . GLY B 1 141 ? -26.115 -21.537 28.679 1.00 126.69 141 GLY B C 1
ATOM 5113 O O . GLY B 1 141 ? -25.900 -22.430 29.501 1.00 116.20 141 GLY B O 1
ATOM 5114 N N . ASN B 1 142 ? -25.244 -20.569 28.418 1.00 123.21 142 ASN B N 1
ATOM 5115 C CA . ASN B 1 142 ? -23.999 -20.443 29.166 1.00 124.20 142 ASN B CA 1
ATOM 5116 C C . ASN B 1 142 ? -24.061 -19.278 30.148 1.00 125.68 142 ASN B C 1
ATOM 5117 O O . ASN B 1 142 ? -25.022 -18.507 30.149 1.00 124.90 142 ASN B O 1
ATOM 5122 N N . PHE B 1 143 ? -23.039 -19.155 30.987 1.00 117.52 143 PHE B N 1
ATOM 5123 C CA . PHE B 1 143 ? -22.977 -18.057 31.943 1.00 110.79 143 PHE B CA 1
ATOM 5124 C C . PHE B 1 143 ? -22.983 -16.713 31.222 1.00 109.60 143 PHE B C 1
ATOM 5125 O O . PHE B 1 143 ? -22.418 -16.578 30.137 1.00 106.90 143 PHE B O 1
ATOM 5133 N N . LYS B 1 144 ? -23.632 -15.726 31.829 1.00 112.63 144 LYS B N 1
ATOM 5134 C CA . LYS B 1 144 ? -23.672 -14.381 31.271 1.00 107.41 144 LYS B CA 1
ATOM 5135 C C . LYS B 1 144 ? -22.259 -13.827 31.140 1.00 101.39 144 LYS B C 1
ATOM 5136 O O . LYS B 1 144 ? -21.313 -14.387 31.690 1.00 97.93 144 LYS B O 1
ATOM 5142 N N . SER B 1 145 ? -22.119 -12.726 30.412 1.00 102.44 145 SER B N 1
ATOM 5143 C CA . SER B 1 145 ? -20.819 -12.087 30.255 1.00 104.38 145 SER B CA 1
ATOM 5144 C C . SER B 1 145 ? -20.642 -10.973 31.278 1.00 99.64 145 SER B C 1
ATOM 5145 O O . SER B 1 145 ? -19.524 -10.532 31.544 1.00 104.90 145 SER B O 1
ATOM 5148 N N . SER B 1 146 ? -21.754 -10.517 31.847 1.00 104.80 146 SER B N 1
ATOM 5149 C CA . SER B 1 146 ? -21.710 -9.544 32.929 1.00 105.09 146 SER B CA 1
ATOM 5150 C C . SER B 1 146 ? -21.039 -10.187 34.135 1.00 102.35 146 SER B C 1
ATOM 5151 O O . SER B 1 146 ? -20.567 -9.502 35.044 1.00 103.88 146 SER B O 1
ATOM 5154 N N . VAL B 1 147 ? -21.002 -11.516 34.119 1.00 100.72 147 VAL B N 1
ATOM 5155 C CA . VAL B 1 147 ? -20.359 -12.308 35.158 1.00 93.63 147 VAL B CA 1
ATOM 5156 C C . VAL B 1 147 ? -18.839 -12.220 35.063 1.00 96.77 147 VAL B C 1
ATOM 5157 O O . VAL B 1 147 ? -18.147 -12.159 36.079 1.00 91.41 147 VAL B O 1
ATOM 5161 N N . THR B 1 148 ? -18.331 -12.206 33.833 1.00 99.38 148 THR B N 1
ATOM 5162 C CA . THR B 1 148 ? -16.892 -12.262 33.580 1.00 91.61 148 THR B CA 1
ATOM 5163 C C . THR B 1 148 ? -16.129 -11.038 34.099 1.00 93.02 148 THR B C 1
ATOM 5164 O O . THR B 1 148 ? -14.899 -11.057 34.199 1.00 86.24 148 THR B O 1
ATOM 5168 N N . SER B 1 149 ? -16.859 -9.976 34.424 1.00 95.50 149 SER B N 1
ATOM 5169 C CA . SER B 1 149 ? -16.250 -8.771 34.980 1.00 102.38 149 SER B CA 1
ATOM 5170 C C . SER B 1 149 ? -16.021 -8.931 36.479 1.00 100.09 149 SER B C 1
ATOM 5171 O O . SER B 1 149 ? -15.198 -8.235 37.073 1.00 91.75 149 SER B O 1
ATOM 5174 N N . ASP B 1 150 ? -16.761 -9.857 37.080 1.00 97.83 150 ASP B N 1
ATOM 5175 C CA . ASP B 1 150 ? -16.737 -10.065 38.522 1.00 87.86 150 ASP B CA 1
ATOM 5176 C C . ASP B 1 150 ? -15.665 -11.074 38.915 1.00 81.88 150 ASP B C 1
ATOM 5177 O O . ASP B 1 150 ? -15.974 -12.221 39.226 1.00 83.21 150 ASP B O 1
ATOM 5182 N N . VAL B 1 151 ? -14.408 -10.646 38.904 1.00 72.31 151 VAL B N 1
ATOM 5183 C CA . VAL B 1 151 ? -13.303 -11.543 39.222 1.00 79.94 151 VAL B CA 1
ATOM 5184 C C . VAL B 1 151 ? -13.507 -12.278 40.544 1.00 86.38 151 VAL B C 1
ATOM 5185 O O . VAL B 1 151 ? -13.508 -13.507 40.581 1.00 79.63 151 VAL B O 1
ATOM 5189 N N . ARG B 1 152 ? -13.671 -11.525 41.628 1.00 81.15 152 ARG B N 1
ATOM 5190 C CA . ARG B 1 152 ? -13.881 -12.133 42.934 1.00 82.67 152 ARG B CA 1
ATOM 5191 C C . ARG B 1 152 ? -15.077 -13.075 42.902 1.00 82.74 152 ARG B C 1
ATOM 5192 O O . ARG B 1 152 ? -15.087 -14.102 43.581 1.00 87.55 152 ARG B O 1
ATOM 5200 N N . GLY B 1 153 ? -16.080 -12.726 42.102 1.00 74.87 153 GLY B N 1
ATOM 5201 C CA . GLY B 1 153 ? -17.257 -13.562 41.951 1.00 74.88 153 GLY B CA 1
ATOM 5202 C C . GLY B 1 153 ? -16.933 -14.842 41.206 1.00 77.82 153 GLY B C 1
ATOM 5203 O O . GLY B 1 15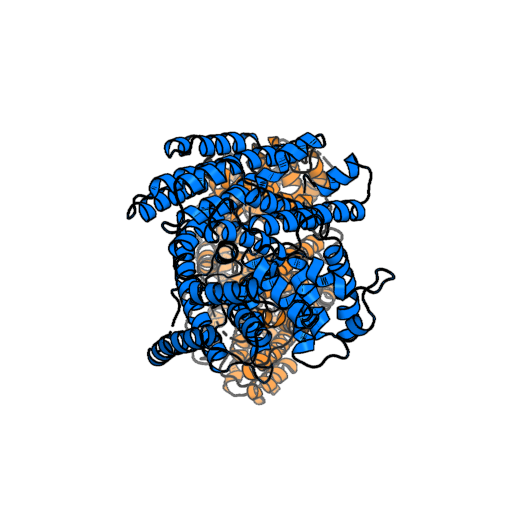3 ? -17.535 -15.887 41.460 1.00 75.42 153 GLY B O 1
ATOM 5204 N N . LEU B 1 154 ? -15.975 -14.753 40.286 1.00 77.90 154 LEU B N 1
ATOM 5205 C CA . LEU B 1 154 ? -15.532 -15.904 39.504 1.00 72.93 154 LEU B CA 1
ATOM 5206 C C . LEU B 1 154 ? -14.720 -16.853 40.369 1.00 67.29 154 LEU B C 1
ATOM 5207 O O . LEU B 1 154 ? -14.880 -18.073 40.292 1.00 71.94 154 LEU B O 1
ATOM 5212 N N . LEU B 1 155 ? -13.844 -16.279 41.185 1.00 65.45 155 LEU B N 1
ATOM 5213 C CA . LEU B 1 155 ? -12.962 -17.053 42.046 1.00 65.43 155 LEU B CA 1
ATOM 5214 C C . LEU B 1 155 ? -13.771 -17.931 43.004 1.00 70.84 155 LEU B C 1
ATOM 5215 O O . LEU B 1 155 ? -13.436 -19.096 43.236 1.00 61.31 155 LEU B O 1
ATOM 5220 N N . GLU B 1 156 ? -14.850 -17.370 43.537 1.00 59.09 156 GLU B N 1
ATOM 5221 C CA . GLU B 1 156 ? -15.714 -18.099 44.451 1.00 60.68 156 GLU B CA 1
ATOM 5222 C C . GLU B 1 156 ? -16.553 -19.132 43.713 1.00 67.39 156 GLU B C 1
ATOM 5223 O O . GLU B 1 156 ? -16.921 -20.160 44.281 1.00 66.93 156 GLU B O 1
ATOM 5229 N N . LEU B 1 157 ? -16.856 -18.861 42.447 1.00 67.75 157 LEU B N 1
ATOM 5230 C CA . LEU B 1 157 ? -17.560 -19.837 41.622 1.00 73.27 157 LEU B CA 1
ATOM 5231 C C . LEU B 1 157 ? -16.634 -21.020 41.333 1.00 66.08 157 LEU B C 1
ATOM 5232 O O . LEU B 1 157 ? -17.047 -22.178 41.404 1.00 55.53 157 LEU B O 1
ATOM 5237 N N . TYR B 1 158 ? -15.383 -20.705 41.006 1.00 53.47 158 TYR B N 1
ATOM 5238 C CA . TYR B 1 158 ? -14.329 -21.695 40.831 1.00 54.03 158 TYR B CA 1
ATOM 5239 C C . TYR B 1 158 ? -14.218 -22.617 42.048 1.00 58.45 158 TYR B C 1
ATOM 5240 O O . TYR B 1 158 ? -14.386 -23.833 41.936 1.00 52.07 158 TYR B O 1
ATOM 5249 N N . GLN B 1 159 ? -13.928 -22.028 43.207 1.00 60.98 159 GLN B N 1
ATOM 5250 C CA . GLN B 1 159 ? -13.849 -22.773 44.459 1.00 57.40 159 GLN B CA 1
ATOM 5251 C C . GLN B 1 159 ? -15.106 -23.606 44.679 1.00 59.50 159 GLN B C 1
ATOM 5252 O O . GLN B 1 159 ? -15.026 -24.778 45.048 1.00 51.75 159 GLN B O 1
ATOM 5258 N N . ALA B 1 160 ? -16.263 -22.995 44.435 1.00 53.61 160 ALA B N 1
ATOM 5259 C CA . ALA B 1 160 ? -17.547 -23.657 44.640 1.00 49.59 160 ALA B CA 1
ATOM 5260 C C . ALA B 1 160 ? -17.724 -24.923 43.794 1.00 59.18 160 ALA B C 1
ATOM 5261 O O . ALA B 1 160 ? -18.278 -25.923 44.269 1.00 56.75 160 ALA B O 1
ATOM 5263 N N . SER B 1 161 ? -17.259 -24.881 42.546 1.00 54.50 161 SER B N 1
ATOM 5264 C CA . SER B 1 161 ? -17.438 -26.008 41.631 1.00 57.95 161 SER B CA 1
ATOM 5265 C C . SER B 1 161 ? -16.735 -27.260 42.151 1.00 48.64 161 SER B C 1
ATOM 5266 O O . SER B 1 161 ? -17.145 -28.382 41.853 1.00 55.21 161 SER B O 1
ATOM 5269 N N . TYR B 1 162 ? -15.683 -27.063 42.938 1.00 52.47 162 TYR B N 1
ATOM 5270 C CA . TYR B 1 162 ? -14.969 -28.182 43.547 1.00 63.39 162 TYR B CA 1
ATOM 5271 C C . TYR B 1 162 ? -15.805 -28.948 44.584 1.00 60.38 162 TYR B C 1
ATOM 5272 O O . TYR B 1 162 ? -15.439 -30.050 44.996 1.00 48.58 162 TYR B O 1
ATOM 5281 N N . LEU B 1 163 ? -16.927 -28.376 45.003 1.00 52.35 163 LEU B N 1
ATOM 5282 C CA . LEU B 1 163 ? -17.805 -29.101 45.910 1.00 58.03 163 LEU B CA 1
ATOM 5283 C C . LEU B 1 163 ? -18.924 -29.803 45.170 1.00 54.48 163 LEU B C 1
ATOM 5284 O O . LEU B 1 163 ? -19.870 -30.295 45.777 1.00 49.48 163 LEU B O 1
ATOM 5289 N N . ARG B 1 164 ? -18.795 -29.872 43.853 1.00 53.44 164 ARG B N 1
ATOM 5290 C CA . ARG B 1 164 ? -19.854 -30.432 43.034 1.00 51.97 164 ARG B CA 1
ATOM 5291 C C . ARG B 1 164 ? -19.975 -31.950 43.200 1.00 57.98 164 ARG B C 1
ATOM 5292 O O . ARG B 1 164 ? -19.016 -32.644 43.545 1.00 49.86 164 ARG B O 1
ATOM 5300 N N . VAL B 1 165 ? -21.179 -32.442 42.944 1.00 55.61 165 VAL B N 1
ATOM 5301 C CA . VAL B 1 165 ? -21.516 -33.851 43.049 1.00 55.69 165 VAL B CA 1
ATOM 5302 C C . VAL B 1 165 ? -21.897 -34.344 41.647 1.00 56.77 165 VAL B C 1
ATOM 5303 O O . VAL B 1 165 ? -21.875 -33.566 40.697 1.00 64.36 165 VAL B O 1
ATOM 5307 N N . HIS B 1 166 ? -22.210 -35.627 41.499 1.00 56.60 166 HIS B N 1
ATOM 5308 C CA . HIS B 1 166 ? -22.723 -36.124 40.224 1.00 55.73 166 HIS B CA 1
ATOM 5309 C C . HIS B 1 166 ? -24.023 -35.422 39.805 1.00 65.13 166 HIS B C 1
ATOM 5310 O O . HIS B 1 166 ? -24.798 -34.951 40.646 1.00 53.73 166 HIS B O 1
ATOM 5317 N N . GLY B 1 167 ? -24.249 -35.341 38.498 1.00 71.31 167 GLY B N 1
ATOM 5318 C CA . GLY B 1 167 ? -25.479 -34.776 37.971 1.00 57.97 167 GLY B CA 1
ATOM 5319 C C . GLY B 1 167 ? -25.635 -33.274 38.125 1.00 54.14 167 GLY B C 1
ATOM 5320 O O . GLY B 1 167 ? -26.756 -32.766 38.190 1.00 60.59 167 GLY B O 1
ATOM 5321 N N . GLU B 1 168 ? -24.519 -32.555 38.172 1.00 55.84 168 GLU B N 1
ATOM 5322 C CA . GLU B 1 168 ? -24.562 -31.099 38.250 1.00 52.11 168 GLU B CA 1
ATOM 5323 C C . GLU B 1 168 ? -23.807 -30.441 37.085 1.00 66.70 168 GLU B C 1
ATOM 5324 O O . GLU B 1 168 ? -22.680 -29.966 37.238 1.00 64.13 168 GLU B O 1
ATOM 5330 N N . ASP B 1 169 ? -24.454 -30.416 35.922 1.00 68.34 169 ASP B N 1
ATOM 5331 C CA . ASP B 1 169 ? -23.868 -29.891 34.692 1.00 65.96 169 ASP B CA 1
ATOM 5332 C C . ASP B 1 169 ? -23.314 -28.480 34.852 1.00 61.30 169 ASP B C 1
ATOM 5333 O O . ASP B 1 169 ? -22.181 -28.196 34.465 1.00 63.45 169 ASP B O 1
ATOM 5338 N N . ILE B 1 170 ? -24.119 -27.593 35.420 1.00 52.34 170 ILE B N 1
ATOM 5339 C CA . ILE B 1 170 ? -23.741 -26.186 35.516 1.00 54.76 170 ILE B CA 1
ATOM 5340 C C . ILE B 1 170 ? -22.431 -25.956 36.280 1.00 56.87 170 ILE B C 1
ATOM 5341 O O . ILE B 1 170 ? -21.733 -24.961 36.053 1.00 65.76 170 ILE B O 1
ATOM 5346 N N . LEU B 1 171 ? -22.100 -26.869 37.188 1.00 62.36 171 LEU B N 1
ATOM 5347 C CA . LEU B 1 171 ? -20.851 -26.766 37.936 1.00 58.70 171 LEU B CA 1
ATOM 5348 C C . LEU B 1 171 ? -19.715 -27.400 37.140 1.00 55.62 171 LEU B C 1
ATOM 5349 O O . LEU B 1 171 ? -18.582 -26.918 37.162 1.00 56.95 171 LEU B O 1
ATOM 5354 N N . ASP B 1 172 ? -20.035 -28.479 36.434 1.00 45.66 172 ASP B N 1
ATOM 5355 C CA . ASP B 1 172 ? -19.104 -29.080 35.493 1.00 54.58 172 ASP B CA 1
ATOM 5356 C C . ASP B 1 172 ? -18.676 -28.062 34.442 1.00 60.67 172 ASP B C 1
ATOM 5357 O O . ASP B 1 172 ? -17.578 -28.158 33.894 1.00 59.53 172 ASP B O 1
ATOM 5362 N N . GLU B 1 173 ? -19.543 -27.087 34.165 1.00 55.57 173 GLU B N 1
ATOM 5363 C CA . GLU B 1 173 ? -19.215 -26.027 33.214 1.00 65.50 173 GLU B CA 1
ATOM 5364 C C . GLU B 1 173 ? -18.531 -24.866 33.912 1.00 60.65 173 GLU B C 1
ATOM 5365 O O . GLU B 1 173 ? -17.597 -24.266 33.377 1.00 67.84 173 GLU B O 1
ATOM 5371 N N . ALA B 1 174 ? -19.010 -24.549 35.110 1.00 64.96 174 ALA B N 1
ATOM 5372 C CA . ALA B 1 174 ? -18.437 -23.476 35.913 1.00 62.25 174 ALA B CA 1
ATOM 5373 C C . ALA B 1 174 ? -16.920 -23.605 36.016 1.00 56.70 174 ALA B C 1
ATOM 5374 O O . ALA B 1 174 ? -16.197 -22.620 35.897 1.00 61.60 174 ALA B O 1
ATOM 5376 N N . ILE B 1 175 ? -16.442 -24.826 36.232 1.00 62.32 175 ILE B N 1
ATOM 5377 C CA . ILE B 1 175 ? -15.012 -25.056 36.419 1.00 61.22 175 ILE B CA 1
ATOM 5378 C C . ILE B 1 175 ? -14.162 -24.631 35.210 1.00 64.02 175 ILE B C 1
ATOM 5379 O O . ILE B 1 175 ? -13.108 -24.024 35.380 1.00 60.02 175 ILE B O 1
ATOM 5384 N N . SER B 1 176 ? -14.622 -24.937 33.997 1.00 64.33 176 SER B N 1
ATOM 5385 C CA . SER B 1 176 ? -13.902 -24.532 32.784 1.00 59.30 176 SER B CA 1
ATOM 5386 C C . SER B 1 176 ? -14.116 -23.053 32.485 1.00 65.61 176 SER B C 1
ATOM 5387 O O . SER B 1 176 ? -13.169 -22.326 32.185 1.00 58.18 176 SER B O 1
ATOM 5390 N N . PHE B 1 177 ? -15.371 -22.620 32.563 1.00 66.88 177 PHE B N 1
ATOM 5391 C CA . PHE B 1 177 ? -15.721 -21.218 32.372 1.00 64.91 177 PHE B CA 1
ATOM 5392 C C . PHE B 1 177 ? -14.843 -20.318 33.237 1.00 69.07 177 PHE B C 1
ATOM 5393 O O . PHE B 1 177 ? -14.231 -19.368 32.743 1.00 70.05 177 PHE B O 1
ATOM 5401 N N . THR B 1 178 ? -14.776 -20.634 34.527 1.00 63.46 178 THR B N 1
ATOM 5402 C CA . THR B 1 178 ? -14.005 -19.843 35.481 1.00 64.50 178 THR B CA 1
ATOM 5403 C C . THR B 1 178 ? -12.496 -20.003 35.311 1.00 63.11 178 THR B C 1
ATOM 5404 O O . THR B 1 178 ? -11.751 -19.035 35.447 1.00 62.14 178 THR B O 1
ATOM 5408 N N . THR B 1 179 ? -12.038 -21.222 35.032 1.00 58.25 179 THR B N 1
ATOM 5409 C CA . THR B 1 179 ? -10.608 -21.448 34.864 1.00 59.68 179 THR B CA 1
ATOM 5410 C C . THR B 1 179 ? -10.092 -20.588 33.724 1.00 67.59 179 THR B C 1
ATOM 5411 O O . THR B 1 179 ? -9.019 -19.992 33.823 1.00 64.55 179 THR B O 1
ATOM 5415 N N . HIS B 1 180 ? -10.867 -20.528 32.644 1.00 63.58 180 HIS B N 1
ATOM 5416 C CA . HIS B 1 180 ? -10.501 -19.733 31.478 1.00 70.70 180 HIS B CA 1
ATOM 5417 C C . HIS B 1 180 ? -10.369 -18.260 31.850 1.00 71.34 180 HIS B C 1
ATOM 5418 O O . HIS B 1 180 ? -9.292 -17.668 31.735 1.00 62.41 180 HIS B O 1
ATOM 5425 N N . HIS B 1 181 ? -11.469 -17.675 32.309 1.00 61.22 181 HIS B N 1
ATOM 5426 C CA . HIS B 1 181 ? -11.501 -16.241 32.575 1.00 72.76 181 HIS B CA 1
ATOM 5427 C C . HIS B 1 181 ? -10.542 -15.797 33.683 1.00 79.39 181 HIS B C 1
ATOM 5428 O O . HIS B 1 181 ? -10.028 -14.676 33.652 1.00 80.15 181 HIS B O 1
ATOM 5435 N N . LEU B 1 182 ? -10.298 -16.673 34.655 1.00 84.12 182 LEU B N 1
ATOM 5436 C CA . LEU B 1 182 ? -9.397 -16.348 35.761 1.00 72.68 182 LEU B CA 1
ATOM 5437 C C . LEU B 1 182 ? -7.947 -16.263 35.295 1.00 71.34 182 LEU B C 1
ATOM 5438 O O . LEU B 1 182 ? -7.206 -15.379 35.721 1.00 75.31 182 LEU B O 1
ATOM 5443 N N . SER B 1 183 ? -7.550 -17.183 34.420 1.00 71.69 183 SER B N 1
ATOM 5444 C CA . SER B 1 183 ? -6.203 -17.178 33.854 1.00 84.34 183 SER B CA 1
ATOM 5445 C C . SER B 1 183 ? -5.894 -15.876 33.114 1.00 82.11 183 SER B C 1
ATOM 5446 O O . SER B 1 183 ? -4.802 -15.325 33.247 1.00 84.40 183 SER B O 1
ATOM 5449 N N . LEU B 1 184 ? -6.854 -15.392 32.331 1.00 77.60 184 LEU B N 1
ATOM 5450 C CA . LEU B 1 184 ? -6.646 -14.189 31.531 1.00 87.21 184 LEU B CA 1
ATOM 5451 C C . LEU B 1 184 ? -6.577 -12.957 32.422 1.00 86.68 184 LEU B C 1
ATOM 5452 O O . LEU B 1 184 ? -5.880 -11.991 32.112 1.00 91.35 184 LEU B O 1
ATOM 5457 N N . ALA B 1 185 ? -7.304 -13.001 33.534 1.00 80.32 185 ALA B N 1
ATOM 5458 C CA . ALA B 1 185 ? -7.394 -11.859 34.435 1.00 84.36 185 ALA B CA 1
ATOM 5459 C C . ALA B 1 185 ? -6.199 -11.736 35.384 1.00 93.49 185 ALA B C 1
ATOM 5460 O O . ALA B 1 185 ? -5.873 -10.635 35.832 1.00 92.65 185 ALA B O 1
ATOM 5462 N N . VAL B 1 186 ? -5.551 -12.861 35.686 1.00 87.07 186 VAL B N 1
ATOM 5463 C CA . VAL B 1 186 ? -4.435 -12.878 36.634 1.00 93.68 186 VAL B CA 1
ATOM 5464 C C . VAL B 1 186 ? -3.414 -11.778 36.357 1.00 90.70 186 VAL B C 1
ATOM 5465 O O . VAL B 1 186 ? -3.007 -11.056 37.268 1.00 95.75 186 VAL B O 1
ATOM 5469 N N . ALA B 1 187 ? -3.007 -11.664 35.096 1.00 94.35 187 ALA B N 1
ATOM 5470 C CA . ALA B 1 187 ? -2.013 -10.679 34.675 1.00 98.82 187 ALA B CA 1
ATOM 5471 C C . ALA B 1 187 ? -2.337 -9.267 35.160 1.00 98.44 187 ALA B C 1
ATOM 5472 O O . ALA B 1 187 ? -1.523 -8.627 35.828 1.00 93.70 187 ALA B O 1
ATOM 5474 N N . SER B 1 188 ? -3.527 -8.787 34.817 1.00 93.09 188 SER B N 1
ATOM 5475 C CA . SER B 1 188 ? -3.938 -7.434 35.169 1.00 94.58 188 SER B CA 1
ATOM 5476 C C . SER B 1 188 ? -4.572 -7.367 36.557 1.00 97.83 188 SER B C 1
ATOM 5477 O O . SER B 1 188 ? -5.581 -6.691 36.760 1.00 98.02 188 SER B O 1
ATOM 5480 N N . LEU B 1 189 ? -3.971 -8.070 37.511 1.00 97.97 189 LEU B N 1
ATOM 5481 C CA . LEU B 1 189 ? -4.455 -8.060 38.886 1.00 92.38 189 LEU B CA 1
ATOM 5482 C C . LEU B 1 189 ? -3.359 -7.672 39.874 1.00 90.71 189 LEU B C 1
ATOM 5483 O O . LEU B 1 189 ? -2.197 -8.057 39.722 1.00 87.21 189 LEU B O 1
ATOM 5488 N N . ASP B 1 190 ? -3.746 -6.910 40.890 1.00 90.21 190 ASP B N 1
ATOM 5489 C CA . ASP B 1 190 ? -2.824 -6.464 41.922 1.00 98.01 190 ASP B CA 1
ATOM 5490 C C . ASP B 1 190 ? -2.843 -7.414 43.112 1.00 104.64 190 ASP B C 1
ATOM 5491 O O . ASP B 1 190 ? -3.811 -8.146 43.321 1.00 96.50 190 ASP B O 1
ATOM 5496 N N . HIS B 1 191 ? -1.767 -7.388 43.890 1.00 104.47 191 HIS B N 1
ATOM 5497 C CA . HIS B 1 191 ? -1.687 -8.152 45.125 1.00 99.41 191 HIS B CA 1
ATOM 5498 C C . HIS B 1 191 ? -2.781 -7.677 46.079 1.00 99.12 191 HIS B C 1
ATOM 5499 O O . HIS B 1 191 ? -3.152 -6.504 46.060 1.00 109.23 191 HIS B O 1
ATOM 5506 N N . PRO B 1 192 ? -3.309 -8.586 46.914 1.00 105.95 192 PRO B N 1
ATOM 5507 C CA . PRO B 1 192 ? -2.946 -10.002 46.993 1.00 101.57 192 PRO B CA 1
ATOM 5508 C C . PRO B 1 192 ? -3.847 -10.880 46.125 1.00 96.29 192 PRO B C 1
ATOM 5509 O O . PRO B 1 192 ? -3.608 -12.085 46.023 1.00 93.29 192 PRO B O 1
ATOM 5513 N N . LEU B 1 193 ? -4.871 -10.284 45.519 1.00 95.76 193 LEU B N 1
ATOM 5514 C CA . LEU B 1 193 ? -5.819 -11.035 44.699 1.00 88.81 193 LEU B CA 1
ATOM 5515 C C . LEU B 1 193 ? -5.117 -11.816 43.596 1.00 80.55 193 LEU B C 1
ATOM 5516 O O . LEU B 1 193 ? -5.501 -12.941 43.284 1.00 88.98 193 LEU B O 1
ATOM 5521 N N . SER B 1 194 ? -4.090 -11.218 43.006 1.00 82.27 194 SER B N 1
ATOM 5522 C CA . SER B 1 194 ? -3.306 -11.908 41.993 1.00 90.32 194 SER B CA 1
ATOM 5523 C C . SER B 1 194 ? -2.791 -13.236 42.545 1.00 87.92 194 SER B C 1
ATOM 5524 O O . SER B 1 194 ? -2.862 -14.267 41.878 1.00 82.78 194 SER B O 1
ATOM 5527 N N . GLU B 1 195 ? -2.285 -13.203 43.775 1.00 87.16 195 GLU B N 1
ATOM 5528 C CA . GLU B 1 195 ? -1.733 -14.395 44.413 1.00 83.49 195 GLU B CA 1
ATOM 5529 C C . GLU B 1 195 ? -2.809 -15.420 44.753 1.00 85.63 195 GLU B C 1
ATOM 5530 O O . GLU B 1 195 ? -2.659 -16.609 44.474 1.00 64.33 195 GLU B O 1
ATOM 5536 N N . GLU B 1 196 ? -3.893 -14.960 45.365 1.00 85.18 196 GLU B N 1
ATOM 5537 C CA . GLU B 1 196 ? -4.972 -15.862 45.729 1.00 81.54 196 GLU B CA 1
ATOM 5538 C C . GLU B 1 196 ? -5.492 -16.590 44.493 1.00 81.43 196 GLU B C 1
ATOM 5539 O O . GLU B 1 196 ? -5.647 -17.813 44.506 1.00 81.04 196 GLU B O 1
ATOM 5545 N N . VAL B 1 197 ? -5.746 -15.837 43.425 1.00 80.94 197 VAL B N 1
ATOM 5546 C CA . VAL B 1 197 ? -6.289 -16.412 42.195 1.00 77.43 197 VAL B CA 1
ATOM 5547 C C . VAL B 1 197 ? -5.333 -17.408 41.545 1.00 67.07 197 VAL B C 1
ATOM 5548 O O . VAL B 1 197 ? -5.730 -18.513 41.184 1.00 60.11 197 VAL B O 1
ATOM 5552 N N . SER B 1 198 ? -4.071 -17.018 41.407 1.00 68.55 198 SER B N 1
ATOM 5553 C CA . SER B 1 198 ? -3.066 -17.896 40.818 1.00 73.61 198 SER B CA 1
ATOM 5554 C C . SER B 1 198 ? -2.808 -19.139 41.666 1.00 66.29 198 SER B C 1
ATOM 5555 O O . SER B 1 198 ? -2.457 -20.192 41.138 1.00 69.60 198 SER B O 1
ATOM 5558 N N . HIS B 1 199 ? -2.968 -19.010 42.980 1.00 70.08 199 HIS B N 1
ATOM 5559 C CA . HIS B 1 199 ? -2.799 -20.145 43.875 1.00 75.30 199 HIS B CA 1
ATOM 5560 C C . HIS B 1 199 ? -4.004 -21.064 43.737 1.00 70.98 199 HIS B C 1
ATOM 5561 O O . HIS B 1 199 ? -3.865 -22.282 43.629 1.00 67.52 199 HIS B O 1
ATOM 5568 N N . ALA B 1 200 ? -5.186 -20.457 43.728 1.00 62.35 200 ALA B N 1
ATOM 5569 C CA . ALA B 1 200 ? -6.434 -21.177 43.534 1.00 58.70 200 ALA B CA 1
ATOM 5570 C C . ALA B 1 200 ? -6.390 -22.014 42.264 1.00 68.90 200 ALA B C 1
ATOM 5571 O O . ALA B 1 200 ? -6.926 -23.124 42.222 1.00 62.26 200 ALA B O 1
ATOM 5573 N N . LEU B 1 201 ? -5.751 -21.476 41.228 1.00 67.95 201 LEU B N 1
ATOM 5574 C CA . LEU B 1 201 ? -5.678 -22.154 39.936 1.00 70.54 201 LEU B CA 1
ATOM 5575 C C . LEU B 1 201 ? -4.842 -23.422 40.021 1.00 58.97 201 LEU B C 1
ATOM 5576 O O . LEU B 1 201 ? -5.095 -24.384 39.302 1.00 61.69 201 LEU B O 1
ATOM 5581 N N . LYS B 1 202 ? -3.848 -23.421 40.902 1.00 57.72 202 LYS B N 1
ATOM 5582 C CA . LYS B 1 202 ? -2.980 -24.580 41.060 1.00 59.98 202 LYS B CA 1
ATOM 5583 C C . LYS B 1 202 ? -3.458 -25.492 42.188 1.00 58.37 202 LYS B C 1
ATOM 5584 O O . LYS B 1 202 ? -3.181 -26.690 42.186 1.00 59.51 202 LYS B O 1
ATOM 5590 N N . GLN B 1 203 ? -4.181 -24.925 43.146 1.00 52.54 203 GLN B N 1
ATOM 5591 C CA . GLN B 1 203 ? -4.570 -25.677 44.333 1.00 54.76 203 GLN B CA 1
ATOM 5592 C C . GLN B 1 203 ? -5.887 -25.194 44.915 1.00 53.56 203 GLN B C 1
ATOM 5593 O O . GLN B 1 203 ? -5.952 -24.122 45.517 1.00 52.67 203 GLN B O 1
ATOM 5599 N N . SER B 1 204 ? -6.937 -25.989 44.740 1.00 42.81 204 SER B N 1
ATOM 5600 C CA . SER B 1 204 ? -8.252 -25.626 45.251 1.00 50.48 204 SER B CA 1
ATOM 5601 C C . SER B 1 204 ? -8.296 -25.781 46.762 1.00 58.77 204 SER B C 1
ATOM 5602 O O . SER B 1 204 ? -7.526 -26.548 47.336 1.00 55.44 204 SER B O 1
ATOM 5605 N N . ILE B 1 205 ? -9.215 -25.057 47.393 1.00 53.21 205 ILE B N 1
ATOM 5606 C CA . ILE B 1 205 ? -9.414 -25.129 48.833 1.00 53.03 205 ILE B CA 1
ATOM 5607 C C . ILE B 1 205 ? -9.914 -26.512 49.260 1.00 55.95 205 ILE B C 1
ATOM 5608 O O . ILE B 1 205 ? -9.355 -27.126 50.166 1.00 49.13 205 ILE B O 1
ATOM 5613 N N . ARG B 1 206 ? -10.964 -26.995 48.598 1.00 54.65 206 ARG B N 1
ATOM 5614 C CA . ARG B 1 206 ? -11.580 -28.278 48.939 1.00 50.82 206 ARG B CA 1
ATOM 5615 C C . ARG B 1 206 ? -10.560 -29.417 48.992 1.00 47.01 206 ARG B C 1
ATOM 5616 O O . ARG B 1 206 ? -10.623 -30.275 49.868 1.00 50.36 206 ARG B O 1
ATOM 5624 N N . ARG B 1 207 ? -9.615 -29.418 48.060 1.00 47.00 207 ARG B N 1
ATOM 5625 C CA . ARG B 1 207 ? -8.692 -30.542 47.935 1.00 51.46 207 ARG B CA 1
ATOM 5626 C C . ARG B 1 207 ? -7.333 -30.283 48.577 1.00 51.54 207 ARG B C 1
ATOM 5627 O O . ARG B 1 207 ? -6.443 -31.133 48.520 1.00 48.35 207 ARG B O 1
ATOM 5635 N N . GLY B 1 208 ? -7.177 -29.116 49.194 1.00 42.07 208 GLY B N 1
ATOM 5636 C CA . GLY B 1 208 ? -5.933 -28.788 49.867 1.00 57.51 208 GLY B CA 1
ATOM 5637 C C . GLY B 1 208 ? -5.869 -29.354 51.274 1.00 53.78 208 GLY B C 1
ATOM 5638 O O . GLY B 1 208 ? -6.898 -29.529 51.930 1.00 50.34 208 GLY B O 1
ATOM 5639 N N . LEU B 1 209 ? -4.660 -29.657 51.734 1.00 58.98 209 LEU B N 1
ATOM 5640 C CA . LEU B 1 209 ? -4.453 -30.030 53.133 1.00 60.25 209 LEU B CA 1
ATOM 5641 C C . LEU B 1 209 ? -4.660 -28.807 54.019 1.00 57.57 209 LEU B C 1
ATOM 5642 O O . LEU B 1 209 ? -4.003 -27.784 53.840 1.00 61.56 209 LEU B O 1
ATOM 5647 N N . PRO B 1 210 ? -5.592 -28.910 54.972 1.00 66.23 210 PRO B N 1
ATOM 5648 C CA . PRO B 1 210 ? -5.986 -27.809 55.854 1.00 59.05 210 PRO B CA 1
ATOM 5649 C C . PRO B 1 210 ? -4.808 -26.951 56.330 1.00 74.79 210 PRO B C 1
ATOM 5650 O O . PRO B 1 210 ? -4.940 -25.723 56.355 1.00 68.19 210 PRO B O 1
ATOM 5654 N N . ARG B 1 211 ? -3.686 -27.574 56.689 1.00 57.85 211 ARG B N 1
ATOM 5655 C CA . ARG B 1 211 ? -2.559 -26.830 57.258 1.00 72.30 211 ARG B CA 1
ATOM 5656 C C . ARG B 1 211 ? -1.518 -26.363 56.243 1.00 74.07 211 ARG B C 1
ATOM 5657 O O . ARG B 1 211 ? -0.881 -25.326 56.437 1.00 67.90 211 ARG B O 1
ATOM 5665 N N . VAL B 1 212 ? -1.331 -27.123 55.171 1.00 64.80 212 VAL B N 1
ATOM 5666 C CA . VAL B 1 212 ? -0.475 -26.655 54.090 1.00 66.48 212 VAL B CA 1
ATOM 5667 C C . VAL B 1 212 ? -1.101 -25.390 53.505 1.00 67.91 212 VAL B C 1
ATOM 5668 O O . VAL B 1 212 ? -0.408 -24.425 53.185 1.00 69.76 212 VAL B O 1
ATOM 5672 N N . GLU B 1 213 ? -2.425 -25.397 53.396 1.00 60.27 213 GLU B N 1
ATOM 5673 C CA . GLU B 1 213 ? -3.159 -24.239 52.900 1.00 79.16 213 GLU B CA 1
ATOM 5674 C C . GLU B 1 213 ? -3.110 -23.086 53.890 1.00 72.15 213 GLU B C 1
ATOM 5675 O O . GLU B 1 213 ? -2.900 -21.939 53.504 1.00 78.82 213 GLU B O 1
ATOM 5681 N N . ALA B 1 214 ? -3.314 -23.396 55.167 1.00 74.91 214 ALA B N 1
ATOM 5682 C CA . ALA B 1 214 ? -3.271 -22.385 56.216 1.00 79.81 214 ALA B CA 1
ATOM 5683 C C . ALA B 1 214 ? -1.970 -21.590 56.152 1.00 75.47 214 ALA B C 1
ATOM 5684 O O . ALA B 1 214 ? -1.983 -20.361 56.160 1.00 74.77 214 ALA B O 1
ATOM 5686 N N . ARG B 1 215 ? -0.848 -22.297 56.078 1.00 62.98 215 ARG B N 1
ATOM 5687 C CA . ARG B 1 215 ? 0.454 -21.646 56.032 1.00 84.81 215 ARG B CA 1
ATOM 5688 C C . ARG B 1 215 ? 0.548 -20.713 54.832 1.00 89.62 215 ARG B C 1
ATOM 5689 O O . ARG B 1 215 ? 1.357 -19.786 54.818 1.00 90.68 215 ARG B O 1
ATOM 5697 N N . HIS B 1 216 ? -0.284 -20.957 53.826 1.00 85.83 216 HIS B N 1
ATOM 5698 C CA . HIS B 1 216 ? -0.333 -20.075 52.668 1.00 81.82 216 HIS B CA 1
ATOM 5699 C C . HIS B 1 216 ? -1.311 -18.932 52.892 1.00 78.01 216 HIS B C 1
ATOM 5700 O O . HIS B 1 216 ? -0.982 -17.772 52.658 1.00 92.75 216 HIS B O 1
ATOM 5707 N N . TYR B 1 217 ? -2.515 -19.259 53.343 1.00 74.44 217 TYR B N 1
ATOM 5708 C CA . TYR B 1 217 ? -3.539 -18.241 53.543 1.00 86.60 217 TYR B CA 1
ATOM 5709 C C . TYR B 1 217 ? -3.110 -17.201 54.572 1.00 86.94 217 TYR B C 1
ATOM 5710 O O . TYR B 1 217 ? -3.656 -16.101 54.617 1.00 92.11 217 TYR B O 1
ATOM 5719 N N . LEU B 1 218 ? -2.134 -17.556 55.401 1.00 86.16 218 LEU B N 1
ATOM 5720 C CA . LEU B 1 218 ? -1.596 -16.622 56.381 1.00 98.85 218 LEU B CA 1
ATOM 5721 C C . LEU B 1 218 ? -0.753 -15.563 55.685 1.00 99.76 218 LEU B C 1
ATOM 5722 O O . LEU B 1 218 ? -0.666 -14.423 56.137 1.00 105.00 218 LEU B O 1
ATOM 5727 N N . SER B 1 219 ? -0.138 -15.952 54.575 1.00 94.31 219 SER B N 1
ATOM 5728 C CA . SER B 1 219 ? 0.721 -15.057 53.814 1.00 92.27 219 SER B CA 1
ATOM 5729 C C . SER B 1 219 ? -0.078 -14.058 52.976 1.00 97.98 219 SER B C 1
ATOM 5730 O O . SER B 1 219 ? 0.490 -13.114 52.429 1.00 100.32 219 SER B O 1
ATOM 5733 N N . VAL B 1 220 ? -1.390 -14.265 52.873 1.00 96.49 220 VAL B N 1
ATOM 5734 C CA . VAL B 1 220 ? -2.244 -13.327 52.142 1.00 95.05 220 VAL B CA 1
ATOM 5735 C C . VAL B 1 220 ? -3.307 -12.699 53.047 1.00 101.07 220 VAL B C 1
ATOM 5736 O O . VAL B 1 220 ? -3.620 -11.519 52.914 1.00 104.97 220 VAL B O 1
ATOM 5740 N N . TYR B 1 221 ? -3.854 -13.486 53.969 1.00 99.12 221 TYR B N 1
ATOM 5741 C CA . TYR B 1 221 ? -4.740 -12.953 55.000 1.00 100.14 221 TYR B CA 1
ATOM 5742 C C . TYR B 1 221 ? -4.138 -13.212 56.367 1.00 110.43 221 TYR B C 1
ATOM 5743 O O . TYR B 1 221 ? -4.312 -14.288 56.940 1.00 107.17 221 TYR B O 1
ATOM 5752 N N . GLN B 1 222 ? -3.411 -12.228 56.876 1.00 123.09 222 GLN B N 1
ATOM 5753 C CA . GLN B 1 222 ? -3.093 -11.038 56.106 1.00 105.13 222 GLN B CA 1
ATOM 5754 C C . GLN B 1 222 ? -1.641 -11.214 55.592 1.00 111.84 222 GLN B C 1
ATOM 5755 O O . GLN B 1 222 ? -1.393 -12.185 54.878 1.00 110.15 222 GLN B O 1
ATOM 5761 N N . ASP B 1 223 ? -0.681 -10.336 55.903 1.00 113.26 223 ASP B N 1
ATOM 5762 C CA . ASP B 1 223 ? -0.879 -9.054 56.565 1.00 118.24 223 ASP B CA 1
ATOM 5763 C C . ASP B 1 223 ? -1.488 -8.101 55.549 1.00 117.88 223 ASP B C 1
ATOM 5764 O O . ASP B 1 223 ? -1.705 -6.918 55.820 1.00 124.43 223 ASP B O 1
ATOM 5769 N N . ILE B 1 224 ? -1.787 -8.655 54.379 1.00 106.89 224 ILE B N 1
ATOM 5770 C CA . ILE B 1 224 ? -2.304 -7.895 53.253 1.00 105.50 224 ILE B CA 1
ATOM 5771 C C . ILE B 1 224 ? -3.828 -7.959 53.202 1.00 105.44 224 ILE B C 1
ATOM 5772 O O . ILE B 1 224 ? -4.418 -9.005 53.469 1.00 106.48 224 ILE B O 1
ATOM 5777 N N . GLU B 1 225 ? -4.446 -6.822 52.892 1.00 103.65 225 GLU B N 1
ATOM 5778 C CA . GLU B 1 225 ? -5.879 -6.724 52.596 1.00 101.43 225 GLU B CA 1
ATOM 5779 C C . GLU B 1 225 ? -6.804 -6.333 53.763 1.00 111.12 225 GLU B C 1
ATOM 5780 O O . GLU B 1 225 ? -7.343 -7.174 54.483 1.00 116.48 225 GLU B O 1
ATOM 5786 N N . SER B 1 226 ? -6.941 -5.026 53.943 1.00 107.30 226 SER B N 1
ATOM 5787 C CA . SER B 1 226 ? -8.050 -4.400 54.660 1.00 107.40 226 SER B CA 1
ATOM 5788 C C . SER B 1 226 ? -8.977 -5.275 55.514 1.00 121.65 226 SER B C 1
ATOM 5789 O O . SER B 1 226 ? -10.186 -5.278 55.271 1.00 117.37 226 SER B O 1
ATOM 5792 N N . HIS B 1 227 ? -8.455 -5.981 56.518 1.00 115.32 227 HIS B N 1
ATOM 5793 C CA . HIS B 1 227 ? -9.353 -6.669 57.453 1.00 109.04 227 HIS B CA 1
ATOM 5794 C C . HIS B 1 227 ? -8.713 -7.490 58.577 1.00 112.42 227 HIS B C 1
ATOM 5795 O O . HIS B 1 227 ? -8.027 -8.483 58.333 1.00 104.27 227 HIS B O 1
ATOM 5802 N N . ASN B 1 228 ? -8.966 -7.054 59.808 1.00 112.13 228 ASN B N 1
ATOM 5803 C CA . ASN B 1 228 ? -8.753 -7.861 61.010 1.00 114.01 228 ASN B CA 1
ATOM 5804 C C . ASN B 1 228 ? -7.312 -8.257 61.331 1.00 114.61 228 ASN B C 1
ATOM 5805 O O . ASN B 1 228 ? -6.790 -9.234 60.793 1.00 114.55 228 ASN B O 1
ATOM 5810 N N . LYS B 1 229 ? -6.688 -7.504 62.231 1.00 117.83 229 LYS B N 1
ATOM 5811 C CA . LYS B 1 229 ? -5.346 -7.823 62.705 1.00 111.94 229 LYS B CA 1
ATOM 5812 C C . LYS B 1 229 ? -5.415 -8.745 63.918 1.00 101.53 229 LYS B C 1
ATOM 5813 O O . LYS B 1 229 ? -4.396 -9.266 64.370 1.00 94.00 229 LYS B O 1
ATOM 5819 N N . ALA B 1 230 ? -6.623 -8.937 64.440 1.00 102.82 230 ALA B N 1
ATOM 5820 C CA . ALA B 1 230 ? -6.837 -9.792 65.604 1.00 111.10 230 ALA B CA 1
ATOM 5821 C C . ALA B 1 230 ? -6.702 -11.263 65.229 1.00 109.49 230 ALA B C 1
ATOM 5822 O O . ALA B 1 230 ? -5.867 -11.986 65.780 1.00 97.40 230 ALA B O 1
ATOM 5824 N N . LEU B 1 231 ? -7.535 -11.695 64.286 1.00 110.79 231 LEU B N 1
ATOM 5825 C CA . LEU B 1 231 ? -7.491 -13.060 63.786 1.00 99.94 231 LEU B CA 1
ATOM 5826 C C . LEU B 1 231 ? -6.099 -13.361 63.243 1.00 96.23 231 LEU B C 1
ATOM 5827 O O . LEU B 1 231 ? -5.479 -14.357 63.615 1.00 91.00 231 LEU B O 1
ATOM 5832 N N . LEU B 1 232 ? -5.610 -12.489 62.367 1.00 94.08 232 LEU B N 1
ATOM 5833 C CA . LEU B 1 232 ? -4.291 -12.659 61.767 1.00 97.08 232 LEU B CA 1
ATOM 5834 C C . LEU B 1 232 ? -3.211 -12.998 62.796 1.00 98.15 232 LEU B C 1
ATOM 5835 O O . LEU B 1 232 ? -2.365 -13.856 62.554 1.00 101.45 232 LEU B O 1
ATOM 5840 N N . GLU B 1 233 ? -3.236 -12.321 63.939 1.00 103.87 233 GLU B N 1
ATOM 5841 C CA . GLU B 1 233 ? -2.243 -12.569 64.978 1.00 102.90 233 GLU B CA 1
ATOM 5842 C C . GLU B 1 233 ? -2.565 -13.855 65.732 1.00 103.26 233 GLU B C 1
ATOM 5843 O O . GLU B 1 233 ? -1.677 -14.663 66.017 1.00 96.86 233 GLU B O 1
ATOM 5849 N N . PHE B 1 234 ? -3.841 -14.039 66.058 1.00 88.29 234 PHE B N 1
ATOM 5850 C CA . PHE B 1 234 ? -4.276 -15.260 66.717 1.00 96.60 234 PHE B CA 1
ATOM 5851 C C . PHE B 1 234 ? -3.775 -16.486 65.957 1.00 104.59 234 PHE B C 1
ATOM 5852 O O . PHE B 1 234 ? -3.155 -17.381 66.536 1.00 98.45 234 PHE B O 1
ATOM 5860 N N . ALA B 1 235 ? -4.038 -16.513 64.654 1.00 98.78 235 ALA B N 1
ATOM 5861 C CA . ALA B 1 235 ? -3.618 -17.623 63.811 1.00 81.74 235 ALA B CA 1
ATOM 5862 C C . ALA B 1 235 ? -2.099 -17.755 63.765 1.00 93.81 235 ALA B C 1
ATOM 5863 O O . ALA B 1 235 ? -1.574 -18.864 63.682 1.00 95.05 235 ALA B O 1
ATOM 5865 N N . LYS B 1 236 ? -1.396 -16.626 63.817 1.00 95.72 236 LYS B N 1
ATOM 5866 C CA . LYS B 1 236 ? 0.067 -16.633 63.808 1.00 104.43 236 LYS B CA 1
ATOM 5867 C C . LYS B 1 236 ? 0.639 -17.436 64.977 1.00 107.36 236 LYS B C 1
ATOM 5868 O O . LYS B 1 236 ? 1.579 -18.216 64.807 1.00 105.14 236 LYS B O 1
ATOM 5874 N N . ILE B 1 237 ? 0.074 -17.232 66.162 1.00 102.87 237 ILE B N 1
ATOM 5875 C CA . ILE B 1 237 ? 0.560 -17.895 67.367 1.00 104.51 237 ILE B CA 1
ATOM 5876 C C . ILE B 1 237 ? 0.150 -19.362 67.392 1.00 99.04 237 ILE B C 1
ATOM 5877 O O . ILE B 1 237 ? 0.984 -20.249 67.588 1.00 88.35 237 ILE B O 1
ATOM 5882 N N . ASP B 1 238 ? -1.142 -19.605 67.196 1.00 104.35 238 ASP B N 1
ATOM 5883 C CA . ASP B 1 238 ? -1.682 -20.959 67.196 1.00 101.63 238 ASP B CA 1
ATOM 5884 C C . ASP B 1 238 ? -0.858 -21.868 66.291 1.00 99.76 238 ASP B C 1
ATOM 5885 O O . ASP B 1 238 ? -0.650 -23.046 66.590 1.00 98.35 238 ASP B O 1
ATOM 5890 N N . PHE B 1 239 ? -0.382 -21.310 65.185 1.00 86.84 239 PHE B N 1
ATOM 5891 C CA . PHE B 1 239 ? 0.430 -22.064 64.246 1.00 84.93 239 PHE B CA 1
ATOM 5892 C C . PHE B 1 239 ? 1.690 -22.591 64.921 1.00 95.12 239 PHE B C 1
ATOM 5893 O O . PHE B 1 239 ? 1.998 -23.781 64.841 1.00 99.05 239 PHE B O 1
ATOM 5901 N N . ASN B 1 240 ? 2.416 -21.694 65.583 1.00 104.11 240 ASN B N 1
ATOM 5902 C CA . ASN B 1 240 ? 3.635 -22.062 66.293 1.00 98.77 240 ASN B CA 1
ATOM 5903 C C . ASN B 1 240 ? 3.355 -23.066 67.401 1.00 91.13 240 ASN B C 1
ATOM 5904 O O . ASN B 1 240 ? 4.100 -24.032 67.581 1.00 88.30 240 ASN B O 1
ATOM 5909 N N . MET B 1 241 ? 2.278 -22.833 68.144 1.00 79.07 241 MET B N 1
ATOM 5910 C CA . MET B 1 241 ? 1.865 -23.767 69.182 1.00 91.88 241 MET B CA 1
ATOM 5911 C C . MET B 1 241 ? 1.787 -25.179 68.614 1.00 94.83 241 MET B C 1
ATOM 5912 O O . MET B 1 241 ? 2.468 -26.089 69.095 1.00 89.99 241 MET B O 1
ATOM 5917 N N . LEU B 1 242 ? 0.973 -25.348 67.574 1.00 88.70 242 LEU B N 1
ATOM 5918 C CA . LEU B 1 242 ? 0.789 -26.653 66.952 1.00 84.64 242 LEU B CA 1
ATOM 5919 C C . LEU B 1 242 ? 2.089 -27.185 66.362 1.00 83.55 242 LEU B C 1
ATOM 5920 O O . LEU B 1 242 ? 2.348 -28.388 66.408 1.00 71.99 242 LEU B O 1
ATOM 5925 N N . GLN B 1 243 ? 2.904 -26.287 65.813 1.00 85.20 243 GLN B N 1
ATOM 5926 C CA . GLN B 1 243 ? 4.190 -26.680 65.240 1.00 83.83 243 GLN B CA 1
ATOM 5927 C C . GLN B 1 243 ? 5.118 -27.244 66.313 1.00 90.12 243 GLN B C 1
ATOM 5928 O O . GLN B 1 243 ? 5.731 -28.299 66.131 1.00 85.19 243 GLN B O 1
ATOM 5934 N N . PHE B 1 244 ? 5.220 -26.528 67.429 1.00 90.77 244 PHE B N 1
ATOM 5935 C CA . PHE B 1 244 ? 6.000 -26.997 68.564 1.00 96.87 244 PHE B CA 1
ATOM 5936 C C . PHE B 1 244 ? 5.525 -28.389 68.968 1.00 90.26 244 PHE B C 1
ATOM 5937 O O . PHE B 1 244 ? 6.333 -29.305 69.150 1.00 82.10 244 PHE B O 1
ATOM 5945 N N . LEU B 1 245 ? 4.208 -28.543 69.089 1.00 80.32 245 LEU B N 1
ATOM 5946 C CA . LEU B 1 245 ? 3.612 -29.835 69.415 1.00 83.89 245 LEU B CA 1
ATOM 5947 C C . LEU B 1 245 ? 4.015 -30.920 68.416 1.00 82.59 245 LEU B C 1
ATOM 5948 O O . LEU B 1 245 ? 4.443 -32.006 68.811 1.00 78.47 245 LEU B O 1
ATOM 5953 N N . HIS B 1 246 ? 3.880 -30.628 67.125 1.00 76.21 246 HIS B N 1
ATOM 5954 C CA . HIS B 1 246 ? 4.229 -31.607 66.098 1.00 75.68 246 HIS B CA 1
ATOM 5955 C C . HIS B 1 246 ? 5.711 -31.967 66.165 1.00 72.97 246 HIS B C 1
ATOM 5956 O O . HIS B 1 246 ? 6.091 -33.116 65.937 1.00 73.15 246 HIS B O 1
ATOM 5963 N N . ARG B 1 247 ? 6.546 -30.984 66.488 1.00 79.09 247 ARG B N 1
ATOM 5964 C CA . ARG B 1 247 ? 7.973 -31.236 66.669 1.00 90.97 247 ARG B CA 1
ATOM 5965 C C . ARG B 1 247 ? 8.221 -32.224 67.811 1.00 78.93 247 ARG B C 1
ATOM 5966 O O . ARG B 1 247 ? 8.993 -33.173 67.665 1.00 77.32 247 ARG B O 1
ATOM 5974 N N . LYS B 1 248 ? 7.560 -31.998 68.943 1.00 73.32 248 LYS B N 1
ATOM 5975 C CA . LYS B 1 248 ? 7.632 -32.930 70.064 1.00 85.66 248 LYS B CA 1
ATOM 5976 C C . LYS B 1 248 ? 7.312 -34.349 69.604 1.00 85.00 248 LYS B C 1
ATOM 5977 O O . LYS B 1 248 ? 8.116 -35.266 69.775 1.00 79.77 248 LYS B O 1
ATOM 5983 N N . GLU B 1 249 ? 6.137 -34.512 69.003 1.00 81.60 249 GLU B N 1
ATOM 5984 C CA . GLU B 1 249 ? 5.696 -35.806 68.499 1.00 76.00 249 GLU B CA 1
ATOM 5985 C C . GLU B 1 249 ? 6.707 -36.413 67.541 1.00 71.09 249 GLU B C 1
ATOM 5986 O O . GLU B 1 249 ? 7.181 -37.532 67.747 1.00 73.07 249 GLU B O 1
ATOM 5992 N N . LEU B 1 250 ? 7.029 -35.677 66.485 1.00 74.39 250 LEU B N 1
ATOM 5993 C CA . LEU B 1 250 ? 7.958 -36.177 65.480 1.00 78.00 250 LEU B CA 1
ATOM 5994 C C . LEU B 1 250 ? 9.262 -36.597 66.144 1.00 83.10 250 LEU B C 1
ATOM 5995 O O . LEU B 1 250 ? 9.812 -37.653 65.836 1.00 85.40 250 LEU B O 1
ATOM 6000 N N . SER B 1 251 ? 9.741 -35.772 67.069 1.00 83.51 251 SER B N 1
ATOM 6001 C CA . SER B 1 251 ? 10.955 -36.084 67.814 1.00 92.94 251 SER B CA 1
ATOM 6002 C C . SER B 1 251 ? 10.808 -37.402 68.573 1.00 87.13 251 SER B C 1
ATOM 6003 O O . SER B 1 251 ? 11.629 -38.311 68.425 1.00 82.63 251 SER B O 1
ATOM 6006 N N . GLU B 1 252 ? 9.754 -37.504 69.376 1.00 75.61 252 GLU B N 1
ATOM 6007 C CA . GLU B 1 252 ? 9.477 -38.731 70.119 1.00 84.30 252 GLU B CA 1
ATOM 6008 C C . GLU B 1 252 ? 9.485 -39.958 69.212 1.00 82.01 252 GLU B C 1
ATOM 6009 O O . GLU B 1 252 ? 10.155 -40.947 69.501 1.00 90.67 252 GLU B O 1
ATOM 6015 N N . ILE B 1 253 ? 8.746 -39.895 68.110 1.00 83.82 253 ILE B N 1
ATOM 6016 C CA . ILE B 1 253 ? 8.670 -41.039 67.211 1.00 93.07 253 ILE B CA 1
ATOM 6017 C C . ILE B 1 253 ? 9.977 -41.189 66.439 1.00 80.68 253 ILE B C 1
ATOM 6018 O O . ILE B 1 253 ? 10.292 -42.272 65.945 1.00 87.04 253 ILE B O 1
ATOM 6023 N N . CYS B 1 254 ? 10.741 -40.103 66.352 1.00 86.01 254 CYS B N 1
ATOM 6024 C CA . CYS B 1 254 ? 12.048 -40.143 65.695 1.00 101.54 254 CYS B CA 1
ATOM 6025 C C . CYS B 1 254 ? 13.050 -40.991 66.474 1.00 92.95 254 CYS B C 1
ATOM 6026 O O . CYS B 1 254 ? 13.798 -41.776 65.887 1.00 90.16 254 CYS B O 1
ATOM 6029 N N . ARG B 1 255 ? 13.064 -40.828 67.793 1.00 89.27 255 ARG B N 1
ATOM 6030 C CA . ARG B 1 255 ? 13.930 -41.637 68.647 1.00 103.84 255 ARG B CA 1
ATOM 6031 C C . ARG B 1 255 ? 13.519 -43.103 68.576 1.00 101.37 255 ARG B C 1
ATOM 6032 O O . ARG B 1 255 ? 14.363 -43.998 68.638 1.00 103.04 255 ARG B O 1
ATOM 6040 N N . TRP B 1 256 ? 12.214 -43.334 68.447 1.00 97.59 256 TRP B N 1
ATOM 6041 C CA . TRP B 1 256 ? 11.659 -44.677 68.311 1.00 94.88 256 TRP B CA 1
ATOM 6042 C C . TRP B 1 256 ? 12.219 -45.366 67.073 1.00 94.14 256 TRP B C 1
ATOM 6043 O O . TRP B 1 256 ? 12.561 -46.548 67.109 1.00 93.19 256 TRP B O 1
ATOM 6054 N N . TRP B 1 257 ? 12.323 -44.612 65.982 1.00 92.33 257 TRP B N 1
ATOM 6055 C CA . TRP B 1 257 ? 12.790 -45.153 64.709 1.00 98.82 257 TRP B CA 1
ATOM 6056 C C . TRP B 1 257 ? 14.289 -45.445 64.703 1.00 103.56 257 TRP B C 1
ATOM 6057 O O . TRP B 1 257 ? 14.753 -46.311 63.959 1.00 97.61 257 TRP B O 1
ATOM 6068 N N . LYS B 1 258 ? 15.038 -44.720 65.531 1.00 106.03 258 LYS B N 1
ATOM 6069 C CA . LYS B 1 258 ? 16.486 -44.900 65.623 1.00 106.56 258 LYS B CA 1
ATOM 6070 C C . LYS B 1 258 ? 16.838 -46.236 66.275 1.00 107.68 258 LYS B C 1
ATOM 6071 O O . LYS B 1 258 ? 17.667 -46.990 65.762 1.00 108.34 258 LYS B O 1
ATOM 6077 N N . ASP B 1 259 ? 16.196 -46.527 67.402 1.00 103.16 259 ASP B N 1
ATOM 6078 C CA . ASP B 1 259 ? 16.440 -47.764 68.135 1.00 104.15 259 ASP B CA 1
ATOM 6079 C C . ASP B 1 259 ? 16.234 -48.995 67.254 1.00 109.35 259 ASP B C 1
ATOM 6080 O O . ASP B 1 259 ? 16.971 -49.976 67.360 1.00 112.06 259 ASP B O 1
ATOM 6085 N N . LEU B 1 260 ? 15.226 -48.937 66.389 1.00 113.45 260 LEU B N 1
ATOM 6086 C CA . LEU B 1 260 ? 14.893 -50.057 65.509 1.00 112.85 260 LEU B CA 1
ATOM 6087 C C . LEU B 1 260 ? 16.064 -50.475 64.628 1.00 115.78 260 LEU B C 1
ATOM 6088 O O . LEU B 1 260 ? 16.293 -51.665 64.408 1.00 114.78 260 LEU B O 1
ATOM 6093 N N . ASP B 1 261 ? 16.794 -49.491 64.114 1.00 120.40 261 ASP B N 1
ATOM 6094 C CA . ASP B 1 261 ? 18.031 -49.760 63.395 1.00 128.30 261 ASP B CA 1
ATOM 6095 C C . ASP B 1 261 ? 17.799 -50.566 62.116 1.00 129.30 261 ASP B C 1
ATOM 6096 O O . ASP B 1 261 ? 18.463 -51.576 61.885 1.00 128.05 261 ASP B O 1
ATOM 6101 N N . PHE B 1 262 ? 16.859 -50.120 61.288 1.00 127.87 262 PHE B N 1
ATOM 6102 C CA . PHE B 1 262 ? 16.602 -50.780 60.010 1.00 126.55 262 PHE B CA 1
ATOM 6103 C C . PHE B 1 262 ? 17.542 -50.274 58.926 1.00 134.07 262 PHE B C 1
ATOM 6104 O O . PHE B 1 262 ? 17.312 -50.495 57.736 1.00 131.81 262 PHE B O 1
ATOM 6112 N N . GLN B 1 263 ? 18.598 -49.589 59.347 1.00 138.11 263 GLN B N 1
ATOM 6113 C CA . GLN B 1 263 ? 19.614 -49.113 58.422 1.00 140.40 263 GLN B CA 1
ATOM 6114 C C . GLN B 1 263 ? 20.546 -50.265 58.070 1.00 139.31 263 GLN B C 1
ATOM 6115 O O . GLN B 1 263 ? 20.839 -50.506 56.899 1.00 136.50 263 GLN B O 1
ATOM 6121 N N . ARG B 1 264 ? 20.999 -50.980 59.095 1.00 139.43 264 ARG B N 1
ATOM 6122 C CA . ARG B 1 264 ? 21.880 -52.127 58.906 1.00 140.19 264 ARG B CA 1
ATOM 6123 C C . ARG B 1 264 ? 21.135 -53.457 59.027 1.00 142.75 264 ARG B C 1
ATOM 6124 O O . ARG B 1 264 ? 21.599 -54.481 58.524 1.00 145.43 264 ARG B O 1
ATOM 6132 N N . LYS B 1 265 ? 19.981 -53.438 59.689 1.00 141.81 265 LYS B N 1
ATOM 6133 C CA . LYS B 1 265 ? 19.175 -54.647 59.852 1.00 135.49 265 LYS B CA 1
ATOM 6134 C C . LYS B 1 265 ? 18.354 -54.950 58.601 1.00 132.94 265 LYS B C 1
ATOM 6135 O O . LYS B 1 265 ? 18.190 -56.110 58.222 1.00 125.40 265 LYS B O 1
ATOM 6141 N N . LEU B 1 266 ? 17.841 -53.902 57.964 1.00 131.59 266 LEU B N 1
ATOM 6142 C CA . LEU B 1 266 ? 17.121 -54.056 56.705 1.00 129.05 266 LEU B CA 1
ATOM 6143 C C . LEU B 1 266 ? 17.730 -53.185 55.611 1.00 138.10 266 LEU B C 1
ATOM 6144 O O . LEU B 1 266 ? 17.427 -51.994 55.512 1.00 139.49 266 LEU B O 1
ATOM 6149 N N . PRO B 1 267 ? 18.601 -53.786 54.787 1.00 139.73 267 PRO B N 1
ATOM 6150 C CA . PRO B 1 267 ? 19.298 -53.117 53.683 1.00 137.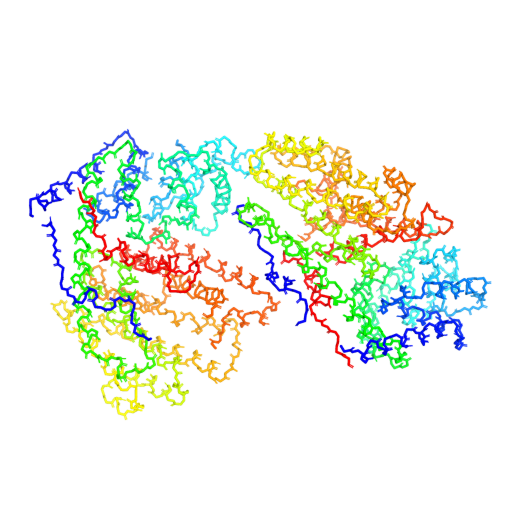75 267 PRO B CA 1
ATOM 6151 C C . PRO B 1 267 ? 18.337 -52.550 52.638 1.00 136.44 267 PRO B C 1
ATOM 6152 O O . PRO B 1 267 ? 18.450 -51.379 52.271 1.00 133.15 267 PRO B O 1
ATOM 6156 N N . TYR B 1 268 ? 17.406 -53.379 52.172 1.00 132.77 268 TYR B N 1
ATOM 6157 C CA . TYR B 1 268 ? 16.467 -52.996 51.117 1.00 136.60 268 TYR B CA 1
ATOM 6158 C C . TYR B 1 268 ? 15.506 -51.884 51.546 1.00 137.76 268 TYR B C 1
ATOM 6159 O O . TYR B 1 268 ? 14.951 -51.171 50.705 1.00 123.63 268 TYR B O 1
ATOM 6168 N N . ALA B 1 269 ? 15.317 -51.745 52.855 1.00 138.24 269 ALA B N 1
ATOM 6169 C CA . ALA B 1 269 ? 14.353 -50.797 53.412 1.00 128.99 269 ALA B CA 1
ATOM 6170 C C . ALA B 1 269 ? 14.646 -49.345 53.033 1.00 127.97 269 ALA B C 1
ATOM 6171 O O . ALA B 1 269 ? 15.796 -48.967 52.813 1.00 137.09 269 ALA B O 1
ATOM 6173 N N . ARG B 1 270 ? 13.592 -48.537 52.958 1.00 119.40 270 ARG B N 1
ATOM 6174 C CA . ARG B 1 270 ? 13.730 -47.107 52.709 1.00 119.13 270 ARG B CA 1
ATOM 6175 C C . ARG B 1 270 ? 13.600 -46.336 54.020 1.00 126.34 270 ARG B C 1
ATOM 6176 O O . ARG B 1 270 ? 13.414 -46.931 55.083 1.00 132.99 270 ARG B O 1
ATOM 6184 N N . ASP B 1 271 ? 13.698 -45.012 53.939 1.00 118.10 271 ASP B N 1
ATOM 6185 C CA . ASP B 1 271 ? 13.468 -44.156 55.100 1.00 120.11 271 ASP B CA 1
ATOM 6186 C C . ASP B 1 271 ? 12.538 -42.999 54.737 1.00 117.80 271 ASP B C 1
ATOM 6187 O O . ASP B 1 271 ? 12.858 -42.175 53.879 1.00 114.91 271 ASP B O 1
ATOM 6192 N N . ARG B 1 272 ? 11.382 -42.946 55.393 1.00 108.51 272 ARG B N 1
ATOM 6193 C CA . ARG B 1 272 ? 10.405 -41.896 55.133 1.00 105.43 272 ARG B CA 1
ATOM 6194 C C . ARG B 1 272 ? 9.730 -41.401 56.406 1.00 95.90 272 ARG B C 1
ATOM 6195 O O . ARG B 1 272 ? 8.786 -40.621 56.343 1.00 97.09 272 ARG B O 1
ATOM 6203 N N . VAL B 1 273 ? 10.208 -41.859 57.557 1.00 82.76 273 VAL B N 1
ATOM 6204 C CA . VAL B 1 273 ? 9.558 -41.546 58.825 1.00 81.97 273 VAL B CA 1
ATOM 6205 C C . VAL B 1 273 ? 9.076 -40.101 58.908 1.00 81.78 273 VAL B C 1
ATOM 6206 O O . VAL B 1 273 ? 8.008 -39.825 59.458 1.00 78.77 273 VAL B O 1
ATOM 6210 N N . VAL B 1 274 ? 9.862 -39.182 58.360 1.00 85.78 274 VAL B N 1
ATOM 6211 C CA . VAL B 1 274 ? 9.490 -37.775 58.371 1.00 91.95 274 VAL B CA 1
ATOM 6212 C C . VAL B 1 274 ? 8.300 -37.531 57.444 1.00 87.78 274 VAL B C 1
ATOM 6213 O O . VAL B 1 274 ? 7.263 -37.021 57.875 1.00 75.49 274 VAL B O 1
ATOM 6217 N N . GLU B 1 275 ? 8.456 -37.898 56.174 1.00 83.39 275 GLU B N 1
ATOM 6218 C CA . GLU B 1 275 ? 7.368 -37.798 55.206 1.00 84.98 275 GLU B CA 1
ATOM 6219 C C . GLU B 1 275 ? 6.143 -38.565 55.698 1.00 75.24 275 GLU B C 1
ATOM 6220 O O . GLU B 1 275 ? 5.010 -38.117 55.539 1.00 74.38 275 GLU B O 1
ATOM 6226 N N . GLY B 1 276 ? 6.383 -39.724 56.301 1.00 76.48 276 GLY B N 1
ATOM 6227 C CA . GLY B 1 276 ? 5.317 -40.517 56.886 1.00 78.11 276 GLY B CA 1
ATOM 6228 C C . GLY B 1 276 ? 4.541 -39.716 57.911 1.00 67.33 276 GLY B C 1
ATOM 6229 O O . GLY B 1 276 ? 3.309 -39.701 57.898 1.00 73.07 276 GLY B O 1
ATOM 6230 N N . TYR B 1 277 ? 5.263 -39.045 58.802 1.00 65.67 277 TYR B N 1
ATOM 6231 C CA . TYR B 1 277 ? 4.629 -38.187 59.791 1.00 64.65 277 TYR B CA 1
ATOM 6232 C C . TYR B 1 277 ? 3.908 -37.038 59.101 1.00 66.42 277 TYR B C 1
ATOM 6233 O O . TYR B 1 277 ? 2.880 -36.553 59.578 1.00 67.60 277 TYR B O 1
ATOM 6242 N N . PHE B 1 278 ? 4.457 -36.596 57.977 1.00 63.87 278 PHE B N 1
ATOM 6243 C CA . PHE B 1 278 ? 3.860 -35.493 57.244 1.00 67.60 278 PHE B CA 1
ATOM 6244 C C . PHE B 1 278 ? 2.523 -35.916 56.648 1.00 65.25 278 PHE B C 1
ATOM 6245 O O . PHE B 1 278 ? 1.532 -35.199 56.779 1.00 53.98 278 PHE B O 1
ATOM 6253 N N . TRP B 1 279 ? 2.502 -37.080 56.000 1.00 65.48 279 TRP B N 1
ATOM 6254 C CA . TRP B 1 279 ? 1.264 -37.624 55.446 1.00 68.58 279 TRP B CA 1
ATOM 6255 C C . TRP B 1 279 ? 0.180 -37.709 56.513 1.00 65.40 279 TRP B C 1
ATOM 6256 O O . TRP B 1 279 ? -0.904 -37.148 56.354 1.00 49.28 279 TRP B O 1
ATOM 6267 N N . ILE B 1 280 ? 0.467 -38.409 57.608 1.00 68.20 280 ILE B N 1
ATOM 6268 C CA . ILE B 1 280 ? -0.586 -38.683 58.581 1.00 70.96 280 ILE B CA 1
ATOM 6269 C C . ILE B 1 280 ? -0.904 -37.480 59.466 1.00 58.28 280 ILE B C 1
ATOM 6270 O O . ILE B 1 280 ? -1.980 -37.409 60.061 1.00 59.96 280 ILE B O 1
ATOM 6275 N N . SER B 1 281 ? 0.010 -36.518 59.535 1.00 57.36 281 SER B N 1
ATOM 6276 C CA . SER B 1 281 ? -0.330 -35.243 60.161 1.00 56.60 281 SER B CA 1
ATOM 6277 C C . SER B 1 281 ? -1.340 -34.518 59.270 1.00 57.64 281 SER B C 1
ATOM 6278 O O . SER B 1 281 ? -2.055 -33.619 59.715 1.00 56.95 281 SER B O 1
ATOM 6281 N N . GLY B 1 282 ? -1.386 -34.921 58.001 1.00 59.59 282 GLY B N 1
ATOM 6282 C CA . GLY B 1 282 ? -2.420 -34.474 57.084 1.00 51.86 282 GLY B CA 1
ATOM 6283 C C . GLY B 1 282 ? -3.755 -35.124 57.417 1.00 58.22 282 GLY B C 1
ATOM 6284 O O . GLY B 1 282 ? -4.811 -34.507 57.294 1.00 48.71 282 GLY B O 1
ATOM 6285 N N . VAL B 1 283 ? -3.707 -36.381 57.845 1.00 54.44 283 VAL B N 1
ATOM 6286 C CA . VAL B 1 283 ? -4.908 -37.069 58.297 1.00 48.77 283 VAL B CA 1
ATOM 6287 C C . VAL B 1 283 ? -5.563 -36.253 59.412 1.00 50.01 283 VAL B C 1
ATOM 6288 O O . VAL B 1 283 ? -6.768 -36.008 59.385 1.00 51.42 283 VAL B O 1
ATOM 6292 N N . TYR B 1 284 ? -4.763 -35.834 60.388 1.00 54.02 284 TYR B N 1
ATOM 6293 C CA . TYR B 1 284 ? -5.196 -34.818 61.355 1.00 55.99 284 TYR B CA 1
ATOM 6294 C C . TYR B 1 284 ? -4.029 -34.093 62.025 1.00 52.57 284 TYR B C 1
ATOM 6295 O O . TYR B 1 284 ? -3.022 -34.705 62.385 1.00 54.02 284 TYR B O 1
ATOM 6304 N N . PHE B 1 285 ? -4.181 -32.781 62.180 1.00 56.79 285 PHE B N 1
ATOM 6305 C CA . PHE B 1 285 ? -3.137 -31.922 62.731 1.00 62.23 285 PHE B CA 1
ATOM 6306 C C . PHE B 1 285 ? -3.496 -31.430 64.137 1.00 60.87 285 PHE B C 1
ATOM 6307 O O . PHE B 1 285 ? -2.632 -30.986 64.888 1.00 65.11 285 PHE B O 1
ATOM 6315 N N . GLU B 1 286 ? -4.780 -31.499 64.472 1.00 63.71 286 GLU B N 1
ATOM 6316 C CA . GLU B 1 286 ? -5.295 -30.991 65.742 1.00 65.21 286 GLU B CA 1
ATOM 6317 C C . GLU B 1 286 ? -4.561 -31.536 66.977 1.00 71.95 286 GLU B C 1
ATOM 6318 O O . GLU B 1 286 ? -3.971 -32.617 66.940 1.00 60.66 286 GLU B O 1
ATOM 6324 N N . PRO B 1 287 ? -4.605 -30.780 68.085 1.00 73.95 287 PRO B N 1
ATOM 6325 C CA . PRO B 1 287 ? -3.960 -31.186 69.341 1.00 77.09 287 PRO B CA 1
ATOM 6326 C C . PRO B 1 287 ? -4.551 -32.485 69.889 1.00 65.19 287 PRO B C 1
ATOM 6327 O O . PRO B 1 287 ? -3.806 -33.395 70.255 1.00 55.55 287 PRO B O 1
ATOM 6331 N N . GLN B 1 288 ? -5.878 -32.557 69.927 1.00 56.32 288 GLN B N 1
ATOM 6332 C CA . GLN B 1 288 ? -6.597 -33.708 70.469 1.00 58.86 288 GLN B CA 1
ATOM 6333 C C . GLN B 1 288 ? -6.236 -35.031 69.800 1.00 58.13 288 GLN B C 1
ATOM 6334 O O . GLN B 1 288 ? -6.557 -36.091 70.325 1.00 68.33 288 GLN B O 1
ATOM 6340 N N . TYR B 1 289 ? -5.578 -34.976 68.646 1.00 56.47 289 TYR B N 1
ATOM 6341 C CA . TYR B 1 289 ? -5.246 -36.195 67.911 1.00 54.68 289 TYR B CA 1
ATOM 6342 C C . TYR B 1 289 ? -3.775 -36.566 68.032 1.00 63.18 289 TYR B C 1
ATOM 6343 O O . TYR B 1 289 ? -3.245 -37.343 67.230 1.00 57.80 289 TYR B O 1
ATOM 6352 N N . SER B 1 290 ? -3.117 -36.016 69.045 1.00 64.00 290 SER B N 1
ATOM 6353 C CA . SER B 1 290 ? -1.692 -36.242 69.221 1.00 60.66 290 SER B CA 1
ATOM 6354 C C . SER B 1 290 ? -1.402 -37.731 69.359 1.00 51.59 290 SER B C 1
ATOM 6355 O O . SER B 1 290 ? -0.534 -38.271 68.672 1.00 59.97 290 SER B O 1
ATOM 6358 N N . LEU B 1 291 ? -2.134 -38.395 70.246 1.00 57.24 291 LEU B N 1
ATOM 6359 C CA . LEU B 1 291 ? -1.987 -39.835 70.420 1.00 52.66 291 LEU B CA 1
ATOM 6360 C C . LEU B 1 291 ? -2.202 -40.538 69.076 1.00 60.04 291 LEU B C 1
ATOM 6361 O O . LEU B 1 291 ? -1.436 -41.428 68.689 1.00 57.02 291 LEU B O 1
ATOM 6366 N N . GLY B 1 292 ? -3.253 -40.128 68.370 1.00 55.13 292 GLY B N 1
ATOM 6367 C CA . GLY B 1 292 ? -3.557 -40.681 67.065 1.00 51.77 292 GLY B CA 1
ATOM 6368 C C . GLY B 1 292 ? -2.404 -40.596 66.082 1.00 46.34 292 GLY B C 1
ATOM 6369 O O . GLY B 1 292 ? -2.084 -41.581 65.409 1.00 47.85 292 GLY B O 1
ATOM 6370 N N . ARG B 1 293 ? -1.781 -39.421 65.999 1.00 55.20 293 ARG B N 1
ATOM 6371 C CA . ARG B 1 293 ? -0.656 -39.197 65.088 1.00 47.30 293 ARG B CA 1
ATOM 6372 C C . ARG B 1 293 ? 0.530 -40.094 65.393 1.00 56.48 293 ARG B C 1
ATOM 6373 O O . ARG B 1 293 ? 1.096 -40.718 64.491 1.00 56.52 293 ARG B O 1
ATOM 6381 N N . LYS B 1 294 ? 0.918 -40.152 66.663 1.00 60.05 294 LYS B N 1
ATOM 6382 C CA . LYS B 1 294 ? 2.056 -40.975 67.051 1.00 75.06 294 LYS B CA 1
ATOM 6383 C C . LYS B 1 294 ? 1.798 -42.441 66.720 1.00 55.95 294 LYS B C 1
ATOM 6384 O O . LYS B 1 294 ? 2.659 -43.127 66.167 1.00 60.99 294 LYS B O 1
ATOM 6390 N N . MET B 1 295 ? 0.600 -42.916 67.038 1.00 60.25 295 MET B N 1
ATOM 6391 C CA . MET B 1 295 ? 0.237 -44.286 66.703 1.00 57.39 295 MET B CA 1
ATOM 6392 C C . MET B 1 295 ? 0.221 -44.505 65.190 1.00 61.13 295 MET B C 1
ATOM 6393 O O . MET B 1 295 ? 0.777 -45.482 64.684 1.00 60.45 295 MET B O 1
ATOM 6398 N N . LEU B 1 296 ? -0.411 -43.585 64.469 1.00 51.52 296 LEU B N 1
ATOM 6399 C CA . LEU B 1 296 ? -0.573 -43.732 63.028 1.00 55.50 296 LEU B CA 1
ATOM 6400 C C . LEU B 1 296 ? 0.754 -43.563 62.293 1.00 57.86 296 LEU B C 1
ATOM 6401 O O . LEU B 1 296 ? 0.974 -44.186 61.250 1.00 54.36 296 LEU B O 1
ATOM 6406 N N . THR B 1 297 ? 1.639 -42.730 62.840 1.00 50.39 297 THR B N 1
ATOM 6407 C CA . THR B 1 297 ? 2.971 -42.572 62.265 1.00 47.85 297 THR B CA 1
ATOM 6408 C C . THR B 1 297 ? 3.747 -43.880 62.363 1.00 51.89 297 THR B C 1
ATOM 6409 O O . THR B 1 297 ? 4.378 -44.316 61.397 1.00 51.61 297 THR B O 1
ATOM 6413 N N . LYS B 1 298 ? 3.680 -44.525 63.521 1.00 56.81 298 LYS B N 1
ATOM 6414 C CA . LYS B 1 298 ? 4.341 -45.813 63.682 1.00 56.57 298 LYS B CA 1
ATOM 6415 C C . LYS B 1 298 ? 3.791 -46.829 62.688 1.00 60.79 298 LYS B C 1
ATOM 6416 O O . LYS B 1 298 ? 4.551 -47.511 61.997 1.00 58.36 298 LYS B O 1
ATOM 6422 N N . VAL B 1 299 ? 2.466 -46.922 62.615 1.00 64.59 299 VAL B N 1
ATOM 6423 C CA . VAL B 1 299 ? 1.815 -47.857 61.701 1.00 60.02 299 VAL B CA 1
ATOM 6424 C C . VAL B 1 299 ? 2.245 -47.635 60.257 1.00 55.16 299 VAL B C 1
ATOM 6425 O O . VAL B 1 299 ? 2.636 -48.581 59.570 1.00 52.04 299 VAL B O 1
ATOM 6429 N N . ILE B 1 300 ? 2.182 -46.386 59.799 1.00 53.98 300 ILE B N 1
ATOM 6430 C CA . ILE B 1 300 ? 2.492 -46.097 58.404 1.00 51.54 300 ILE B CA 1
ATOM 6431 C C . ILE B 1 300 ? 3.944 -46.416 58.067 1.00 63.35 300 ILE B C 1
ATOM 6432 O O . ILE B 1 300 ? 4.236 -46.865 56.958 1.00 72.41 300 ILE B O 1
ATOM 6437 N N . ALA B 1 301 ? 4.846 -46.212 59.026 1.00 59.92 301 ALA B N 1
ATOM 6438 C CA . ALA B 1 301 ? 6.260 -46.538 58.833 1.00 58.03 301 ALA B CA 1
ATOM 6439 C C . ALA B 1 301 ? 6.473 -48.042 58.696 1.00 54.92 301 ALA B C 1
ATOM 6440 O O . ALA B 1 301 ? 7.203 -48.501 57.816 1.00 58.59 301 ALA B O 1
ATOM 6442 N N . MET B 1 302 ? 5.831 -48.808 59.573 1.00 53.19 302 MET B N 1
ATOM 6443 C CA . MET B 1 302 ? 5.886 -50.266 59.497 1.00 60.08 302 MET B CA 1
ATOM 6444 C C . MET B 1 302 ? 5.233 -50.800 58.231 1.00 70.81 302 MET B C 1
ATOM 6445 O O . MET B 1 302 ? 5.679 -51.801 57.667 1.00 66.55 302 MET B O 1
ATOM 6450 N N . ALA B 1 303 ? 4.170 -50.136 57.790 1.00 63.78 303 ALA B N 1
ATOM 6451 C CA . ALA B 1 303 ? 3.506 -50.531 56.559 1.00 62.25 303 ALA B CA 1
ATOM 6452 C C . ALA B 1 303 ? 4.464 -50.325 55.396 1.00 53.31 303 ALA B C 1
ATOM 6453 O O . ALA B 1 303 ? 4.582 -51.176 54.516 1.00 58.15 303 ALA B O 1
ATOM 6455 N N . SER B 1 304 ? 5.158 -49.193 55.405 1.00 60.07 304 SER B N 1
ATOM 6456 C CA . SER B 1 304 ? 6.141 -48.889 54.370 1.00 66.60 304 SER B CA 1
ATOM 6457 C C . SER B 1 304 ? 7.256 -49.926 54.355 1.00 67.57 304 SER B C 1
ATOM 6458 O O . SER B 1 304 ? 7.694 -50.361 53.289 1.00 60.54 304 SER B O 1
ATOM 6461 N N . ILE B 1 305 ? 7.712 -50.318 55.542 1.00 63.56 305 ILE B N 1
ATOM 6462 C CA . ILE B 1 305 ? 8.734 -51.354 55.663 1.00 70.07 305 ILE B CA 1
ATOM 6463 C C . ILE B 1 305 ? 8.243 -52.667 55.060 1.00 66.34 305 ILE B C 1
ATOM 6464 O O . ILE B 1 305 ? 8.952 -53.305 54.275 1.00 75.20 305 ILE B O 1
ATOM 6469 N N . VAL B 1 306 ? 7.029 -53.066 55.428 1.00 60.35 306 VAL B N 1
ATOM 6470 C CA . VAL B 1 306 ? 6.418 -54.274 54.874 1.00 56.87 306 VAL B CA 1
ATOM 6471 C C . VAL B 1 306 ? 6.288 -54.184 53.360 1.00 59.34 306 VAL B C 1
ATOM 6472 O O . VAL B 1 306 ? 6.508 -55.166 52.652 1.00 63.28 306 VAL B O 1
ATOM 6476 N N . ASP B 1 307 ? 5.925 -53.002 52.869 1.00 63.16 307 ASP B N 1
ATOM 6477 C CA . ASP B 1 307 ? 5.716 -52.800 51.439 1.00 60.59 307 ASP B CA 1
ATOM 6478 C C . ASP B 1 307 ? 7.019 -52.987 50.668 1.00 78.74 307 ASP B C 1
ATOM 6479 O O . ASP B 1 307 ? 7.025 -53.524 49.558 1.00 69.97 307 ASP B O 1
ATOM 6484 N N . ASP B 1 308 ? 8.121 -52.544 51.267 1.00 78.84 308 ASP B N 1
ATOM 6485 C CA . ASP B 1 308 ? 9.432 -52.657 50.640 1.00 78.96 308 ASP B CA 1
ATOM 6486 C C . ASP B 1 308 ? 9.885 -54.108 50.553 1.00 72.85 308 ASP B C 1
ATOM 6487 O O . ASP B 1 308 ? 10.491 -54.511 49.564 1.00 76.08 308 ASP B O 1
ATOM 6492 N N . THR B 1 309 ? 9.580 -54.892 51.584 1.00 70.24 309 THR B N 1
ATOM 6493 C CA . THR B 1 309 ? 9.902 -56.318 51.578 1.00 67.00 309 THR B CA 1
ATOM 6494 C C . THR B 1 309 ? 9.295 -57.008 50.355 1.00 77.54 309 THR B C 1
ATOM 6495 O O . THR B 1 309 ? 9.959 -57.799 49.687 1.00 82.48 309 THR B O 1
ATOM 6499 N N . TYR B 1 310 ? 8.030 -56.710 50.066 1.00 75.08 310 TYR B N 1
ATOM 6500 C CA . TYR B 1 310 ? 7.370 -57.272 48.890 1.00 70.01 310 TYR B CA 1
ATOM 6501 C C . TYR B 1 310 ? 8.015 -56.767 47.600 1.00 69.55 310 TYR B C 1
ATOM 6502 O O . TYR B 1 310 ? 7.956 -57.432 46.568 1.00 69.43 310 TYR B O 1
ATOM 6511 N N . ASP B 1 311 ? 8.647 -55.597 47.671 1.00 88.23 311 ASP B N 1
ATOM 6512 C CA . ASP B 1 311 ? 9.246 -54.964 46.494 1.00 92.90 311 ASP B CA 1
ATOM 6513 C C . ASP B 1 311 ? 10.763 -55.161 46.397 1.00 103.66 311 ASP B C 1
ATOM 6514 O O . ASP B 1 311 ? 11.393 -54.671 45.459 1.00 109.25 311 ASP B O 1
ATOM 6519 N N . SER B 1 312 ? 11.346 -55.870 47.361 1.00 101.57 312 SER B N 1
ATOM 6520 C CA . SER B 1 312 ? 12.796 -56.071 47.396 1.00 95.38 312 SER B CA 1
ATOM 6521 C C . SER B 1 312 ? 13.223 -57.255 46.539 1.00 100.31 312 SER B C 1
ATOM 6522 O O . SER B 1 312 ? 12.578 -57.579 45.541 1.00 107.16 312 SER B O 1
ATOM 6525 N N . TYR B 1 313 ? 14.320 -57.895 46.935 1.00 103.60 313 TYR B N 1
ATOM 6526 C CA . TYR B 1 313 ? 14.809 -59.079 46.237 1.00 116.75 313 TYR B CA 1
ATOM 6527 C C . TYR B 1 313 ? 14.098 -60.326 46.745 1.00 105.30 313 TYR B C 1
ATOM 6528 O O . TYR B 1 313 ? 14.440 -61.448 46.369 1.00 101.52 313 TYR B O 1
ATOM 6537 N N . ALA B 1 314 ? 13.110 -60.119 47.610 1.00 96.45 314 ALA B N 1
ATOM 6538 C CA . ALA B 1 314 ? 12.304 -61.214 48.124 1.00 88.76 314 ALA B CA 1
ATOM 6539 C C . ALA B 1 314 ? 11.702 -61.990 46.963 1.00 84.97 314 ALA B C 1
ATOM 6540 O O . ALA B 1 314 ? 11.174 -61.400 46.020 1.00 81.17 314 ALA B O 1
ATOM 6542 N N . THR B 1 315 ? 11.799 -63.312 47.026 1.00 74.40 315 THR B N 1
ATOM 6543 C CA . THR B 1 315 ? 11.200 -64.164 46.009 1.00 77.59 315 THR B CA 1
ATOM 6544 C C . THR B 1 315 ? 9.754 -64.456 46.385 1.00 79.53 315 THR B C 1
ATOM 6545 O O . THR B 1 315 ? 9.358 -64.277 47.542 1.00 65.64 315 THR B O 1
ATOM 6549 N N . TYR B 1 316 ? 8.965 -64.901 45.412 1.00 61.23 316 TYR B N 1
ATOM 6550 C CA . TYR B 1 316 ? 7.580 -65.255 45.680 1.00 77.50 316 TYR B CA 1
ATOM 6551 C C . TYR B 1 316 ? 7.514 -66.306 46.785 1.00 73.56 316 TYR B C 1
ATOM 6552 O O . TYR B 1 316 ? 6.692 -66.206 47.700 1.00 68.31 316 TYR B O 1
ATOM 6561 N N . GLU B 1 317 ? 8.398 -67.297 46.706 1.00 69.30 317 GLU B N 1
ATOM 6562 C CA . GLU B 1 317 ? 8.415 -68.396 47.667 1.00 69.81 317 GLU B CA 1
ATOM 6563 C C . GLU B 1 317 ? 8.798 -67.929 49.064 1.00 62.77 317 GLU B C 1
ATOM 6564 O O . GLU B 1 317 ? 8.492 -68.591 50.052 1.00 65.29 317 GLU B O 1
ATOM 6570 N N . GLU B 1 318 ? 9.473 -66.789 49.140 1.00 67.56 318 GLU B N 1
ATOM 6571 C CA . GLU B 1 318 ? 9.814 -66.193 50.423 1.00 69.35 318 GLU B CA 1
ATOM 6572 C C . GLU B 1 318 ? 8.671 -65.301 50.899 1.00 72.29 318 GLU B C 1
ATOM 6573 O O . GLU B 1 318 ? 8.512 -65.058 52.097 1.00 67.73 318 GLU B O 1
ATOM 6579 N N . LEU B 1 319 ? 7.872 -64.822 49.950 1.00 64.20 319 LEU B N 1
ATOM 6580 C CA . LEU B 1 319 ? 6.767 -63.921 50.262 1.00 67.84 319 LEU B CA 1
ATOM 6581 C C . LEU B 1 319 ? 5.506 -64.647 50.740 1.00 62.90 319 LEU B C 1
ATOM 6582 O O . LEU B 1 319 ? 4.760 -64.114 51.561 1.00 56.92 319 LEU B O 1
ATOM 6587 N N . ILE B 1 320 ? 5.261 -65.857 50.246 1.00 52.64 320 ILE B N 1
ATOM 6588 C CA . ILE B 1 320 ? 4.068 -66.577 50.697 1.00 66.95 320 ILE B CA 1
ATOM 6589 C C . ILE B 1 320 ? 4.090 -66.914 52.200 1.00 56.02 320 ILE B C 1
ATOM 6590 O O . ILE B 1 320 ? 3.069 -66.763 52.872 1.00 64.95 320 ILE B O 1
ATOM 6595 N N . PRO B 1 321 ? 5.250 -67.346 52.737 1.00 60.58 321 PRO B N 1
ATOM 6596 C CA . PRO B 1 321 ? 5.317 -67.645 54.175 1.00 59.87 321 PRO B CA 1
ATOM 6597 C C . PRO B 1 321 ? 5.324 -66.361 54.993 1.00 54.47 321 PRO B C 1
ATOM 6598 O O . PRO B 1 321 ? 4.828 -66.329 56.117 1.00 55.18 321 PRO B O 1
ATOM 6602 N N . TYR B 1 322 ? 5.896 -65.309 54.420 1.00 54.73 322 TYR B N 1
ATOM 6603 C CA . TYR B 1 322 ? 5.851 -63.994 55.029 1.00 59.96 322 TYR B CA 1
ATOM 6604 C C . TYR B 1 322 ? 4.394 -63.546 55.159 1.00 59.87 322 TYR B C 1
ATOM 6605 O O . TYR B 1 322 ? 3.962 -63.101 56.226 1.00 54.12 322 TYR B O 1
ATOM 6614 N N . THR B 1 323 ? 3.643 -63.682 54.067 1.00 52.95 323 THR B N 1
ATOM 6615 C CA . THR B 1 323 ? 2.225 -63.323 54.040 1.00 64.18 323 THR B CA 1
ATOM 6616 C C . THR B 1 323 ? 1.399 -64.150 55.024 1.00 56.90 323 THR B C 1
ATOM 6617 O O . THR B 1 323 ? 0.575 -63.610 55.765 1.00 48.29 323 THR B O 1
ATOM 6621 N N . ASN B 1 324 ? 1.617 -65.462 55.019 1.00 57.10 324 ASN B N 1
ATOM 6622 C CA . ASN B 1 324 ? 0.917 -66.353 55.933 1.00 55.38 324 ASN B CA 1
ATOM 6623 C C . ASN B 1 324 ? 1.249 -66.027 57.382 1.00 60.44 324 ASN B C 1
ATOM 6624 O O . ASN B 1 324 ? 0.399 -66.135 58.265 1.00 63.40 324 ASN B O 1
ATOM 6629 N N . ALA B 1 325 ? 2.491 -65.624 57.619 1.00 51.15 325 ALA B N 1
ATOM 6630 C CA . ALA B 1 325 ? 2.919 -65.232 58.950 1.00 62.85 325 ALA B CA 1
ATOM 6631 C C . ALA B 1 325 ? 2.145 -64.007 59.414 1.00 59.30 325 ALA B C 1
ATOM 6632 O O . ALA B 1 325 ? 1.675 -63.956 60.552 1.00 61.78 325 ALA B O 1
ATOM 6634 N N . ILE B 1 326 ? 2.016 -63.018 58.535 1.00 52.25 326 ILE B N 1
ATOM 6635 C CA . ILE B 1 326 ? 1.241 -61.824 58.860 1.00 55.86 326 ILE B CA 1
ATOM 6636 C C . ILE B 1 326 ? -0.233 -62.170 59.091 1.00 51.27 326 ILE B C 1
ATOM 6637 O O . ILE B 1 326 ? -0.861 -61.659 60.017 1.00 51.68 326 ILE B O 1
ATOM 6642 N N . GLU B 1 327 ? -0.779 -63.049 58.260 1.00 51.13 327 GLU B N 1
ATOM 6643 C CA . GLU B 1 327 ? -2.163 -63.477 58.430 1.00 61.08 327 GLU B CA 1
ATOM 6644 C C . GLU B 1 327 ? -2.367 -64.149 59.789 1.00 64.77 327 GLU B C 1
ATOM 6645 O O . GLU B 1 327 ? -3.286 -63.800 60.528 1.00 59.74 327 GLU B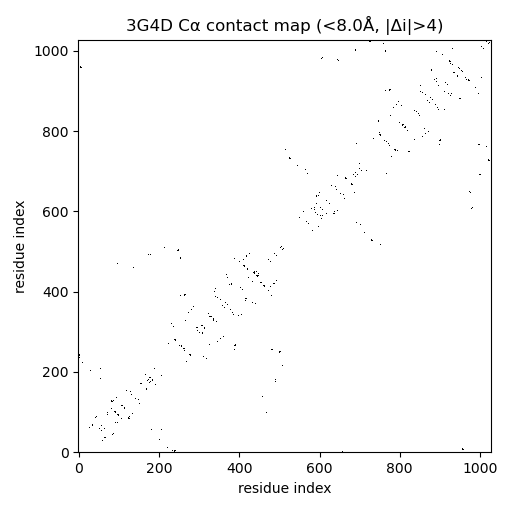 O 1
ATOM 6651 N N . ARG B 1 328 ? -1.512 -65.116 60.114 1.00 59.59 328 ARG B N 1
ATOM 6652 C CA . ARG B 1 328 ? -1.586 -65.780 61.412 1.00 67.57 328 ARG B CA 1
ATOM 6653 C C . ARG B 1 328 ? -1.294 -64.801 62.553 1.00 67.79 328 ARG B C 1
ATOM 6654 O O . ARG B 1 328 ? -1.951 -64.832 63.593 1.00 68.52 328 ARG B O 1
ATOM 6662 N N . TRP B 1 329 ? -0.306 -63.936 62.348 1.00 63.43 329 TRP B N 1
ATOM 6663 C CA . TRP B 1 329 ? -0.003 -62.859 63.289 1.00 63.97 329 TRP B CA 1
ATOM 6664 C C . TRP B 1 329 ? 0.262 -63.356 64.715 1.00 72.18 329 TRP B C 1
ATOM 6665 O O . TRP B 1 329 ? -0.601 -63.254 65.592 1.00 63.33 329 TRP B O 1
ATOM 6676 N N . ASP B 1 330 ? 1.468 -63.874 64.938 1.00 76.00 330 ASP B N 1
ATOM 6677 C CA . ASP B 1 330 ? 1.874 -64.403 66.241 1.00 81.04 330 ASP B CA 1
ATOM 6678 C C . ASP B 1 330 ? 3.393 -64.599 66.273 1.00 72.35 330 ASP B C 1
ATOM 6679 O O . ASP B 1 330 ? 3.987 -65.012 65.278 1.00 67.85 330 ASP B O 1
ATOM 6684 N N . ILE B 1 331 ? 4.015 -64.303 67.414 1.00 80.72 331 ILE B N 1
ATOM 6685 C CA . ILE B 1 331 ? 5.464 -64.449 67.570 1.00 78.63 331 ILE B CA 1
ATOM 6686 C C . ILE B 1 331 ? 5.961 -65.839 67.191 1.00 73.43 331 ILE B C 1
ATOM 6687 O O . ILE B 1 331 ? 7.087 -65.989 66.719 1.00 82.44 331 ILE B O 1
ATOM 6692 N N . LYS B 1 332 ? 5.118 -66.847 67.394 1.00 69.73 332 LYS B N 1
ATOM 6693 C CA . LYS B 1 332 ? 5.443 -68.211 66.987 1.00 87.79 332 LYS B CA 1
ATOM 6694 C C . LYS B 1 332 ? 5.830 -68.260 65.514 1.00 95.17 332 LYS B C 1
ATOM 6695 O O . LYS B 1 332 ? 6.708 -69.029 65.113 1.00 92.29 332 LYS B O 1
ATOM 6701 N N . CYS B 1 333 ? 5.169 -67.426 64.715 1.00 80.05 333 CYS B N 1
ATOM 6702 C CA . CYS B 1 333 ? 5.369 -67.417 63.273 1.00 80.34 333 CYS B CA 1
ATOM 6703 C C . CYS B 1 333 ? 6.720 -66.843 62.868 1.00 72.54 333 CYS B C 1
ATOM 6704 O O . CYS B 1 333 ? 7.161 -67.042 61.737 1.00 77.79 333 CYS B O 1
ATOM 6707 N N . ILE B 1 334 ? 7.377 -66.138 63.786 1.00 63.17 334 ILE B N 1
ATOM 6708 C CA . ILE B 1 334 ? 8.645 -65.487 63.465 1.00 71.48 334 ILE B CA 1
ATOM 6709 C C . ILE B 1 334 ? 9.718 -66.500 63.057 1.00 78.51 334 ILE B C 1
ATOM 6710 O O . ILE B 1 334 ? 10.722 -66.142 62.441 1.00 66.91 334 ILE B O 1
ATOM 6715 N N . ASP B 1 335 ? 9.490 -67.768 63.386 1.00 82.97 335 ASP B N 1
ATOM 6716 C CA . ASP B 1 335 ? 10.443 -68.826 63.060 1.00 87.63 335 ASP B CA 1
ATOM 6717 C C . ASP B 1 335 ? 10.081 -69.563 61.775 1.00 89.75 335 ASP B C 1
ATOM 6718 O O . ASP B 1 335 ? 10.765 -70.513 61.382 1.00 83.60 335 ASP B O 1
ATOM 6723 N N . GLU B 1 336 ? 9.009 -69.121 61.123 1.00 80.94 336 GLU B N 1
ATOM 6724 C CA . GLU B 1 336 ? 8.548 -69.748 59.888 1.00 71.81 336 GLU B CA 1
ATOM 6725 C C . GLU B 1 336 ? 8.950 -68.920 58.672 1.00 81.18 336 GLU B C 1
ATOM 6726 O O . GLU B 1 336 ? 8.752 -69.338 57.531 1.00 82.79 336 GLU B O 1
ATOM 6732 N N . ILE B 1 337 ? 9.523 -67.748 58.925 1.00 73.12 337 ILE B N 1
ATOM 6733 C CA . ILE B 1 337 ? 9.883 -66.821 57.860 1.00 76.79 337 ILE B CA 1
ATOM 6734 C C . ILE B 1 337 ? 11.394 -66.755 57.653 1.00 81.85 337 ILE B C 1
ATOM 6735 O O . ILE B 1 337 ? 12.162 -67.052 58.567 1.00 92.79 337 ILE B O 1
ATOM 6740 N N . PRO B 1 338 ? 11.826 -66.376 56.441 1.00 82.93 338 PRO B N 1
ATOM 6741 C CA . PRO B 1 338 ? 13.250 -66.149 56.180 1.00 80.60 338 PRO B CA 1
ATOM 6742 C C . PRO B 1 338 ? 13.875 -65.242 57.238 1.00 82.49 338 PRO B C 1
ATOM 6743 O O . PRO B 1 338 ? 13.164 -64.484 57.902 1.00 82.25 338 PRO B O 1
ATOM 6747 N N . GLU B 1 339 ? 15.194 -65.323 57.387 1.00 88.39 339 GLU B N 1
ATOM 6748 C CA . GLU B 1 339 ? 15.894 -64.610 58.450 1.00 76.84 339 GLU B CA 1
ATOM 6749 C C . GLU B 1 339 ? 15.799 -63.096 58.314 1.00 76.47 339 GLU B C 1
ATOM 6750 O O . GLU B 1 339 ? 15.603 -62.387 59.301 1.00 71.43 339 GLU B O 1
ATOM 6756 N N . TYR B 1 340 ? 15.946 -62.604 57.088 1.00 75.46 340 TYR B N 1
ATOM 6757 C CA . TYR B 1 340 ? 15.999 -61.168 56.844 1.00 82.28 340 TYR B CA 1
ATOM 6758 C C . TYR B 1 340 ? 14.627 -60.512 56.951 1.00 82.00 340 TYR B C 1
ATOM 6759 O O . TYR B 1 340 ? 14.502 -59.297 56.811 1.00 96.77 340 TYR B O 1
ATOM 6768 N N . MET B 1 341 ? 13.601 -61.318 57.198 1.00 78.68 341 MET B N 1
ATOM 6769 C CA . MET B 1 341 ? 12.246 -60.795 57.342 1.00 80.83 341 MET B CA 1
ATOM 6770 C C . MET B 1 341 ? 11.841 -60.666 58.807 1.00 71.87 341 MET B C 1
ATOM 6771 O O . MET B 1 341 ? 10.946 -59.895 59.148 1.00 78.86 341 MET B O 1
ATOM 6776 N N . LYS B 1 342 ? 12.518 -61.416 59.671 1.00 73.73 342 LYS B N 1
ATOM 6777 C CA . LYS B 1 342 ? 12.206 -61.439 61.101 1.00 69.46 342 LYS B CA 1
ATOM 6778 C C . LYS B 1 342 ? 12.215 -60.072 61.809 1.00 74.38 342 LYS B C 1
ATOM 6779 O O . LYS B 1 342 ? 11.362 -59.813 62.658 1.00 77.72 342 LYS B O 1
ATOM 6785 N N . PRO B 1 343 ? 13.182 -59.200 61.479 1.00 77.08 343 PRO B N 1
ATOM 6786 C CA . PRO B 1 343 ? 13.206 -57.884 62.130 1.00 73.19 343 PRO B CA 1
ATOM 6787 C C . PRO B 1 343 ? 11.941 -57.078 61.845 1.00 79.90 343 PRO B C 1
ATOM 6788 O O . PRO B 1 343 ? 11.395 -56.439 62.750 1.00 72.43 343 PRO B O 1
ATOM 6792 N N . SER B 1 344 ? 11.483 -57.106 60.597 1.00 73.50 344 SER B N 1
ATOM 6793 C CA . SER B 1 344 ? 10.286 -56.359 60.225 1.00 78.33 344 SER B CA 1
ATOM 6794 C C . SER B 1 344 ? 9.042 -56.941 60.897 1.00 66.07 344 SER B C 1
ATOM 6795 O O . SER B 1 344 ? 8.213 -56.198 61.419 1.00 61.36 344 SER B O 1
ATOM 6798 N N . TYR B 1 345 ? 8.929 -58.268 60.899 1.00 64.16 345 TYR B N 1
ATOM 6799 C CA . TYR B 1 345 ? 7.797 -58.950 61.527 1.00 57.24 345 TYR B CA 1
ATOM 6800 C C . TYR B 1 345 ? 7.741 -58.653 63.019 1.00 73.25 345 TYR B C 1
ATOM 6801 O O . TYR B 1 345 ? 6.686 -58.315 63.560 1.00 69.60 345 TYR B O 1
ATOM 6810 N N . LYS B 1 346 ? 8.889 -58.790 63.675 1.00 77.91 346 LYS B N 1
ATOM 6811 C CA . LYS B 1 346 ? 9.029 -58.488 65.096 1.00 73.08 346 LYS B CA 1
ATOM 6812 C C . LYS B 1 346 ? 8.512 -57.091 65.426 1.00 66.68 346 LYS B C 1
ATOM 6813 O O . LYS B 1 346 ? 7.683 -56.921 66.326 1.00 61.62 346 LYS B O 1
ATOM 6819 N N . ALA B 1 347 ? 8.995 -56.097 64.686 1.00 63.30 347 ALA B N 1
ATOM 6820 C CA . ALA B 1 347 ? 8.585 -54.714 64.895 1.00 60.66 347 ALA B CA 1
ATOM 6821 C C . ALA B 1 347 ? 7.088 -54.525 64.640 1.00 66.52 347 ALA B C 1
ATOM 6822 O O . ALA B 1 347 ? 6.406 -53.833 65.397 1.00 69.42 347 ALA B O 1
ATOM 6824 N N . LEU B 1 348 ? 6.581 -55.141 63.575 1.00 62.78 348 LEU B N 1
ATOM 6825 C CA . LEU B 1 348 ? 5.158 -55.053 63.257 1.00 70.16 348 LEU B CA 1
ATOM 6826 C C . LEU B 1 348 ? 4.297 -55.462 64.450 1.00 59.78 348 LEU B C 1
ATOM 6827 O O . LEU B 1 348 ? 3.436 -54.700 64.891 1.00 60.35 348 LEU B O 1
ATOM 6832 N N . LEU B 1 349 ? 4.536 -56.659 64.977 1.00 54.96 349 LEU B N 1
ATOM 6833 C CA . LEU B 1 349 ? 3.763 -57.142 66.115 1.00 52.03 349 LEU B CA 1
ATOM 6834 C C . LEU B 1 349 ? 3.902 -56.200 67.304 1.00 59.14 349 LEU B C 1
ATOM 6835 O O . LEU B 1 349 ? 2.940 -55.966 68.032 1.00 63.70 349 LEU B O 1
ATOM 6840 N N . ASP B 1 350 ? 5.098 -55.653 67.492 1.00 56.27 350 ASP B N 1
ATOM 6841 C CA . ASP B 1 350 ? 5.358 -54.764 68.621 1.00 65.43 350 ASP B CA 1
ATOM 6842 C C . ASP B 1 350 ? 4.523 -53.493 68.563 1.00 61.33 350 ASP B C 1
ATOM 6843 O O . ASP B 1 350 ? 3.940 -53.083 69.569 1.00 66.70 350 ASP B O 1
ATOM 6848 N N . VAL B 1 351 ? 4.475 -52.878 67.384 1.00 56.37 351 VAL B N 1
ATOM 6849 C CA . VAL B 1 351 ? 3.698 -51.661 67.168 1.00 61.89 351 VAL B CA 1
ATOM 6850 C C . VAL B 1 351 ? 2.242 -51.803 67.603 1.00 57.30 351 VAL B C 1
ATOM 6851 O O . VAL B 1 351 ? 1.700 -50.940 68.297 1.00 56.87 351 VAL B O 1
ATOM 6855 N N . TYR B 1 352 ? 1.609 -52.890 67.183 1.00 53.88 352 TYR B N 1
ATOM 6856 C CA . TYR B 1 352 ? 0.203 -53.099 67.492 1.00 59.02 352 TYR B CA 1
ATOM 6857 C C . TYR B 1 352 ? 0.000 -53.522 68.943 1.00 67.76 352 TYR B C 1
ATOM 6858 O O . TYR B 1 352 ? -1.017 -53.188 69.558 1.00 59.39 352 TYR B O 1
ATOM 6867 N N . GLU B 1 353 ? 0.977 -54.242 69.489 1.00 61.87 353 GLU B N 1
ATOM 6868 C CA . GLU B 1 353 ? 0.944 -54.620 70.893 1.00 65.03 353 GLU B CA 1
ATOM 6869 C C . GLU B 1 353 ? 0.981 -53.356 71.733 1.00 62.70 353 GLU B C 1
ATOM 6870 O O . GLU B 1 353 ? 0.248 -53.217 72.710 1.00 61.03 353 GLU B O 1
ATOM 6876 N N . GLU B 1 354 ? 1.840 -52.427 71.332 1.00 57.46 354 GLU B N 1
ATOM 6877 C CA . GLU B 1 354 ? 1.937 -51.147 72.009 1.00 65.97 354 GLU B CA 1
ATOM 6878 C C . GLU B 1 354 ? 0.602 -50.413 71.954 1.00 65.04 354 GLU B C 1
ATOM 6879 O O . GLU B 1 354 ? 0.198 -49.766 72.919 1.00 62.10 354 GLU B O 1
ATOM 6885 N N . MET B 1 355 ? -0.081 -50.513 70.817 1.00 63.49 355 MET B N 1
ATOM 6886 C CA . MET B 1 355 ? -1.357 -49.827 70.647 1.00 60.96 355 MET B CA 1
ATOM 6887 C C . MET B 1 355 ? -2.367 -50.337 71.662 1.00 49.30 355 MET B C 1
ATOM 6888 O O . MET B 1 355 ? -2.994 -49.557 72.375 1.00 55.02 355 MET B O 1
ATOM 6893 N N . VAL B 1 356 ? -2.506 -51.656 71.720 1.00 53.77 356 VAL B N 1
ATOM 6894 C CA . VAL B 1 356 ? -3.413 -52.305 72.651 1.00 55.22 356 VAL B CA 1
ATOM 6895 C C . VAL B 1 356 ? -3.209 -51.740 74.046 1.00 64.26 356 VAL B C 1
ATOM 6896 O O . VAL B 1 356 ? -4.166 -51.361 74.721 1.00 67.83 356 VAL B O 1
ATOM 6900 N N . GLN B 1 357 ? -1.950 -51.677 74.468 1.00 63.57 357 GLN B N 1
ATOM 6901 C CA . GLN B 1 357 ? -1.598 -51.091 75.757 1.00 65.70 357 GLN B CA 1
ATOM 6902 C C . GLN B 1 357 ? -1.942 -49.606 75.826 1.00 67.28 357 GLN B C 1
ATOM 6903 O O . GLN B 1 357 ? -2.641 -49.171 76.741 1.00 60.35 357 GLN B O 1
ATOM 6909 N N . LEU B 1 358 ? -1.460 -48.838 74.852 1.00 56.25 358 LEU B N 1
ATOM 6910 C CA . LEU B 1 358 ? -1.705 -47.395 74.804 1.00 63.44 358 LEU B CA 1
ATOM 6911 C C . LEU B 1 358 ? -3.176 -47.034 74.946 1.00 63.33 358 LEU B C 1
ATOM 6912 O O . LEU B 1 358 ? -3.519 -45.888 75.227 1.00 66.51 358 LEU B O 1
ATOM 6917 N N . VAL B 1 359 ? -4.041 -48.021 74.756 1.00 62.50 359 VAL B N 1
ATOM 6918 C CA . VAL B 1 359 ? -5.460 -47.767 74.580 1.00 60.13 359 VAL B CA 1
ATOM 6919 C C . VAL B 1 359 ? -6.322 -48.414 75.675 1.00 60.90 359 VAL B C 1
ATOM 6920 O O . VAL B 1 359 ? -7.489 -48.058 75.857 1.00 53.68 359 VAL B O 1
ATOM 6924 N N . ALA B 1 360 ? -5.726 -49.346 76.415 1.00 62.31 360 ALA B N 1
ATOM 6925 C CA . ALA B 1 360 ? -6.402 -50.018 77.524 1.00 67.79 360 ALA B CA 1
ATOM 6926 C C . ALA B 1 360 ? -6.912 -49.024 78.570 1.00 57.89 360 ALA B C 1
ATOM 6927 O O . ALA B 1 360 ? -7.879 -49.289 79.283 1.00 56.15 360 ALA B O 1
ATOM 6929 N N . GLU B 1 361 ? -6.259 -47.874 78.651 1.00 61.02 361 GLU B N 1
ATOM 6930 C CA . GLU B 1 361 ? -6.650 -46.844 79.600 1.00 60.25 361 GLU B CA 1
ATOM 6931 C C . GLU B 1 361 ? -8.158 -46.607 79.600 1.00 69.10 361 GLU B C 1
ATOM 6932 O O . GLU B 1 361 ? -8.749 -46.353 80.648 1.00 72.15 361 GLU B O 1
ATOM 6938 N N . HIS B 1 362 ? -8.784 -46.688 78.429 1.00 69.35 362 HIS B N 1
ATOM 6939 C CA . HIS B 1 362 ? -10.218 -46.420 78.332 1.00 63.88 362 HIS B CA 1
ATOM 6940 C C . HIS B 1 362 ? -10.996 -47.595 77.770 1.00 56.07 362 HIS B C 1
ATOM 6941 O O . HIS B 1 362 ? -12.131 -47.440 77.329 1.00 61.26 362 HIS B O 1
ATOM 6948 N N . GLY B 1 363 ? -10.378 -48.771 77.800 1.00 58.37 363 GLY B N 1
ATOM 6949 C CA . GLY B 1 363 ? -11.024 -49.994 77.357 1.00 58.35 363 GLY B CA 1
ATOM 6950 C C . GLY B 1 363 ? -11.312 -50.020 75.869 1.00 59.38 363 GLY B C 1
ATOM 6951 O O . GLY B 1 363 ? -12.303 -50.595 75.432 1.00 59.85 363 GLY B O 1
ATOM 6952 N N . ARG B 1 364 ? -10.433 -49.413 75.083 1.00 58.18 364 ARG B N 1
ATOM 6953 C CA . ARG B 1 364 ? -10.660 -49.311 73.650 1.00 61.93 364 ARG B CA 1
ATOM 6954 C C . ARG B 1 364 ? -9.853 -50.346 72.856 1.00 62.42 364 ARG B C 1
ATOM 6955 O O . ARG B 1 364 ? -9.623 -50.184 71.652 1.00 51.23 364 ARG B O 1
ATOM 6963 N N . GLN B 1 365 ? -9.446 -51.419 73.533 1.00 56.22 365 GLN B N 1
ATOM 6964 C CA . GLN B 1 365 ? -8.663 -52.483 72.901 1.00 60.28 365 GLN B CA 1
ATOM 6965 C C . GLN B 1 365 ? -9.341 -53.044 71.651 1.00 59.59 365 GLN B C 1
ATOM 6966 O O . GLN B 1 365 ? -8.663 -53.448 70.702 1.00 55.68 365 GLN B O 1
ATOM 6972 N N . TYR B 1 366 ? -10.673 -53.073 71.656 1.00 49.02 366 TYR B N 1
ATOM 6973 C CA . TYR B 1 366 ? -11.435 -53.635 70.539 1.00 53.68 366 TYR B CA 1
ATOM 6974 C C . TYR B 1 366 ? -11.032 -52.998 69.202 1.00 49.01 366 TYR B C 1
ATOM 6975 O O . TYR B 1 366 ? -11.086 -53.642 68.152 1.00 43.08 366 TYR B O 1
ATOM 6984 N N . ARG B 1 367 ? -10.620 -51.734 69.259 1.00 45.41 367 ARG B N 1
ATOM 6985 C CA . ARG B 1 367 ? -10.219 -50.988 68.073 1.00 49.84 367 ARG B CA 1
ATOM 6986 C C . ARG B 1 367 ? -8.985 -51.562 67.367 1.00 52.17 367 ARG B C 1
ATOM 6987 O O . ARG B 1 367 ? -8.904 -51.528 66.139 1.00 49.88 367 ARG B O 1
ATOM 6995 N N . VAL B 1 368 ? -8.027 -52.080 68.133 1.00 60.40 368 VAL B N 1
ATOM 6996 C CA . VAL B 1 368 ? -6.751 -52.519 67.559 1.00 49.01 368 VAL B CA 1
ATOM 6997 C C . VAL B 1 368 ? -6.923 -53.750 66.673 1.00 49.28 368 VAL B C 1
ATOM 6998 O O . VAL B 1 368 ? -6.243 -53.898 65.652 1.00 53.47 368 VAL B O 1
ATOM 7002 N N . GLU B 1 369 ? -7.845 -54.624 67.062 1.00 39.85 369 GLU B N 1
ATOM 7003 C CA . GLU B 1 369 ? -8.142 -55.830 66.290 1.00 53.13 369 GLU B CA 1
ATOM 7004 C C . GLU B 1 369 ? -8.594 -55.484 64.868 1.00 59.71 369 GLU B C 1
ATOM 7005 O O . GLU B 1 369 ? -8.204 -56.145 63.900 1.00 55.47 369 GLU B O 1
ATOM 7011 N N . TYR B 1 370 ? -9.423 -54.447 64.750 1.00 57.35 370 TYR B N 1
ATOM 7012 C CA . TYR B 1 370 ? -9.848 -53.950 63.445 1.00 52.16 370 TYR B CA 1
ATOM 7013 C C . TYR B 1 370 ? -8.667 -53.389 62.657 1.00 50.32 370 TYR B C 1
ATOM 7014 O O . TYR B 1 370 ? -8.507 -53.685 61.475 1.00 49.80 370 TYR B O 1
ATOM 7023 N N . ALA B 1 371 ? -7.843 -52.578 63.311 1.00 46.88 371 ALA B N 1
ATOM 7024 C CA . ALA B 1 371 ? -6.654 -52.030 62.663 1.00 46.35 371 ALA B CA 1
ATOM 7025 C C . ALA B 1 371 ? -5.709 -53.130 62.158 1.00 50.51 371 ALA B C 1
ATOM 7026 O O . ALA B 1 371 ? -5.157 -53.022 61.061 1.00 51.14 371 ALA B O 1
ATOM 7028 N N . LYS B 1 372 ? -5.531 -54.180 62.958 1.00 49.20 372 LYS B N 1
ATOM 7029 C CA . LYS B 1 372 ? -4.674 -55.314 62.596 1.00 49.54 372 LYS B CA 1
ATOM 7030 C C . LYS B 1 372 ? -5.183 -56.040 61.349 1.00 51.23 372 LYS B C 1
ATOM 7031 O O . LYS B 1 372 ? -4.415 -56.326 60.428 1.00 47.75 372 LYS B O 1
ATOM 7037 N N . ASN B 1 373 ? -6.477 -56.347 61.331 1.00 47.16 373 ASN B N 1
ATOM 7038 C CA . ASN B 1 373 ? -7.107 -56.990 60.179 1.00 47.99 373 ASN B CA 1
ATOM 7039 C C . ASN B 1 373 ? -6.908 -56.205 58.885 1.00 56.59 373 ASN B C 1
ATOM 7040 O O . ASN B 1 373 ? -6.679 -56.781 57.817 1.00 48.09 373 ASN B O 1
ATOM 7045 N N . ALA B 1 374 ? -7.006 -54.884 58.988 1.00 41.00 374 ALA B N 1
ATOM 7046 C CA . ALA B 1 374 ? -6.811 -54.022 57.838 1.00 49.53 374 ALA B CA 1
ATOM 7047 C C . ALA B 1 374 ? -5.389 -54.172 57.314 1.00 44.31 374 ALA B C 1
ATOM 7048 O O . ALA B 1 374 ? -5.178 -54.258 56.100 1.00 45.37 374 ALA B O 1
ATOM 7050 N N . MET B 1 375 ? -4.421 -54.222 58.232 1.00 51.40 375 MET B N 1
ATOM 7051 C CA . MET B 1 375 ? -3.014 -54.402 57.857 1.00 43.75 375 MET B CA 1
ATOM 7052 C C . MET B 1 375 ? -2.799 -55.759 57.194 1.00 47.73 375 MET B C 1
ATOM 7053 O O . MET B 1 375 ? -2.081 -55.868 56.203 1.00 45.62 375 MET B O 1
ATOM 7058 N N . ILE B 1 376 ? -3.441 -56.788 57.740 1.00 47.85 376 ILE B N 1
ATOM 7059 C CA . ILE B 1 376 ? -3.407 -58.123 57.151 1.00 48.77 376 ILE B CA 1
ATOM 7060 C C . ILE B 1 376 ? -3.963 -58.126 55.725 1.00 53.22 376 ILE B C 1
ATOM 7061 O O . ILE B 1 376 ? -3.393 -58.753 54.833 1.00 52.25 376 ILE B O 1
ATOM 7066 N N . ARG B 1 377 ? -5.072 -57.419 55.513 1.00 49.95 377 ARG B N 1
ATOM 7067 C CA . ARG B 1 377 ? -5.658 -57.316 54.179 1.00 49.24 377 ARG B CA 1
ATOM 7068 C C . ARG B 1 377 ? -4.676 -56.658 53.221 1.00 48.71 377 ARG B C 1
ATOM 7069 O O . ARG B 1 377 ? -4.555 -57.074 52.073 1.00 44.17 377 ARG B O 1
ATOM 7077 N N . LEU B 1 378 ? -3.983 -55.630 53.708 1.00 45.44 378 LEU B N 1
ATOM 7078 C CA . LEU B 1 378 ? -2.978 -54.921 52.922 1.00 49.75 378 LEU B CA 1
ATOM 7079 C C . LEU B 1 378 ? -1.866 -55.873 52.465 1.00 56.10 378 LEU B C 1
ATOM 7080 O O . LEU B 1 378 ? -1.515 -55.928 51.276 1.00 48.41 378 LEU B O 1
ATOM 7085 N N . ALA B 1 379 ? -1.321 -56.634 53.411 1.00 47.85 379 ALA B N 1
ATOM 7086 C CA . ALA B 1 379 ? -0.244 -57.569 53.091 1.00 58.50 379 ALA B CA 1
ATOM 7087 C C . ALA B 1 379 ? -0.714 -58.570 52.045 1.00 49.20 379 ALA B C 1
ATOM 7088 O O . ALA B 1 379 ? 0.038 -58.930 51.142 1.00 47.36 379 ALA B O 1
ATOM 7090 N N . GLN B 1 380 ? -1.968 -59.006 52.167 1.00 53.35 380 GLN B N 1
ATOM 7091 C CA . GLN B 1 380 ? -2.559 -59.941 51.208 1.00 48.77 380 GLN B CA 1
ATOM 7092 C C . GLN B 1 380 ? -2.581 -59.371 49.798 1.00 47.58 380 GLN B C 1
ATOM 7093 O O . GLN B 1 380 ? -2.339 -60.089 48.829 1.00 52.76 380 GLN B O 1
ATOM 7099 N N . SER B 1 381 ? -2.882 -58.081 49.681 1.00 50.01 381 SER B N 1
ATOM 7100 C CA . SER B 1 381 ? -2.890 -57.447 48.371 1.00 49.83 381 SER B CA 1
ATOM 7101 C C . SER B 1 381 ? -1.460 -57.289 47.855 1.00 58.32 381 SER B C 1
ATOM 7102 O O . SER B 1 381 ? -1.212 -57.412 46.656 1.00 60.18 381 SER B O 1
ATOM 7105 N N . TYR B 1 382 ? -0.524 -57.028 48.769 1.00 56.78 382 TYR B N 1
ATOM 7106 C CA . TYR B 1 382 ? 0.895 -56.943 48.425 1.00 54.08 382 TYR B CA 1
ATOM 7107 C C . TYR B 1 382 ? 1.379 -58.243 47.807 1.00 52.02 382 TYR B C 1
ATOM 7108 O O . TYR B 1 382 ? 2.167 -58.241 46.864 1.00 48.11 382 TYR B O 1
ATOM 7117 N N . LEU B 1 383 ? 0.910 -59.355 48.359 1.00 51.81 383 LEU B N 1
ATOM 7118 C CA . LEU B 1 383 ? 1.326 -60.672 47.898 1.00 55.74 383 LEU B CA 1
ATOM 7119 C C . LEU B 1 383 ? 0.912 -60.901 46.447 1.00 63.53 383 LEU B C 1
ATOM 7120 O O . LEU B 1 383 ? 1.708 -61.388 45.644 1.00 62.13 383 LEU B O 1
ATOM 7125 N N . VAL B 1 384 ? -0.327 -60.546 46.111 1.00 61.55 384 VAL B N 1
ATOM 7126 C CA . VAL B 1 384 ? -0.826 -60.742 44.748 1.00 58.89 384 VAL B CA 1
ATOM 7127 C C . VAL B 1 384 ? -0.095 -59.849 43.747 1.00 55.86 384 VAL B C 1
ATOM 7128 O O . VAL B 1 384 ? 0.285 -60.291 42.663 1.00 54.92 384 VAL B O 1
ATOM 7132 N N . GLU B 1 385 ? 0.096 -58.589 44.118 1.00 48.45 385 GLU B N 1
ATOM 7133 C CA . GLU B 1 385 ? 0.786 -57.640 43.259 1.00 59.46 385 GLU B CA 1
ATOM 7134 C C . GLU B 1 385 ? 2.209 -58.119 42.976 1.00 65.83 385 GLU B C 1
ATOM 7135 O O . GLU B 1 385 ? 2.685 -58.036 41.845 1.00 68.53 385 GLU B O 1
ATOM 7141 N N . ALA B 1 386 ? 2.878 -58.625 44.008 1.00 62.68 386 ALA B N 1
ATOM 7142 C CA . ALA B 1 386 ? 4.223 -59.180 43.857 1.00 63.40 386 ALA B CA 1
ATOM 7143 C C . ALA B 1 386 ? 4.247 -60.321 42.844 1.00 64.02 386 ALA B C 1
ATOM 7144 O O . ALA B 1 386 ? 5.094 -60.355 41.957 1.00 67.92 386 ALA B O 1
ATOM 7146 N N . LYS B 1 387 ? 3.312 -61.256 42.979 1.00 65.02 387 LYS B N 1
ATOM 7147 C CA . LYS B 1 387 ? 3.227 -62.377 42.055 1.00 67.75 387 LYS B CA 1
ATOM 7148 C C . LYS B 1 387 ? 3.142 -61.895 40.612 1.00 74.23 387 LYS B C 1
ATOM 7149 O O . LYS B 1 387 ? 3.789 -62.452 39.728 1.00 76.93 387 LYS B O 1
ATOM 7155 N N . TRP B 1 388 ? 2.345 -60.860 40.370 1.00 68.12 388 TRP B N 1
ATOM 7156 C CA . TRP B 1 388 ? 2.173 -60.369 39.008 1.00 75.82 388 TRP B CA 1
ATOM 7157 C C . TRP B 1 388 ? 3.491 -59.863 38.434 1.00 76.44 388 TRP B C 1
ATOM 7158 O O . TRP B 1 388 ? 3.838 -60.176 37.296 1.00 78.42 388 TRP B O 1
ATOM 7169 N N . THR B 1 389 ? 4.233 -59.093 39.225 1.00 66.93 389 THR B N 1
ATOM 7170 C CA . THR B 1 389 ? 5.516 -58.570 38.761 1.00 80.24 389 THR B CA 1
ATOM 7171 C C . THR B 1 389 ? 6.591 -59.662 38.658 1.00 71.81 389 THR B C 1
ATOM 7172 O O . THR B 1 389 ? 7.307 -59.740 37.668 1.00 68.77 389 THR B O 1
ATOM 7176 N N . LEU B 1 390 ? 6.691 -60.510 39.676 1.00 69.68 390 LEU B N 1
ATOM 7177 C CA . LEU B 1 390 ? 7.719 -61.548 39.703 1.00 76.66 390 LEU B CA 1
ATOM 7178 C C . LEU B 1 390 ? 7.469 -62.619 38.653 1.00 84.29 390 LEU B C 1
ATOM 7179 O O . LEU B 1 390 ? 8.406 -63.142 38.052 1.00 97.85 390 LEU B O 1
ATOM 7184 N N . GLN B 1 391 ? 6.202 -62.947 38.438 1.00 81.13 391 GLN B N 1
ATOM 7185 C CA . GLN B 1 391 ? 5.843 -63.963 37.462 1.00 79.84 391 GLN B CA 1
ATOM 7186 C C . GLN B 1 391 ? 5.410 -63.313 36.159 1.00 83.58 391 GLN B C 1
ATOM 7187 O O . GLN B 1 391 ? 4.893 -63.976 35.262 1.00 80.09 391 GLN B O 1
ATOM 7193 N N . ASN B 1 392 ? 5.629 -62.005 36.069 1.00 84.11 392 ASN B N 1
ATOM 7194 C CA . ASN B 1 392 ? 5.348 -61.247 34.854 1.00 97.28 392 ASN B CA 1
ATOM 7195 C C . ASN B 1 392 ? 4.004 -61.623 34.232 1.00 99.00 392 ASN B C 1
ATOM 7196 O O . ASN B 1 392 ? 3.937 -62.413 33.288 1.00 94.16 392 ASN B O 1
ATOM 7201 N N . TYR B 1 393 ? 2.940 -61.039 34.771 1.00 95.16 393 TYR B N 1
ATOM 7202 C CA . TYR B 1 393 ? 1.577 -61.414 34.419 1.00 87.16 393 TYR B CA 1
ATOM 7203 C C . TYR B 1 393 ? 0.756 -60.163 34.130 1.00 95.53 393 TYR B C 1
ATOM 7204 O O . TYR B 1 393 ? 0.916 -59.137 34.794 1.00 91.64 393 TYR B O 1
ATOM 7213 N N . LYS B 1 394 ? -0.116 -60.246 33.132 1.00 91.74 394 LYS B N 1
ATOM 7214 C CA . LYS B 1 394 ? -0.942 -59.104 32.762 1.00 95.53 394 LYS B CA 1
ATOM 7215 C C . LYS B 1 394 ? -2.409 -59.395 33.080 1.00 82.77 394 LYS B C 1
ATOM 7216 O O . LYS B 1 394 ? -3.054 -60.203 32.415 1.00 85.28 394 LYS B O 1
ATOM 7222 N N . PRO B 1 395 ? -2.934 -58.734 34.116 1.00 77.91 395 PRO B N 1
ATOM 7223 C CA . PRO B 1 395 ? -4.260 -58.974 34.699 1.00 86.66 395 PRO B CA 1
ATOM 7224 C C . PRO B 1 395 ? -5.436 -58.840 33.730 1.00 88.19 395 PRO B C 1
ATOM 7225 O O . PRO B 1 395 ? -5.752 -59.760 32.970 1.00 93.84 395 PRO B O 1
ATOM 7229 N N . SER B 1 396 ? -6.066 -57.673 33.784 1.00 69.48 396 SER B N 1
ATOM 7230 C CA . SER B 1 396 ? -7.356 -57.390 33.169 1.00 60.38 396 SER B CA 1
ATOM 7231 C C . SER B 1 396 ? -7.870 -56.288 34.067 1.00 63.58 396 SER B C 1
ATOM 7232 O O . SER B 1 396 ? -7.553 -56.275 35.254 1.00 58.71 396 SER B O 1
ATOM 7235 N N . PHE B 1 397 ? -8.648 -55.357 33.533 1.00 70.33 397 PHE B N 1
ATOM 7236 C CA . PHE B 1 397 ? -8.979 -54.171 34.320 1.00 70.46 397 PHE B CA 1
ATOM 7237 C C . PHE B 1 397 ? -9.739 -54.469 35.627 1.00 74.35 397 PHE B C 1
ATOM 7238 O O . PHE B 1 397 ? -9.442 -53.880 36.672 1.00 59.19 397 PHE B O 1
ATOM 7246 N N . GLU B 1 398 ? -10.706 -55.383 35.579 1.00 70.50 398 GLU B N 1
ATOM 7247 C CA . GLU B 1 398 ? -11.422 -55.760 36.796 1.00 75.07 398 GLU B CA 1
ATOM 7248 C C . GLU B 1 398 ? -10.505 -56.551 37.735 1.00 75.30 398 GLU B C 1
ATOM 7249 O O . GLU B 1 398 ? -10.354 -56.208 38.911 1.00 70.61 398 GLU B O 1
ATOM 7255 N N . GLU B 1 399 ? -9.881 -57.596 37.204 1.00 68.43 399 GLU B N 1
ATOM 7256 C CA . GLU B 1 399 ? -8.875 -58.351 37.942 1.00 63.91 399 GLU B CA 1
ATOM 7257 C C . GLU B 1 399 ? -7.845 -57.414 38.581 1.00 68.17 399 GLU B C 1
ATOM 7258 O O . GLU B 1 399 ? -7.358 -57.667 39.683 1.00 63.16 399 GLU B O 1
ATOM 7264 N N . PHE B 1 400 ? -7.530 -56.324 37.885 1.00 60.69 400 PHE B N 1
ATOM 7265 C CA . PHE B 1 400 ? -6.555 -55.350 38.358 1.00 51.31 400 PHE B CA 1
ATOM 7266 C C . PHE B 1 400 ? -7.164 -54.418 39.400 1.00 67.76 400 PHE B C 1
ATOM 7267 O O . PHE B 1 400 ? -6.556 -54.131 40.435 1.00 61.90 400 PHE B O 1
ATOM 7275 N N . LYS B 1 401 ? -8.370 -53.943 39.114 1.00 68.09 401 LYS B N 1
ATOM 7276 C CA . LYS B 1 401 ? -9.082 -53.061 40.026 1.00 66.24 401 LYS B CA 1
ATOM 7277 C C . LYS B 1 401 ? -9.359 -53.817 41.322 1.00 72.37 401 LYS B C 1
ATOM 7278 O O . LYS B 1 401 ? -9.217 -53.271 42.422 1.00 64.25 401 LYS B O 1
ATOM 7284 N N . ALA B 1 402 ? -9.742 -55.084 41.173 1.00 63.19 402 ALA B N 1
ATOM 7285 C CA . ALA B 1 402 ? -10.068 -55.955 42.299 1.00 57.18 402 ALA B CA 1
ATOM 7286 C C . ALA B 1 402 ? -8.898 -56.117 43.261 1.00 61.40 402 ALA B C 1
ATOM 7287 O O . ALA B 1 402 ? -9.090 -56.262 44.467 1.00 62.44 402 ALA B O 1
ATOM 7289 N N . ASN B 1 403 ? -7.684 -56.088 42.725 1.00 61.12 403 ASN B N 1
ATOM 7290 C CA . ASN B 1 403 ? -6.501 -56.348 43.535 1.00 54.26 403 ASN B CA 1
ATOM 7291 C C . ASN B 1 403 ? -5.632 -55.118 43.813 1.00 65.43 403 ASN B C 1
ATOM 7292 O O . ASN B 1 403 ? -5.025 -55.015 44.883 1.00 63.64 403 ASN B O 1
ATOM 7297 N N . ALA B 1 404 ? -5.589 -54.181 42.867 1.00 61.35 404 ALA B N 1
ATOM 7298 C CA . ALA B 1 404 ? -4.718 -53.009 42.994 1.00 68.57 404 ALA B CA 1
ATOM 7299 C C . ALA B 1 404 ? -5.237 -51.940 43.957 1.00 65.77 404 ALA B C 1
ATOM 7300 O O . ALA B 1 404 ? -4.449 -51.251 44.606 1.00 63.21 404 ALA B O 1
ATOM 7302 N N . LEU B 1 405 ? -6.554 -51.786 44.043 1.00 58.11 405 LEU B N 1
ATOM 7303 C CA . LEU B 1 405 ? -7.119 -50.788 44.950 1.00 61.82 405 LEU B CA 1
ATOM 7304 C C . LEU B 1 405 ? -6.765 -51.043 46.423 1.00 52.49 405 LEU B C 1
ATOM 7305 O O . LEU B 1 405 ? -6.430 -50.113 47.151 1.00 55.43 405 LEU B O 1
ATOM 7310 N N . PRO B 1 406 ? -6.835 -52.303 46.868 1.00 54.91 406 PRO B N 1
ATOM 7311 C CA . PRO B 1 406 ? -6.460 -52.589 48.260 1.00 54.98 406 PRO B CA 1
ATOM 7312 C C . PRO B 1 406 ? -5.004 -52.247 48.615 1.00 57.33 406 PRO B C 1
ATOM 7313 O O . PRO B 1 406 ? -4.747 -51.917 49.773 1.00 57.69 406 PRO B O 1
ATOM 7317 N N . THR B 1 407 ? -4.083 -52.303 47.651 1.00 56.79 407 THR B N 1
ATOM 7318 C CA . THR B 1 407 ? -2.657 -52.074 47.930 1.00 54.89 407 THR B CA 1
ATOM 7319 C C . THR B 1 407 ? -2.340 -50.629 48.282 1.00 59.73 407 THR B C 1
ATOM 7320 O O . THR B 1 407 ? -1.230 -50.318 48.718 1.00 54.13 407 THR B O 1
ATOM 7324 N N . CYS B 1 408 ? -3.306 -49.742 48.078 1.00 56.66 408 CYS B N 1
ATOM 7325 C CA . CYS B 1 408 ? -3.085 -48.328 48.347 1.00 65.22 408 CYS B CA 1
ATOM 7326 C C . CYS B 1 408 ? -3.041 -48.056 49.855 1.00 70.51 408 CYS B C 1
ATOM 7327 O O . CYS B 1 408 ? -2.444 -47.069 50.303 1.00 66.65 408 CYS B O 1
ATOM 7330 N N . GLY B 1 409 ? -3.681 -48.937 50.626 1.00 59.35 409 GLY B N 1
ATOM 7331 C CA . GLY B 1 409 ? -3.642 -48.877 52.077 1.00 56.25 409 GLY B CA 1
ATOM 7332 C C . GLY B 1 409 ? -4.521 -47.827 52.732 1.00 59.06 409 GLY B C 1
ATOM 7333 O O . GLY B 1 409 ? -4.409 -47.597 53.938 1.00 57.79 409 GLY B O 1
ATOM 7334 N N . TYR B 1 410 ? -5.403 -47.201 51.956 1.00 60.29 410 TYR B N 1
ATOM 7335 C CA . TYR B 1 410 ? -6.210 -46.090 52.465 1.00 55.45 410 TYR B CA 1
ATOM 7336 C C . TYR B 1 410 ? -7.352 -46.481 53.398 1.00 48.59 410 TYR B C 1
ATOM 7337 O O . TYR B 1 410 ? -7.778 -45.678 54.234 1.00 49.84 410 TYR B O 1
ATOM 7346 N N . ALA B 1 411 ? -7.850 -47.702 53.262 1.00 40.76 411 ALA B N 1
ATOM 7347 C CA . ALA B 1 411 ? -8.809 -48.202 54.234 1.00 50.37 411 ALA B CA 1
ATOM 7348 C C . ALA B 1 411 ? -8.045 -48.443 55.532 1.00 48.55 411 ALA B C 1
ATOM 7349 O O . ALA B 1 411 ? -8.475 -48.033 56.615 1.00 49.98 411 ALA B O 1
ATOM 7351 N N . MET B 1 412 ? -6.894 -49.094 55.402 1.00 46.04 412 MET B N 1
ATOM 7352 C CA . MET B 1 412 ? -6.020 -49.355 56.540 1.00 55.00 412 MET B CA 1
ATOM 7353 C C . MET B 1 412 ? -5.718 -48.072 57.319 1.00 50.81 412 MET B C 1
ATOM 7354 O O . MET B 1 412 ? -5.881 -48.031 58.537 1.00 47.16 412 MET B O 1
ATOM 7359 N N . LEU B 1 413 ? -5.294 -47.022 56.622 1.00 50.59 413 LEU B N 1
ATOM 7360 C CA . LEU B 1 413 ? -4.977 -45.760 57.290 1.00 49.56 413 LEU B CA 1
ATOM 7361 C C . LEU B 1 413 ? -6.185 -45.092 57.956 1.00 51.66 413 LEU B C 1
ATOM 7362 O O . LEU B 1 413 ? -6.069 -44.556 59.062 1.00 46.62 413 LEU B O 1
ATOM 7367 N N . ALA B 1 414 ? -7.342 -45.122 57.297 1.00 44.34 414 ALA B N 1
ATOM 7368 C CA . ALA B 1 414 ? -8.529 -44.503 57.883 1.00 45.09 414 ALA B CA 1
ATOM 7369 C C . ALA B 1 414 ? -8.948 -45.267 59.132 1.00 49.98 414 ALA B C 1
ATOM 7370 O O . ALA B 1 414 ? -9.199 -44.672 60.182 1.00 45.02 414 ALA B O 1
ATOM 7372 N N . ILE B 1 415 ? -9.014 -46.589 59.009 1.00 43.33 415 ILE B N 1
ATOM 7373 C CA . ILE B 1 415 ? -9.385 -47.444 60.123 1.00 40.73 415 ILE B CA 1
ATOM 7374 C C . ILE B 1 415 ? -8.424 -47.236 61.279 1.00 45.95 415 ILE B C 1
ATOM 7375 O O . ILE B 1 415 ? -8.843 -46.970 62.406 1.00 50.25 415 ILE B O 1
ATOM 7380 N N . THR B 1 416 ? -7.131 -47.336 60.985 1.00 54.16 416 THR B N 1
ATOM 7381 C CA . THR B 1 416 ? -6.093 -47.137 61.990 1.00 47.13 416 THR B CA 1
ATOM 7382 C C . THR B 1 416 ? -6.179 -45.752 62.625 1.00 52.14 416 THR B C 1
ATOM 7383 O O . THR B 1 416 ? -5.895 -45.596 63.810 1.00 46.99 416 THR B O 1
ATOM 7387 N N . SER B 1 417 ? -6.584 -44.751 61.846 1.00 49.05 417 SER B N 1
ATOM 7388 C CA . SER B 1 417 ? -6.668 -43.390 62.372 1.00 46.26 417 SER B CA 1
ATOM 7389 C C . SER B 1 417 ? -7.760 -43.272 63.430 1.00 43.74 417 SER B C 1
ATOM 7390 O O . SER B 1 417 ? -7.649 -42.468 64.356 1.00 54.43 417 SER B O 1
ATOM 7393 N N . PHE B 1 418 ? -8.819 -44.068 63.294 1.00 45.42 418 PHE B N 1
ATOM 7394 C CA . PHE B 1 418 ? -9.910 -44.028 64.266 1.00 51.41 418 PHE B CA 1
ATOM 7395 C C . PHE B 1 418 ? -9.444 -44.516 65.639 1.00 48.91 418 PHE B C 1
ATOM 7396 O O . PHE B 1 418 ? -10.068 -44.212 66.656 1.00 45.74 418 PHE B O 1
ATOM 7404 N N . VAL B 1 419 ? -8.355 -45.282 65.664 1.00 41.21 419 VAL B N 1
ATOM 7405 C CA . VAL B 1 419 ? -7.906 -45.918 66.899 1.00 53.83 419 VAL B CA 1
ATOM 7406 C C . VAL B 1 419 ? -7.576 -44.903 67.997 1.00 56.69 419 VAL B C 1
ATOM 7407 O O . VAL B 1 419 ? -7.982 -45.065 69.148 1.00 49.36 419 VAL B O 1
ATOM 7411 N N . GLY B 1 420 ? -6.850 -43.852 67.634 1.00 51.23 420 GLY B N 1
ATOM 7412 C CA . GLY B 1 420 ? -6.425 -42.862 68.604 1.00 52.00 420 GLY B CA 1
ATOM 7413 C C . GLY B 1 420 ? -7.405 -41.723 68.814 1.00 57.03 420 GLY B C 1
ATOM 7414 O O . GLY B 1 420 ? -7.091 -40.749 69.492 1.00 69.23 420 GLY B O 1
ATOM 7415 N N . MET B 1 421 ? -8.596 -41.839 68.238 1.00 49.14 421 MET B N 1
ATOM 7416 C CA . MET B 1 421 ? -9.602 -40.798 68.398 1.00 57.66 421 MET B CA 1
ATOM 7417 C C . MET B 1 421 ? -10.428 -41.018 69.662 1.00 52.83 421 MET B C 1
ATOM 7418 O O . MET B 1 421 ? -10.347 -42.065 70.303 1.00 56.93 421 MET B O 1
ATOM 7423 N N . GLY B 1 422 ? -11.226 -40.021 70.012 1.00 52.81 422 GLY B N 1
ATOM 7424 C CA . GLY B 1 422 ? -12.008 -40.073 71.229 1.00 50.08 422 GLY B CA 1
ATOM 7425 C C . GLY B 1 422 ? -13.253 -40.924 71.105 1.00 61.47 422 GLY B C 1
ATOM 7426 O O . GLY B 1 422 ? -13.306 -41.869 70.313 1.00 59.46 422 GLY B O 1
ATOM 7427 N N . ASP B 1 423 ? -14.264 -40.571 71.891 1.00 53.45 423 ASP B N 1
ATOM 7428 C CA . ASP B 1 423 ? -15.477 -41.370 71.987 1.00 60.28 423 ASP B CA 1
ATOM 7429 C C . ASP B 1 423 ? -16.408 -41.211 70.789 1.00 55.84 423 ASP B C 1
ATOM 7430 O O . ASP B 1 423 ? -17.433 -41.887 70.712 1.00 53.18 423 ASP B O 1
ATOM 7435 N N . ILE B 1 424 ? -16.064 -40.314 69.869 1.00 57.79 424 ILE B N 1
ATOM 7436 C CA . ILE B 1 424 ? -16.842 -40.164 68.643 1.00 50.91 424 ILE B CA 1
ATOM 7437 C C . ILE B 1 424 ? -16.684 -41.453 67.853 1.00 51.70 424 ILE B C 1
ATOM 7438 O O . ILE B 1 424 ? -17.592 -41.872 67.142 1.00 51.27 424 ILE B O 1
ATOM 7443 N N . VAL B 1 425 ? -15.525 -42.088 68.008 1.00 52.17 425 VAL B N 1
ATOM 7444 C CA . VAL B 1 425 ? -15.279 -43.411 67.447 1.00 49.04 425 VAL B CA 1
ATOM 7445 C C . VAL B 1 425 ? -15.912 -44.489 68.325 1.00 51.32 425 VAL B C 1
ATOM 7446 O O . VAL B 1 425 ? -15.859 -44.434 69.554 1.00 49.91 425 VAL B O 1
ATOM 7450 N N . THR B 1 426 ? -16.491 -45.484 67.670 1.00 49.30 426 THR B N 1
ATOM 7451 C CA . THR B 1 426 ? -17.390 -46.418 68.313 1.00 39.70 426 THR B CA 1
ATOM 7452 C C . THR B 1 426 ? -17.248 -47.803 67.675 1.00 49.86 426 THR B C 1
ATOM 7453 O O . THR B 1 426 ? -16.758 -47.928 66.555 1.00 47.44 426 THR B O 1
ATOM 7457 N N . PRO B 1 427 ? -17.643 -48.861 68.396 1.00 48.00 427 PRO B N 1
ATOM 7458 C CA . PRO B 1 427 ? -17.605 -50.179 67.755 1.00 48.07 427 PRO B CA 1
ATOM 7459 C C . PRO B 1 427 ? -18.308 -50.196 66.390 1.00 49.27 427 PRO B C 1
ATOM 7460 O O . PRO B 1 427 ? -17.863 -50.912 65.486 1.00 49.21 427 PRO B O 1
ATOM 7464 N N . GLU B 1 428 ? -19.376 -49.413 66.241 1.00 46.72 428 GLU B N 1
ATOM 7465 C CA . GLU B 1 428 ? -20.127 -49.359 64.983 1.00 50.76 428 GLU B CA 1
ATOM 7466 C C . GLU B 1 428 ? -19.321 -48.711 63.858 1.00 48.14 428 GLU B C 1
ATOM 7467 O O . GLU B 1 428 ? -19.488 -49.061 62.692 1.00 48.66 428 GLU B O 1
ATOM 7473 N N . THR B 1 429 ? -18.453 -47.766 64.215 1.00 41.80 429 THR B N 1
ATOM 7474 C CA . THR B 1 429 ? -17.560 -47.130 63.251 1.00 45.34 429 THR B CA 1
ATOM 7475 C C . THR B 1 429 ? -16.714 -48.160 62.518 1.00 46.03 429 THR B C 1
ATOM 7476 O O . THR B 1 429 ? -16.517 -48.060 61.314 1.00 50.73 429 THR B O 1
ATOM 7480 N N . PHE B 1 430 ? -16.213 -49.143 63.258 1.00 45.93 430 PHE B N 1
ATOM 7481 C CA . PHE B 1 430 ? -15.370 -50.191 62.694 1.00 45.05 430 PHE B CA 1
ATOM 7482 C C . PHE B 1 430 ? -16.173 -51.247 61.937 1.00 51.53 430 PHE B C 1
ATOM 7483 O O . PHE B 1 430 ? -15.687 -51.800 60.952 1.00 48.98 430 PHE B O 1
ATOM 7491 N N . LYS B 1 431 ? -17.390 -51.542 62.390 1.00 50.00 431 LYS B N 1
ATOM 7492 C CA . LYS B 1 431 ? -18.247 -52.449 61.627 1.00 57.25 431 LYS B CA 1
ATOM 7493 C C . LYS B 1 431 ? -18.480 -51.806 60.267 1.00 50.51 431 LYS B C 1
ATOM 7494 O O . LYS B 1 431 ? -18.412 -52.456 59.223 1.00 47.82 431 LYS B O 1
ATOM 7500 N N . TRP B 1 432 ? -18.742 -50.506 60.305 1.00 43.21 432 TRP B N 1
ATOM 7501 C CA . TRP B 1 432 ? -18.968 -49.709 59.109 1.00 52.57 432 TRP B CA 1
ATOM 7502 C C . TRP B 1 432 ? -17.737 -49.663 58.206 1.00 51.43 432 TRP B C 1
ATOM 7503 O O . TRP B 1 432 ? -17.813 -49.971 57.017 1.00 46.16 432 TRP B O 1
ATOM 7514 N N . ALA B 1 433 ? -16.601 -49.282 58.780 1.00 54.84 433 ALA B N 1
ATOM 7515 C CA . ALA B 1 433 ? -15.383 -49.106 58.002 1.00 52.25 433 ALA B CA 1
ATOM 7516 C C . ALA B 1 433 ? -14.912 -50.422 57.382 1.00 52.55 433 ALA B C 1
ATOM 7517 O O . ALA B 1 433 ? -14.297 -50.428 56.319 1.00 57.39 433 ALA B O 1
ATOM 7519 N N . ALA B 1 434 ? -15.219 -51.534 58.041 1.00 47.03 434 ALA B N 1
ATOM 7520 C CA . ALA B 1 434 ? -14.790 -52.850 57.572 1.00 59.89 434 ALA B CA 1
ATOM 7521 C C . ALA B 1 434 ? -15.715 -53.410 56.492 1.00 66.52 434 ALA B C 1
ATOM 7522 O O . ALA B 1 434 ? -15.386 -54.391 55.825 1.00 62.49 434 ALA B O 1
ATOM 7524 N N . SER B 1 435 ? -16.873 -52.787 56.321 1.00 54.31 435 SER B N 1
ATOM 7525 C CA . SER B 1 435 ? -17.798 -53.217 55.283 1.00 60.32 435 SER B CA 1
ATOM 7526 C C . SER B 1 435 ? -17.512 -52.474 53.979 1.00 58.24 435 SER B C 1
ATOM 7527 O O . SER B 1 435 ? -18.291 -52.544 53.034 1.00 61.25 435 SER B O 1
ATOM 7530 N N . ASP B 1 436 ? -16.391 -51.758 53.946 1.00 65.67 436 ASP B N 1
ATOM 7531 C CA . ASP B 1 436 ? -15.954 -51.040 52.750 1.00 64.39 436 ASP B CA 1
ATOM 7532 C C . ASP B 1 436 ? -16.980 -50.019 52.268 1.00 59.97 436 ASP B C 1
ATOM 7533 O O . ASP B 1 436 ? -17.599 -50.204 51.221 1.00 60.12 436 ASP B O 1
ATOM 7538 N N . PRO B 1 437 ? -17.151 -48.929 53.029 1.00 55.42 437 PRO B N 1
ATOM 7539 C CA . PRO B 1 437 ? -18.129 -47.882 52.712 1.00 52.60 437 PRO B CA 1
ATOM 7540 C C . PRO B 1 437 ? -17.664 -46.943 51.594 1.00 48.48 437 PRO B C 1
ATOM 7541 O O . PRO B 1 437 ? -16.471 -46.864 51.301 1.00 48.99 437 PRO B O 1
ATOM 7545 N N . LYS B 1 438 ? -18.613 -46.224 50.999 1.00 54.41 438 LYS B N 1
ATOM 7546 C CA . LYS B 1 438 ? -18.369 -45.397 49.819 1.00 52.92 438 LYS B CA 1
ATOM 7547 C C . LYS B 1 438 ? -17.233 -44.393 49.990 1.00 47.73 438 LYS B C 1
ATOM 7548 O O . LYS B 1 438 ? -16.354 -44.294 49.130 1.00 48.23 438 LYS B O 1
ATOM 7554 N N . ILE B 1 439 ? -17.255 -43.631 51.081 1.00 45.02 439 ILE B N 1
ATOM 7555 C CA . ILE B 1 439 ? -16.245 -42.597 51.255 1.00 39.94 439 ILE B CA 1
ATOM 7556 C C . ILE B 1 439 ? -14.846 -43.200 51.227 1.00 42.92 439 ILE B C 1
ATOM 7557 O O . ILE B 1 439 ? -13.921 -42.608 50.675 1.00 45.21 439 ILE B O 1
ATOM 7562 N N . ILE B 1 440 ? -14.703 -44.393 51.797 1.00 44.70 440 ILE B N 1
ATOM 7563 C CA . ILE B 1 440 ? -13.410 -45.063 51.817 1.00 42.48 440 ILE B CA 1
ATOM 7564 C C . ILE B 1 440 ? -13.029 -45.584 50.431 1.00 42.59 440 ILE B C 1
ATOM 7565 O O . ILE B 1 440 ? -11.877 -45.465 50.013 1.00 45.82 440 ILE B O 1
ATOM 7570 N N . GLN B 1 441 ? -13.997 -46.146 49.717 1.00 45.83 441 GLN B N 1
ATOM 7571 C CA . GLN B 1 441 ? -13.761 -46.570 48.341 1.00 54.15 441 GLN B CA 1
ATOM 7572 C C . GLN B 1 441 ? -13.337 -45.384 47.478 1.00 52.29 441 GLN B C 1
ATOM 7573 O O . GLN B 1 441 ? -12.390 -45.482 46.697 1.00 51.47 441 GLN B O 1
ATOM 7579 N N . ALA B 1 442 ? -14.034 -44.263 47.630 1.00 45.04 442 ALA B N 1
ATOM 7580 C CA . ALA B 1 442 ? -13.719 -43.065 46.859 1.00 41.35 442 ALA B CA 1
ATOM 7581 C C . ALA B 1 442 ? -12.297 -42.584 47.134 1.00 51.63 442 ALA B C 1
ATOM 7582 O O . ALA B 1 442 ? -11.537 -42.337 46.196 1.00 46.37 442 ALA B O 1
ATOM 7584 N N . SER B 1 443 ? -11.929 -42.455 48.410 1.00 46.69 443 SER B N 1
ATOM 7585 C CA . SER B 1 443 ? -10.560 -42.052 48.746 1.00 49.46 443 SER B CA 1
ATOM 7586 C C . SER B 1 443 ? -9.570 -43.041 48.145 1.00 47.82 443 SER B C 1
ATOM 7587 O O . SER B 1 443 ? -8.453 -42.672 47.782 1.00 45.55 443 SER B O 1
ATOM 7590 N N . THR B 1 444 ? -9.994 -44.299 48.037 1.00 44.91 444 THR B N 1
ATOM 7591 C CA . THR B 1 444 ? -9.138 -45.368 47.525 1.00 50.53 444 THR B CA 1
ATOM 7592 C C . THR B 1 444 ? -8.899 -45.262 46.008 1.00 58.53 444 THR B C 1
ATOM 7593 O O . THR B 1 444 ? -7.773 -45.436 45.536 1.00 47.51 444 THR B O 1
ATOM 7597 N N . ILE B 1 445 ? -9.959 -44.984 45.251 1.00 54.00 445 ILE B N 1
ATOM 7598 C CA . ILE B 1 445 ? -9.827 -44.728 43.821 1.00 55.64 445 ILE B CA 1
ATOM 7599 C C . ILE B 1 445 ? -8.865 -43.559 43.606 1.00 55.63 445 ILE B C 1
ATOM 7600 O O . ILE B 1 445 ? -7.931 -43.626 42.800 1.00 45.42 445 ILE B O 1
ATOM 7605 N N . ILE B 1 446 ? -9.113 -42.484 44.343 1.00 48.40 446 ILE B N 1
ATOM 7606 C CA . ILE B 1 446 ? -8.345 -41.261 44.211 1.00 45.58 446 ILE B CA 1
ATOM 7607 C C . ILE B 1 446 ? -6.863 -41.541 44.424 1.00 51.23 446 ILE B C 1
ATOM 7608 O O . ILE B 1 446 ? -6.013 -41.064 43.671 1.00 51.39 446 ILE B O 1
ATOM 7613 N N . CYS B 1 447 ? -6.568 -42.333 45.448 1.00 53.32 447 CYS B N 1
ATOM 7614 C CA . CYS B 1 447 ? -5.194 -42.688 45.790 1.00 56.65 447 CYS B CA 1
ATOM 7615 C C . CYS B 1 447 ? -4.520 -43.567 44.729 1.00 51.58 447 CYS B C 1
ATOM 7616 O O . CYS B 1 447 ? -3.438 -43.248 44.238 1.00 47.29 447 CYS B O 1
ATOM 7619 N N . ARG B 1 448 ? -5.164 -44.674 44.381 1.00 52.33 448 ARG B N 1
ATOM 7620 C CA . ARG B 1 448 ? -4.587 -45.626 43.432 1.00 58.23 448 ARG B CA 1
ATOM 7621 C C . ARG B 1 448 ? -4.327 -45.034 42.045 1.00 55.40 448 ARG B C 1
ATOM 7622 O O . ARG B 1 448 ? -3.237 -45.178 41.499 1.00 54.09 448 ARG B O 1
ATOM 7630 N N . PHE B 1 449 ? -5.334 -44.383 41.474 1.00 51.12 449 PHE B N 1
ATOM 7631 C CA . PHE B 1 449 ? -5.233 -43.872 40.108 1.00 53.01 449 PHE B CA 1
ATOM 7632 C C . PHE B 1 449 ? -4.240 -42.718 39.970 1.00 52.03 449 PHE B C 1
ATOM 7633 O O . PHE B 1 449 ? -3.434 -42.701 39.042 1.00 54.32 449 PHE B O 1
ATOM 7641 N N . MET B 1 450 ? -4.294 -41.757 40.887 1.00 44.80 450 MET B N 1
ATOM 7642 C CA . MET B 1 450 ? -3.332 -40.668 40.856 1.00 46.98 450 MET B CA 1
ATOM 7643 C C . MET B 1 450 ? -1.912 -41.211 40.974 1.00 56.59 450 MET B C 1
ATOM 7644 O O . MET B 1 450 ? -1.002 -40.751 40.291 1.00 54.76 450 MET B O 1
ATOM 7649 N N . ASP B 1 451 ? -1.734 -42.204 41.837 1.00 60.89 451 ASP B N 1
ATOM 7650 C CA . ASP B 1 451 ? -0.422 -42.794 42.052 1.00 60.10 451 ASP B CA 1
ATOM 7651 C C . ASP B 1 451 ? 0.101 -43.424 40.770 1.00 60.70 451 ASP B C 1
ATOM 7652 O O . ASP B 1 451 ? 1.250 -43.204 40.385 1.00 64.30 451 ASP B O 1
ATOM 7657 N N . ASP B 1 452 ? -0.747 -44.209 40.112 1.00 51.31 452 ASP B N 1
ATOM 7658 C CA . ASP B 1 452 ? -0.369 -44.877 38.868 1.00 53.35 452 ASP B CA 1
ATOM 7659 C C . ASP B 1 452 ? -0.019 -43.892 37.756 1.00 57.46 452 ASP B C 1
ATOM 7660 O O . ASP B 1 452 ? 0.912 -44.122 36.985 1.00 52.20 452 ASP B O 1
ATOM 7665 N N . VAL B 1 453 ? -0.774 -42.800 37.675 1.00 47.06 453 VAL B N 1
ATOM 7666 C CA . VAL B 1 453 ? -0.546 -41.789 36.653 1.00 51.89 453 VAL B CA 1
ATOM 7667 C C . VAL B 1 453 ? 0.791 -41.091 36.868 1.00 55.66 453 VAL B C 1
ATOM 7668 O O . VAL B 1 453 ? 1.534 -40.846 35.917 1.00 59.39 453 VAL B O 1
ATOM 7672 N N . ALA B 1 454 ? 1.094 -40.784 38.126 1.00 59.54 454 ALA B N 1
ATOM 7673 C CA . ALA B 1 454 ? 2.315 -40.070 38.480 1.00 65.82 454 ALA B CA 1
ATOM 7674 C C . ALA B 1 454 ? 3.547 -40.959 38.346 1.00 63.54 454 ALA B C 1
ATOM 7675 O O . ALA B 1 454 ? 4.608 -40.507 37.909 1.00 66.55 454 ALA B O 1
ATOM 7677 N N . GLU B 1 455 ? 3.408 -42.224 38.724 1.00 61.77 455 GLU B N 1
ATOM 7678 C CA . GLU B 1 455 ? 4.484 -43.182 38.511 1.00 69.07 455 GLU B CA 1
ATOM 7679 C C . GLU B 1 455 ? 4.850 -43.264 37.038 1.00 67.19 455 GLU B C 1
ATOM 7680 O O . GLU B 1 455 ? 6.026 -43.321 36.690 1.00 73.94 455 GLU B O 1
ATOM 7686 N N . HIS B 1 456 ? 3.843 -43.251 36.171 1.00 58.40 456 HIS B N 1
ATOM 7687 C CA . HIS B 1 456 ? 4.092 -43.385 34.740 1.00 61.00 456 HIS B CA 1
ATOM 7688 C C . HIS B 1 456 ? 4.672 -42.115 34.115 1.00 64.65 456 HIS B C 1
ATOM 7689 O O . HIS B 1 456 ? 5.399 -42.186 33.127 1.00 63.10 456 HIS B O 1
ATOM 7696 N N . LYS B 1 457 ? 4.351 -40.961 34.695 1.00 72.91 457 LYS B N 1
ATOM 7697 C CA . LYS B 1 457 ? 4.961 -39.696 34.290 1.00 72.77 457 LYS B CA 1
ATOM 7698 C C . LYS B 1 457 ? 6.316 -39.490 34.975 1.00 81.96 457 LYS B C 1
ATOM 7699 O O . LYS B 1 457 ? 6.676 -38.372 35.347 1.00 81.51 457 LYS B O 1
ATOM 7705 N N . PHE B 1 458 ? 7.052 -40.583 35.147 1.00 90.36 458 PHE B N 1
ATOM 7706 C CA . PHE B 1 458 ? 8.389 -40.552 35.731 1.00 95.96 458 PHE B CA 1
ATOM 7707 C C . PHE B 1 458 ? 9.018 -41.938 35.619 1.00 101.60 458 PHE B C 1
ATOM 7708 O O . PHE B 1 458 ? 9.407 -42.363 34.532 1.00 96.97 458 PHE B O 1
ATOM 7716 N N . LYS B 1 459 ? 9.100 -42.635 36.748 1.00 106.40 459 LYS B N 1
ATOM 7717 C CA . LYS B 1 459 ? 9.641 -43.990 36.810 1.00 109.27 459 LYS B CA 1
ATOM 7718 C C . LYS B 1 459 ? 9.308 -44.616 38.159 1.00 104.17 459 LYS B C 1
ATOM 7719 O O . LYS B 1 459 ? 8.961 -43.912 39.108 1.00 99.93 459 LYS B O 1
ATOM 7725 N N . ASP B 1 465 ? 7.905 -53.773 37.303 0.00 97.40 465 ASP B N 1
ATOM 7726 C CA . ASP B 1 465 ? 7.184 -52.890 38.213 0.00 97.42 465 ASP B CA 1
ATOM 7727 C C . ASP B 1 465 ? 5.680 -53.014 38.003 0.00 97.03 465 ASP B C 1
ATOM 7728 O O . ASP B 1 465 ? 4.887 -52.657 38.875 0.00 97.28 465 ASP B O 1
ATOM 7733 N N . CYS B 1 466 ? 5.298 -53.521 36.837 1.00 92.66 466 CYS B N 1
ATOM 7734 C CA . CYS B 1 466 ? 3.891 -53.672 36.477 1.00 100.36 466 CYS B CA 1
ATOM 7735 C C . CYS B 1 466 ? 3.173 -52.322 36.430 1.00 105.03 466 CYS B C 1
ATOM 7736 O O . CYS B 1 466 ? 2.171 -52.122 37.119 1.00 107.06 466 CYS B O 1
ATOM 7739 N N . SER B 1 467 ? 3.690 -51.398 35.620 1.00 98.37 467 SER B N 1
ATOM 7740 C CA . SER B 1 467 ? 3.040 -50.102 35.428 1.00 97.53 467 SER B CA 1
ATOM 7741 C C . SER B 1 467 ? 1.580 -50.296 35.057 1.00 79.39 467 SER B C 1
ATOM 7742 O O . SER B 1 467 ? 1.271 -50.906 34.036 1.00 75.39 467 SER B O 1
ATOM 7745 N N . ALA B 1 468 ? 0.688 -49.778 35.896 1.00 81.99 468 ALA B N 1
ATOM 7746 C CA . ALA B 1 468 ? -0.746 -49.915 35.670 1.00 79.81 468 ALA B CA 1
ATOM 7747 C C . ALA B 1 468 ? -1.179 -49.189 34.396 1.00 79.39 468 ALA B C 1
ATOM 7748 O O . ALA B 1 468 ? -2.107 -49.619 33.709 1.00 76.21 468 ALA B O 1
ATOM 7750 N N . ILE B 1 469 ? -0.508 -48.086 34.085 1.00 68.39 469 ILE B N 1
ATOM 7751 C CA . ILE B 1 469 ? -0.794 -47.360 32.854 1.00 75.35 469 ILE B CA 1
ATOM 7752 C C . ILE B 1 469 ? -0.257 -48.138 31.653 1.00 68.96 469 ILE B C 1
ATOM 7753 O O . ILE B 1 469 ? -0.954 -48.319 30.661 1.00 51.55 469 ILE B O 1
ATOM 7758 N N . GLU B 1 470 ? 0.983 -48.607 31.752 1.00 73.11 470 GLU B N 1
ATOM 7759 C CA . GLU B 1 470 ? 1.595 -49.365 30.666 1.00 75.51 470 GLU B CA 1
ATOM 7760 C C . GLU B 1 470 ? 0.805 -50.642 30.402 1.00 75.29 470 GLU B C 1
ATOM 7761 O O . GLU B 1 470 ? 0.682 -51.089 29.260 1.00 79.11 470 GLU B O 1
ATOM 7767 N N . CYS B 1 471 ? 0.261 -51.210 31.473 1.00 79.46 471 CYS B N 1
ATOM 7768 C CA . CYS B 1 471 ? -0.552 -52.420 31.404 1.00 78.86 471 CYS B CA 1
ATOM 7769 C C . CYS B 1 471 ? -1.918 -52.150 30.772 1.00 67.79 471 CYS B C 1
ATOM 7770 O O . CYS B 1 471 ? -2.417 -52.947 29.980 1.00 68.06 471 CYS B O 1
ATOM 7773 N N . TYR B 1 472 ? -2.516 -51.018 31.128 1.00 70.73 472 TYR B N 1
ATOM 7774 C CA . TYR B 1 472 ? -3.820 -50.628 30.598 1.00 63.57 472 TYR B CA 1
ATOM 7775 C C . TYR B 1 472 ? -3.744 -50.243 29.124 1.00 70.83 472 TYR B C 1
ATOM 7776 O O . TYR B 1 472 ? -4.744 -50.297 28.411 1.00 76.35 472 TYR B O 1
ATOM 7785 N N . MET B 1 473 ? -2.562 -49.835 28.676 1.00 71.38 473 MET B N 1
ATOM 7786 C CA . MET B 1 473 ? -2.384 -49.437 27.285 1.00 75.63 473 MET B CA 1
ATOM 7787 C C . MET B 1 473 ? -2.523 -50.645 26.359 1.00 74.86 473 MET B C 1
ATOM 7788 O O . MET B 1 473 ? -3.097 -50.538 25.277 1.00 70.56 473 MET B O 1
ATOM 7793 N N . GLU B 1 474 ? -2.013 -51.796 26.795 1.00 76.30 474 GLU B N 1
ATOM 7794 C CA . GLU B 1 474 ? -2.218 -53.050 26.065 1.00 91.84 474 GLU B CA 1
ATOM 7795 C C . GLU B 1 474 ? -3.696 -53.432 26.034 1.00 81.84 474 GLU B C 1
ATOM 7796 O O . GLU B 1 474 ? -4.223 -53.851 25.007 1.00 83.96 474 GLU B O 1
ATOM 7802 N N . GLU B 1 475 ? -4.345 -53.290 27.184 1.00 81.26 475 GLU B N 1
ATOM 7803 C CA . GLU B 1 475 ? -5.755 -53.615 27.356 1.00 86.49 475 GLU B CA 1
ATOM 7804 C C . GLU B 1 475 ? -6.657 -52.975 26.301 1.00 82.79 475 GLU B C 1
ATOM 7805 O O . GLU B 1 475 ? -7.195 -53.665 25.437 1.00 84.77 475 GLU B O 1
ATOM 7811 N N . TYR B 1 476 ? -6.829 -51.660 26.383 1.00 83.21 476 TYR B N 1
ATOM 7812 C CA . TYR B 1 476 ? -7.728 -50.950 25.482 1.00 84.78 476 TYR B CA 1
ATOM 7813 C C . TYR B 1 476 ? -7.026 -50.532 24.191 1.00 77.05 476 TYR B C 1
ATOM 7814 O O . TYR B 1 476 ? -7.637 -49.911 23.316 1.00 60.08 476 TYR B O 1
ATOM 7823 N N . GLY B 1 477 ? -5.744 -50.871 24.078 1.00 74.71 477 GLY B N 1
ATOM 7824 C CA . GLY B 1 477 ? -4.957 -50.464 22.927 1.00 82.39 477 GLY B CA 1
ATOM 7825 C C . GLY B 1 477 ? -5.011 -48.960 22.729 1.00 71.42 477 GLY B C 1
ATOM 7826 O O . GLY B 1 477 ? -5.470 -48.468 21.701 1.00 67.22 477 GLY B O 1
ATOM 7827 N N . VAL B 1 478 ? -4.555 -48.226 23.735 1.00 74.60 478 VAL B N 1
ATOM 7828 C CA . VAL B 1 478 ? -4.560 -46.771 23.687 1.00 59.41 478 VAL B CA 1
ATOM 7829 C C . VAL B 1 478 ? -3.187 -46.245 24.068 1.00 58.72 478 VAL B C 1
ATOM 7830 O O . VAL B 1 478 ? -2.298 -47.015 24.444 1.00 55.35 478 VAL B O 1
ATOM 7834 N N . THR B 1 479 ? -3.014 -44.933 23.963 1.00 48.30 479 THR B N 1
ATOM 7835 C CA . THR B 1 479 ? -1.742 -44.303 24.292 1.00 49.20 479 THR B CA 1
ATOM 7836 C C . THR B 1 479 ? -1.664 -43.952 25.769 1.00 51.92 479 THR B C 1
ATOM 7837 O O . THR B 1 479 ? -2.684 -43.897 26.464 1.00 48.29 479 THR B O 1
ATOM 7841 N N . ALA B 1 480 ? -0.448 -43.703 26.240 1.00 42.37 480 ALA B N 1
ATOM 7842 C CA . ALA B 1 480 ? -0.240 -43.269 27.612 1.00 46.09 480 ALA B CA 1
ATOM 7843 C C . ALA B 1 480 ? -1.218 -42.150 27.955 1.00 57.31 480 ALA B C 1
ATOM 7844 O O . ALA B 1 480 ? -1.975 -42.246 28.926 1.00 55.45 480 ALA B O 1
ATOM 7846 N N . GLN B 1 481 ? -1.210 -41.099 27.139 1.00 48.54 481 GLN B N 1
ATOM 7847 C CA . GLN B 1 481 ? -2.065 -39.941 27.366 1.00 51.55 481 GLN B CA 1
ATOM 7848 C C . GLN B 1 481 ? -3.538 -40.320 27.482 1.00 52.29 481 GLN B C 1
ATOM 7849 O O . GLN B 1 481 ? -4.261 -39.776 28.317 1.00 54.43 481 GLN B O 1
ATOM 7855 N N . GLU B 1 482 ? -3.988 -41.239 26.637 1.00 44.72 482 GLU B N 1
ATOM 7856 C CA . GLU B 1 482 ? -5.386 -41.657 26.675 1.00 56.87 482 GLU B CA 1
ATOM 7857 C C . GLU B 1 482 ? -5.665 -42.433 27.957 1.00 50.83 482 GLU B C 1
ATOM 7858 O O . GLU B 1 482 ? -6.758 -42.366 28.512 1.00 50.15 482 GLU B O 1
ATOM 7864 N N . ALA B 1 483 ? -4.663 -43.164 28.429 1.00 44.93 483 ALA B N 1
ATOM 7865 C CA . ALA B 1 483 ? -4.779 -43.863 29.696 1.00 52.07 483 ALA B CA 1
ATOM 7866 C C . ALA B 1 483 ? -4.832 -42.845 30.835 1.00 61.36 483 ALA B C 1
ATOM 7867 O O . ALA B 1 483 ? -5.616 -43.007 31.772 1.00 48.79 483 ALA B O 1
ATOM 7869 N N . TYR B 1 484 ? -4.018 -41.790 30.745 1.00 46.12 484 TYR B N 1
ATOM 7870 C CA . TYR B 1 484 ? -4.045 -40.742 31.762 1.00 51.86 484 TYR B CA 1
ATOM 7871 C C . TYR B 1 484 ? -5.452 -40.189 31.864 1.00 51.83 484 TYR B C 1
ATOM 7872 O O . TYR B 1 484 ? -5.973 -40.001 32.961 1.00 54.40 484 TYR B O 1
ATOM 7881 N N . ASP B 1 485 ? -6.061 -39.931 30.708 1.00 47.19 485 ASP B N 1
ATOM 7882 C CA . ASP B 1 485 ? -7.395 -39.334 30.647 1.00 56.48 485 ASP B CA 1
ATOM 7883 C C . ASP B 1 485 ? -8.450 -40.230 31.303 1.00 61.14 485 ASP B C 1
ATOM 7884 O O . ASP B 1 485 ? -9.310 -39.752 32.037 1.00 54.17 485 ASP B O 1
ATOM 7889 N N . VAL B 1 486 ? -8.381 -41.528 31.027 1.00 45.65 486 VAL B N 1
ATOM 7890 C CA . VAL B 1 486 ? -9.265 -42.493 31.663 1.00 53.64 486 VAL B CA 1
ATOM 7891 C C . VAL B 1 486 ? -9.086 -42.436 33.175 1.00 57.76 486 VAL B C 1
ATOM 7892 O O . VAL B 1 486 ? -10.025 -42.134 33.916 1.00 54.59 486 VAL B O 1
ATOM 7896 N N . PHE B 1 487 ? -7.870 -42.741 33.621 1.00 53.19 487 PHE B N 1
ATOM 7897 C CA . PHE B 1 487 ? -7.547 -42.775 35.041 1.00 54.54 487 PHE B CA 1
ATOM 7898 C C . PHE B 1 487 ? -7.988 -41.506 35.746 1.00 52.71 487 PHE B C 1
ATOM 7899 O O . PHE B 1 487 ? -8.586 -41.568 36.820 1.00 58.37 487 PHE B O 1
ATOM 7907 N N . ASN B 1 488 ? -7.708 -40.360 35.134 1.00 48.68 488 ASN B N 1
ATOM 7908 C CA . ASN B 1 488 ? -8.077 -39.081 35.727 1.00 49.62 488 ASN B CA 1
ATOM 7909 C C . ASN B 1 488 ? -9.578 -38.845 35.754 1.00 53.75 488 ASN B C 1
ATOM 7910 O O . ASN B 1 488 ? -10.073 -38.031 36.530 1.00 58.50 488 ASN B O 1
ATOM 7915 N N . LYS B 1 489 ? -10.302 -39.561 34.902 1.00 62.83 489 LYS B N 1
ATOM 7916 C CA . LYS B 1 489 ? -11.754 -39.471 34.895 1.00 65.09 489 LYS B CA 1
ATOM 7917 C C . LYS B 1 489 ? -12.322 -40.164 36.127 1.00 54.18 489 LYS B C 1
ATOM 7918 O O . LYS B 1 489 ? -13.188 -39.619 36.802 1.00 52.36 489 LYS B O 1
ATOM 7924 N N . HIS B 1 490 ? -11.832 -41.369 36.403 1.00 47.34 490 HIS B N 1
ATOM 7925 C CA . HIS B 1 490 ? -12.193 -42.094 37.616 1.00 50.65 490 HIS B CA 1
ATOM 7926 C C . HIS B 1 490 ? -11.948 -41.211 38.846 1.00 60.90 490 HIS B C 1
ATOM 7927 O O . HIS B 1 490 ? -12.781 -41.135 39.749 1.00 53.99 490 HIS B O 1
ATOM 7934 N N . VAL B 1 491 ? -10.804 -40.532 38.861 1.00 55.90 491 VAL B N 1
ATOM 7935 C CA . VAL B 1 491 ? -10.420 -39.679 39.980 1.00 45.57 491 VAL B CA 1
ATOM 7936 C C . VAL B 1 491 ? -11.414 -38.547 40.235 1.00 51.63 491 VAL B C 1
ATOM 7937 O O . VAL B 1 491 ? -11.848 -38.336 41.373 1.00 47.62 491 VAL B O 1
ATOM 7941 N N . GLU B 1 492 ? -11.774 -37.816 39.183 1.00 48.31 492 GLU B N 1
ATOM 7942 C CA . GLU B 1 492 ? -12.733 -36.721 39.327 1.00 47.66 492 GLU B CA 1
ATOM 7943 C C . GLU B 1 492 ? -14.085 -37.259 39.773 1.00 48.37 492 GLU B C 1
ATOM 7944 O O . GLU B 1 492 ? -14.800 -36.620 40.543 1.00 48.63 492 GLU B O 1
ATOM 7950 N N . SER B 1 493 ? -14.421 -38.443 39.280 1.00 43.85 493 SER B N 1
ATOM 7951 C CA . SER B 1 493 ? -15.662 -39.104 39.634 1.00 50.36 493 SER B CA 1
ATOM 7952 C C . SER B 1 493 ? -15.638 -39.510 41.112 1.00 50.78 493 SER B C 1
ATOM 7953 O O . SER B 1 493 ? -16.647 -39.407 41.810 1.00 44.93 493 SER B O 1
ATOM 7956 N N . ALA B 1 494 ? -14.480 -39.957 41.589 1.00 47.26 494 ALA B N 1
ATOM 7957 C CA . ALA B 1 494 ? -14.340 -40.341 42.993 1.00 50.15 494 ALA B CA 1
ATOM 7958 C C . ALA B 1 494 ? -14.477 -39.131 43.915 1.00 50.73 494 ALA B C 1
ATOM 7959 O O . ALA B 1 494 ? -15.112 -39.226 44.965 1.00 42.47 494 ALA B O 1
ATOM 7961 N N . TRP B 1 495 ? -13.891 -37.999 43.526 1.00 41.45 495 TRP B N 1
ATOM 7962 C CA . TRP B 1 495 ? -14.053 -36.767 44.297 1.00 42.16 495 TRP B CA 1
ATOM 7963 C C . TRP B 1 495 ? -15.529 -36.382 44.405 1.00 54.58 495 TRP B C 1
ATOM 7964 O O . TRP B 1 495 ? -15.948 -35.773 45.394 1.00 50.46 495 TRP B O 1
ATOM 7975 N N . LYS B 1 496 ? -16.310 -36.730 43.384 1.00 44.73 496 LYS B N 1
ATOM 7976 C CA . LYS B 1 496 ? -17.742 -36.449 43.401 1.00 48.55 496 LYS B CA 1
ATOM 7977 C C . LYS B 1 496 ? -18.443 -37.345 44.405 1.00 48.09 496 LYS B C 1
ATOM 7978 O O . LYS B 1 496 ? -19.266 -36.873 45.186 1.00 46.48 496 LYS B O 1
ATOM 7984 N N . ASP B 1 497 ? -18.109 -38.636 44.381 1.00 45.74 497 ASP B N 1
ATOM 7985 C CA . ASP B 1 497 ? -18.628 -39.595 45.355 1.00 52.60 497 ASP B CA 1
ATOM 7986 C C . ASP B 1 497 ? -18.297 -39.165 46.781 1.00 56.20 497 ASP B C 1
ATOM 7987 O O . ASP B 1 497 ? -19.134 -39.259 47.680 1.00 52.94 497 ASP B O 1
ATOM 7992 N N . LEU B 1 498 ? -17.070 -38.692 46.971 1.00 48.03 498 LEU B N 1
ATOM 7993 C CA . LEU B 1 498 ? -16.592 -38.290 48.283 1.00 52.02 498 LEU B CA 1
ATOM 7994 C C . LEU B 1 498 ? -17.407 -37.104 48.795 1.00 52.99 498 LEU B C 1
ATOM 7995 O O . LEU B 1 498 ? -17.910 -37.131 49.917 1.00 47.97 498 LEU B O 1
ATOM 8000 N N . ASN B 1 499 ? -17.536 -36.069 47.966 1.00 50.70 499 ASN B N 1
ATOM 8001 C CA . ASN B 1 499 ? -18.371 -34.914 48.295 1.00 45.17 499 ASN B CA 1
ATOM 8002 C C . ASN B 1 499 ? -19.773 -35.337 48.704 1.00 52.45 499 ASN B C 1
ATOM 8003 O O . ASN B 1 499 ? -20.316 -34.861 49.699 1.00 53.14 499 ASN B O 1
ATOM 8008 N N . GLN B 1 500 ? -20.347 -36.246 47.925 1.00 52.64 500 GLN B N 1
ATOM 8009 C CA . GLN B 1 500 ? -21.691 -36.755 48.168 1.00 53.06 500 GLN B CA 1
ATOM 8010 C C . GLN B 1 500 ? -21.837 -37.366 49.568 1.00 57.29 500 GLN B C 1
ATOM 8011 O O . GLN B 1 500 ? -22.832 -37.138 50.260 1.00 50.95 500 GLN B O 1
ATOM 8017 N N . GLU B 1 501 ? -20.838 -38.134 49.986 1.00 50.16 501 GLU B N 1
ATOM 8018 C CA . GLU B 1 501 ? -20.894 -38.810 51.278 1.00 49.68 501 GLU B CA 1
ATOM 8019 C C . GLU B 1 501 ? -20.985 -37.837 52.451 1.00 54.76 501 GLU B C 1
ATOM 8020 O O . GLU B 1 501 ? -21.370 -38.228 53.546 1.00 50.27 501 GLU B O 1
ATOM 8026 N N . PHE B 1 502 ? -20.647 -36.571 52.217 1.00 50.49 502 PHE B N 1
ATOM 8027 C CA . PHE B 1 502 ? -20.714 -35.554 53.264 1.00 48.23 502 PHE B CA 1
ATOM 8028 C C . PHE B 1 502 ? -22.084 -34.895 53.371 1.00 55.37 502 PHE B C 1
ATOM 8029 O O . PHE B 1 502 ? -22.335 -34.122 54.294 1.00 59.76 502 PHE B O 1
ATOM 8037 N N . LEU B 1 503 ? -22.967 -35.191 52.424 1.00 53.39 503 LEU B N 1
ATOM 8038 C CA . LEU B 1 503 ? -24.280 -34.550 52.401 1.00 65.47 503 LEU B CA 1
ATOM 8039 C C . LEU B 1 503 ? -25.283 -35.244 53.323 1.00 54.59 503 LEU B C 1
ATOM 8040 O O . LEU B 1 503 ? -25.457 -36.464 53.274 1.00 57.69 503 LEU B O 1
ATOM 8045 N N . LYS B 1 504 ? -25.930 -34.451 54.169 1.00 56.76 504 LYS B N 1
ATOM 8046 C CA . LYS B 1 504 ? -26.821 -34.979 55.199 1.00 69.52 504 LYS B CA 1
ATOM 8047 C C . LYS B 1 504 ? -28.035 -35.679 54.601 1.00 67.54 504 LYS B C 1
ATOM 8048 O O . LYS B 1 504 ? -28.598 -35.211 53.614 1.00 70.42 504 LYS B O 1
ATOM 8054 N N . PRO B 1 505 ? -28.428 -36.823 55.187 1.00 70.98 505 PRO B N 1
ATOM 8055 C CA . PRO B 1 505 ? -27.800 -37.440 56.361 1.00 57.61 505 PRO B CA 1
ATOM 8056 C C . PRO B 1 505 ? -26.583 -38.279 55.977 1.00 61.64 505 PRO B C 1
ATOM 8057 O O . PRO B 1 505 ? -26.621 -38.978 54.971 1.00 51.31 505 PRO B O 1
ATOM 8061 N N . THR B 1 506 ? -25.527 -38.221 56.782 1.00 68.64 506 THR B N 1
ATOM 8062 C CA . THR B 1 506 ? -24.308 -38.984 56.517 1.00 56.81 506 THR B CA 1
ATOM 8063 C C . THR B 1 506 ? -24.269 -40.287 57.318 1.00 61.34 506 THR B C 1
ATOM 8064 O O . THR B 1 506 ? -24.866 -40.384 58.392 1.00 60.31 506 THR B O 1
ATOM 8068 N N . GLU B 1 507 ? -23.572 -41.288 56.787 1.00 53.56 507 GLU B N 1
ATOM 8069 C CA . GLU B 1 507 ? -23.496 -42.596 57.432 1.00 58.82 507 GLU B CA 1
ATOM 8070 C C . GLU B 1 507 ? -22.692 -42.550 58.735 1.00 59.14 507 GLU B C 1
ATOM 8071 O O . GLU B 1 507 ? -22.917 -43.351 59.638 1.00 47.56 507 GLU B O 1
ATOM 8077 N N . MET B 1 508 ? -21.758 -41.610 58.828 1.00 48.27 508 MET B N 1
ATOM 8078 C CA . MET B 1 508 ? -20.928 -41.478 60.019 1.00 47.26 508 MET B CA 1
ATOM 8079 C C . MET B 1 508 ? -20.718 -40.013 60.361 1.00 50.46 508 MET B C 1
ATOM 8080 O O . MET B 1 508 ? -20.849 -39.151 59.501 1.00 55.23 508 MET B O 1
ATOM 8085 N N . PRO B 1 509 ? -20.390 -39.727 61.628 1.00 53.35 509 PRO B N 1
ATOM 8086 C CA . PRO B 1 509 ? -20.094 -38.363 62.067 1.00 43.65 509 PRO B CA 1
ATOM 8087 C C . PRO B 1 509 ? -18.999 -37.703 61.232 1.00 53.04 509 PRO B C 1
ATOM 8088 O O . PRO B 1 509 ? -18.159 -38.374 60.626 1.00 49.76 509 PRO B O 1
ATOM 8092 N N . THR B 1 510 ? -19.016 -36.377 61.227 1.00 43.26 510 THR B N 1
ATOM 8093 C CA . THR B 1 510 ? -18.088 -35.570 60.452 1.00 44.83 510 THR B CA 1
ATOM 8094 C C . THR B 1 510 ? -16.626 -35.958 60.649 1.00 51.58 510 THR B C 1
ATOM 8095 O O . THR B 1 510 ? -15.884 -36.105 59.676 1.00 52.23 510 THR B O 1
ATOM 8099 N N . GLU B 1 511 ? -16.216 -36.116 61.906 1.00 53.37 511 GLU B N 1
ATOM 8100 C CA . GLU B 1 511 ? -14.813 -36.362 62.232 1.00 53.21 511 GLU B CA 1
ATOM 8101 C C . GLU B 1 511 ? -14.335 -37.739 61.792 1.00 53.75 511 GLU B C 1
ATOM 8102 O O . GLU B 1 511 ? -13.128 -37.965 61.653 1.00 46.73 511 GLU B O 1
ATOM 8108 N N . VAL B 1 512 ? -15.281 -38.657 61.592 1.00 40.02 512 VAL B N 1
ATOM 8109 C CA . VAL B 1 512 ? -14.959 -39.955 61.012 1.00 51.12 512 VAL B CA 1
ATOM 8110 C C . VAL B 1 512 ? -14.712 -39.771 59.520 1.00 54.94 512 VAL B C 1
ATOM 8111 O O . VAL B 1 512 ? -13.703 -40.238 58.985 1.00 46.23 512 VAL B O 1
ATOM 8115 N N . LEU B 1 513 ? -15.633 -39.064 58.867 1.00 48.19 513 LEU B N 1
ATOM 8116 C CA . LEU B 1 513 ? -15.579 -38.842 57.424 1.00 49.71 513 LEU B CA 1
ATOM 8117 C C . LEU B 1 513 ? -14.365 -38.019 57.003 1.00 44.74 513 LEU B C 1
ATOM 8118 O O . LEU B 1 513 ? -13.797 -38.255 55.941 1.00 45.05 513 LEU B O 1
ATOM 8123 N N . ASN B 1 514 ? -13.979 -37.057 57.838 1.00 46.42 514 ASN B N 1
ATOM 8124 C CA . ASN B 1 514 ? -12.853 -36.165 57.543 1.00 44.68 514 ASN B CA 1
ATOM 8125 C C . ASN B 1 514 ? -11.529 -36.887 57.346 1.00 46.88 514 ASN B C 1
ATOM 8126 O O . ASN B 1 514 ? -10.659 -36.406 56.623 1.00 43.20 514 ASN B O 1
ATOM 8131 N N . ARG B 1 515 ? -11.380 -38.026 58.021 1.00 49.29 515 ARG B N 1
ATOM 8132 C CA . ARG B 1 515 ? -10.187 -38.857 57.916 1.00 47.79 515 ARG B CA 1
ATOM 8133 C C . ARG B 1 515 ? -9.986 -39.307 56.475 1.00 42.64 515 ARG B C 1
ATOM 8134 O O . ARG B 1 515 ? -8.868 -39.295 55.958 1.00 45.31 515 ARG B O 1
ATOM 8142 N N . SER B 1 516 ? -11.075 -39.714 55.832 1.00 36.41 516 SER B N 1
ATOM 8143 C CA . SER B 1 516 ? -11.010 -40.151 54.441 1.00 41.04 516 SER B CA 1
ATOM 8144 C C . SER B 1 516 ? -10.857 -38.957 53.498 1.00 48.28 516 SER B C 1
ATOM 8145 O O . SER B 1 516 ? -10.099 -39.011 52.528 1.00 39.52 516 SER B O 1
ATOM 8148 N N . LEU B 1 517 ? -11.571 -37.874 53.795 1.00 40.56 517 LEU B N 1
ATOM 8149 C CA . LEU B 1 517 ? -11.406 -36.635 53.046 1.00 43.48 517 LEU B CA 1
ATOM 8150 C C . LEU B 1 517 ? -9.942 -36.192 53.042 1.00 46.32 517 LEU B C 1
ATOM 8151 O O . LEU B 1 517 ? -9.377 -35.884 51.992 1.00 47.48 517 LEU B O 1
ATOM 8156 N N . ASN B 1 518 ? -9.326 -36.173 54.220 1.00 48.65 518 ASN B N 1
ATOM 8157 C CA . ASN B 1 518 ? -7.943 -35.715 54.344 1.00 46.63 518 ASN B CA 1
ATOM 8158 C C . ASN B 1 518 ? -6.927 -36.633 53.662 1.00 50.55 518 ASN B C 1
ATOM 8159 O O . ASN B 1 518 ? -5.907 -36.161 53.157 1.00 51.41 518 ASN B O 1
ATOM 8164 N N . LEU B 1 519 ? -7.204 -37.937 53.642 1.00 41.01 519 LEU B N 1
ATOM 8165 C CA . LEU B 1 519 ? -6.343 -38.875 52.921 1.00 48.17 519 LEU B CA 1
ATOM 8166 C C . LEU B 1 519 ? -6.364 -38.615 51.417 1.00 51.49 519 LEU B C 1
ATOM 8167 O O . LEU B 1 519 ? -5.344 -38.767 50.740 1.00 53.60 519 LEU B O 1
ATOM 8172 N N . ALA B 1 520 ? -7.525 -38.217 50.901 1.00 48.71 520 ALA B N 1
ATOM 8173 C CA . ALA B 1 520 ? -7.658 -37.869 49.490 1.00 48.52 520 ALA B CA 1
ATOM 8174 C C . ALA B 1 520 ? -6.973 -36.526 49.205 1.00 49.23 520 ALA B C 1
ATOM 8175 O O . ALA B 1 520 ? -6.288 -36.370 48.198 1.00 46.92 520 ALA B O 1
ATOM 8177 N N . ARG B 1 521 ? -7.150 -35.562 50.102 1.00 45.92 521 ARG B N 1
ATOM 8178 C CA . ARG B 1 521 ? -6.429 -34.299 50.000 1.00 43.61 521 ARG B CA 1
ATOM 8179 C C . ARG B 1 521 ? -4.923 -34.533 49.934 1.00 49.30 521 ARG B C 1
ATOM 8180 O O . ARG B 1 521 ? -4.213 -33.813 49.235 1.00 55.25 521 ARG B O 1
ATOM 8188 N N . VAL B 1 522 ? -4.436 -35.538 50.664 1.00 62.22 522 VAL B N 1
ATOM 8189 C CA . VAL B 1 522 ? -3.006 -35.858 50.670 1.00 47.29 522 VAL B CA 1
ATOM 8190 C C . VAL B 1 522 ? -2.525 -36.219 49.269 1.00 51.70 522 VAL B C 1
ATOM 8191 O O . VAL B 1 522 ? -1.401 -35.901 48.888 1.00 50.26 522 VAL B O 1
ATOM 8195 N N . MET B 1 523 ? -3.382 -36.888 48.503 1.00 45.51 523 MET B N 1
ATOM 8196 C CA . MET B 1 523 ? -3.022 -37.303 47.149 1.00 53.94 523 MET B CA 1
ATOM 8197 C C . MET B 1 523 ? -2.983 -36.110 46.198 1.00 49.54 523 MET B C 1
ATOM 8198 O O . MET B 1 523 ? -2.113 -36.022 45.339 1.00 60.77 523 MET B O 1
ATOM 8203 N N . ASP B 1 524 ? -3.937 -35.199 46.361 1.00 50.36 524 ASP B N 1
ATOM 8204 C CA . ASP B 1 524 ? -4.012 -33.997 45.546 1.00 59.66 524 ASP B CA 1
ATOM 8205 C C . ASP B 1 524 ? -2.811 -33.088 45.783 1.00 63.41 524 ASP B C 1
ATOM 8206 O O . ASP B 1 524 ? -2.404 -32.345 44.892 1.00 68.00 524 ASP B O 1
ATOM 8211 N N . VAL B 1 525 ? -2.247 -33.150 46.987 1.00 69.09 525 VAL B N 1
ATOM 8212 C CA . VAL B 1 525 ? -1.160 -32.248 47.370 1.00 60.60 525 VAL B CA 1
ATOM 8213 C C . VAL B 1 525 ? 0.227 -32.798 47.029 1.00 68.20 525 VAL B C 1
ATOM 8214 O O . VAL B 1 525 ? 1.143 -32.040 46.720 1.00 66.83 525 VAL B O 1
ATOM 8218 N N . LEU B 1 526 ? 0.372 -34.119 47.066 1.00 71.40 526 LEU B N 1
ATOM 8219 C CA . LEU B 1 526 ? 1.687 -34.744 46.945 1.00 73.63 526 LEU B CA 1
ATOM 8220 C C . LEU B 1 526 ? 1.909 -35.547 45.663 1.00 83.56 526 LEU B C 1
ATOM 8221 O O . LEU B 1 526 ? 3.012 -36.050 45.428 1.00 91.78 526 LEU B O 1
ATOM 8226 N N . TYR B 1 527 ? 0.880 -35.666 44.830 1.00 66.93 527 TYR B N 1
ATOM 8227 C CA . TYR B 1 527 ? 0.975 -36.543 43.665 1.00 75.07 527 TYR B CA 1
ATOM 8228 C C . TYR B 1 527 ? 0.472 -35.925 42.361 1.00 82.13 527 TYR B C 1
ATOM 8229 O O . TYR B 1 527 ? -0.063 -36.630 41.503 1.00 67.64 527 TYR B O 1
ATOM 8238 N N . ARG B 1 528 ? 0.666 -34.616 42.207 1.00 81.04 528 ARG B N 1
ATOM 8239 C CA . ARG B 1 528 ? 0.233 -33.915 40.999 1.00 81.18 528 ARG B CA 1
ATOM 8240 C C . ARG B 1 528 ? 1.377 -33.254 40.225 1.00 100.40 528 ARG B C 1
ATOM 8241 O O . ARG B 1 528 ? 1.197 -32.209 39.597 1.00 104.78 528 ARG B O 1
ATOM 8249 N N . GLU B 1 529 ? 2.549 -33.876 40.267 1.00 112.05 529 GLU B N 1
ATOM 8250 C CA . GLU B 1 529 ? 3.719 -33.381 39.552 1.00 113.42 529 GLU B CA 1
ATOM 8251 C C . GLU B 1 529 ? 4.794 -34.452 39.607 1.00 120.22 529 GLU B C 1
ATOM 8252 O O . GLU B 1 529 ? 5.776 -34.411 38.864 1.00 130.51 529 GLU B O 1
ATOM 8258 N N . GLY B 1 530 ? 4.588 -35.413 40.501 1.00 107.06 530 GLY B N 1
ATOM 8259 C CA . GLY B 1 530 ? 5.510 -36.512 40.703 1.00 109.72 530 GLY B CA 1
ATOM 8260 C C . GLY B 1 530 ? 5.087 -37.324 41.912 1.00 111.18 530 GLY B C 1
ATOM 8261 O O . GLY B 1 530 ? 4.232 -36.891 42.689 1.00 103.10 530 GLY B O 1
ATOM 8262 N N . ASP B 1 531 ? 5.679 -38.504 42.072 1.00 109.07 531 ASP B N 1
ATOM 8263 C CA . ASP B 1 531 ? 5.364 -39.362 43.210 1.00 106.67 531 ASP B CA 1
ATOM 8264 C C . ASP B 1 531 ? 6.141 -38.961 44.462 1.00 111.75 531 ASP B C 1
ATOM 8265 O O . ASP B 1 531 ? 7.323 -38.617 44.389 1.00 107.12 531 ASP B O 1
ATOM 8270 N N . GLY B 1 532 ? 5.466 -39.008 45.608 1.00 105.19 532 GLY B N 1
ATOM 8271 C CA . GLY B 1 532 ? 6.080 -38.657 46.876 1.00 104.26 532 GLY B CA 1
ATOM 8272 C C . GLY B 1 532 ? 6.627 -37.242 46.891 1.00 110.09 532 GLY B C 1
ATOM 8273 O O . GLY B 1 532 ? 5.905 -36.286 47.174 1.00 109.37 532 GLY B O 1
ATOM 8274 N N . GLY B 1 537 ? 10.647 -35.284 46.495 1.00 113.93 537 GLY B N 1
ATOM 8275 C CA . GLY B 1 537 ? 9.804 -34.389 45.724 1.00 113.52 537 GLY B CA 1
ATOM 8276 C C . GLY B 1 537 ? 9.633 -33.030 46.376 1.00 109.58 537 GLY B C 1
ATOM 8277 O O . GLY B 1 537 ? 9.493 -32.926 47.594 1.00 104.34 537 GLY B O 1
ATOM 8278 N N . LYS B 1 538 ? 9.643 -31.983 45.556 1.00 116.43 538 LYS B N 1
ATOM 8279 C CA . LYS B 1 538 ? 9.470 -30.614 46.039 1.00 118.60 538 LYS B CA 1
ATOM 8280 C C . LYS B 1 538 ? 8.166 -30.446 46.821 1.00 107.95 538 LYS B C 1
ATOM 8281 O O . LYS B 1 538 ? 8.053 -29.569 47.683 1.00 91.62 538 LYS B O 1
ATOM 8287 N N . ALA B 1 539 ? 7.188 -31.291 46.510 1.00 106.16 539 ALA B N 1
ATOM 8288 C CA . ALA B 1 539 ? 5.881 -31.248 47.158 1.00 101.78 539 ALA B CA 1
ATOM 8289 C C . ALA B 1 539 ? 5.986 -31.461 48.668 1.00 95.58 539 ALA B C 1
ATOM 8290 O O . ALA B 1 539 ? 5.676 -30.564 49.456 1.00 74.87 539 ALA B O 1
ATOM 8292 N N . ALA B 1 540 ? 6.418 -32.656 49.063 1.00 94.25 540 ALA B N 1
ATOM 8293 C CA . ALA B 1 540 ? 6.579 -32.988 50.474 1.00 85.63 540 ALA B CA 1
ATOM 8294 C C . ALA B 1 540 ? 7.704 -32.176 51.113 1.00 91.28 540 ALA B C 1
ATOM 8295 O O . ALA B 1 540 ? 7.534 -31.618 52.197 1.00 78.09 540 ALA B O 1
ATOM 8297 N N . LYS B 1 541 ? 8.847 -32.113 50.433 1.00 90.17 541 LYS B N 1
ATOM 8298 C CA . LYS B 1 541 ? 10.009 -31.373 50.923 1.00 94.80 541 LYS B CA 1
ATOM 8299 C C . LYS B 1 541 ? 9.632 -29.958 51.360 1.00 95.35 541 LYS B C 1
ATOM 8300 O O . LYS B 1 541 ? 10.020 -29.501 52.439 1.00 86.18 541 LYS B O 1
ATOM 8306 N N . GLY B 1 542 ? 8.871 -29.273 50.513 1.00 94.79 542 GLY B N 1
ATOM 8307 C CA . GLY B 1 542 ? 8.412 -27.932 50.814 1.00 81.29 542 GLY B CA 1
ATOM 8308 C C . GLY B 1 542 ? 7.439 -27.914 51.975 1.00 90.77 542 GLY B C 1
ATOM 8309 O O . GLY B 1 542 ? 7.482 -27.018 52.816 1.00 96.37 542 GLY B O 1
ATOM 8310 N N . GLY B 1 543 ? 6.556 -28.907 52.021 1.00 88.76 543 GLY B N 1
ATOM 8311 C CA . GLY B 1 543 ? 5.574 -28.999 53.086 1.00 82.92 543 GLY B CA 1
ATOM 8312 C C . GLY B 1 543 ? 6.210 -29.264 54.437 1.00 82.41 543 GLY B C 1
ATOM 8313 O O . GLY B 1 543 ? 5.754 -28.754 55.463 1.00 78.34 543 GLY B O 1
ATOM 8314 N N . ILE B 1 544 ? 7.269 -30.070 54.433 1.00 87.07 544 ILE B N 1
ATOM 8315 C CA . ILE B 1 544 ? 7.984 -30.408 55.656 1.00 82.26 544 ILE B CA 1
ATOM 8316 C C . ILE B 1 544 ? 8.582 -29.166 56.297 1.00 91.52 544 ILE B C 1
ATOM 8317 O O . ILE B 1 544 ? 8.460 -28.961 57.504 1.00 89.33 544 ILE B O 1
ATOM 8322 N N . THR B 1 545 ? 9.224 -28.336 55.480 1.00 93.24 545 THR B N 1
ATOM 8323 C CA . THR B 1 545 ? 9.920 -27.156 55.979 1.00 85.49 545 THR B CA 1
ATOM 8324 C C . THR B 1 545 ? 8.964 -26.072 56.460 1.00 89.11 545 THR B C 1
ATOM 8325 O O . THR B 1 545 ? 9.168 -25.483 57.519 1.00 98.67 545 THR B O 1
ATOM 8329 N N . SER B 1 546 ? 7.919 -25.808 55.684 1.00 80.89 546 SER B N 1
ATOM 8330 C CA . SER B 1 546 ? 6.989 -24.737 56.019 1.00 89.21 546 SER B CA 1
ATOM 8331 C C . SER B 1 546 ? 6.107 -25.102 57.205 1.00 88.37 546 SER B C 1
ATOM 8332 O O . SER B 1 546 ? 5.493 -24.232 57.824 1.00 93.67 546 SER B O 1
ATOM 8335 N N . LEU B 1 547 ? 6.053 -26.391 57.522 1.00 82.18 547 LEU B N 1
ATOM 8336 C CA . LEU B 1 547 ? 5.201 -26.869 58.604 1.00 84.61 547 LEU B CA 1
ATOM 8337 C C . LEU B 1 547 ? 5.979 -27.342 59.834 1.00 84.93 547 LEU B C 1
ATOM 8338 O O . LEU B 1 547 ? 5.482 -27.261 60.958 1.00 72.95 547 LEU B O 1
ATOM 8343 N N . LEU B 1 548 ? 7.197 -27.833 59.621 1.00 84.82 548 LEU B N 1
ATOM 8344 C CA . LEU B 1 548 ? 7.943 -28.484 60.694 1.00 86.19 548 LEU B CA 1
ATOM 8345 C C . LEU B 1 548 ? 9.288 -27.847 61.041 1.00 88.68 548 LEU B C 1
ATOM 8346 O O . LEU B 1 548 ? 9.845 -28.118 62.103 1.00 95.92 548 LEU B O 1
ATOM 8351 N N . ILE B 1 549 ? 9.817 -27.012 60.156 1.00 92.56 549 ILE B N 1
ATOM 8352 C CA . ILE B 1 549 ? 11.156 -26.471 60.369 1.00 94.69 549 ILE B CA 1
ATOM 8353 C C . ILE B 1 549 ? 11.177 -24.975 60.673 1.00 96.18 549 ILE B C 1
ATOM 8354 O O . ILE B 1 549 ? 11.917 -24.525 61.546 1.00 100.35 549 ILE B O 1
ATOM 8359 N N . GLU B 1 550 ? 10.359 -24.211 59.961 1.00 102.16 550 GLU B N 1
ATOM 8360 C CA . GLU B 1 550 ? 10.395 -22.757 60.073 1.00 104.32 550 GLU B CA 1
ATOM 8361 C C . GLU B 1 550 ? 9.163 -22.174 60.750 1.00 103.11 550 GLU B C 1
ATOM 8362 O O . GLU B 1 550 ? 8.107 -22.049 60.130 1.00 103.93 550 GLU B O 1
ATOM 8368 N N . PRO B 1 551 ? 9.304 -21.805 62.032 1.00 110.04 551 PRO B N 1
ATOM 8369 C CA . PRO B 1 551 ? 8.244 -21.188 62.838 1.00 102.12 551 PRO B CA 1
ATOM 8370 C C . PRO B 1 551 ? 7.778 -19.870 62.239 1.00 98.52 551 PRO B C 1
ATOM 8371 O O . PRO B 1 551 ? 8.476 -19.289 61.410 1.00 97.41 551 PRO B O 1
ATOM 8375 N N . ILE B 1 552 ? 6.608 -19.405 62.662 1.00 96.34 552 ILE B N 1
ATOM 8376 C CA . ILE B 1 552 ? 6.066 -18.146 62.171 1.00 97.57 552 ILE B CA 1
ATOM 8377 C C . ILE B 1 552 ? 6.737 -16.961 62.852 1.00 116.80 552 ILE B C 1
ATOM 8378 O O . ILE B 1 552 ? 6.719 -16.842 64.078 1.00 113.63 552 ILE B O 1
ATOM 8383 N N . ALA B 1 553 ? 7.336 -16.090 62.047 1.00 118.34 553 ALA B N 1
ATOM 8384 C CA . ALA B 1 553 ? 7.928 -14.862 62.555 1.00 109.27 553 ALA B CA 1
ATOM 8385 C C . ALA B 1 553 ? 6.831 -13.962 63.118 1.00 110.07 553 ALA B C 1
ATOM 8386 O O . ALA B 1 553 ? 6.106 -13.309 62.369 1.00 113.17 553 ALA B O 1
ATOM 8388 N N . LEU B 1 554 ? 6.711 -13.942 64.442 1.00 113.36 554 LEU B N 1
ATOM 8389 C CA . LEU B 1 554 ? 5.625 -13.228 65.114 1.00 119.68 554 LEU B CA 1
ATOM 8390 C C . LEU B 1 554 ? 5.836 -11.717 65.158 1.00 121.51 554 LEU B C 1
ATOM 8391 O O . LEU B 1 554 ? 4.984 -10.982 65.661 1.00 111.92 554 LEU B O 1
#

Radius of gyration: 35.65 Å; Cα contacts (8 Å, |Δi|>4): 1250; chains: 2; bounding box: 63×66×109 Å

Secondary structure (DSSP, 8-state):
------TTTTTTTSPP--HHHHHHHHHHHHHHHHHHHS--SSHHHHHHHHHHHHHTT-GGG-HHHHHHHHHHHHHS---TT--HHHHHHHHHHHHHTT----GGGGGGGB-TTSSBPHHHHH-HHHHHHHHHHHTT--TT-HHHHHHHHHHHHHHHHHSTTPPTTHHHHHHHHHH--TTTS-HHHHHHHHHHHHHSSTT--HHHHHHHHHHHHHHHHHHHHHHHHHHHHHHHH-HHHH-TT----HHHHHHHHHHH--SGGGHHHHHHHHHHHHHHHHHHHHHTSS--HHHHHHHHHHHHH--GGGGGGS-GGGHHHHHHHHHHHHHHHHHHGGGT-THHHHHHHHHHHHHHHHHHHHHHHHHTT----HHHHHHHHGGGS-HHHHHHHHHHTS-TTS-HHHHHHHHT--HHHHHHHHHHHHHHHHHHH-----HHHHHHHHHT--HHHHH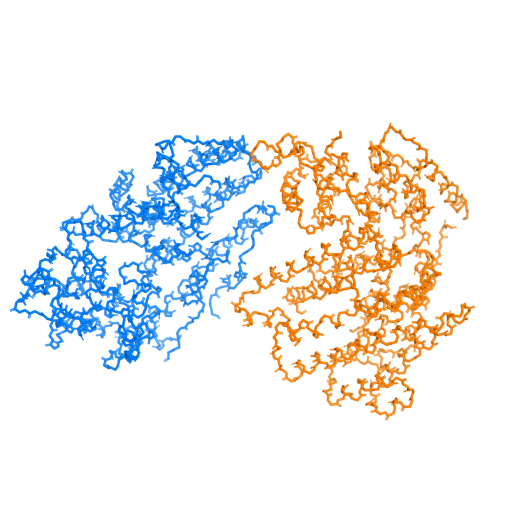HHHHHHHHHHHHHHHHHHSSS-SS-HHHHHHHHHHHHHHHHHS-----HHHHHHHIIIIIPPPP-/---SSTTTTSS-------HHHHHHHHHHHHHHHHHHS--SSHHHHHHHHHHHHHTT-GGGGHHHHHHHHHHHTT---HHHHHHHHHHHHHTT----GGGGGGGB-SSSSB-SSSTT-HHHHHHHHHHHTT--TT-HHHHHHHHHHHHHHHHHHTT--TTHHHHHHHHHHS-STTS-HHHHHHHHHHHSSSSSSS-HHHHHHHHHHHHHHHHHHHHHHHHHHHHHHHH-TTTS-SS----HHHHHHHHHHH--SGGGHHHHHHHHHHHHHHHHHHHHHHSS--HHHHHHHHHHHHH-SGGGGGSS-GGGHHHHHHHHHHHHHHHHHHHTTT-THHHHHHHHHHHHHHHHHHHHHHHHHTT----HHHHHHHHTGGG-HHHHHHHHHHTS-TTS-HHHHHHHHT--HHHHHHHHHHHHHHHHHHHT-----HHHHHHHHHT--HHHHHHHHHHHHHHHHHHHHHHTSSSPSS-HHHHHHHHHHHHHHHHHSSSS---HHHHHHHIIIII-----

CATH classification: 1.10.600.10 (+1 more: 1.50.10.130)

Foldseek 3Di:
DAEADDPCPCVLQDQDDDVVVVVLLVVLLVVLLVVLQDDDPDLQVSLVSLVLCQLLPNCVSHVVSNVVSLVCPLVDDDVVDDDLLSLLSNLQVNLLQFAPDALCSCVVQADPVGHGDPVCLVCLNSLLSLCLSLLLAFPPNVVSVVSVVVSLVSLVVCLVVDDPPSSVSSVVCNQPHPLLAQSLLSSLVVLVRQVPPPVRDPSSSSSSQSVLQVLLSLLSNLLNVLVVVVVVLPCSVLPRQAYDCLLVLLLLLVLLPSDPLLSVLSNLLSLVVRLLRVLLSCLVDPDDLVQLVLVLVCLLVQDLVSLVVHDVSCSSSSVSNSVSLVVLLVVLPVPPLNVLSVLLSVLSSLLSVLSSVLSCCLNVVPDDALVVCVVRQLSNLCQLSSLSSSLSRHDPLRDPVLSVQSVVPDLLSVLLSLLSRLLQLLQVVVVRDGNLVNVCVNVVHDSVVSNVVSVVSNSNSSSSLSVQSHPPHPGDPSSSSSSSSSSSSCSQARHDVRGPSSVVSSCSSNNDRDDD/DADPCPCVLLDADDDPPPVVVVVLVVLLVVLLVLLQDDDPHLLVNLVSLVLCQLLLNCVSNVVSNLVSLVVVLVDPDLLRLQSNLQVCLLQQNDDDLVSCVVQQDPPGAGDVVQLVVLSSLLSLLLRLLLAFPPNVNSVVSNVVSLVSLVVCLVVDDPPSNVSSVVCNQDHPLLAQSVLSSLVSLVVVHPPDDDDPSSSVSSQVVLQVLLSLLSRLLNVLSNVVVVLPCVVLPVQADDCLLLLLVLVVSLPSDPLLSQLSSLLSLVSRLLSRLLSCLVDPQALVQLVLVLVCLVVLDPVSLVVHDPSCSSSSVSNSVSLVVLLVVQVVPPLNVLSVLLSVLSSQLSVLSSVLSCCVNVVHQAAVCRCCVRQLSNLCQLSSLSSSLSSHDPLRDPVLSVQSVVPDLLSSLLSLLRRLLQLLQCVVDHRPRVLVSVCVVVVHDSVVSNVVSVVSNSNSSNSLSNCSHPPHPGDPSSSSSSSSSSSSSSQQRDNHHNPPRSVVSSCSRHPDRRPD

Nearest PDB structures (foldseek):
  3g4d-assembly1_A  TM=1.002E+00  e=5.506E-68  Gossypium arboreum
  3g4f-assembly2_B  TM=9.989E-01  e=4.325E-61  Gossypium arboreum
  5jo7-assembly1_A  TM=9.640E-01  e=9.314E-38  Hyoscyamus muticus
  5jo7-assembly2_B  TM=9.684E-01  e=2.335E-35  Hyoscyamus muticus
  7xkw-assembly1_A  TM=9.362E-01  e=2.451E-32  Artabotrys hexapetalus

B-factor: mean 65.48, std 24.17, range [20.0, 157.58]